Protein AF-0000000082577080 (afdb_homodimer)

Foldseek 3Di:
DDPPVPPPPPPPPPPPPPPPDADEAELVRLLVLLLVDAVVLVVLVVVLVVLVVVLVCQLPWDDKDKDWDWPDQACDDPQHPHQAPDLTTWTKIKIKTWFQDPLLSVLSSLLSVLVSLLSVLVSQVVSLVLSLLLSLLLLLLVLLVVLLVLLVVLLVVLVVVLVQLVVCVVVVNDDPVLNCVSVVVNVVSVVVNVVSVVSNVVSQVSSCNRNVNNGYHHDDDFDDFDDDLVQLLVQLCVFSVLSSLVSVLSSLVSVLSNLVSVQAKIKMKMKMKIDGHPVNDIDIDIDMDIDHPPPCVVPSVVSSVVSVVVSVVSVVVSVVVSVVSVVVLVVLVVQLVVLVVVLCCLVVPVLVVLVVVLVVQVVCVVVVNHRPSVSVVSVSSNSVSVSVSSVSVSSNSSSSSCNCSRRNDPDD/DDPPPPPPPPPPPPPPPPPLDQDEAELVRLLVLLLVDQVVLVVLVVQLVVLVVVLVCQLDWDDKDKDWDWPDQACDDDQHPHQAPDLTTWTKIKIKTWFQDPLLSVLSSQLSVLSSLLSVLVSQVVSLVSSLLSSLLLLLLVLLVVLLVLLVVLLVLLVVVLVQLVVCVVVVNDDPVVNCVSVVVNVVSVVVNVVSVVSNVVSQVSSCNRNVNNGYHHDDDFDDFDDDLVQLLVQLCVFSVLSSLVSVLSSLVSQLSNLVSVQAKMKMKMKMKIDGHPVNDIDIDIDMDIDHPPVCVPPSVVSSVVSVVVSVVSVVVSVVVSVVSVVVLVVLVVQLVVLVVVLCCLVVPVLVVLVVVLVVQVVCVVVVNHRPNVSSVSVSSNSVSVSVSSVSVSSNSSSSSCNCSRRNDPDD

Sequence (824 aa):
MRRLLLSIGATLASAWAVPVSAGPLTYEQAVRLAAANAPSLKARAAATAGARSSAVAADRLPDPTLDLGLQNFPVSGPNAGSFTRDDFTMATIGFSQTFPNLAKRHARAARAAADIGIAEAGELVEGRNVRLETALAWVDLYYGERRLRQLDLLDASLDDLQKTVTARLASGSARPSQALEPDQLRAAIADRRAEMAAVVAQARARLARYTGDPDPQATGDPPMLDVDPIRLRAGIDALPALRAQDARIAVAEADVRLARADKRPDWKVGVTYGRRDPMYGDMASVGVSIDLPLFAGKRQNPRIAASESLAQGGRFDREAIRRELVAQLDADLADHAMHLSRLRNARETLVPLARHRAELDRDSYGAGKLDLGAALLTTLGLAEAEVEALNREADVARDAVRITITYGEERPMRRLLLSIGATLASAWAVPVSAGPLTYEQAVRLAAANAPSLKARAAATAGARSSAVAADRLPDPTLDLGLQNFPVSGPNAGSFTRDDFTMATIGFSQTFPNLAKRHARAARAAADIGIAEAGELVEGRNVRLETALAWVDLYYGERRLRQLDLLDASLDDLQKTVTARLASGSARPSQALEPDQLRAAIADRRAEMAAVVAQARARLARYTGDPDPQATGDPPMLDVDPIRLRAGIDALPALRAQDARIAVAEADVRLARADKRPDWKVGVTYGRRDPMYGDMASVGVSIDLPLFAGKRQNPRIAASESLAQGGRFDREAIRRELVAQLDADLADHAMHLSRLRNARETLVPLARHRAELDRDSYGAGKLDLGAALLTTLGLAEAEVEALNREADVARDAVRITITYGEERP

Secondary structure (DSSP, 8-state):
-----------------------EE-HHHHHHHHHHH-HHHHHHHHHHHHHHHHHHHTTPPPPPEEEEEEE----SSTTTT-SSS-SS-EEEEEEEEEE--HHHHHHHHHHHHHHHHHHHHHHHHHHHHHHHHHHHHHHHHHHHHHHHHHHHHHHHHHHHHHHHHHHHHHHT-S-GGGGGHHHHHHHHHHHHHHHHHHHHHHHHHHHHHHH--SS-EE-SPPP-----HHHHHHTGGGSHHHHHHHHHHHHHHHHHHHHHHTTSPPEEEEEEEEE--TTT--EEEEEEEEE--TTTTTTHHHHHHHHHHHHHHHHHHHHHHHHHHHHHHHHHHHHHHHHHHHHHHIIIIIHHHHHHHHHHHHHHHHTTSS-HHHHHHHHHHHHHHHHHHHHHHHHHHHHHHHHHHHHS----/-----------------------EE-HHHHHHHHHHH-HHHHHHHHHHHHHHHHHHHTTPPPPPEEEEEEEEEE-SSTTTT-SSS-TT-EEEEEEEEEE--HHHHHHHHHHHHHHHHHHHHHHHHHHHHHHHHHHHHHHHHHHHHHHHHHHHHHHHHHHHHHHHHHHHHHHT-S-GGGGGHHHHHHHHHHHHHHHHHHHHHHHHHHHHHHH--SS-EE-SPPP-----HHHHHHTGGGSHHHHHHHHHHHHHHHHHHHHHHTTSPPEEEEEEEEE--TTT--EEEEEEEE---TTTTTTHHHHHHHHHHHHHHHHHHHHHHHHHHHHHHHHHHHHHHHHHHHHHHIIIIIHHHHHHHHHHHHHHHHTTSS-HHHHHHHHHHHHHHHHHHHHHHHHHHHHHHHHHHHHS----

Organism: NCBI:txid68569

Radius of gyration: 40.57 Å; Cα contacts (8 Å, |Δi|>4): 1236; chains: 2; bounding box: 93×134×89 Å

Structure (mmCIF, N/CA/C/O backbone):
data_AF-0000000082577080-model_v1
#
loop_
_entity.id
_entity.type
_entity.pdbx_description
1 polymer 'Cobalt-zinc-cadmium efflux system outer membrane protein'
#
loop_
_atom_site.group_PDB
_atom_site.id
_atom_site.type_symbol
_atom_site.label_atom_id
_atom_site.label_alt_id
_atom_site.label_comp_id
_atom_site.label_asym_id
_atom_site.label_entity_id
_atom_site.label_seq_id
_atom_site.pdbx_PDB_ins_code
_atom_site.Cartn_x
_atom_site.Cartn_y
_atom_site.Cartn_z
_atom_site.occupancy
_atom_site.B_iso_or_equiv
_atom_site.auth_seq_id
_atom_site.auth_comp_id
_atom_site.auth_asym_id
_atom_site.auth_atom_id
_atom_site.pdbx_PDB_model_num
ATOM 1 N N . MET A 1 1 ? -59.406 25.531 23.453 1 32.06 1 MET A N 1
ATOM 2 C CA . MET A 1 1 ? -58.344 24.609 23.766 1 32.06 1 MET A CA 1
ATOM 3 C C . MET A 1 1 ? -58.156 23.594 22.641 1 32.06 1 MET A C 1
ATOM 5 O O . MET A 1 1 ? -58.875 22.578 22.594 1 32.06 1 MET A O 1
ATOM 9 N N . ARG A 1 2 ? -57.969 24.094 21.281 1 29.73 2 ARG A N 1
ATOM 10 C CA . ARG A 1 2 ? -58.031 23.578 19.922 1 29.73 2 ARG A CA 1
ATOM 11 C C . ARG A 1 2 ? -56.906 22.578 19.641 1 29.73 2 ARG A C 1
ATOM 13 O O . ARG A 1 2 ? -55.719 22.953 19.672 1 29.73 2 ARG A O 1
ATOM 20 N N . ARG A 1 3 ? -57.188 21.281 19.984 1 34.38 3 ARG A N 1
ATOM 21 C CA . ARG A 1 3 ? -56.438 20.031 19.859 1 34.38 3 ARG A CA 1
ATOM 22 C C . ARG A 1 3 ? -55.969 19.812 18.422 1 34.38 3 ARG A C 1
ATOM 24 O O . ARG A 1 3 ? -56.625 19.141 17.641 1 34.38 3 ARG A O 1
ATOM 31 N N . LEU A 1 4 ? -55.688 20.922 17.625 1 34.81 4 LEU A N 1
ATOM 32 C CA . LEU A 1 4 ? -55.281 20.594 16.25 1 34.81 4 LEU A CA 1
ATOM 33 C C . LEU A 1 4 ? -54.094 19.672 16.234 1 34.81 4 LEU A C 1
ATOM 35 O O . LEU A 1 4 ? -53 20.047 16.688 1 34.81 4 LEU A O 1
ATOM 39 N N . LEU A 1 5 ? -54.312 18.328 16.438 1 35.81 5 LEU A N 1
ATOM 40 C CA . LEU A 1 5 ? -53.375 17.203 16.344 1 35.81 5 LEU A CA 1
ATOM 41 C C . LEU A 1 5 ? -52.719 17.188 14.969 1 35.81 5 LEU A C 1
ATOM 43 O O . LEU A 1 5 ? -53.406 17.094 13.945 1 35.81 5 LEU A O 1
ATOM 47 N N . LEU A 1 6 ? -51.719 18.094 14.703 1 38.66 6 LEU A N 1
ATOM 48 C CA . LEU A 1 6 ? -50.844 18.062 13.523 1 38.66 6 LEU A CA 1
ATOM 49 C C . LEU A 1 6 ? -50.281 16.656 13.312 1 38.66 6 LEU A C 1
ATOM 51 O O . LEU A 1 6 ? -49.531 16.156 14.156 1 38.66 6 LEU A O 1
ATOM 55 N N . SER A 1 7 ? -51.031 15.727 12.68 1 37.56 7 SER A N 1
ATOM 56 C CA . SER A 1 7 ? -50.562 14.43 12.188 1 37.56 7 SER A CA 1
ATOM 57 C C . SER A 1 7 ? -49.344 14.578 11.281 1 37.56 7 SER A C 1
ATOM 59 O O . SER A 1 7 ? -49.438 15.164 10.195 1 37.56 7 SER A O 1
ATOM 61 N N . ILE A 1 8 ? -48.219 14.938 11.828 1 40.81 8 ILE A N 1
ATOM 62 C CA . ILE A 1 8 ? -46.969 14.859 11.086 1 40.81 8 ILE A CA 1
ATOM 63 C C . ILE A 1 8 ? -46.844 13.492 10.422 1 40.81 8 ILE A C 1
ATOM 65 O O . ILE A 1 8 ? -46.781 12.469 11.109 1 40.81 8 ILE A O 1
ATOM 69 N N . GLY A 1 9 ? -47.438 13.281 9.266 1 35.38 9 GLY A N 1
ATOM 70 C CA . GLY A 1 9 ? -47.25 12.133 8.391 1 35.38 9 GLY A CA 1
ATOM 71 C C . GLY A 1 9 ? -45.812 11.797 8.148 1 35.38 9 GLY A C 1
ATOM 72 O O . GLY A 1 9 ? -45.031 12.625 7.645 1 35.38 9 GLY A O 1
ATOM 73 N N . ALA A 1 10 ? -45.156 10.93 8.961 1 38.34 10 ALA A N 1
ATOM 74 C CA . ALA A 1 10 ? -43.906 10.219 8.766 1 38.34 10 ALA A CA 1
ATOM 75 C C . ALA A 1 10 ? -43.812 9.594 7.375 1 38.34 10 ALA A C 1
ATOM 77 O O . ALA A 1 10 ? -44.531 8.633 7.086 1 38.34 10 ALA A O 1
ATOM 78 N N . THR A 1 11 ? -43.75 10.383 6.301 1 37.38 11 THR A N 1
ATOM 79 C CA . THR A 1 11 ? -43.406 9.727 5.047 1 37.38 11 THR A CA 1
ATOM 80 C C . THR A 1 11 ? -42.188 8.836 5.227 1 37.38 11 THR A C 1
ATOM 82 O O . THR A 1 11 ? -41.094 9.32 5.539 1 37.38 11 THR A O 1
ATOM 85 N N . LEU A 1 12 ? -42.375 7.609 5.703 1 36.34 12 LEU A N 1
ATOM 86 C CA . LEU A 1 12 ? -41.406 6.523 5.648 1 36.34 12 LEU A CA 1
ATOM 87 C C . LEU A 1 12 ? -40.781 6.438 4.27 1 36.34 12 LEU A C 1
ATOM 89 O O . LEU A 1 12 ? -41.438 6.184 3.275 1 36.34 12 LEU A O 1
ATOM 93 N N . ALA A 1 13 ? -39.844 7.25 4.031 1 40.5 13 ALA A N 1
ATOM 94 C CA . ALA A 1 13 ? -39 6.98 2.869 1 40.5 13 ALA A CA 1
ATOM 95 C C . ALA A 1 13 ? -38.688 5.488 2.746 1 40.5 13 ALA A C 1
ATOM 97 O O . ALA A 1 13 ? -37.938 4.93 3.551 1 40.5 13 ALA A O 1
ATOM 98 N N . SER A 1 14 ? -39.594 4.652 2.254 1 35.38 14 SER A N 1
ATOM 99 C CA . SER A 1 14 ? -39.312 3.275 1.875 1 35.38 14 SER A CA 1
ATOM 100 C C . SER A 1 14 ? -38.062 3.201 0.995 1 35.38 14 SER A C 1
ATOM 102 O O . SER A 1 14 ? -38.062 3.688 -0.139 1 35.38 14 SER A O 1
ATOM 104 N N . ALA A 1 15 ? -37.031 3.359 1.536 1 43.94 15 ALA A N 1
ATOM 105 C CA . ALA A 1 15 ? -35.844 2.902 0.793 1 43.94 15 ALA A CA 1
ATOM 106 C C . ALA A 1 15 ? -36.156 1.64 -0.004 1 43.94 15 ALA A C 1
ATOM 108 O O . ALA A 1 15 ? -36.406 0.577 0.575 1 43.94 15 ALA A O 1
ATOM 109 N N . TRP A 1 16 ? -36.75 1.732 -1.184 1 37.81 16 TRP A N 1
ATOM 110 C CA . TRP A 1 16 ? -36.906 0.622 -2.113 1 37.81 16 TRP A CA 1
ATOM 111 C C . TRP A 1 16 ? -35.656 -0.226 -2.199 1 37.81 16 TRP A C 1
ATOM 113 O O . TRP A 1 16 ? -34.688 0.162 -2.854 1 37.81 16 TRP A O 1
ATOM 123 N N . ALA A 1 17 ? -35.406 -0.858 -1.129 1 44.44 17 ALA A N 1
ATOM 124 C CA . ALA A 1 17 ? -34.438 -1.938 -1.313 1 44.44 17 ALA A CA 1
ATOM 125 C C . ALA A 1 17 ? -34.812 -2.801 -2.518 1 44.44 17 ALA A C 1
ATOM 127 O O . ALA A 1 17 ? -35.875 -3.375 -2.57 1 44.44 17 ALA A O 1
ATOM 128 N N . VAL A 1 18 ? -34.344 -2.602 -3.695 1 44.28 18 VAL A N 1
ATOM 129 C CA . VAL A 1 18 ? -34.5 -3.525 -4.812 1 44.28 18 VAL A CA 1
ATOM 130 C C . VAL A 1 18 ? -34.312 -4.961 -4.328 1 44.28 18 VAL A C 1
ATOM 132 O O . VAL A 1 18 ? -33.281 -5.293 -3.74 1 44.28 18 VAL A O 1
ATOM 135 N N . PRO A 1 19 ? -35.375 -5.699 -4.09 1 47.28 19 PRO A N 1
ATOM 136 C CA . PRO A 1 19 ? -35.219 -7.113 -3.734 1 47.28 19 PRO A CA 1
ATOM 137 C C . PRO A 1 19 ? -34.188 -7.828 -4.594 1 47.28 19 PRO A C 1
ATOM 139 O O . PRO A 1 19 ? -34.281 -7.812 -5.824 1 47.28 19 PRO A O 1
ATOM 142 N N . VAL A 1 20 ? -33.062 -7.883 -4.156 1 52.44 20 VAL A N 1
ATOM 143 C CA . VAL A 1 20 ? -32.094 -8.695 -4.867 1 52.44 20 VAL A CA 1
ATOM 144 C C . VAL A 1 20 ? -32.594 -10.125 -5.012 1 52.44 20 VAL A C 1
ATOM 146 O O . VAL A 1 20 ? -32.781 -10.828 -4.016 1 52.44 20 VAL A O 1
ATOM 149 N N . SER A 1 21 ? -33.656 -10.445 -5.785 1 50.34 21 SER A N 1
ATOM 150 C CA . SER A 1 21 ? -34.094 -11.797 -6.09 1 50.34 21 SER A CA 1
ATOM 151 C C . SER A 1 21 ? -32.938 -12.703 -6.449 1 50.34 21 SER A C 1
ATOM 153 O O . SER A 1 21 ? -32.031 -12.297 -7.184 1 50.34 21 SER A O 1
ATOM 155 N N . ALA A 1 22 ? -32.969 -13.75 -5.641 1 63.09 22 ALA A N 1
ATOM 156 C CA . ALA A 1 22 ? -32.062 -14.875 -5.883 1 63.09 22 ALA A CA 1
ATOM 157 C C . ALA A 1 22 ? -32.344 -15.508 -7.242 1 63.09 22 ALA A C 1
ATOM 159 O O . ALA A 1 22 ? -33.469 -15.945 -7.52 1 63.09 22 ALA A O 1
ATOM 160 N N . GLY A 1 23 ? -31.891 -15.008 -8.352 1 65.12 23 GLY A N 1
ATOM 161 C CA . GLY A 1 23 ? -32.031 -15.656 -9.648 1 65.12 23 GLY A CA 1
ATOM 162 C C . GLY A 1 23 ? -30.734 -15.758 -10.406 1 65.12 23 GLY A C 1
ATOM 163 O O . GLY A 1 23 ? -29.688 -15.328 -9.914 1 65.12 23 GLY A O 1
ATOM 164 N N . PRO A 1 24 ? -30.781 -16.484 -11.531 1 83.44 24 PRO A N 1
ATOM 165 C CA . PRO A 1 24 ? -29.609 -16.625 -12.406 1 83.44 24 PRO A CA 1
ATOM 166 C C . PRO A 1 24 ? -29.094 -15.266 -12.898 1 83.44 24 PRO A C 1
ATOM 168 O O . PRO A 1 24 ? -29.891 -14.375 -13.219 1 83.44 24 PRO A O 1
ATOM 171 N N . LEU A 1 25 ? -27.828 -15.023 -12.68 1 91 25 LEU A N 1
ATOM 172 C CA . LEU A 1 25 ? -27.188 -13.766 -13.031 1 91 25 LEU A CA 1
ATOM 173 C C . LEU A 1 25 ? -26.25 -13.953 -14.227 1 91 25 LEU A C 1
ATOM 175 O O . LEU A 1 25 ? -25.375 -14.812 -14.203 1 91 25 LEU A O 1
ATOM 179 N N . THR A 1 26 ? -26.547 -13.18 -15.305 1 94.5 26 THR A N 1
ATOM 180 C CA . THR A 1 26 ? -25.562 -13.094 -16.375 1 94.5 26 THR A CA 1
ATOM 181 C C . THR A 1 26 ? -24.344 -12.305 -15.93 1 94.5 26 THR A C 1
ATOM 183 O O . THR A 1 26 ? -24.344 -11.695 -14.852 1 94.5 26 THR A O 1
ATOM 186 N N . TYR A 1 27 ? -23.328 -12.398 -16.688 1 95.38 27 TYR A N 1
ATOM 187 C CA . TYR A 1 27 ? -22.109 -11.672 -16.406 1 95.38 27 TYR A CA 1
ATOM 188 C C . TYR A 1 27 ? -22.375 -10.18 -16.25 1 95.38 27 TYR A C 1
ATOM 190 O O . TYR A 1 27 ? -22 -9.57 -15.242 1 95.38 27 TYR A O 1
ATOM 198 N N . GLU A 1 28 ? -23.094 -9.586 -17.156 1 93.88 28 GLU A N 1
ATOM 199 C CA . GLU A 1 28 ? -23.391 -8.156 -17.172 1 93.88 28 GLU A CA 1
ATOM 200 C C . GLU A 1 28 ? -24.297 -7.77 -16 1 93.88 28 GLU A C 1
ATOM 202 O O . GLU A 1 28 ? -24.094 -6.723 -15.383 1 93.88 28 GLU A O 1
ATOM 207 N N . GLN A 1 29 ? -25.219 -8.688 -15.742 1 94.19 29 GLN A N 1
ATOM 208 C CA . GLN A 1 29 ? -26.156 -8.414 -14.648 1 94.19 29 GLN A CA 1
ATOM 209 C C . GLN A 1 29 ? -25.422 -8.422 -13.305 1 94.19 29 GLN A C 1
ATOM 211 O O . GLN A 1 29 ? -25.703 -7.594 -12.438 1 94.19 29 GLN A O 1
ATOM 216 N N . ALA A 1 30 ? -24.516 -9.359 -13.133 1 95.75 30 ALA A N 1
ATOM 217 C CA . ALA A 1 30 ? -23.766 -9.453 -11.883 1 95.75 30 ALA A CA 1
ATOM 218 C C . ALA A 1 30 ? -22.938 -8.195 -11.641 1 95.75 30 ALA A C 1
ATOM 220 O O . ALA A 1 30 ? -22.953 -7.637 -10.539 1 95.75 30 ALA A O 1
ATOM 221 N N . VAL A 1 31 ? -22.281 -7.691 -12.688 1 95 31 VAL A N 1
ATOM 222 C CA . VAL A 1 31 ? -21.422 -6.52 -12.57 1 95 31 VAL A CA 1
ATOM 223 C C . VAL A 1 31 ? -22.266 -5.277 -12.305 1 95 31 VAL A C 1
ATOM 225 O O . VAL A 1 31 ? -21.922 -4.449 -11.461 1 95 31 VAL A O 1
ATOM 228 N N . ARG A 1 32 ? -23.406 -5.168 -12.938 1 94.12 32 ARG A N 1
ATOM 229 C CA . ARG A 1 32 ? -24.312 -4.035 -12.742 1 94.12 32 ARG A CA 1
ATOM 230 C C . ARG A 1 32 ? -24.891 -4.043 -11.328 1 94.12 32 ARG A C 1
ATOM 232 O O . ARG A 1 32 ? -24.984 -2.998 -10.688 1 94.12 32 ARG A O 1
ATOM 239 N N . LEU A 1 33 ? -25.281 -5.227 -10.891 1 94.44 33 LEU A N 1
ATOM 240 C CA . LEU A 1 33 ? -25.875 -5.363 -9.562 1 94.44 33 LEU A CA 1
ATOM 241 C C . LEU A 1 33 ? -24.859 -5 -8.484 1 94.44 33 LEU A C 1
ATOM 243 O O . LEU A 1 33 ? -25.203 -4.348 -7.496 1 94.44 33 LEU A O 1
ATOM 247 N N . ALA A 1 34 ? -23.641 -5.48 -8.617 1 95.81 34 ALA A N 1
ATOM 248 C CA . ALA A 1 34 ? -22.594 -5.164 -7.648 1 95.81 34 ALA A CA 1
ATOM 249 C C . ALA A 1 34 ? -22.297 -3.664 -7.613 1 95.81 34 ALA A C 1
ATOM 251 O O . ALA A 1 34 ? -22.109 -3.088 -6.543 1 95.81 34 ALA A O 1
ATOM 252 N N . ALA A 1 35 ? -22.344 -2.992 -8.773 1 94.06 35 ALA A N 1
ATOM 253 C CA . ALA A 1 35 ? -22.109 -1.554 -8.859 1 94.06 35 ALA A CA 1
ATOM 254 C C . ALA A 1 35 ? -23.188 -0.769 -8.133 1 94.06 35 ALA A C 1
ATOM 256 O O . ALA A 1 35 ? -22.922 0.298 -7.57 1 94.06 35 ALA A O 1
ATOM 257 N N . ALA A 1 36 ? -24.312 -1.345 -8.094 1 91.81 36 ALA A N 1
ATOM 258 C CA . ALA A 1 36 ? -25.453 -0.657 -7.504 1 91.81 36 ALA A CA 1
ATOM 259 C C . ALA A 1 36 ? -25.547 -0.951 -6.008 1 91.81 36 ALA A C 1
ATOM 261 O O . ALA A 1 36 ? -26.031 -0.117 -5.234 1 91.81 36 ALA A O 1
ATOM 262 N N . ASN A 1 37 ? -25.016 -2.127 -5.578 1 90.25 37 ASN A N 1
ATOM 263 C CA . ASN A 1 37 ? -25.391 -2.596 -4.25 1 90.25 37 ASN A CA 1
ATOM 264 C C . ASN A 1 37 ? -24.188 -2.691 -3.324 1 90.25 37 ASN A C 1
ATOM 266 O O . ASN A 1 37 ? -24.344 -2.834 -2.109 1 90.25 37 ASN A O 1
ATOM 270 N N . ALA A 1 38 ? -22.984 -2.613 -3.779 1 94.31 38 ALA A N 1
ATOM 271 C CA . ALA A 1 38 ? -21.812 -2.84 -2.938 1 94.31 38 ALA A CA 1
ATOM 272 C C . ALA A 1 38 ? -21.703 -1.771 -1.854 1 94.31 38 ALA A C 1
ATOM 274 O O . ALA A 1 38 ? -21.531 -0.587 -2.156 1 94.31 38 ALA A O 1
ATOM 275 N N . PRO A 1 39 ? -21.734 -2.213 -0.549 1 96.19 39 PRO A N 1
ATOM 276 C CA . PRO A 1 39 ? -21.672 -1.244 0.547 1 96.19 39 PRO A CA 1
ATOM 277 C C . PRO A 1 39 ? -20.375 -0.43 0.55 1 96.19 39 PRO A C 1
ATOM 279 O O . PRO A 1 39 ? -20.375 0.716 1.005 1 96.19 39 PRO A O 1
ATOM 282 N N . SER A 1 40 ? -19.344 -1.033 0.121 1 96.75 40 SER A N 1
ATOM 283 C CA . SER A 1 40 ? -18.078 -0.319 0.081 1 96.75 40 SER A CA 1
ATOM 284 C C . SER A 1 40 ? -18.141 0.894 -0.841 1 96.75 40 SER A C 1
ATOM 286 O O . SER A 1 40 ? -17.5 1.91 -0.592 1 96.75 40 SER A O 1
ATOM 288 N N . LEU A 1 41 ? -18.891 0.845 -1.937 1 96.69 41 LEU A N 1
ATOM 289 C CA . LEU A 1 41 ? -19.078 1.968 -2.85 1 96.69 41 LEU A CA 1
ATOM 290 C C . LEU A 1 41 ? -19.906 3.068 -2.193 1 96.69 41 LEU A C 1
ATOM 292 O O . LEU A 1 41 ? -19.625 4.254 -2.369 1 96.69 41 LEU A O 1
ATOM 296 N N . LYS A 1 42 ? -20.859 2.643 -1.42 1 96.44 42 LYS A N 1
ATOM 297 C CA . LYS A 1 42 ? -21.672 3.609 -0.679 1 96.44 42 LYS A CA 1
ATOM 298 C C . LYS A 1 42 ? -20.828 4.336 0.369 1 96.44 42 LYS A C 1
ATOM 300 O O . LYS A 1 42 ? -21.016 5.535 0.592 1 96.44 42 LYS A O 1
ATOM 305 N N . ALA A 1 43 ? -19.969 3.553 0.986 1 97.62 43 ALA A N 1
ATOM 306 C CA . ALA A 1 43 ? -19.062 4.152 1.968 1 97.62 43 ALA A CA 1
ATOM 307 C C . ALA A 1 43 ? -18.188 5.215 1.322 1 97.62 43 ALA A C 1
ATOM 309 O O . ALA A 1 43 ? -17.984 6.293 1.888 1 97.62 43 ALA A O 1
ATOM 310 N N . ARG A 1 44 ? -17.609 4.961 0.097 1 97.44 44 ARG A N 1
ATOM 311 C CA . ARG A 1 44 ? -16.781 5.93 -0.601 1 97.44 44 ARG A CA 1
ATOM 312 C C . ARG A 1 44 ? -17.594 7.145 -1.041 1 97.44 44 ARG A C 1
ATOM 314 O O . ARG A 1 44 ? -17.094 8.273 -1.003 1 97.44 44 ARG A O 1
ATOM 321 N N . ALA A 1 45 ? -18.812 6.949 -1.454 1 97.38 45 ALA A N 1
ATOM 322 C CA . ALA A 1 45 ? -19.688 8.055 -1.823 1 97.38 45 ALA A CA 1
ATOM 323 C C . ALA A 1 45 ? -19.953 8.969 -0.631 1 97.38 45 ALA A C 1
ATOM 325 O O . ALA A 1 45 ? -19.984 10.195 -0.773 1 97.38 45 ALA A O 1
ATOM 326 N N . ALA A 1 46 ? -20.156 8.336 0.547 1 97.81 46 ALA A N 1
ATOM 327 C CA . ALA A 1 46 ? -20.375 9.109 1.768 1 97.81 46 ALA A CA 1
ATOM 328 C C . ALA A 1 46 ? -19.125 9.938 2.107 1 97.81 46 ALA A C 1
ATOM 330 O O . ALA A 1 46 ? -19.234 11.078 2.555 1 97.81 46 ALA A O 1
ATOM 331 N N . ALA A 1 47 ? -18.016 9.352 1.908 1 97.19 47 ALA A N 1
ATOM 332 C CA . ALA A 1 47 ? -16.766 10.086 2.139 1 97.19 47 ALA A CA 1
ATOM 333 C C . ALA A 1 47 ? -16.656 11.289 1.21 1 97.19 47 ALA A C 1
ATOM 335 O O . ALA A 1 47 ? -16.234 12.367 1.628 1 97.19 47 ALA A O 1
ATOM 336 N N . THR A 1 48 ? -17.047 11.156 -0.081 1 97.88 48 THR A N 1
ATOM 337 C CA . THR A 1 48 ? -17.031 12.25 -1.04 1 97.88 48 THR A CA 1
ATOM 338 C C . THR A 1 48 ? -18 13.344 -0.619 1 97.88 48 THR A C 1
ATOM 340 O O . THR A 1 48 ? -17.688 14.531 -0.674 1 97.88 48 THR A O 1
ATOM 343 N N . ALA A 1 49 ? -19.141 12.898 -0.113 1 98.06 49 ALA A N 1
ATOM 344 C CA . ALA A 1 49 ? -20.125 13.859 0.386 1 98.06 49 ALA A CA 1
ATOM 345 C C . ALA A 1 49 ? -19.578 14.625 1.589 1 98.06 49 ALA A C 1
ATOM 347 O O . ALA A 1 49 ? -19.797 15.836 1.711 1 98.06 49 ALA A O 1
ATOM 348 N N . GLY A 1 50 ? -18.953 13.883 2.424 1 98.06 50 GLY A N 1
ATOM 349 C CA . GLY A 1 50 ? -18.328 14.539 3.561 1 98.06 50 GLY A CA 1
ATOM 350 C C . GLY A 1 50 ? -17.297 15.57 3.156 1 98.06 50 GLY A C 1
ATOM 351 O O . GLY A 1 50 ? -17.266 16.672 3.703 1 98.06 50 GLY A O 1
ATOM 352 N N . ALA A 1 51 ? -16.438 15.234 2.184 1 97.5 51 ALA A N 1
ATOM 353 C CA . ALA A 1 51 ? -15.422 16.156 1.697 1 97.5 51 ALA A CA 1
ATOM 354 C C . ALA A 1 51 ? -16.062 17.391 1.069 1 97.5 51 ALA A C 1
ATOM 356 O O . ALA A 1 51 ? -15.57 18.516 1.265 1 97.5 51 ALA A O 1
ATOM 357 N N . ARG A 1 52 ? -17.109 17.234 0.333 1 98 52 ARG A N 1
ATOM 358 C CA . ARG A 1 52 ? -17.828 18.344 -0.294 1 98 52 ARG A CA 1
ATOM 359 C C . ARG A 1 52 ? -18.422 19.266 0.756 1 98 52 ARG A C 1
ATOM 361 O O . ARG A 1 52 ? -18.359 20.5 0.611 1 98 52 ARG A O 1
ATOM 368 N N . SER A 1 53 ? -19 18.641 1.836 1 97.56 53 SER A N 1
ATOM 369 C CA . SER A 1 53 ? -19.562 19.453 2.92 1 97.56 53 SER A CA 1
ATOM 370 C C . SER A 1 53 ? -18.469 20.234 3.639 1 97.56 53 SER A C 1
ATOM 372 O O . SER A 1 53 ? -18.672 21.406 3.979 1 97.56 53 SER A O 1
ATOM 374 N N . SER A 1 54 ? -17.391 19.625 3.812 1 96.94 54 SER A N 1
ATOM 375 C CA . SER A 1 54 ? -16.281 20.297 4.48 1 96.94 54 SER A CA 1
ATOM 376 C C . SER A 1 54 ? -15.742 21.438 3.641 1 96.94 54 SER A C 1
ATOM 378 O O . SER A 1 54 ? -15.273 22.453 4.184 1 96.94 54 SER A O 1
ATOM 380 N N . ALA A 1 55 ? -15.781 21.312 2.287 1 96.94 55 ALA A N 1
ATOM 381 C CA . ALA A 1 55 ? -15.227 22.312 1.381 1 96.94 55 ALA A CA 1
ATOM 382 C C . ALA A 1 55 ? -16.031 23.609 1.444 1 96.94 55 ALA A C 1
ATOM 384 O O . ALA A 1 55 ? -15.484 24.688 1.233 1 96.94 55 ALA A O 1
ATOM 385 N N . VAL A 1 56 ? -17.297 23.547 1.903 1 96.44 56 VAL A N 1
ATOM 386 C CA . VAL A 1 56 ? -18.172 24.719 2.002 1 96.44 56 VAL A CA 1
ATOM 387 C C . VAL A 1 56 ? -17.656 25.656 3.104 1 96.44 56 VAL A C 1
ATOM 389 O O . VAL A 1 56 ? -17.688 26.875 2.961 1 96.44 56 VAL A O 1
ATOM 392 N N . ALA A 1 57 ? -17.047 25.094 4.094 1 95.62 57 ALA A N 1
ATOM 393 C CA . ALA A 1 57 ? -16.641 25.859 5.27 1 95.62 57 ALA A CA 1
ATOM 394 C C . ALA A 1 57 ? -15.18 26.266 5.176 1 95.62 57 ALA A C 1
ATOM 396 O O . ALA A 1 57 ? -14.695 27.062 5.996 1 95.62 57 ALA A O 1
ATOM 397 N N . ALA A 1 58 ? -14.484 25.812 4.113 1 94.62 58 ALA A N 1
ATOM 398 C CA . ALA A 1 58 ? -13.023 25.844 4.133 1 94.62 58 ALA A CA 1
ATOM 399 C C . ALA A 1 58 ? -12.516 27.281 4.043 1 94.62 58 ALA A C 1
ATOM 401 O O . ALA A 1 58 ? -11.461 27.625 4.598 1 94.62 58 ALA A O 1
ATOM 402 N N . ASP A 1 59 ? -13.227 28.234 3.35 1 93.75 59 ASP A N 1
ATOM 403 C CA . ASP A 1 59 ? -12.727 29.578 3.16 1 93.75 59 ASP A CA 1
ATOM 404 C C . ASP A 1 59 ? -13.516 30.578 3.998 1 93.75 59 ASP A C 1
ATOM 406 O O . ASP A 1 59 ? -13.383 31.797 3.816 1 93.75 59 ASP A O 1
ATOM 410 N N . ARG A 1 60 ? -14.258 30.109 4.996 1 93.69 60 ARG A N 1
ATOM 411 C CA . ARG A 1 60 ? -15.078 30.984 5.816 1 93.69 60 ARG A CA 1
ATOM 412 C C . ARG A 1 60 ? -14.258 31.594 6.949 1 93.69 60 ARG A C 1
ATOM 414 O O . ARG A 1 60 ? -13.203 31.078 7.312 1 93.69 60 ARG A O 1
ATOM 421 N N . LEU A 1 61 ? -14.688 32.781 7.387 1 95.06 61 LEU A N 1
ATOM 422 C CA . LEU A 1 61 ? -14.055 33.438 8.523 1 95.06 61 LEU A CA 1
ATOM 423 C C . LEU A 1 61 ? -14.305 32.656 9.812 1 95.06 61 LEU A C 1
ATOM 425 O O . LEU A 1 61 ? -15.328 32 9.953 1 95.06 61 LEU A O 1
ATOM 429 N N . PRO A 1 62 ? -13.375 32.625 10.711 1 94.25 62 PRO A N 1
ATOM 430 C CA . PRO A 1 62 ? -13.656 32.062 12.031 1 94.25 62 PRO A CA 1
ATOM 431 C C . PRO A 1 62 ? -14.766 32.781 12.773 1 94.25 62 PRO A C 1
ATOM 433 O O . PRO A 1 62 ? -15.133 33.906 12.406 1 94.25 62 PRO A O 1
ATOM 436 N N . ASP A 1 63 ? -15.273 32.125 13.836 1 93.25 63 ASP A N 1
ATOM 437 C CA . ASP A 1 63 ? -16.328 32.719 14.648 1 93.25 63 ASP A CA 1
ATOM 438 C C . ASP A 1 63 ? -15.82 33.969 15.375 1 93.25 63 ASP A C 1
ATOM 440 O O . ASP A 1 63 ? -14.688 34 15.844 1 93.25 63 ASP A O 1
ATOM 444 N N . PRO A 1 64 ? -16.609 35.125 15.375 1 94.56 64 PRO A N 1
ATOM 445 C CA . PRO A 1 64 ? -16.25 36.312 16.156 1 94.56 64 PRO A CA 1
ATOM 446 C C . PRO A 1 64 ? -16.266 36.031 17.656 1 94.56 64 PRO A C 1
ATOM 448 O O . PRO A 1 64 ? -16.734 35 18.109 1 94.56 64 PRO A O 1
ATOM 451 N N . THR A 1 65 ? -15.68 36.938 18.344 1 96 65 THR A N 1
ATOM 452 C CA . THR A 1 65 ? -15.617 36.812 19.797 1 96 65 THR A CA 1
ATOM 453 C C . THR A 1 65 ? -16.281 38 20.484 1 96 65 THR A C 1
ATOM 455 O O . THR A 1 65 ? -16.141 39.125 20.016 1 96 65 THR A O 1
ATOM 458 N N . LEU A 1 66 ? -17.062 37.656 21.5 1 95.62 66 LEU A N 1
ATOM 459 C CA . LEU A 1 66 ? -17.656 38.656 22.359 1 95.62 66 LEU A CA 1
ATOM 460 C C . LEU A 1 66 ? -16.922 38.75 23.688 1 95.62 66 LEU A C 1
ATOM 462 O O . LEU A 1 66 ? -16.719 37.75 24.359 1 95.62 66 LEU A O 1
ATOM 466 N N . ASP A 1 67 ? -16.547 40 23.953 1 92.88 67 ASP A N 1
ATOM 467 C CA . ASP A 1 67 ? -15.859 40.219 25.219 1 92.88 67 ASP A CA 1
ATOM 468 C C . ASP A 1 67 ? -16.672 41.125 26.156 1 92.88 67 ASP A C 1
ATOM 470 O O . ASP A 1 67 ? -17.031 42.25 25.781 1 92.88 67 ASP A O 1
ATOM 474 N N . LEU A 1 68 ? -16.984 40.562 27.375 1 94.31 68 LEU A N 1
ATOM 475 C CA . LEU A 1 68 ? -17.656 41.344 28.438 1 94.31 68 LEU A CA 1
ATOM 476 C C . LEU A 1 68 ? -16.734 41.531 29.625 1 94.31 68 LEU A C 1
ATOM 478 O O . LEU A 1 68 ? -15.992 40.594 30 1 94.31 68 LEU A O 1
ATOM 482 N N . GLY A 1 69 ? -16.766 42.906 30.016 1 91.12 69 GLY A N 1
ATOM 483 C CA . GLY A 1 69 ? -15.867 43.125 31.141 1 91.12 69 GLY A CA 1
ATOM 484 C C . GLY A 1 69 ? -16.25 44.312 32 1 91.12 69 GLY A C 1
ATOM 485 O O . GLY A 1 69 ? -17.109 45.094 31.609 1 91.12 69 GLY A O 1
ATOM 486 N N . LEU A 1 70 ? -15.695 44.344 33.281 1 89.81 70 LEU A N 1
ATOM 487 C CA . LEU A 1 70 ? -15.648 45.469 34.188 1 89.81 70 LEU A CA 1
ATOM 488 C C . LEU A 1 70 ? -14.211 45.938 34.406 1 89.81 70 LEU A C 1
ATOM 490 O O . LEU A 1 70 ? -13.359 45.156 34.844 1 89.81 70 LEU A O 1
ATOM 494 N N . GLN A 1 71 ? -14.117 47.25 33.969 1 86.94 71 GLN A N 1
ATOM 495 C CA . GLN A 1 71 ? -12.742 47.719 34.031 1 86.94 71 GLN A CA 1
ATOM 496 C C . GLN A 1 71 ? -12.578 48.812 35.094 1 86.94 71 GLN A C 1
ATOM 498 O O . GLN A 1 71 ? -13.469 49.656 35.25 1 86.94 71 GLN A O 1
ATOM 503 N N . ASN A 1 72 ? -11.422 48.781 35.656 1 82.5 72 ASN A N 1
ATOM 504 C CA . ASN A 1 72 ? -10.914 49.844 36.531 1 82.5 72 ASN A CA 1
ATOM 505 C C . ASN A 1 72 ? -11.82 50.062 37.75 1 82.5 72 ASN A C 1
ATOM 507 O O . ASN A 1 72 ? -12.133 51.219 38.094 1 82.5 72 ASN A O 1
ATOM 511 N N . PHE A 1 73 ? -12.234 49 38.25 1 83.19 73 PHE A N 1
ATOM 512 C CA . PHE A 1 73 ? -13 49.125 39.469 1 83.19 73 PHE A CA 1
ATOM 513 C C . PHE A 1 73 ? -12.086 49.469 40.656 1 83.1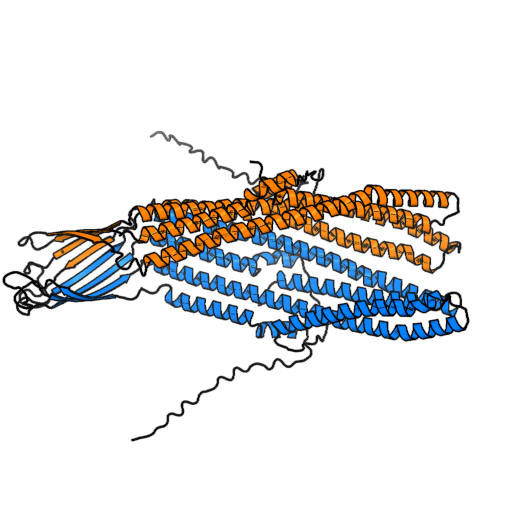9 73 PHE A C 1
ATOM 515 O O . PHE A 1 73 ? -11.148 48.719 40.969 1 83.19 73 PHE A O 1
ATOM 522 N N . PRO A 1 74 ? -12.359 50.656 41.312 1 86.62 74 PRO A N 1
ATOM 523 C CA . PRO A 1 74 ? -11.484 51.031 42.406 1 86.62 74 PRO A CA 1
ATOM 524 C C . PRO A 1 74 ? -11.633 50.125 43.625 1 86.62 74 PRO A C 1
ATOM 526 O O . PRO A 1 74 ? -12.75 49.938 44.125 1 86.62 74 PRO A O 1
ATOM 529 N N . VAL A 1 75 ? -10.523 49.594 44.094 1 89.12 75 VAL A N 1
ATOM 530 C CA . VAL A 1 75 ? -10.586 48.656 45.188 1 89.12 75 VAL A CA 1
ATOM 531 C C . VAL A 1 75 ? -10.055 49.281 46.469 1 89.12 75 VAL A C 1
ATOM 533 O O . VAL A 1 75 ? -10.297 48.781 47.562 1 89.12 75 VAL A O 1
ATOM 536 N N . SER A 1 76 ? -9.227 50.344 46.25 1 89.19 76 SER A N 1
ATOM 537 C CA . SER A 1 76 ? -8.695 51.062 47.406 1 89.19 76 SER A CA 1
ATOM 538 C C . SER A 1 76 ? -8.75 52.562 47.188 1 89.19 76 SER A C 1
ATOM 540 O O . SER A 1 76 ? -9.109 53.062 46.094 1 89.19 76 SER A O 1
ATOM 542 N N . GLY A 1 77 ? -8.445 53.312 48.188 1 87.88 77 GLY A N 1
ATOM 543 C CA . GLY A 1 77 ? -8.438 54.781 48.094 1 87.88 77 GLY A CA 1
ATOM 544 C C . GLY A 1 77 ? -9.797 55.406 48.375 1 87.88 77 GLY A C 1
ATOM 545 O O . GLY A 1 77 ? -10.695 54.75 48.875 1 87.88 77 GLY A O 1
ATOM 546 N N . PRO A 1 78 ? -9.859 56.688 48.031 1 87.5 78 PRO A N 1
ATOM 547 C CA . PRO A 1 78 ? -11.078 57.438 48.375 1 87.5 78 PRO A CA 1
ATOM 548 C C . PRO A 1 78 ? -12.297 56.938 47.594 1 87.5 78 PRO A C 1
ATOM 550 O O . PRO A 1 78 ? -13.43 57.094 48.062 1 87.5 78 PRO A O 1
ATOM 553 N N . ASN A 1 79 ? -12.117 56.438 46.594 1 84.44 79 ASN A N 1
ATOM 554 C CA . ASN A 1 79 ? -13.227 56.031 45.75 1 84.44 79 ASN A CA 1
ATOM 555 C C . ASN A 1 79 ? -13.43 54.5 45.812 1 84.44 79 ASN A C 1
ATOM 557 O O . ASN A 1 79 ? -14.086 53.938 44.938 1 84.44 79 ASN A O 1
ATOM 561 N N . ALA A 1 80 ? -12.914 53.906 46.812 1 86.94 80 ALA A N 1
ATOM 562 C CA . ALA A 1 80 ? -12.938 52.438 46.906 1 86.94 80 ALA A CA 1
ATOM 563 C C . ALA A 1 80 ? -14.367 51.938 46.969 1 86.94 80 ALA A C 1
ATOM 565 O O . ALA A 1 80 ? -15.203 52.438 47.719 1 86.94 80 ALA A O 1
ATOM 566 N N . GLY A 1 81 ? -14.688 50.875 46.094 1 84.88 81 GLY A N 1
ATOM 567 C CA . GLY A 1 81 ? -15.969 50.188 46.125 1 84.88 81 GLY A CA 1
ATOM 568 C C . GLY A 1 81 ? -17.062 50.938 45.375 1 84.88 81 GLY A C 1
ATOM 569 O O . GLY A 1 81 ? -18.219 50.5 45.375 1 84.88 81 GLY A O 1
ATOM 570 N N . SER A 1 82 ? -16.641 52.031 44.844 1 81.69 82 SER A N 1
ATOM 571 C CA . SER A 1 82 ? -17.656 52.844 44.156 1 81.69 82 SER A CA 1
ATOM 572 C C . SER A 1 82 ? -17.547 52.656 42.656 1 81.69 82 SER A C 1
ATOM 574 O O . SER A 1 82 ? -16.453 52.656 42.094 1 81.69 82 SER A O 1
ATOM 576 N N . PHE A 1 83 ? -18.766 52.594 42.062 1 81 83 PHE A N 1
ATOM 577 C CA . PHE A 1 83 ? -18.812 52.469 40.594 1 81 83 PHE A CA 1
ATOM 578 C C . PHE A 1 83 ? -18.969 53.844 39.938 1 81 83 PHE A C 1
ATOM 580 O O . PHE A 1 83 ? -18.766 53.969 38.719 1 81 83 PHE A O 1
ATOM 587 N N . THR A 1 84 ? -19.266 54.812 40.688 1 77.94 84 THR A N 1
ATOM 588 C CA . THR A 1 84 ? -19.703 56.062 40.094 1 77.94 84 THR A CA 1
ATOM 589 C C . THR A 1 84 ? -18.766 57.219 40.469 1 77.94 84 THR A C 1
ATOM 591 O O . THR A 1 84 ? -18.797 58.281 39.844 1 77.94 84 THR A O 1
ATOM 594 N N . ARG A 1 85 ? -17.906 56.969 41.375 1 77.94 85 ARG A N 1
ATOM 595 C CA . ARG A 1 85 ? -17.125 58.094 41.875 1 77.94 85 ARG A CA 1
ATOM 596 C C . ARG A 1 85 ? -15.766 58.188 41.188 1 77.94 85 ARG A C 1
ATOM 598 O O . ARG A 1 85 ? -15.008 59.125 41.375 1 77.94 85 ARG A O 1
ATOM 605 N N . ASP A 1 86 ? -15.516 57.156 40.438 1 72.56 86 ASP A N 1
ATOM 606 C CA . ASP A 1 86 ? -14.25 57.125 39.719 1 72.56 86 ASP A CA 1
ATOM 607 C C . ASP A 1 86 ? -14.477 57.25 38.188 1 72.56 86 ASP A C 1
ATOM 609 O O . ASP A 1 86 ? -15.414 56.656 37.656 1 72.56 86 ASP A O 1
ATOM 613 N N . ASP A 1 87 ? -13.625 58.062 37.531 1 73.62 87 ASP A N 1
ATOM 614 C CA . ASP A 1 87 ? -13.812 58.375 36.125 1 73.62 87 ASP A CA 1
ATOM 615 C C . ASP A 1 87 ? -13.219 57.25 35.25 1 73.62 87 ASP A C 1
ATOM 617 O O . ASP A 1 87 ? -13.312 57.312 34.031 1 73.62 87 ASP A O 1
ATOM 621 N N . PHE A 1 88 ? -12.742 56.188 35.969 1 78.69 88 PHE A N 1
ATOM 622 C CA . PHE A 1 88 ? -12.047 55.188 35.188 1 78.69 88 PHE A CA 1
ATOM 623 C C . PHE A 1 88 ? -12.844 53.875 35.125 1 78.69 88 PHE A C 1
ATOM 625 O O . PHE A 1 88 ? -12.609 53.031 34.25 1 78.69 88 PHE A O 1
ATOM 632 N N . THR A 1 89 ? -13.82 53.719 36.094 1 84.56 89 THR A N 1
ATOM 633 C CA . THR A 1 89 ? -14.602 52.5 36.156 1 84.56 89 THR A CA 1
ATOM 634 C C . THR A 1 89 ? -15.578 52.406 34.969 1 84.56 89 THR A C 1
ATOM 636 O O . THR A 1 89 ? -16.375 53.312 34.75 1 84.56 89 THR A O 1
ATOM 639 N N . MET A 1 90 ? -15.531 51.281 34.25 1 88.12 90 MET A N 1
ATOM 640 C CA . MET A 1 90 ? -16.406 51.156 33.094 1 88.12 90 MET A CA 1
ATOM 641 C C . MET A 1 90 ? -16.828 49.688 32.875 1 88.12 90 MET A C 1
ATOM 643 O O . MET A 1 90 ? -16.031 48.781 33.094 1 88.12 90 MET A O 1
ATOM 647 N N . ALA A 1 91 ? -18.141 49.5 32.531 1 91 91 ALA A N 1
ATOM 648 C CA . ALA A 1 91 ? -18.594 48.25 31.953 1 91 91 ALA A CA 1
ATOM 649 C C . ALA A 1 91 ? -18.328 48.219 30.453 1 91 91 ALA A C 1
ATOM 651 O O . ALA A 1 91 ? -18.703 49.125 29.719 1 91 91 ALA A O 1
ATOM 652 N N . THR A 1 92 ? -17.703 47.156 30.109 1 92.81 92 THR A N 1
ATOM 653 C CA . THR A 1 92 ? -17.297 47.156 28.719 1 92.81 92 THR A CA 1
ATOM 654 C C . THR A 1 92 ? -17.938 45.969 27.969 1 92.81 92 THR A C 1
ATOM 656 O O . THR A 1 92 ? -18.125 44.906 28.547 1 92.81 92 THR A O 1
ATOM 659 N N . ILE A 1 93 ? -18.297 46.188 26.688 1 94.62 93 ILE A N 1
ATOM 660 C CA . ILE A 1 93 ? -18.719 45.188 25.719 1 94.62 93 ILE A CA 1
ATOM 661 C C . ILE A 1 93 ? -17.891 45.312 24.453 1 94.62 93 ILE A C 1
ATOM 663 O O . ILE A 1 93 ? -17.766 46.375 23.875 1 94.62 93 ILE A O 1
ATOM 667 N N . GLY A 1 94 ? -17.281 44.219 24.109 1 94.5 94 GLY A N 1
ATOM 668 C CA . GLY A 1 94 ? -16.422 44.219 22.953 1 94.5 94 GLY A CA 1
ATOM 669 C C . GLY A 1 94 ? -16.719 43.125 21.969 1 94.5 94 GLY A C 1
ATOM 670 O O . GLY A 1 94 ? -17.203 42.031 22.359 1 94.5 94 GLY A O 1
ATOM 671 N N . PHE A 1 95 ? -16.516 43.438 20.688 1 95.62 95 PHE A N 1
ATOM 672 C CA . PHE A 1 95 ? -16.656 42.5 19.578 1 95.62 95 PHE A CA 1
ATOM 673 C C . PHE A 1 95 ? -15.375 42.469 18.75 1 95.62 95 PHE A C 1
ATOM 675 O O . PHE A 1 95 ? -14.789 43.5 18.453 1 95.62 95 PHE A O 1
ATOM 682 N N . SER A 1 96 ? -14.898 41.25 18.531 1 95.69 96 SER A N 1
ATOM 683 C CA . SER A 1 96 ? -13.711 41.125 17.688 1 95.69 96 SER A CA 1
ATOM 684 C C . SER A 1 96 ? -13.891 40.031 16.625 1 95.69 96 SER A C 1
ATOM 686 O O . SER A 1 96 ? -14.586 39.062 16.844 1 95.69 96 SER A O 1
ATOM 688 N N . GLN A 1 97 ? -13.258 40.281 15.414 1 95.5 97 GLN A N 1
ATOM 689 C CA . GLN A 1 97 ? -13.32 39.375 14.258 1 95.5 97 GLN A CA 1
ATOM 690 C C . GLN A 1 97 ? -11.938 39.188 13.625 1 95.5 97 GLN A C 1
ATOM 692 O O . GLN A 1 97 ? -11.25 40.188 13.336 1 95.5 97 GLN A O 1
ATOM 697 N N . THR A 1 98 ? -11.594 37.875 13.5 1 95.38 98 THR A N 1
ATOM 698 C CA . THR A 1 98 ? -10.344 37.594 12.805 1 95.38 98 THR A CA 1
ATOM 699 C C . THR A 1 98 ? -10.578 37.469 11.297 1 95.38 98 THR A C 1
ATOM 701 O O . THR A 1 98 ? -11.555 36.875 10.852 1 95.38 98 THR A O 1
ATOM 704 N N . PHE A 1 99 ? -9.703 38.062 10.523 1 95.38 99 PHE A N 1
ATOM 705 C CA . PHE A 1 99 ? -9.719 38.031 9.062 1 95.38 99 PHE A CA 1
ATOM 706 C C . PHE A 1 99 ? -8.422 37.406 8.523 1 95.38 99 PHE A C 1
ATOM 708 O O . PHE A 1 99 ? -7.457 38.156 8.281 1 95.38 99 PHE A O 1
ATOM 715 N N . PRO A 1 100 ? -8.461 36.062 8.297 1 94.38 100 PRO A N 1
ATOM 716 C CA . PRO A 1 100 ? -7.297 35.5 7.605 1 94.38 100 PRO A CA 1
ATOM 717 C C . PRO A 1 100 ? -7.051 36.156 6.242 1 94.38 100 PRO A C 1
ATOM 719 O O . PRO A 1 100 ? -8 36.562 5.57 1 94.38 100 PRO A O 1
ATOM 722 N N . ASN A 1 101 ? -5.758 36.344 5.895 1 94.12 101 ASN A N 1
ATOM 723 C CA . ASN A 1 101 ? -5.453 36.969 4.617 1 94.12 101 ASN A CA 1
ATOM 724 C C . ASN A 1 101 ? -6.141 36.25 3.457 1 94.12 101 ASN A C 1
ATOM 726 O O . ASN A 1 101 ? -6.48 35.062 3.566 1 94.12 101 ASN A O 1
ATOM 730 N N . LEU A 1 102 ? -6.387 37.031 2.42 1 94.81 102 LEU A N 1
ATOM 731 C CA . LEU A 1 102 ? -7.176 36.562 1.296 1 94.81 102 LEU A CA 1
ATOM 732 C C . LEU A 1 102 ? -6.488 35.375 0.628 1 94.81 102 LEU A C 1
ATOM 734 O O . LEU A 1 102 ? -7.156 34.438 0.171 1 94.81 102 LEU A O 1
ATOM 738 N N . ALA A 1 103 ? -5.18 35.406 0.517 1 95.88 103 ALA A N 1
ATOM 739 C CA . ALA A 1 103 ? -4.43 34.312 -0.092 1 95.88 103 ALA A CA 1
ATOM 740 C C . ALA A 1 103 ? -4.621 33.031 0.688 1 95.88 103 ALA A C 1
ATOM 742 O O . ALA A 1 103 ? -4.75 31.953 0.097 1 95.88 103 ALA A O 1
ATOM 743 N N . LYS A 1 104 ? -4.605 33.062 2.008 1 95.94 104 LYS A N 1
ATOM 744 C CA . LYS A 1 104 ? -4.809 31.906 2.867 1 95.94 104 LYS A CA 1
ATOM 745 C C . LYS A 1 104 ? -6.215 31.328 2.693 1 95.94 104 LYS A C 1
ATOM 747 O O . LYS A 1 104 ? -6.391 30.109 2.635 1 95.94 104 LYS A O 1
ATOM 752 N N . ARG A 1 105 ? -7.219 32.156 2.66 1 96.25 105 ARG A N 1
ATOM 753 C CA . ARG A 1 105 ? -8.594 31.703 2.463 1 96.25 105 ARG A CA 1
ATOM 754 C C . ARG A 1 105 ? -8.742 30.984 1.128 1 96.25 105 ARG A C 1
ATOM 756 O O . ARG A 1 105 ? -9.367 29.922 1.058 1 96.25 105 ARG A O 1
ATOM 763 N N . HIS A 1 106 ? -8.125 31.594 0.103 1 96.44 106 HIS A N 1
ATOM 764 C CA . HIS A 1 106 ? -8.164 30.953 -1.205 1 96.44 106 HIS A CA 1
ATOM 765 C C . HIS A 1 106 ? -7.418 29.625 -1.19 1 96.44 106 HIS A C 1
ATOM 767 O O . HIS A 1 106 ? -7.863 28.656 -1.798 1 96.44 106 HIS A O 1
ATOM 773 N N . ALA A 1 107 ? -6.25 29.594 -0.503 1 96.88 107 ALA A N 1
ATOM 774 C CA . ALA A 1 107 ? -5.453 28.375 -0.413 1 96.88 107 ALA A CA 1
ATOM 775 C C . ALA A 1 107 ? -6.203 27.281 0.348 1 96.88 107 ALA A C 1
ATOM 777 O O . ALA A 1 107 ? -6.129 26.109 -0.007 1 96.88 107 ALA A O 1
ATOM 778 N N . ARG A 1 108 ? -6.898 27.672 1.413 1 96.88 108 ARG A N 1
ATOM 779 C CA . ARG A 1 108 ? -7.699 26.719 2.172 1 96.88 108 ARG A CA 1
ATOM 780 C C . ARG A 1 108 ? -8.82 26.141 1.313 1 96.88 108 ARG A C 1
ATOM 782 O O . ARG A 1 108 ? -9.094 24.938 1.373 1 96.88 108 ARG A O 1
ATOM 789 N N . ALA A 1 109 ? -9.469 27.016 0.551 1 97.19 109 ALA A N 1
ATOM 790 C CA . ALA A 1 109 ? -10.508 26.547 -0.364 1 97.19 109 ALA A CA 1
ATOM 791 C C . ALA A 1 109 ? -9.945 25.578 -1.395 1 97.19 109 ALA A C 1
ATOM 793 O O . ALA A 1 109 ? -10.547 24.531 -1.674 1 97.19 109 ALA A O 1
ATOM 794 N N . ALA A 1 110 ? -8.844 25.953 -1.906 1 96.75 110 ALA A N 1
ATOM 795 C CA . ALA A 1 110 ? -8.203 25.109 -2.902 1 96.75 110 ALA A CA 1
ATOM 796 C C . ALA A 1 110 ? -7.812 23.766 -2.301 1 96.75 110 ALA A C 1
ATOM 798 O O . ALA A 1 110 ? -7.934 22.719 -2.953 1 96.75 110 ALA A O 1
ATOM 799 N N . ARG A 1 111 ? -7.266 23.734 -1.072 1 97.38 111 ARG A N 1
ATOM 800 C CA . ARG A 1 111 ? -6.891 22.5 -0.375 1 97.38 111 ARG A CA 1
ATOM 801 C C . ARG A 1 111 ? -8.109 21.609 -0.141 1 97.38 111 ARG A C 1
ATOM 803 O O . ARG A 1 111 ? -8.039 20.406 -0.325 1 97.38 111 ARG A O 1
ATOM 810 N N . ALA A 1 112 ? -9.148 22.219 0.24 1 97.44 112 ALA A N 1
ATOM 811 C CA . ALA A 1 112 ? -10.391 21.469 0.448 1 97.44 112 ALA A CA 1
ATOM 812 C C . ALA A 1 112 ? -10.914 20.906 -0.866 1 97.44 112 ALA A C 1
ATOM 814 O O . ALA A 1 112 ? -11.414 19.766 -0.905 1 97.44 112 ALA A O 1
ATOM 815 N N . ALA A 1 113 ? -10.867 21.703 -1.919 1 97.62 113 ALA A N 1
ATOM 816 C CA . ALA A 1 113 ? -11.258 21.219 -3.24 1 97.62 113 ALA A CA 1
ATOM 817 C C . ALA A 1 113 ? -10.406 20.016 -3.656 1 97.62 113 ALA A C 1
ATOM 819 O O . ALA A 1 113 ? -10.914 19.062 -4.242 1 97.62 113 ALA A O 1
ATOM 820 N N . ALA A 1 114 ? -9.109 20.109 -3.375 1 97.19 114 ALA A N 1
ATOM 821 C CA . ALA A 1 114 ? -8.211 18.984 -3.684 1 97.19 114 ALA A CA 1
ATOM 822 C C . ALA A 1 114 ? -8.602 17.75 -2.896 1 97.19 114 ALA A C 1
ATOM 824 O O . ALA A 1 114 ? -8.484 16.625 -3.4 1 97.19 114 ALA A O 1
ATOM 825 N N . ASP A 1 115 ? -9.055 17.938 -1.721 1 97.31 115 ASP A N 1
ATOM 826 C CA . ASP A 1 115 ? -9.492 16.812 -0.896 1 97.31 115 ASP A CA 1
ATOM 827 C C . ASP A 1 115 ? -10.703 16.109 -1.519 1 97.31 115 ASP A C 1
ATOM 829 O O . ASP A 1 115 ? -10.844 14.891 -1.403 1 97.31 115 ASP A O 1
ATOM 833 N N . ILE A 1 116 ? -11.586 16.891 -2.115 1 98.06 116 ILE A N 1
ATOM 834 C CA . ILE A 1 116 ? -12.711 16.297 -2.832 1 98.06 116 ILE A CA 1
ATOM 835 C C . ILE A 1 116 ? -12.188 15.398 -3.955 1 98.06 116 ILE A C 1
ATOM 837 O O . ILE A 1 116 ? -12.695 14.297 -4.172 1 98.06 116 ILE A O 1
ATOM 841 N N . GLY A 1 117 ? -11.156 15.914 -4.605 1 97.88 117 GLY A N 1
ATOM 842 C CA . GLY A 1 117 ? -10.547 15.125 -5.664 1 97.88 117 GLY A CA 1
ATOM 843 C C . GLY A 1 117 ? -10.023 13.789 -5.188 1 97.88 117 GLY A C 1
ATOM 844 O O . GLY A 1 117 ? -10.164 12.773 -5.879 1 97.88 117 GLY A O 1
ATOM 845 N N . ILE A 1 118 ? -9.398 13.711 -4.023 1 97.31 118 ILE A N 1
ATOM 846 C CA . ILE A 1 118 ? -8.906 12.469 -3.438 1 97.31 118 ILE A CA 1
ATOM 847 C C . ILE A 1 118 ? -10.07 11.516 -3.189 1 97.31 118 ILE A C 1
ATOM 849 O O . ILE A 1 118 ? -9.992 10.328 -3.514 1 97.31 118 ILE A O 1
ATOM 853 N N . ALA A 1 119 ? -11.094 12.094 -2.639 1 97.62 119 ALA A N 1
ATOM 854 C CA . ALA A 1 119 ? -12.258 11.266 -2.326 1 97.62 119 ALA A CA 1
ATOM 855 C C . ALA A 1 119 ? -12.891 10.703 -3.598 1 97.62 119 ALA A C 1
ATOM 857 O O . ALA A 1 119 ? -13.242 9.523 -3.656 1 97.62 119 ALA A O 1
ATOM 858 N N . GLU A 1 120 ? -13.023 11.562 -4.613 1 97.81 120 GLU A N 1
ATOM 859 C CA . GLU A 1 120 ? -13.594 11.133 -5.887 1 97.81 120 GLU A CA 1
ATOM 860 C C . GLU A 1 120 ? -12.727 10.062 -6.547 1 97.81 120 GLU A C 1
ATOM 862 O O . GLU A 1 120 ? -13.242 9.094 -7.105 1 97.81 120 GLU A O 1
ATOM 867 N N . ALA A 1 121 ? -11.414 10.25 -6.531 1 96.88 121 ALA A N 1
ATOM 868 C CA . ALA A 1 121 ? -10.508 9.242 -7.074 1 96.88 121 ALA A CA 1
ATOM 869 C C . ALA A 1 121 ? -10.633 7.926 -6.32 1 96.88 121 ALA A C 1
ATOM 871 O O . ALA A 1 121 ? -10.555 6.852 -6.918 1 96.88 121 ALA A O 1
ATOM 872 N N . GLY A 1 122 ? -10.828 8.016 -5.016 1 96.25 122 GLY A N 1
ATOM 873 C CA . GLY A 1 122 ? -11.047 6.82 -4.215 1 96.25 122 GLY A CA 1
ATOM 874 C C . GLY A 1 122 ? -12.281 6.047 -4.617 1 96.25 122 GLY A C 1
ATOM 875 O O . GLY A 1 122 ? -12.297 4.816 -4.582 1 96.25 122 GLY A O 1
ATOM 876 N N . GLU A 1 123 ? -13.305 6.742 -4.996 1 96.25 123 GLU A N 1
ATOM 877 C CA . GLU A 1 123 ? -14.523 6.109 -5.488 1 96.25 123 GLU A CA 1
ATOM 878 C C . GLU A 1 123 ? -14.25 5.324 -6.77 1 96.25 123 GLU A C 1
ATOM 880 O O . GLU A 1 123 ? -14.742 4.203 -6.934 1 96.25 123 GLU A O 1
ATOM 885 N N . LEU A 1 124 ? -13.516 5.957 -7.645 1 95.44 124 LEU A N 1
ATOM 886 C CA . LEU A 1 124 ? -13.203 5.309 -8.914 1 95.44 124 LEU A CA 1
ATOM 887 C C . LEU A 1 124 ? -12.391 4.039 -8.688 1 95.44 124 LEU A C 1
ATOM 889 O O . LEU A 1 124 ? -12.648 3.012 -9.32 1 95.44 124 LEU A O 1
ATOM 893 N N . VAL A 1 125 ? -11.391 4.066 -7.797 1 96.12 125 VAL A N 1
ATOM 894 C CA . VAL A 1 125 ? -10.555 2.908 -7.492 1 96.12 125 VAL A CA 1
ATOM 895 C C . VAL A 1 125 ? -11.414 1.791 -6.906 1 96.12 125 VAL A C 1
ATOM 897 O O . VAL A 1 125 ? -11.312 0.636 -7.328 1 96.12 125 VAL A O 1
ATOM 900 N N . GLU A 1 126 ? -12.297 2.148 -6.004 1 96.25 126 GLU A N 1
ATOM 901 C CA . GLU A 1 126 ? -13.156 1.144 -5.379 1 96.25 126 GLU A CA 1
ATOM 902 C C . GLU A 1 126 ? -14.141 0.558 -6.379 1 96.25 126 GLU A C 1
ATOM 904 O O . GLU A 1 126 ? -14.438 -0.638 -6.34 1 96.25 126 GLU A O 1
ATOM 909 N N . GLY A 1 127 ? -14.727 1.461 -7.211 1 95.88 127 GLY A N 1
ATOM 910 C CA . GLY A 1 127 ? -15.609 0.96 -8.25 1 95.88 127 GLY A CA 1
ATOM 911 C C . GLY A 1 127 ? -14.961 -0.099 -9.125 1 95.88 127 GLY A C 1
ATOM 912 O O . GLY A 1 127 ? -15.578 -1.124 -9.43 1 95.88 127 GLY A O 1
ATOM 913 N N . ARG A 1 128 ? -13.789 0.111 -9.492 1 95.88 128 ARG A N 1
ATOM 914 C CA . ARG A 1 128 ? -13.055 -0.848 -10.312 1 95.88 128 ARG A CA 1
ATOM 915 C C . ARG A 1 128 ? -12.781 -2.133 -9.539 1 95.88 128 ARG A C 1
ATOM 917 O O . ARG A 1 128 ? -12.883 -3.23 -10.094 1 95.88 128 ARG A O 1
ATOM 924 N N . ASN A 1 129 ? -12.375 -2.02 -8.281 1 96.38 129 ASN A N 1
ATOM 925 C CA . ASN A 1 129 ? -12.117 -3.186 -7.441 1 96.38 129 ASN A CA 1
ATOM 926 C C . ASN A 1 129 ? -13.352 -4.07 -7.32 1 96.38 129 ASN A C 1
ATOM 928 O O . ASN A 1 129 ? -13.266 -5.293 -7.449 1 96.38 129 ASN A O 1
ATOM 932 N N . VAL A 1 130 ? -14.469 -3.428 -7.09 1 97.06 130 VAL A N 1
ATOM 933 C CA . VAL A 1 130 ? -15.727 -4.16 -6.945 1 97.06 130 VAL A CA 1
ATOM 934 C C . VAL A 1 130 ? -16.078 -4.848 -8.258 1 97.06 130 VAL A C 1
ATOM 936 O O . VAL A 1 130 ? -16.469 -6.02 -8.273 1 97.06 130 VAL A O 1
ATOM 939 N N . ARG A 1 131 ? -15.93 -4.137 -9.375 1 96.5 131 ARG A N 1
ATOM 940 C CA . ARG A 1 131 ? -16.203 -4.711 -10.688 1 96.5 131 ARG A CA 1
ATOM 941 C C . ARG A 1 131 ? -15.312 -5.918 -10.953 1 96.5 131 ARG A C 1
ATOM 943 O O . ARG A 1 131 ? -15.789 -6.957 -11.422 1 96.5 131 ARG A O 1
ATOM 950 N N . LEU A 1 132 ? -14.039 -5.777 -10.641 1 96.56 132 LEU A N 1
ATOM 951 C CA . LEU A 1 132 ? -13.078 -6.848 -10.898 1 96.56 132 LEU A CA 1
ATOM 952 C C . LEU A 1 132 ? -13.406 -8.086 -10.07 1 96.56 132 LEU A C 1
ATOM 954 O O . LEU A 1 132 ? -13.5 -9.188 -10.602 1 96.56 132 LEU A O 1
ATOM 958 N N . GLU A 1 133 ? -13.578 -7.891 -8.766 1 97.31 133 GLU A N 1
ATOM 959 C CA . GLU A 1 133 ? -13.828 -9.016 -7.875 1 97.31 133 GLU A CA 1
ATOM 960 C C . GLU A 1 133 ? -15.133 -9.727 -8.234 1 97.31 133 GLU A C 1
ATOM 962 O O . GLU A 1 133 ? -15.203 -10.961 -8.203 1 97.31 133 GLU A O 1
ATOM 967 N N . THR A 1 134 ? -16.141 -8.961 -8.617 1 97.25 134 THR A N 1
ATOM 968 C CA . THR A 1 134 ? -17.422 -9.531 -9.016 1 97.25 134 THR A CA 1
ATOM 969 C C . THR A 1 134 ? -17.281 -10.32 -10.312 1 97.25 134 THR A C 1
ATOM 971 O O . THR A 1 134 ? -17.766 -11.453 -10.414 1 97.25 134 THR A O 1
ATOM 974 N N . ALA A 1 135 ? -16.625 -9.68 -11.281 1 97 135 ALA A N 1
ATOM 975 C CA . ALA A 1 135 ? -16.422 -10.328 -12.578 1 97 135 ALA A CA 1
ATOM 976 C C . ALA A 1 135 ? -15.672 -11.641 -12.43 1 97 135 ALA A C 1
ATOM 978 O O . ALA A 1 135 ? -16.062 -12.656 -13.008 1 97 135 ALA A O 1
ATOM 979 N N . LEU A 1 136 ? -14.633 -11.656 -11.578 1 97.31 136 LEU A N 1
ATOM 980 C CA . LEU A 1 136 ? -13.844 -12.859 -11.367 1 97.31 136 LEU A CA 1
ATOM 981 C C . LEU A 1 136 ? -14.656 -13.93 -10.641 1 97.31 136 LEU A C 1
ATOM 983 O O . LEU A 1 136 ? -14.57 -15.109 -10.977 1 97.31 136 LEU A O 1
ATOM 987 N N . ALA A 1 137 ? -15.391 -13.484 -9.68 1 97.19 137 ALA A N 1
ATOM 988 C CA . ALA A 1 137 ? -16.234 -14.43 -8.953 1 97.19 137 ALA A CA 1
ATOM 989 C C . ALA A 1 137 ? -17.25 -15.078 -9.883 1 97.19 137 ALA A C 1
ATOM 991 O O . ALA A 1 137 ? -17.516 -16.281 -9.781 1 97.19 137 ALA A O 1
ATOM 992 N N . TRP A 1 138 ? -17.875 -14.312 -10.773 1 97.38 138 TRP A N 1
ATOM 993 C CA . TRP A 1 138 ? -18.844 -14.852 -11.719 1 97.38 138 TRP A CA 1
ATOM 994 C C . TRP A 1 138 ? -18.188 -15.867 -12.656 1 97.38 138 TRP A C 1
ATOM 996 O O . TRP A 1 138 ? -18.75 -16.938 -12.898 1 97.38 138 TRP A O 1
ATOM 1006 N N . VAL A 1 139 ? -16.984 -15.531 -13.156 1 97.19 139 VAL A N 1
ATOM 1007 C CA . VAL A 1 139 ? -16.266 -16.422 -14.055 1 97.19 139 VAL A CA 1
ATOM 1008 C C . VAL A 1 139 ? -15.969 -17.734 -13.336 1 97.19 139 VAL A C 1
ATOM 1010 O O . VAL A 1 139 ? -16.156 -18.828 -13.898 1 97.19 139 VAL A O 1
ATOM 1013 N N . ASP A 1 140 ? -15.5 -17.656 -12.102 1 96.56 140 ASP A N 1
ATOM 1014 C CA . ASP A 1 140 ? -15.18 -18.859 -11.328 1 96.56 140 ASP A CA 1
ATOM 1015 C C . ASP A 1 140 ? -16.422 -19.703 -11.086 1 96.56 140 ASP A C 1
ATOM 1017 O O . ASP A 1 140 ? -16.359 -20.938 -11.141 1 96.56 140 ASP A O 1
ATOM 1021 N N . LEU A 1 141 ? -17.547 -19.062 -10.844 1 96.75 141 LEU A N 1
ATOM 1022 C CA . LEU A 1 141 ? -18.797 -19.781 -10.625 1 96.75 141 LEU A CA 1
ATOM 1023 C C . LEU A 1 141 ? -19.266 -20.469 -11.914 1 96.75 141 LEU A C 1
ATOM 1025 O O . LEU A 1 141 ? -19.594 -21.641 -11.906 1 96.75 141 LEU A O 1
ATOM 1029 N N . TYR A 1 142 ? -19.234 -19.719 -13.07 1 96.31 142 TYR A N 1
ATOM 1030 C CA . TYR A 1 142 ? -19.672 -20.234 -14.359 1 96.31 142 TYR A CA 1
ATOM 1031 C C . TYR A 1 142 ? -18.891 -21.484 -14.75 1 96.31 142 TYR A C 1
ATOM 1033 O O . TYR A 1 142 ? -19.484 -22.516 -15.047 1 96.31 142 TYR A O 1
ATOM 1041 N N . TYR A 1 143 ? -17.578 -21.406 -14.641 1 96.19 143 TYR A N 1
ATOM 1042 C CA . TYR A 1 143 ? -16.75 -22.531 -15.078 1 96.19 143 TYR A CA 1
ATOM 1043 C C . TYR A 1 143 ? -16.719 -23.609 -14.016 1 96.19 143 TYR A C 1
ATOM 1045 O O . TYR A 1 143 ? -16.609 -24.797 -14.344 1 96.19 143 TYR A O 1
ATOM 1053 N N . GLY A 1 144 ? -16.75 -23.172 -12.727 1 95.06 144 GLY A N 1
ATOM 1054 C CA . GLY A 1 144 ? -16.828 -24.172 -11.672 1 95.06 144 GLY A CA 1
ATOM 1055 C C . GLY A 1 144 ? -18.031 -25.078 -11.781 1 95.06 144 GLY A C 1
ATOM 1056 O O . GLY A 1 144 ? -17.922 -26.297 -11.648 1 95.06 144 GLY A O 1
ATOM 1057 N N . GLU A 1 145 ? -19.203 -24.531 -12.109 1 94.44 145 GLU A N 1
ATOM 1058 C CA . GLU A 1 145 ? -20.438 -25.297 -12.273 1 94.44 145 GLU A CA 1
ATOM 1059 C C . GLU A 1 145 ? -20.344 -26.219 -13.484 1 94.44 145 GLU A C 1
ATOM 1061 O O . GLU A 1 145 ? -20.797 -27.375 -13.43 1 94.44 145 GLU A O 1
ATOM 1066 N N . ARG A 1 146 ? -19.797 -25.75 -14.477 1 94.12 146 ARG A N 1
ATOM 1067 C CA . ARG A 1 146 ? -19.656 -26.562 -15.688 1 94.12 146 ARG A CA 1
ATOM 1068 C C . ARG A 1 146 ? -18.688 -27.719 -15.469 1 94.12 146 ARG A C 1
ATOM 1070 O O . ARG A 1 146 ? -18.922 -28.828 -15.914 1 94.12 146 ARG A O 1
ATOM 1077 N N . ARG A 1 147 ? -17.562 -27.438 -14.789 1 94.25 147 ARG A N 1
ATOM 1078 C CA . ARG A 1 147 ? -16.594 -28.5 -14.492 1 94.25 147 ARG A CA 1
ATOM 1079 C C . ARG A 1 147 ? -17.188 -29.531 -13.547 1 94.25 147 ARG A C 1
ATOM 1081 O O . ARG A 1 147 ? -16.969 -30.734 -13.711 1 94.25 147 ARG A O 1
ATOM 1088 N N . LEU A 1 148 ? -17.953 -29.062 -12.594 1 94 148 LEU A N 1
ATOM 1089 C CA . LEU A 1 148 ? -18.609 -29.984 -11.664 1 94 148 LEU A CA 1
ATOM 1090 C C . LEU A 1 148 ? -19.594 -30.891 -12.398 1 94 148 LEU A C 1
ATOM 1092 O O . LEU A 1 148 ? -19.641 -32.094 -12.141 1 94 148 LEU A O 1
ATOM 1096 N N . ARG A 1 149 ? -20.344 -30.359 -13.328 1 92.88 149 ARG A N 1
ATOM 1097 C CA . ARG A 1 149 ? -21.281 -31.141 -14.117 1 92.88 149 ARG A CA 1
ATOM 1098 C C . ARG A 1 149 ? -20.562 -32.188 -14.953 1 92.88 149 ARG A C 1
ATOM 1100 O O . ARG A 1 149 ? -21.016 -33.344 -15.07 1 92.88 149 ARG A O 1
ATOM 1107 N N . GLN A 1 150 ? -19.438 -31.703 -15.508 1 91.25 150 GLN A N 1
ATOM 1108 C CA . GLN A 1 150 ? -18.656 -32.656 -16.297 1 91.25 150 GLN A CA 1
ATOM 1109 C C . GLN A 1 150 ? -18.109 -33.781 -15.43 1 91.25 150 GLN A C 1
ATOM 1111 O O . GLN A 1 150 ? -18.078 -34.938 -15.859 1 91.25 150 GLN A O 1
ATOM 1116 N N . LEU A 1 151 ? -17.672 -33.5 -14.211 1 91.06 151 LEU A N 1
ATOM 1117 C CA . LEU A 1 151 ? -17.172 -34.531 -13.289 1 91.06 151 LEU A CA 1
ATOM 1118 C C . LEU A 1 151 ? -18.297 -35.469 -12.852 1 91.06 151 LEU A C 1
ATOM 1120 O O . LEU A 1 151 ? -18.078 -36.656 -12.672 1 91.06 151 LEU A O 1
ATOM 1124 N N . ASP A 1 152 ? -19.531 -34.969 -12.773 1 90.62 152 ASP A N 1
ATOM 1125 C CA . ASP A 1 152 ? -20.703 -35.812 -12.445 1 90.62 152 ASP A CA 1
ATOM 1126 C C . ASP A 1 152 ? -21 -36.781 -13.57 1 90.62 152 ASP A C 1
ATOM 1128 O O . ASP A 1 152 ? -21.328 -37.969 -13.312 1 90.62 152 ASP A O 1
ATOM 1132 N N . LEU A 1 153 ? -20.859 -36.312 -14.758 1 86.06 153 LEU A N 1
ATOM 1133 C CA . LEU A 1 153 ? -21.078 -37.188 -15.906 1 86.06 153 LEU A CA 1
ATOM 1134 C C . LEU A 1 153 ? -20.016 -38.281 -15.953 1 86.06 153 LEU A C 1
ATOM 1136 O O . LEU A 1 153 ? -20.328 -39.438 -16.281 1 86.06 153 LEU A O 1
ATOM 1140 N N . LEU A 1 154 ? -18.812 -37.844 -15.555 1 84.44 154 LEU A N 1
ATOM 1141 C CA . LEU A 1 154 ? -17.734 -38.812 -15.523 1 84.44 154 LEU A CA 1
ATOM 1142 C C . LEU A 1 154 ? -17.969 -39.875 -14.438 1 84.44 154 LEU A C 1
ATOM 1144 O O . LEU A 1 154 ? -17.734 -41.062 -14.656 1 84.44 154 LEU A O 1
ATOM 1148 N N . ASP A 1 155 ? -18.406 -39.469 -13.32 1 87 155 ASP A N 1
ATOM 1149 C CA . ASP A 1 155 ? -18.703 -40.375 -12.219 1 87 155 ASP A CA 1
ATOM 1150 C C . ASP A 1 155 ? -19.797 -41.375 -12.602 1 87 155 ASP A C 1
ATOM 1152 O O . ASP A 1 155 ? -19.703 -42.562 -12.312 1 87 155 ASP A O 1
ATOM 1156 N N . ALA A 1 156 ? -20.766 -41 -13.305 1 84.81 156 ALA A N 1
ATOM 1157 C CA . ALA A 1 156 ? -21.875 -41.844 -13.742 1 84.81 156 ALA A CA 1
ATOM 1158 C C . ALA A 1 156 ? -21.406 -42.906 -14.75 1 84.81 156 ALA A C 1
ATOM 1160 O O . ALA A 1 156 ? -21.906 -44.031 -14.773 1 84.81 156 ALA A O 1
ATOM 1161 N N . SER A 1 157 ? -20.453 -42.5 -15.5 1 79.81 157 SER A N 1
ATOM 1162 C CA . SER A 1 157 ? -19.938 -43.375 -16.531 1 79.81 157 SER A CA 1
ATOM 1163 C C . SER A 1 157 ? -19.141 -44.531 -15.906 1 79.81 157 SER A C 1
ATOM 1165 O O . SER A 1 157 ? -18.953 -45.562 -16.547 1 79.81 157 SER A O 1
ATOM 1167 N N . LEU A 1 158 ? -18.641 -44.375 -14.633 1 83.5 158 LEU A N 1
ATOM 1168 C CA . LEU A 1 158 ? -17.828 -45.375 -13.977 1 83.5 158 LEU A CA 1
ATOM 1169 C C . LEU A 1 158 ? -18.688 -46.594 -13.578 1 83.5 158 LEU A C 1
ATOM 1171 O O . LEU A 1 158 ? -18.156 -47.688 -13.367 1 83.5 158 LEU A O 1
ATOM 1175 N N . ASP A 1 159 ? -20.016 -46.438 -13.43 1 82.06 159 ASP A N 1
ATOM 1176 C CA . ASP A 1 159 ? -20.922 -47.562 -13.156 1 82.06 159 ASP A CA 1
ATOM 1177 C C . ASP A 1 159 ? -20.844 -48.594 -14.266 1 82.06 159 ASP A C 1
ATOM 1179 O O . ASP A 1 159 ? -20.844 -49.812 -14 1 82.06 159 ASP A O 1
ATOM 1183 N N . ASP A 1 160 ? -20.797 -48.125 -15.438 1 77.12 160 ASP A N 1
ATOM 1184 C CA . ASP A 1 160 ? -20.688 -49.031 -16.578 1 77.12 160 ASP A CA 1
ATOM 1185 C C . ASP A 1 160 ? -19.344 -49.75 -16.578 1 77.12 160 ASP A C 1
ATOM 1187 O O . ASP A 1 160 ? -19.266 -50.938 -16.922 1 77.12 160 ASP A O 1
ATOM 1191 N N . LEU A 1 161 ? -18.359 -49.062 -16.109 1 76.5 161 LEU A N 1
ATOM 1192 C CA . LEU A 1 161 ? -17.047 -49.688 -16 1 76.5 161 LEU A CA 1
ATOM 1193 C C . LEU A 1 161 ? -17.047 -50.781 -14.945 1 76.5 161 LEU A C 1
ATOM 1195 O O . LEU A 1 161 ? -16.469 -51.844 -15.148 1 76.5 161 LEU A O 1
ATOM 1199 N N . GLN A 1 162 ? -17.656 -50.5 -13.836 1 81.94 162 GLN A N 1
ATOM 1200 C CA . GLN A 1 162 ? -17.75 -51.469 -12.758 1 81.94 162 GLN A CA 1
ATOM 1201 C C . GLN A 1 162 ? -18.469 -52.75 -13.219 1 81.94 162 GLN A C 1
ATOM 1203 O O . GLN A 1 162 ? -18.016 -53.844 -12.922 1 81.94 162 GLN A O 1
ATOM 1208 N N . LYS A 1 163 ? -19.453 -52.625 -13.922 1 81.94 163 LYS A N 1
ATOM 1209 C CA . LYS A 1 163 ? -20.203 -53.781 -14.438 1 81.94 163 LYS A CA 1
ATOM 1210 C C . LYS A 1 163 ? -19.359 -54.594 -15.406 1 81.94 163 LYS A C 1
ATOM 1212 O O . LYS A 1 163 ? -19.391 -55.812 -15.367 1 81.94 163 LYS A O 1
ATOM 1217 N N . THR A 1 164 ? -18.703 -53.875 -16.172 1 77 164 THR A N 1
ATOM 1218 C CA . THR A 1 164 ? -17.891 -54.531 -17.172 1 77 164 THR A CA 1
ATOM 1219 C C . THR A 1 164 ? -16.75 -55.312 -16.516 1 77 164 THR A C 1
ATOM 1221 O O . THR A 1 164 ? -16.484 -56.469 -16.891 1 77 164 THR A O 1
ATOM 1224 N N . VAL A 1 165 ? -16.062 -54.719 -15.531 1 78.56 165 VAL A N 1
ATOM 1225 C CA . VAL A 1 165 ? -14.953 -55.375 -14.852 1 78.56 165 VAL A CA 1
ATOM 1226 C C . VAL A 1 165 ? -15.453 -56.594 -14.078 1 78.56 165 VAL A C 1
ATOM 1228 O O . VAL A 1 165 ? -14.805 -57.625 -14.062 1 78.56 165 VAL A O 1
ATOM 1231 N N . THR A 1 166 ? -16.594 -56.5 -13.453 1 81.44 166 THR A N 1
ATOM 1232 C CA . THR A 1 166 ? -17.188 -57.625 -12.727 1 81.44 166 THR A CA 1
ATOM 1233 C C . THR A 1 166 ? -17.484 -58.781 -13.664 1 81.44 166 THR A C 1
ATOM 1235 O O . THR A 1 166 ? -17.219 -59.938 -13.344 1 81.44 166 THR A O 1
ATOM 1238 N N . ALA A 1 167 ? -17.938 -58.531 -14.82 1 80.75 167 ALA A N 1
ATOM 1239 C CA . ALA A 1 167 ? -18.25 -59.531 -15.812 1 80.75 167 ALA A CA 1
ATOM 1240 C C . ALA A 1 167 ? -16.984 -60.219 -16.312 1 80.75 167 ALA A C 1
ATOM 1242 O O . ALA A 1 167 ? -16.969 -61.438 -16.5 1 80.75 167 ALA A O 1
ATOM 1243 N N . ARG A 1 168 ? -15.945 -59.531 -16.438 1 77.5 168 ARG A N 1
ATOM 1244 C CA . ARG A 1 168 ? -14.695 -60.062 -16.922 1 77.5 168 ARG A CA 1
ATOM 1245 C C . ARG A 1 168 ? -14.008 -60.906 -15.859 1 77.5 168 ARG A C 1
ATOM 1247 O O . ARG A 1 168 ? -13.359 -61.906 -16.172 1 77.5 168 ARG A O 1
ATOM 1254 N N . LEU A 1 169 ? -14.125 -60.438 -14.68 1 79.81 169 LEU A N 1
ATOM 1255 C CA . LEU A 1 169 ? -13.594 -61.25 -13.586 1 79.81 169 LEU A CA 1
ATOM 1256 C C . LEU A 1 169 ? -14.312 -62.594 -13.492 1 79.81 169 LEU A C 1
ATOM 1258 O O . LEU A 1 169 ? -13.672 -63.625 -13.289 1 79.81 169 LEU A O 1
ATOM 1262 N N . ALA A 1 170 ? -15.508 -62.562 -13.719 1 82.56 170 ALA A N 1
ATOM 1263 C CA . ALA A 1 170 ? -16.312 -63.781 -13.664 1 82.56 170 ALA A CA 1
ATOM 1264 C C . ALA A 1 170 ? -15.961 -64.688 -14.812 1 82.56 170 ALA A C 1
ATOM 1266 O O . ALA A 1 170 ? -15.992 -65.938 -14.648 1 82.56 170 ALA A O 1
ATOM 1267 N N . SER A 1 171 ? -15.531 -64.125 -15.883 1 81.44 171 SER A N 1
ATOM 1268 C CA . SER A 1 171 ? -15.203 -64.938 -17.047 1 81.44 171 SER A CA 1
ATOM 1269 C C . SER A 1 171 ? -13.727 -65.375 -17.031 1 81.44 171 SER A C 1
ATOM 1271 O O . SER A 1 171 ? -13.289 -66.125 -17.891 1 81.44 171 SER A O 1
ATOM 1273 N N . GLY A 1 172 ? -12.875 -64.75 -16.047 1 77.31 172 GLY A N 1
ATOM 1274 C CA . GLY A 1 172 ? -11.469 -65.062 -15.93 1 77.31 172 GLY A CA 1
ATOM 1275 C C . GLY A 1 172 ? -10.57 -64.312 -16.875 1 77.31 172 GLY A C 1
ATOM 1276 O O . GLY A 1 172 ? -9.383 -64.625 -17.016 1 77.31 172 GLY A O 1
ATOM 1277 N N . SER A 1 173 ? -11.086 -63.375 -17.547 1 75.19 173 SER A N 1
ATOM 1278 C CA . SER A 1 173 ? -10.336 -62.656 -18.578 1 75.19 173 SER A CA 1
ATOM 1279 C C . SER A 1 173 ? -9.672 -61.406 -17.984 1 75.19 173 SER A C 1
ATOM 1281 O O . SER A 1 173 ? -8.977 -60.688 -18.703 1 75.19 173 SER A O 1
ATOM 1283 N N . ALA A 1 174 ? -9.984 -61.156 -16.75 1 72.88 174 ALA A N 1
ATOM 1284 C CA . ALA A 1 174 ? -9.344 -60 -16.094 1 72.88 174 ALA A CA 1
ATOM 1285 C C . ALA A 1 174 ? -8.57 -60.469 -14.867 1 72.88 174 ALA A C 1
ATOM 1287 O O . ALA A 1 174 ? -8.93 -61.438 -14.219 1 72.88 174 ALA A O 1
ATOM 1288 N N . ARG A 1 175 ? -7.375 -59.781 -14.695 1 80.5 175 ARG A N 1
ATOM 1289 C CA . ARG A 1 175 ? -6.613 -60.062 -13.484 1 80.5 175 ARG A CA 1
ATOM 1290 C C . ARG A 1 175 ? -7.352 -59.562 -12.242 1 80.5 175 ARG A C 1
ATOM 1292 O O . ARG A 1 175 ? -8.023 -58.531 -12.297 1 80.5 175 ARG A O 1
ATOM 1299 N N . PRO A 1 176 ? -7.242 -60.312 -11.219 1 77.75 176 PRO A N 1
ATOM 1300 C CA . PRO A 1 176 ? -7.906 -59.906 -9.977 1 77.75 176 PRO A CA 1
ATOM 1301 C C . PRO A 1 176 ? -7.566 -58.469 -9.57 1 77.75 176 PRO A C 1
ATOM 1303 O O . PRO A 1 176 ? -8.422 -57.75 -9.047 1 77.75 176 PRO A O 1
ATOM 1306 N N . SER A 1 177 ? -6.402 -58.031 -9.789 1 78.88 177 SER A N 1
ATOM 1307 C CA . SER A 1 177 ? -5.992 -56.688 -9.398 1 78.88 177 SER A CA 1
ATOM 1308 C C . SER A 1 177 ? -6.762 -55.625 -10.188 1 78.88 177 SER A C 1
ATOM 1310 O O . SER A 1 177 ? -6.934 -54.5 -9.711 1 78.88 177 SER A O 1
ATOM 1312 N N . GLN A 1 178 ? -7.246 -56.062 -11.273 1 76.81 178 GLN A N 1
ATOM 1313 C CA . GLN A 1 178 ? -7.961 -55.125 -12.141 1 76.81 178 GLN A CA 1
ATOM 1314 C C . GLN A 1 178 ? -9.367 -54.844 -11.609 1 76.81 178 GLN A C 1
ATOM 1316 O O . GLN A 1 178 ? -10 -53.844 -11.984 1 76.81 178 GLN A O 1
ATOM 1321 N N . ALA A 1 179 ? -9.766 -55.719 -10.727 1 77.69 179 ALA A N 1
ATOM 1322 C CA . ALA A 1 179 ? -11.094 -55.562 -10.133 1 77.69 179 ALA A CA 1
ATOM 1323 C C . ALA A 1 179 ? -11.188 -54.312 -9.281 1 77.69 179 ALA A C 1
ATOM 1325 O O . ALA A 1 179 ? -12.281 -53.781 -9.031 1 77.69 179 ALA A O 1
ATOM 1326 N N . LEU A 1 180 ? -9.992 -53.719 -8.938 1 82.19 180 LEU A N 1
ATOM 1327 C CA . LEU A 1 180 ? -9.961 -52.594 -8.016 1 82.19 180 LEU A CA 1
ATOM 1328 C C . LEU A 1 180 ? -9.898 -51.281 -8.773 1 82.19 180 LEU A C 1
ATOM 1330 O O . LEU A 1 180 ? -10.062 -50.219 -8.18 1 82.19 180 LEU A O 1
ATOM 1334 N N . GLU A 1 181 ? -9.758 -51.281 -10.039 1 78 181 GLU A N 1
ATOM 1335 C CA . GLU A 1 181 ? -9.492 -50.094 -10.852 1 78 181 GLU A CA 1
ATOM 1336 C C . GLU A 1 181 ? -10.688 -49.156 -10.844 1 78 181 GLU A C 1
ATOM 1338 O O . GLU A 1 181 ? -10.523 -47.938 -10.672 1 78 181 GLU A O 1
ATOM 1343 N N . PRO A 1 182 ? -11.906 -49.656 -11.039 1 81 182 PRO A N 1
ATOM 1344 C CA . PRO A 1 182 ? -13.039 -48.75 -11.023 1 81 182 PRO A CA 1
ATOM 1345 C C . PRO A 1 182 ? -13.18 -48 -9.688 1 81 182 PRO A C 1
ATOM 1347 O O . PRO A 1 182 ? -13.477 -46.812 -9.672 1 81 182 PRO A O 1
ATOM 1350 N N . ASP A 1 183 ? -12.844 -48.719 -8.648 1 85 183 ASP A N 1
ATOM 1351 C CA . ASP A 1 183 ? -12.93 -48.094 -7.332 1 85 183 ASP A CA 1
ATOM 1352 C C . ASP A 1 183 ? -11.859 -47.031 -7.152 1 85 183 ASP A C 1
ATOM 1354 O O . ASP A 1 183 ? -12.109 -45.969 -6.539 1 85 183 ASP A O 1
ATOM 1358 N N . GLN A 1 184 ? -10.727 -47.25 -7.641 1 83.94 184 GLN A N 1
ATOM 1359 C CA . GLN A 1 184 ? -9.648 -46.281 -7.578 1 83.94 184 GLN A CA 1
ATOM 1360 C C . GLN A 1 184 ? -10 -45.031 -8.375 1 83.94 184 GLN A C 1
ATOM 1362 O O . GLN A 1 184 ? -9.781 -43.906 -7.906 1 83.94 184 GLN A O 1
ATOM 1367 N N . LEU A 1 185 ? -10.531 -45.219 -9.5 1 82.38 185 LEU A N 1
ATOM 1368 C CA . LEU A 1 185 ? -10.914 -44.094 -10.344 1 82.38 185 LEU A CA 1
ATOM 1369 C C . LEU A 1 185 ? -12.047 -43.312 -9.703 1 82.38 185 LEU A C 1
ATOM 1371 O O . LEU A 1 185 ? -12.062 -42.062 -9.766 1 82.38 185 LEU A O 1
ATOM 1375 N N . ARG A 1 186 ? -12.953 -44 -9.164 1 87.19 186 ARG A N 1
ATOM 1376 C CA . ARG A 1 186 ? -14.062 -43.344 -8.484 1 87.19 186 ARG A CA 1
ATOM 1377 C C . ARG A 1 186 ? -13.562 -42.469 -7.332 1 87.19 186 ARG A C 1
ATOM 1379 O O . ARG A 1 186 ? -14.062 -41.344 -7.121 1 87.19 186 ARG A O 1
ATOM 1386 N N . ALA A 1 187 ? -12.617 -43 -6.605 1 90.31 187 ALA A N 1
ATOM 1387 C CA . ALA A 1 187 ? -12.039 -42.219 -5.504 1 90.31 187 ALA A CA 1
ATOM 1388 C C . ALA A 1 187 ? -11.359 -40.969 -6.012 1 90.31 187 ALA A C 1
ATOM 1390 O O . ALA A 1 187 ? -11.469 -39.906 -5.395 1 90.31 187 ALA A O 1
ATOM 1391 N N . ALA A 1 188 ? -10.609 -41.031 -7.074 1 85.56 188 ALA A N 1
ATOM 1392 C CA . ALA A 1 188 ? -9.922 -39.906 -7.656 1 85.56 188 ALA A CA 1
ATOM 1393 C C . ALA A 1 188 ? -10.922 -38.844 -8.125 1 85.56 188 ALA A C 1
ATOM 1395 O O . ALA A 1 188 ? -10.695 -37.625 -7.926 1 85.56 188 ALA A O 1
ATOM 1396 N N . ILE A 1 189 ? -12 -39.281 -8.789 1 87.44 189 ILE A N 1
ATOM 1397 C CA . ILE A 1 189 ? -13.016 -38.375 -9.281 1 87.44 189 ILE A CA 1
ATOM 1398 C C . ILE A 1 189 ? -13.734 -37.719 -8.102 1 87.44 189 ILE A C 1
ATOM 1400 O O . ILE A 1 189 ? -14.062 -36.531 -8.148 1 87.44 189 ILE A O 1
ATOM 1404 N N . ALA A 1 190 ? -13.906 -38.5 -7.066 1 91.62 190 ALA A N 1
ATOM 1405 C CA . ALA A 1 190 ? -14.555 -37.969 -5.867 1 91.62 190 ALA A CA 1
ATOM 1406 C C . ALA A 1 190 ? -13.742 -36.844 -5.27 1 91.62 190 ALA A C 1
ATOM 1408 O O . ALA A 1 190 ? -14.305 -35.844 -4.82 1 91.62 190 ALA A O 1
ATOM 1409 N N . ASP A 1 191 ? -12.453 -36.969 -5.238 1 91.19 191 ASP A N 1
ATOM 1410 C CA . ASP A 1 191 ? -11.578 -35.938 -4.742 1 91.19 191 ASP A CA 1
ATOM 1411 C C . ASP A 1 191 ? -11.703 -34.656 -5.59 1 91.19 191 ASP A C 1
ATOM 1413 O O . ASP A 1 191 ? -11.797 -33.562 -5.055 1 91.19 191 ASP A O 1
ATOM 1417 N N . ARG A 1 192 ? -11.719 -34.844 -6.816 1 89.56 192 ARG A N 1
ATOM 1418 C CA . ARG A 1 192 ? -11.82 -33.719 -7.727 1 89.56 192 ARG A CA 1
ATOM 1419 C C . ARG A 1 192 ? -13.172 -33.031 -7.586 1 89.56 192 ARG A C 1
ATOM 1421 O O . ARG A 1 192 ? -13.258 -31.797 -7.645 1 89.56 192 ARG A O 1
ATOM 1428 N N . ARG A 1 193 ? -14.188 -33.844 -7.488 1 92.81 193 ARG A N 1
ATOM 1429 C CA . ARG A 1 193 ? -15.516 -33.281 -7.289 1 92.81 193 ARG A CA 1
ATOM 1430 C C . ARG A 1 193 ? -15.578 -32.438 -6.016 1 92.81 193 ARG A C 1
ATOM 1432 O O . ARG A 1 193 ? -16.188 -31.359 -6.004 1 92.81 193 ARG A O 1
ATOM 1439 N N . ALA A 1 194 ? -15 -32.969 -4.965 1 94.81 194 ALA A N 1
ATOM 1440 C CA . ALA A 1 194 ? -14.977 -32.25 -3.699 1 94.81 194 ALA A CA 1
ATOM 1441 C C . ALA A 1 194 ? -14.266 -30.906 -3.846 1 94.81 194 ALA A C 1
ATOM 1443 O O . ALA A 1 194 ? -14.727 -29.891 -3.326 1 94.81 194 ALA A O 1
ATOM 1444 N N . GLU A 1 195 ? -13.172 -30.906 -4.523 1 92.88 195 GLU A N 1
ATOM 1445 C CA . GLU A 1 195 ? -12.414 -29.688 -4.773 1 92.88 195 GLU A CA 1
ATOM 1446 C C . GLU A 1 195 ? -13.258 -28.672 -5.551 1 92.88 195 GLU A C 1
ATOM 1448 O O . GLU A 1 195 ? -13.281 -27.484 -5.211 1 92.88 195 GLU A O 1
ATOM 1453 N N . MET A 1 196 ? -13.898 -29.125 -6.617 1 93.38 196 MET A N 1
ATOM 1454 C CA . MET A 1 196 ? -14.664 -28.219 -7.465 1 93.38 196 MET A CA 1
ATOM 1455 C C . MET A 1 196 ? -15.891 -27.688 -6.73 1 93.38 196 MET A C 1
ATOM 1457 O O . MET A 1 196 ? -16.297 -26.547 -6.945 1 93.38 196 MET A O 1
ATOM 1461 N N . ALA A 1 197 ? -16.469 -28.578 -5.887 1 95.5 197 ALA A N 1
ATOM 1462 C CA . ALA A 1 197 ? -17.594 -28.125 -5.07 1 95.5 197 ALA A CA 1
ATOM 1463 C C . ALA A 1 197 ? -17.188 -26.969 -4.164 1 95.5 197 ALA A C 1
ATOM 1465 O O . ALA A 1 197 ? -17.953 -26.031 -3.971 1 95.5 197 ALA A O 1
ATOM 1466 N N . ALA A 1 198 ? -16.016 -27.078 -3.602 1 96.31 198 ALA A N 1
ATOM 1467 C CA . ALA A 1 198 ? -15.484 -26 -2.768 1 96.31 198 ALA A CA 1
ATOM 1468 C C . ALA A 1 198 ? -15.289 -24.719 -3.578 1 96.31 198 ALA A C 1
ATOM 1470 O O . ALA A 1 198 ? -15.602 -23.625 -3.109 1 96.31 198 ALA A O 1
ATOM 1471 N N . VAL A 1 199 ? -14.727 -24.844 -4.762 1 94.56 199 VAL A N 1
ATOM 1472 C CA . VAL A 1 199 ? -14.5 -23.703 -5.637 1 94.56 199 VAL A CA 1
ATOM 1473 C C . VAL A 1 199 ? -15.828 -23.016 -5.957 1 94.56 199 VAL A C 1
ATOM 1475 O O . VAL A 1 199 ? -15.914 -21.781 -5.938 1 94.56 199 VAL A O 1
ATOM 1478 N N . VAL A 1 200 ? -16.844 -23.797 -6.309 1 96.19 200 VAL A N 1
ATOM 1479 C CA . VAL A 1 200 ? -18.172 -23.266 -6.629 1 96.19 200 VAL A CA 1
ATOM 1480 C C . VAL A 1 200 ? -18.734 -22.531 -5.418 1 96.19 200 VAL A C 1
ATOM 1482 O O . VAL A 1 200 ? -19.25 -21.406 -5.547 1 96.19 200 VAL A O 1
ATOM 1485 N N . ALA A 1 201 ? -18.562 -23.125 -4.238 1 96.62 201 ALA A N 1
ATOM 1486 C CA . ALA A 1 201 ? -19.078 -22.5 -3.014 1 96.62 201 ALA A CA 1
ATOM 1487 C C . ALA A 1 201 ? -18.359 -21.188 -2.723 1 96.62 201 ALA A C 1
ATOM 1489 O O . ALA A 1 201 ? -18.984 -20.203 -2.32 1 96.62 201 ALA A O 1
ATOM 1490 N N . GLN A 1 202 ? -17.094 -21.188 -2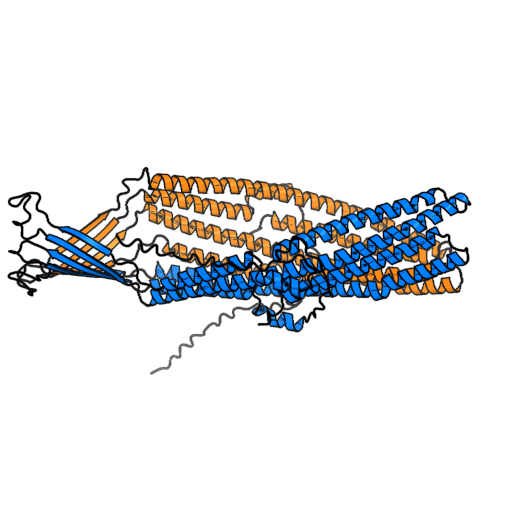.908 1 96.94 202 GLN A N 1
ATOM 1491 C CA . GLN A 1 202 ? -16.297 -19.984 -2.686 1 96.94 202 GLN A CA 1
ATOM 1492 C C . GLN A 1 202 ? -16.703 -18.859 -3.65 1 96.94 202 GLN A C 1
ATOM 1494 O O . GLN A 1 202 ? -16.844 -17.703 -3.248 1 96.94 202 GLN A O 1
ATOM 1499 N N . ALA A 1 203 ? -16.828 -19.203 -4.902 1 97.12 203 ALA A N 1
ATOM 1500 C CA . ALA A 1 203 ? -17.219 -18.219 -5.91 1 97.12 203 ALA A CA 1
ATOM 1501 C C . ALA A 1 203 ? -18.609 -17.656 -5.625 1 97.12 203 ALA A C 1
ATOM 1503 O O . ALA A 1 203 ? -18.828 -16.453 -5.766 1 97.12 203 ALA A O 1
ATOM 1504 N N . ARG A 1 204 ? -19.516 -18.547 -5.199 1 96.25 204 ARG A N 1
ATOM 1505 C CA . ARG A 1 204 ? -20.859 -18.125 -4.844 1 96.25 204 ARG A CA 1
ATOM 1506 C C . ARG A 1 204 ? -20.844 -17.156 -3.668 1 96.25 204 ARG A C 1
ATOM 1508 O O . ARG A 1 204 ? -21.562 -16.156 -3.67 1 96.25 204 ARG A O 1
ATOM 1515 N N . ALA A 1 205 ? -20.016 -17.469 -2.664 1 96.75 205 ALA A N 1
ATOM 1516 C CA . ALA A 1 205 ? -19.906 -16.609 -1.49 1 96.75 205 ALA A CA 1
ATOM 1517 C C . ALA A 1 205 ? -19.344 -15.242 -1.868 1 96.75 205 ALA A C 1
ATOM 1519 O O . ALA A 1 205 ? -19.828 -14.211 -1.381 1 96.75 205 ALA A O 1
ATOM 1520 N N . ARG A 1 206 ? -18.359 -15.211 -2.711 1 96.06 206 ARG A N 1
ATOM 1521 C CA . ARG A 1 206 ? -17.766 -13.953 -3.152 1 96.06 206 ARG A CA 1
ATOM 1522 C C . ARG A 1 206 ? -18.766 -13.117 -3.941 1 96.06 206 ARG A C 1
ATOM 1524 O O . ARG A 1 206 ? -18.844 -11.898 -3.773 1 96.06 206 ARG A O 1
ATOM 1531 N N . LEU A 1 207 ? -19.469 -13.773 -4.855 1 95.69 207 LEU A N 1
ATOM 1532 C CA . LEU A 1 207 ? -20.469 -13.062 -5.637 1 95.69 207 LEU A CA 1
ATOM 1533 C C . LEU A 1 207 ? -21.562 -12.492 -4.73 1 95.69 207 LEU A C 1
ATOM 1535 O O . LEU A 1 207 ? -22.016 -11.367 -4.941 1 95.69 207 LEU A O 1
ATOM 1539 N N . ALA A 1 208 ? -21.953 -13.273 -3.721 1 95.12 208 ALA A N 1
ATOM 1540 C CA . ALA A 1 208 ? -22.969 -12.828 -2.775 1 95.12 208 ALA A CA 1
ATOM 1541 C C . ALA A 1 208 ? -22.5 -11.602 -2 1 95.12 208 ALA A C 1
ATOM 1543 O O . ALA A 1 208 ? -23.297 -10.695 -1.711 1 95.12 208 ALA A O 1
ATOM 1544 N N . ARG A 1 209 ? -21.219 -11.555 -1.658 1 95.06 209 ARG A N 1
ATOM 1545 C CA . ARG A 1 209 ? -20.641 -10.438 -0.925 1 95.06 209 ARG A CA 1
ATOM 1546 C C . ARG A 1 209 ? -20.844 -9.125 -1.669 1 95.06 209 ARG A C 1
ATOM 1548 O O . ARG A 1 209 ? -21.188 -8.109 -1.062 1 95.06 209 ARG A O 1
ATOM 1555 N N . TYR A 1 210 ? -20.734 -9.109 -3.033 1 94.19 210 TYR A N 1
ATOM 1556 C CA . TYR A 1 210 ? -20.719 -7.859 -3.787 1 94.19 210 TYR A CA 1
ATOM 1557 C C . TYR A 1 210 ? -22.094 -7.547 -4.355 1 94.19 210 TYR A C 1
ATOM 1559 O O . TYR A 1 210 ? -22.469 -6.379 -4.512 1 94.19 210 TYR A O 1
ATOM 1567 N N . THR A 1 211 ? -22.891 -8.555 -4.684 1 93.75 211 THR A N 1
ATOM 1568 C CA . THR A 1 211 ? -24.188 -8.328 -5.324 1 93.75 211 THR A CA 1
ATOM 1569 C C . THR A 1 211 ? -25.297 -8.227 -4.281 1 93.75 211 THR A C 1
ATOM 1571 O O . THR A 1 211 ? -26.344 -7.645 -4.543 1 93.75 211 THR A O 1
ATOM 1574 N N . GLY A 1 212 ? -25.141 -8.922 -3.131 1 91.88 212 GLY A N 1
ATOM 1575 C CA . GLY A 1 212 ? -26.203 -9 -2.127 1 91.88 212 GLY A CA 1
ATOM 1576 C C . GLY A 1 212 ? -27.156 -10.148 -2.359 1 91.88 212 GLY A C 1
ATOM 1577 O O . GLY A 1 212 ? -28.047 -10.398 -1.538 1 91.88 212 GLY A O 1
ATOM 1578 N N . ASP A 1 213 ? -26.969 -10.867 -3.535 1 90.12 213 ASP A N 1
ATOM 1579 C CA . ASP A 1 213 ? -27.781 -12.047 -3.82 1 90.12 213 ASP A CA 1
ATOM 1580 C C . ASP A 1 213 ? -27.359 -13.227 -2.943 1 90.12 213 ASP A C 1
ATOM 1582 O O . ASP A 1 213 ? -26.219 -13.672 -3 1 90.12 213 ASP A O 1
ATOM 1586 N N . PRO A 1 214 ? -28.219 -13.766 -2.182 1 89.44 214 PRO A N 1
ATOM 1587 C CA . PRO A 1 214 ? -27.828 -14.805 -1.231 1 89.44 214 PRO A CA 1
ATOM 1588 C C . PRO A 1 214 ? -27.484 -16.125 -1.915 1 89.44 214 PRO A C 1
ATOM 1590 O O . PRO A 1 214 ? -26.812 -16.969 -1.327 1 89.44 214 PRO A O 1
ATOM 1593 N N . ASP A 1 215 ? -28.031 -16.375 -3.074 1 89.31 215 ASP A N 1
ATOM 1594 C CA . ASP A 1 215 ? -27.75 -17.625 -3.771 1 89.31 215 ASP A CA 1
ATOM 1595 C C . ASP A 1 215 ? -27.609 -17.391 -5.273 1 89.31 215 ASP A C 1
ATOM 1597 O O . ASP A 1 215 ? -28.406 -17.891 -6.062 1 89.31 215 ASP A O 1
ATOM 1601 N N . PRO A 1 216 ? -26.531 -16.75 -5.621 1 92.12 216 PRO A N 1
ATOM 1602 C CA . PRO A 1 216 ? -26.375 -16.422 -7.039 1 92.12 216 PRO A CA 1
ATOM 1603 C C . PRO A 1 216 ? -26.031 -17.641 -7.891 1 92.12 216 PRO A C 1
ATOM 1605 O O . PRO A 1 216 ? -25.328 -18.547 -7.438 1 92.12 216 PRO A O 1
ATOM 1608 N N . GLN A 1 217 ? -26.625 -17.734 -9.016 1 91.81 217 GLN A N 1
ATOM 1609 C CA . GLN A 1 217 ? -26.328 -18.734 -10.039 1 91.81 217 GLN A CA 1
ATOM 1610 C C . GLN A 1 217 ? -25.859 -18.078 -11.328 1 91.81 217 GLN A C 1
ATOM 1612 O O . GLN A 1 217 ? -26.375 -17.016 -11.711 1 91.81 217 GLN A O 1
ATOM 1617 N N . ALA A 1 218 ? -24.875 -18.609 -11.922 1 93.88 218 ALA A N 1
ATOM 1618 C CA . ALA A 1 218 ? -24.359 -18.047 -13.164 1 93.88 218 ALA A CA 1
ATOM 1619 C C . ALA A 1 218 ? -25.109 -18.578 -14.375 1 93.88 218 ALA A C 1
ATOM 1621 O O . ALA A 1 218 ? -25.312 -19.797 -14.492 1 93.88 218 ALA A O 1
ATOM 1622 N N . THR A 1 219 ? -25.562 -17.703 -15.219 1 92.56 219 THR A N 1
ATOM 1623 C CA . THR A 1 219 ? -26.25 -18.109 -16.438 1 92.56 219 THR A CA 1
ATOM 1624 C C . THR A 1 219 ? -25.75 -17.297 -17.641 1 92.56 219 THR A C 1
ATOM 1626 O O . THR A 1 219 ? -25.031 -16.312 -17.469 1 92.56 219 THR A O 1
ATOM 1629 N N . GLY A 1 220 ? -26.047 -17.797 -18.797 1 91.5 220 GLY A N 1
ATOM 1630 C CA . GLY A 1 220 ? -25.641 -17.094 -20.016 1 91.5 220 GLY A CA 1
ATOM 1631 C C . GLY A 1 220 ? -24.266 -17.531 -20.516 1 91.5 220 GLY A C 1
ATOM 1632 O O . GLY A 1 220 ? -23.781 -18.609 -20.172 1 91.5 220 GLY A O 1
ATOM 1633 N N . ASP A 1 221 ? -23.672 -16.656 -21.375 1 91.25 221 ASP A N 1
ATOM 1634 C CA . ASP A 1 221 ? -22.375 -16.953 -21.969 1 91.25 221 ASP A CA 1
ATOM 1635 C C . ASP A 1 221 ? -21.25 -16.234 -21.219 1 91.25 221 ASP A C 1
ATOM 1637 O O . ASP A 1 221 ? -21.469 -15.188 -20.609 1 91.25 221 ASP A O 1
ATOM 1641 N N . PRO A 1 222 ? -20.141 -16.891 -21.188 1 91.31 222 PRO A N 1
ATOM 1642 C CA . PRO A 1 222 ? -19 -16.203 -20.578 1 91.31 222 PRO A CA 1
ATOM 1643 C C . PRO A 1 222 ? -18.609 -14.938 -21.359 1 91.31 222 PRO A C 1
ATOM 1645 O O . PRO A 1 222 ? -18.891 -14.836 -22.547 1 91.31 222 PRO A O 1
ATOM 1648 N N . PRO A 1 223 ? -18.047 -14.047 -20.672 1 88.69 223 PRO A N 1
ATOM 1649 C CA . PRO A 1 223 ? -17.672 -12.805 -21.344 1 88.69 223 PRO A CA 1
ATOM 1650 C C . PRO A 1 223 ? -16.547 -12.992 -22.359 1 88.69 223 PRO A C 1
ATOM 1652 O O . PRO A 1 223 ? -15.617 -13.766 -22.109 1 88.69 223 PRO A O 1
ATOM 1655 N N . MET A 1 224 ? -16.812 -12.594 -23.578 1 83.88 224 MET A N 1
ATOM 1656 C CA . MET A 1 224 ? -15.758 -12.57 -24.594 1 83.88 224 MET A CA 1
ATOM 1657 C C . MET A 1 224 ? -15.094 -11.195 -24.672 1 83.88 224 MET A C 1
ATOM 1659 O O . MET A 1 224 ? -15.578 -10.312 -25.375 1 83.88 224 MET A O 1
ATOM 1663 N N . LEU A 1 225 ? -14.055 -11.078 -23.938 1 85.19 225 LEU A N 1
ATOM 1664 C CA . LEU A 1 225 ? -13.391 -9.781 -23.859 1 85.19 225 LEU A CA 1
ATOM 1665 C C . LEU A 1 225 ? -12.141 -9.75 -24.719 1 85.19 225 LEU A C 1
ATOM 1667 O O . LEU A 1 225 ? -11.344 -10.695 -24.703 1 85.19 225 LEU A O 1
ATOM 1671 N N . ASP A 1 226 ? -12.094 -8.742 -25.5 1 86.5 226 ASP A N 1
ATOM 1672 C CA . ASP A 1 226 ? -10.938 -8.578 -26.375 1 86.5 226 ASP A CA 1
ATOM 1673 C C . ASP A 1 226 ? -9.805 -7.848 -25.656 1 86.5 226 ASP A C 1
ATOM 1675 O O . ASP A 1 226 ? -10.016 -6.777 -25.078 1 86.5 226 ASP A O 1
ATOM 1679 N N . VAL A 1 227 ? -8.648 -8.445 -25.625 1 93.62 227 VAL A N 1
ATOM 1680 C CA . VAL A 1 227 ? -7.461 -7.855 -25.016 1 93.62 227 VAL A CA 1
ATOM 1681 C C . VAL A 1 227 ? -6.594 -7.211 -26.094 1 93.62 227 VAL A C 1
ATOM 1683 O O . VAL A 1 227 ? -6.039 -7.902 -26.953 1 93.62 227 VAL A O 1
ATOM 1686 N N . ASP A 1 228 ? -6.562 -5.879 -26.094 1 94 228 ASP A N 1
ATOM 1687 C CA . ASP A 1 228 ? -5.734 -5.125 -27.031 1 94 228 ASP A CA 1
ATOM 1688 C C . ASP A 1 228 ? -4.559 -4.461 -26.312 1 94 228 ASP A C 1
ATOM 1690 O O . ASP A 1 228 ? -4.703 -3.365 -25.766 1 94 228 ASP A O 1
ATOM 1694 N N . PRO A 1 229 ? -3.387 -5.062 -26.391 1 95.06 229 PRO A N 1
ATOM 1695 C CA . PRO A 1 229 ? -2.234 -4.559 -25.641 1 95.06 229 PRO A CA 1
ATOM 1696 C C . PRO A 1 229 ? -1.878 -3.119 -26 1 95.06 229 PRO A C 1
ATOM 1698 O O . PRO A 1 229 ? -1.492 -2.34 -25.125 1 95.06 229 PRO A O 1
ATOM 1701 N N . ILE A 1 230 ? -1.991 -2.766 -27.234 1 94.19 230 ILE A N 1
ATOM 1702 C CA . ILE A 1 230 ? -1.603 -1.438 -27.703 1 94.19 230 ILE A CA 1
ATOM 1703 C C . ILE A 1 230 ? -2.521 -0.387 -27.078 1 94.19 230 ILE A C 1
ATOM 1705 O O . ILE A 1 230 ? -2.053 0.617 -26.547 1 94.19 230 ILE A O 1
ATOM 1709 N N . ARG A 1 231 ? -3.799 -0.619 -27.109 1 93.62 231 ARG A N 1
ATOM 1710 C CA . ARG A 1 231 ? -4.766 0.31 -26.547 1 93.62 231 ARG A CA 1
ATOM 1711 C C . ARG A 1 231 ? -4.605 0.408 -25.031 1 93.62 231 ARG A C 1
ATOM 1713 O O . ARG A 1 231 ? -4.707 1.495 -24.453 1 93.62 231 ARG A O 1
ATOM 1720 N N . LEU A 1 232 ? -4.395 -0.72 -24.406 1 96 232 LEU A N 1
ATOM 1721 C CA . LEU A 1 232 ? -4.254 -0.763 -22.953 1 96 232 LEU A CA 1
ATOM 1722 C C . LEU A 1 232 ? -3.02 0.014 -22.5 1 96 232 LEU A C 1
ATOM 1724 O O . LEU A 1 232 ? -3.072 0.758 -21.516 1 96 232 LEU A O 1
ATOM 1728 N N . ARG A 1 233 ? -1.884 -0.102 -23.25 1 94.5 233 ARG A N 1
ATOM 1729 C CA . ARG A 1 233 ? -0.657 0.621 -22.938 1 94.5 233 ARG A CA 1
ATOM 1730 C C . ARG A 1 233 ? -0.845 2.123 -23.109 1 94.5 233 ARG A C 1
ATOM 1732 O O . ARG A 1 233 ? -0.335 2.916 -22.312 1 94.5 233 ARG A O 1
ATOM 1739 N N . ALA A 1 234 ? -1.636 2.508 -24.078 1 93.75 234 ALA A N 1
ATOM 1740 C CA . ALA A 1 234 ? -1.88 3.92 -24.359 1 93.75 234 ALA A CA 1
ATOM 1741 C C . ALA A 1 234 ? -2.752 4.555 -23.281 1 93.75 234 ALA A C 1
ATOM 1743 O O . ALA A 1 234 ? -2.691 5.766 -23.062 1 93.75 234 ALA A O 1
ATOM 1744 N N . GLY A 1 235 ? -3.568 3.732 -22.578 1 94.62 235 GLY A N 1
ATOM 1745 C CA . GLY A 1 235 ? -4.523 4.258 -21.625 1 94.62 235 GLY A CA 1
ATOM 1746 C C . GLY A 1 235 ? -4.016 4.223 -20.188 1 94.62 235 GLY A C 1
ATOM 1747 O O . GLY A 1 235 ? -4.754 4.535 -19.25 1 94.62 235 GLY A O 1
ATOM 1748 N N . ILE A 1 236 ? -2.729 3.982 -19.969 1 95.5 236 ILE A N 1
ATOM 1749 C CA . ILE A 1 236 ? -2.191 3.734 -18.641 1 95.5 236 ILE A CA 1
ATOM 1750 C C . ILE A 1 236 ? -2.312 4.996 -17.781 1 95.5 236 ILE A C 1
ATOM 1752 O O . ILE A 1 236 ? -2.643 4.926 -16.594 1 95.5 236 ILE A O 1
ATOM 1756 N N . ASP A 1 237 ? -2.127 6.18 -18.312 1 94.19 237 ASP A N 1
ATOM 1757 C CA . ASP A 1 237 ? -2.088 7.434 -17.562 1 94.19 237 ASP A CA 1
ATOM 1758 C C . ASP A 1 237 ? -3.486 7.84 -17.094 1 94.19 237 ASP A C 1
ATOM 1760 O O . ASP A 1 237 ? -3.629 8.695 -16.219 1 94.19 237 ASP A O 1
ATOM 1764 N N . ALA A 1 238 ? -4.535 7.156 -17.641 1 93.31 238 ALA A N 1
ATOM 1765 C CA . ALA A 1 238 ? -5.91 7.504 -17.297 1 93.31 238 ALA A CA 1
ATOM 1766 C C . ALA A 1 238 ? -6.469 6.559 -16.234 1 93.31 238 ALA A C 1
ATOM 1768 O O . ALA A 1 238 ? -7.617 6.703 -15.805 1 93.31 238 ALA A O 1
ATOM 1769 N N . LEU A 1 239 ? -5.656 5.66 -15.773 1 95.5 239 LEU A N 1
ATOM 1770 C CA . LEU A 1 239 ? -6.129 4.66 -14.828 1 95.5 239 LEU A CA 1
ATOM 1771 C C . LEU A 1 239 ? -6.418 5.289 -13.469 1 95.5 239 LEU A C 1
ATOM 1773 O O . LEU A 1 239 ? -5.715 6.211 -13.047 1 95.5 239 LEU A O 1
ATOM 1777 N N . PRO A 1 240 ? -7.414 4.77 -12.734 1 94.12 240 PRO A N 1
ATOM 1778 C CA . PRO A 1 240 ? -7.828 5.332 -11.445 1 94.12 240 PRO A CA 1
ATOM 1779 C C . PRO A 1 240 ? -6.68 5.426 -10.445 1 94.12 240 PRO A C 1
ATOM 1781 O O . PRO A 1 240 ? -6.609 6.375 -9.656 1 94.12 240 PRO A O 1
ATOM 1784 N N . ALA A 1 241 ? -5.773 4.469 -10.484 1 94.56 241 ALA A N 1
ATOM 1785 C CA . ALA A 1 241 ? -4.656 4.488 -9.539 1 94.56 241 ALA A CA 1
ATOM 1786 C C . ALA A 1 241 ? -3.783 5.727 -9.75 1 94.56 241 ALA A C 1
ATOM 1788 O O . ALA A 1 241 ? -3.336 6.348 -8.781 1 94.56 241 ALA A O 1
ATOM 1789 N N . LEU A 1 242 ? -3.508 6.074 -11.039 1 96.38 242 LEU A N 1
ATOM 1790 C CA . LEU A 1 242 ? -2.701 7.254 -11.344 1 96.38 242 LEU A CA 1
ATOM 1791 C C . LEU A 1 242 ? -3.49 8.531 -11.086 1 96.38 242 LEU A C 1
ATOM 1793 O O . LEU A 1 242 ? -2.926 9.531 -10.641 1 96.38 242 LEU A O 1
ATOM 1797 N N . ARG A 1 243 ? -4.816 8.453 -11.289 1 95.06 243 ARG A N 1
ATOM 1798 C CA . ARG A 1 243 ? -5.664 9.594 -10.969 1 95.06 243 ARG A CA 1
ATOM 1799 C C . ARG A 1 243 ? -5.68 9.867 -9.469 1 95.06 243 ARG A C 1
ATOM 1801 O O . ARG A 1 243 ? -5.703 11.023 -9.039 1 95.06 243 ARG A O 1
ATOM 1808 N N . ALA A 1 244 ? -5.754 8.82 -8.719 1 96.56 244 ALA A N 1
ATOM 1809 C CA . ALA A 1 244 ? -5.707 8.961 -7.266 1 96.56 244 ALA A CA 1
ATOM 1810 C C . ALA A 1 244 ? -4.402 9.617 -6.824 1 96.56 244 ALA A C 1
ATOM 1812 O O . ALA A 1 244 ? -4.406 10.484 -5.945 1 96.56 244 ALA A O 1
ATOM 1813 N N . GLN A 1 245 ? -3.264 9.219 -7.488 1 97.56 245 GLN A N 1
ATOM 1814 C CA . GLN A 1 245 ? -1.983 9.836 -7.152 1 97.56 245 GLN A CA 1
ATOM 1815 C C . GLN A 1 245 ? -1.927 11.289 -7.617 1 97.56 245 GLN A C 1
ATOM 1817 O O . GLN A 1 245 ? -1.35 12.141 -6.938 1 97.56 245 GLN A O 1
ATOM 1822 N N . ASP A 1 246 ? -2.518 11.594 -8.781 1 97.69 246 ASP A N 1
ATOM 1823 C CA . ASP A 1 246 ? -2.615 12.969 -9.242 1 97.69 246 ASP A CA 1
ATOM 1824 C C . ASP A 1 246 ? -3.373 13.836 -8.234 1 97.69 246 ASP A C 1
ATOM 1826 O O . ASP A 1 246 ? -2.979 14.969 -7.961 1 97.69 246 ASP A O 1
ATOM 1830 N N . ALA A 1 247 ? -4.441 13.25 -7.676 1 97.56 247 ALA A N 1
ATOM 1831 C CA . ALA A 1 247 ? -5.207 13.969 -6.66 1 97.56 247 ALA A CA 1
ATOM 1832 C C . ALA A 1 247 ? -4.363 14.211 -5.41 1 97.56 247 ALA A C 1
ATOM 1834 O O . ALA A 1 247 ? -4.438 15.289 -4.809 1 97.56 247 ALA A O 1
ATOM 1835 N N . ARG A 1 248 ? -3.545 13.289 -5.039 1 98 248 ARG A N 1
ATOM 1836 C CA . ARG A 1 248 ? -2.672 13.453 -3.883 1 98 248 ARG A CA 1
ATOM 1837 C C . ARG A 1 248 ? -1.629 14.539 -4.129 1 98 248 ARG A C 1
ATOM 1839 O O . ARG A 1 248 ? -1.289 15.297 -3.219 1 98 248 ARG A O 1
ATOM 1846 N N . ILE A 1 249 ? -1.105 14.586 -5.375 1 97.94 249 ILE A N 1
ATOM 1847 C CA . ILE A 1 249 ? -0.149 15.625 -5.738 1 97.94 249 ILE A CA 1
ATOM 1848 C C . ILE A 1 249 ? -0.825 16.984 -5.672 1 97.94 249 ILE A C 1
ATOM 1850 O O . ILE A 1 249 ? -0.233 17.969 -5.195 1 97.94 249 ILE A O 1
ATOM 1854 N N . ALA A 1 250 ? -2.082 17.062 -6.098 1 97.81 250 ALA A N 1
ATOM 1855 C CA . ALA A 1 250 ? -2.838 18.312 -6.035 1 97.81 250 ALA A CA 1
ATOM 1856 C C . ALA A 1 250 ? -2.998 18.781 -4.594 1 97.81 250 ALA A C 1
ATOM 1858 O O . ALA A 1 250 ? -2.904 19.984 -4.312 1 97.81 250 ALA A O 1
ATOM 1859 N N . VAL A 1 251 ? -3.217 17.859 -3.709 1 97.44 251 VAL A N 1
ATOM 1860 C CA . VAL A 1 251 ? -3.318 18.188 -2.291 1 97.44 251 VAL A CA 1
ATOM 1861 C C . VAL A 1 251 ? -1.979 18.719 -1.788 1 97.44 251 VAL A C 1
ATOM 1863 O O . VAL A 1 251 ? -1.93 19.734 -1.086 1 97.44 251 VAL A O 1
ATOM 1866 N N . ALA A 1 252 ? -0.889 18.031 -2.17 1 97.62 252 ALA A N 1
ATOM 1867 C CA . ALA A 1 252 ? 0.442 18.469 -1.756 1 97.62 252 ALA A CA 1
ATOM 1868 C C . ALA A 1 252 ? 0.758 19.844 -2.301 1 97.62 252 ALA A C 1
ATOM 1870 O O . ALA A 1 252 ? 1.348 20.672 -1.602 1 97.62 252 ALA A O 1
ATOM 1871 N N . GLU A 1 253 ? 0.357 20.125 -3.512 1 97.81 253 GLU A N 1
ATOM 1872 C CA . GLU A 1 253 ? 0.558 21.438 -4.121 1 97.81 253 GLU A CA 1
ATOM 1873 C C . GLU A 1 253 ? -0.281 22.5 -3.422 1 97.81 253 GLU A C 1
ATOM 1875 O O . GLU A 1 253 ? 0.168 23.625 -3.248 1 97.81 253 GLU A O 1
ATOM 1880 N N . ALA A 1 254 ? -1.482 22.078 -3.049 1 97.5 254 ALA A N 1
ATOM 1881 C CA . ALA A 1 254 ? -2.316 23 -2.287 1 97.5 254 ALA A CA 1
ATOM 1882 C C . ALA A 1 254 ? -1.696 23.312 -0.928 1 97.5 254 ALA A C 1
ATOM 1884 O O . ALA A 1 254 ? -1.786 24.438 -0.438 1 97.5 254 ALA A O 1
ATOM 1885 N N . ASP A 1 255 ? -1.066 22.391 -0.362 1 97.25 255 ASP A N 1
ATOM 1886 C CA . ASP A 1 255 ? -0.374 22.594 0.906 1 97.25 255 ASP A CA 1
ATOM 1887 C C . ASP A 1 255 ? 0.794 23.562 0.744 1 97.25 255 ASP A C 1
ATOM 1889 O O . ASP A 1 255 ? 1.1 24.344 1.656 1 97.25 255 ASP A O 1
ATOM 1893 N N . VAL A 1 256 ? 1.499 23.531 -0.437 1 97.88 256 VAL A N 1
ATOM 1894 C CA . VAL A 1 256 ? 2.559 24.5 -0.727 1 97.88 256 VAL A CA 1
ATOM 1895 C C . VAL A 1 256 ? 1.977 25.906 -0.787 1 97.88 256 VAL A C 1
ATOM 1897 O O . VAL A 1 256 ? 2.543 26.844 -0.219 1 97.88 256 VAL A O 1
ATOM 1900 N N . ARG A 1 257 ? 0.821 26.047 -1.392 1 97.62 257 ARG A N 1
ATOM 1901 C CA . ARG A 1 257 ? 0.165 27.344 -1.486 1 97.62 257 ARG A CA 1
ATOM 1902 C C . ARG A 1 257 ? -0.263 27.844 -0.11 1 97.62 257 ARG A C 1
ATOM 1904 O O . ARG A 1 257 ? -0.155 29.031 0.186 1 97.62 257 ARG A O 1
ATOM 1911 N N . LEU A 1 258 ? -0.708 26.922 0.673 1 96.44 258 LEU A N 1
ATOM 1912 C CA . LEU A 1 258 ? -1.093 27.281 2.033 1 96.44 258 LEU A CA 1
ATOM 1913 C C . LEU A 1 258 ? 0.116 27.75 2.83 1 96.44 258 LEU A C 1
ATOM 1915 O O . LEU A 1 258 ? 0.035 28.75 3.555 1 96.44 258 LEU A O 1
ATOM 1919 N N . ALA A 1 259 ? 1.22 27.078 2.637 1 95.94 259 ALA A N 1
ATOM 1920 C CA . ALA A 1 259 ? 2.453 27.484 3.309 1 95.94 259 ALA A CA 1
ATOM 1921 C C . ALA A 1 259 ? 2.924 28.844 2.82 1 95.94 259 ALA A C 1
ATOM 1923 O O . ALA A 1 259 ? 3.379 29.672 3.613 1 95.94 259 ALA A O 1
ATOM 1924 N N . ARG A 1 260 ? 2.795 29.156 1.571 1 96.75 260 ARG A N 1
ATOM 1925 C CA . ARG A 1 260 ? 3.186 30.438 1.004 1 96.75 260 ARG A CA 1
ATOM 1926 C C . ARG A 1 260 ? 2.279 31.562 1.511 1 96.75 260 ARG A C 1
ATOM 1928 O O . ARG A 1 260 ? 2.744 32.656 1.77 1 96.75 260 ARG A O 1
ATOM 1935 N N . ALA A 1 261 ? 1.013 31.156 1.663 1 95.5 261 ALA A N 1
ATOM 1936 C CA . ALA A 1 261 ? 0.051 32.156 2.131 1 95.5 261 ALA A CA 1
ATOM 1937 C C . ALA A 1 261 ? 0.336 32.562 3.576 1 95.5 261 ALA A C 1
ATOM 1939 O O . ALA A 1 261 ? -0.051 33.656 4.012 1 95.5 261 ALA A O 1
ATOM 1940 N N . ASP A 1 262 ? 1.034 31.719 4.301 1 92.81 262 ASP A N 1
ATOM 1941 C CA . ASP A 1 262 ? 1.349 31.969 5.703 1 92.81 262 ASP A CA 1
ATOM 1942 C C . ASP A 1 262 ? 2.408 33.062 5.836 1 92.81 262 ASP A C 1
ATOM 1944 O O . ASP A 1 262 ? 2.662 33.562 6.934 1 92.81 262 ASP A O 1
ATOM 1948 N N . LYS A 1 263 ? 2.994 33.594 4.672 1 93.56 263 LYS A N 1
ATOM 1949 C CA . LYS A 1 263 ? 3.949 34.688 4.676 1 93.56 263 LYS A CA 1
ATOM 1950 C C . LYS A 1 263 ? 3.234 36.031 4.742 1 93.56 263 LYS A C 1
ATOM 1952 O O . LYS A 1 263 ? 3.859 37.062 5.012 1 93.56 263 LYS A O 1
ATOM 1957 N N . ARG A 1 264 ? 1.923 35.906 4.508 1 94.19 264 ARG A N 1
ATOM 1958 C CA . ARG A 1 264 ? 1.128 37.156 4.566 1 94.19 264 ARG A CA 1
ATOM 1959 C C . ARG A 1 264 ? 0.466 37.312 5.93 1 94.19 264 ARG A C 1
ATOM 1961 O O . ARG A 1 264 ? 0.045 36.312 6.539 1 94.19 264 ARG A O 1
ATOM 1968 N N . PRO A 1 265 ? 0.332 38.469 6.367 1 93 265 PRO A N 1
ATOM 1969 C CA . PRO A 1 265 ? -0.227 38.688 7.703 1 93 265 PRO A CA 1
ATOM 1970 C C . PRO A 1 265 ? -1.731 38.438 7.766 1 93 265 PRO A C 1
ATOM 1972 O O . PRO A 1 265 ? -2.441 38.688 6.781 1 93 265 PRO A O 1
ATOM 1975 N N . ASP A 1 266 ? -2.217 37.938 8.883 1 93.19 266 ASP A N 1
ATOM 1976 C CA . ASP A 1 266 ? -3.631 37.906 9.242 1 93.19 266 ASP A CA 1
ATOM 1977 C C . ASP A 1 266 ? -4.008 39.125 10.102 1 93.19 266 ASP A C 1
ATOM 1979 O O . ASP A 1 266 ? -3.145 39.75 10.719 1 93.19 266 ASP A O 1
ATOM 1983 N N . TRP A 1 267 ? -5.379 39.469 10.078 1 93.31 267 TRP A N 1
ATOM 1984 C CA . TRP A 1 267 ? -5.852 40.625 10.82 1 93.31 267 TRP A CA 1
ATOM 1985 C C . TRP A 1 267 ? -6.965 40.25 11.789 1 93.31 267 TRP A C 1
ATOM 1987 O O . TRP A 1 267 ? -7.719 39.312 11.531 1 93.31 267 TRP A O 1
ATOM 1997 N N . LYS A 1 268 ? -6.91 40.906 12.844 1 95.44 268 LYS A N 1
ATOM 1998 C CA . LYS A 1 268 ? -8.031 40.844 13.773 1 95.44 268 LYS A CA 1
ATOM 1999 C C . LYS A 1 268 ? -8.531 42.25 14.117 1 95.44 268 LYS A C 1
ATOM 2001 O O . LYS A 1 268 ? -7.73 43.125 14.445 1 95.44 268 LYS A O 1
ATOM 2006 N N . VAL A 1 269 ? -9.852 42.531 13.93 1 95.88 269 VAL A N 1
ATOM 2007 C CA . VAL A 1 269 ? -10.453 43.812 14.234 1 95.88 269 VAL A CA 1
ATOM 2008 C C . VAL A 1 269 ? -11.383 43.688 15.438 1 95.88 269 VAL A C 1
ATOM 2010 O O . VAL A 1 269 ? -12.133 42.719 15.555 1 95.88 269 VAL A O 1
ATOM 2013 N N . GLY A 1 270 ? -11.227 44.688 16.281 1 95.56 270 GLY A N 1
ATOM 2014 C CA . GLY A 1 270 ? -12.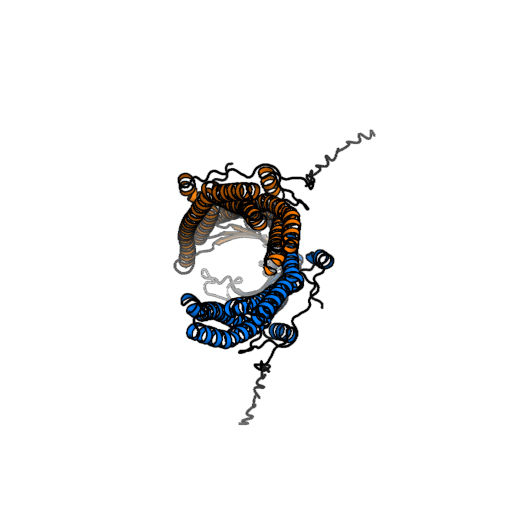07 44.688 17.453 1 95.56 270 GLY A CA 1
ATOM 2015 C C . GLY A 1 270 ? -12.625 46.062 17.812 1 95.56 270 GLY A C 1
ATOM 2016 O O . GLY A 1 270 ? -12 47.062 17.516 1 95.56 270 GLY A O 1
ATOM 2017 N N . VAL A 1 271 ? -13.883 46.094 18.344 1 95.19 271 VAL A N 1
ATOM 2018 C CA . VAL A 1 271 ? -14.531 47.281 18.844 1 95.19 271 VAL A CA 1
ATOM 2019 C C . VAL A 1 271 ? -15.008 47.031 20.281 1 95.19 271 VAL A C 1
ATOM 2021 O O . VAL A 1 271 ? -15.453 45.938 20.609 1 95.19 271 VAL A O 1
ATOM 2024 N N . THR A 1 272 ? -14.766 48 21.062 1 93.69 272 THR A N 1
ATOM 2025 C CA . THR A 1 272 ? -15.211 47.906 22.438 1 93.69 272 THR A CA 1
ATOM 2026 C C . THR A 1 272 ? -15.977 49.156 22.859 1 93.69 272 THR A C 1
ATOM 2028 O O . THR A 1 272 ? -15.609 50.25 22.484 1 93.69 272 THR A O 1
ATOM 2031 N N . TYR A 1 273 ? -17.031 48.969 23.547 1 93.12 273 TYR A N 1
ATOM 2032 C CA . TYR A 1 273 ? -17.828 50.031 24.156 1 93.12 273 TYR A CA 1
ATOM 2033 C C . TYR A 1 273 ? -17.75 49.969 25.672 1 93.12 273 TYR A C 1
ATOM 2035 O O . TYR A 1 273 ? -17.953 48.906 26.266 1 93.12 273 TYR A O 1
ATOM 2043 N N . GLY A 1 274 ? -17.438 51.094 26.203 1 90.69 274 GLY A N 1
ATOM 2044 C CA . GLY A 1 274 ? -17.375 51.188 27.656 1 90.69 274 GLY A CA 1
ATOM 2045 C C . GLY A 1 274 ? -18.375 52.156 28.234 1 90.69 274 GLY A C 1
ATOM 2046 O O . GLY A 1 274 ? -18.406 53.344 27.859 1 90.69 274 GLY A O 1
ATOM 2047 N N . ARG A 1 275 ? -19.188 51.688 29.094 1 89.31 275 ARG A N 1
ATOM 2048 C CA . ARG A 1 275 ? -20.172 52.5 29.781 1 89.31 275 ARG A CA 1
ATOM 2049 C C . ARG A 1 275 ? -19.656 52.938 31.156 1 89.31 275 ARG A C 1
ATOM 2051 O O . ARG A 1 275 ? -19.297 52.094 31.984 1 89.31 275 ARG A O 1
ATOM 2058 N N . ARG A 1 276 ? -19.609 54.281 31.312 1 88.31 276 ARG A N 1
ATOM 2059 C CA . ARG A 1 276 ? -19.203 54.875 32.594 1 88.31 276 ARG A CA 1
ATOM 2060 C C . ARG A 1 276 ? -20.344 55.688 33.219 1 88.31 276 ARG A C 1
ATOM 2062 O O . ARG A 1 276 ? -21.469 55.656 32.688 1 88.31 276 ARG A O 1
ATOM 2069 N N . ASP A 1 277 ? -19.984 56.219 34.375 1 83.5 277 ASP A N 1
ATOM 2070 C CA . ASP A 1 277 ? -20.953 57.125 34.969 1 83.5 277 ASP A CA 1
ATOM 2071 C C . ASP A 1 277 ? -21.281 58.281 34 1 83.5 277 ASP A C 1
ATOM 2073 O O . ASP A 1 277 ? -20.406 58.781 33.312 1 83.5 277 ASP A O 1
ATOM 2077 N N . PRO A 1 278 ? -22.578 58.688 33.938 1 80.56 278 PRO A N 1
ATOM 2078 C CA . PRO A 1 278 ? -23.031 59.719 33 1 80.56 278 PRO A CA 1
ATOM 2079 C C . PRO A 1 278 ? -22.25 61.031 33.156 1 80.56 278 PRO A C 1
ATOM 2081 O O . PRO A 1 278 ? -22.141 61.781 32.188 1 80.56 278 PRO A O 1
ATOM 2084 N N . MET A 1 279 ? -21.766 61.188 34.25 1 81.38 279 MET A N 1
ATOM 2085 C CA . MET A 1 279 ? -21.047 62.438 34.5 1 81.38 279 MET A CA 1
ATOM 2086 C C . MET A 1 279 ? -19.75 62.469 33.688 1 81.38 279 MET A C 1
ATOM 2088 O O . MET A 1 279 ? -19.266 63.531 33.344 1 81.38 279 MET A O 1
ATOM 2092 N N . TYR A 1 280 ? -19.328 61.344 33.344 1 82.69 280 TYR A N 1
ATOM 2093 C CA . TYR A 1 280 ? -18.031 61.281 32.688 1 82.69 280 TYR A CA 1
ATOM 2094 C C . TYR A 1 280 ? -18.203 60.906 31.203 1 82.69 280 TYR A C 1
ATOM 2096 O O . TYR A 1 280 ? -17.344 61.219 30.375 1 82.69 280 TYR A O 1
ATOM 2104 N N . GLY A 1 281 ? -19.281 60.219 30.781 1 83.88 281 GLY A N 1
ATOM 2105 C CA . GLY A 1 281 ? -19.562 59.875 29.406 1 83.88 281 GLY A CA 1
ATOM 2106 C C . GLY A 1 281 ? -19.031 58.5 29.047 1 83.88 281 GLY A C 1
ATOM 2107 O O . GLY A 1 281 ? -18.047 58.031 29.609 1 83.88 281 GLY A O 1
ATOM 2108 N N . ASP A 1 282 ? -19.672 57.938 28.031 1 87.69 282 ASP A N 1
ATOM 2109 C CA . ASP A 1 282 ? -19.297 56.594 27.531 1 87.69 282 ASP A CA 1
ATOM 2110 C C . ASP A 1 282 ? -18.125 56.688 26.562 1 87.69 282 ASP A C 1
ATOM 2112 O O . ASP A 1 282 ? -17.828 57.781 26.031 1 87.69 282 ASP A O 1
ATOM 2116 N N . MET A 1 283 ? -17.422 55.562 26.5 1 88.56 283 MET A N 1
ATOM 2117 C CA . MET A 1 283 ? -16.25 55.531 25.641 1 88.56 283 MET A CA 1
ATOM 2118 C C . MET A 1 283 ? -16.328 54.406 24.625 1 88.56 283 MET A C 1
ATOM 2120 O O . MET A 1 283 ? -16.984 53.375 24.875 1 88.56 283 MET A O 1
ATOM 2124 N N . ALA A 1 284 ? -15.703 54.688 23.422 1 91 284 ALA A N 1
ATOM 2125 C CA . ALA A 1 284 ? -15.586 53.656 22.375 1 91 284 ALA A CA 1
ATOM 2126 C C . ALA A 1 284 ? -14.133 53.469 21.953 1 91 284 ALA A C 1
ATOM 2128 O O . ALA A 1 284 ? -13.359 54.438 21.922 1 91 284 ALA A O 1
ATOM 2129 N N . SER A 1 285 ? -13.812 52.281 21.766 1 92.44 285 SER A N 1
ATOM 2130 C CA . SER A 1 285 ? -12.461 51.969 21.312 1 92.44 285 SER A CA 1
ATOM 2131 C C . SER A 1 285 ? -12.492 51.031 20.109 1 92.44 285 SER A C 1
ATOM 2133 O O . SER A 1 285 ? -13.398 50.219 19.969 1 92.44 285 SER A O 1
ATOM 2135 N N . VAL A 1 286 ? -11.547 51.25 19.141 1 94.38 286 VAL A N 1
ATOM 2136 C CA . VAL A 1 286 ? -11.344 50.375 17.984 1 94.38 286 VAL A CA 1
ATOM 2137 C C . VAL A 1 286 ? -9.891 49.938 17.906 1 94.38 286 VAL A C 1
ATOM 2139 O O . VAL A 1 286 ? -8.984 50.719 18.219 1 94.38 286 VAL A O 1
ATOM 2142 N N . GLY A 1 287 ? -9.688 48.656 17.578 1 93.88 287 GLY A N 1
ATOM 2143 C CA . GLY A 1 287 ? -8.336 48.156 17.469 1 93.88 287 GLY A CA 1
ATOM 2144 C C . GLY A 1 287 ? -8.164 47.156 16.328 1 93.88 287 GLY A C 1
ATOM 2145 O O . GLY A 1 287 ? -9.117 46.469 15.953 1 93.88 287 GLY A O 1
ATOM 2146 N N . VAL A 1 288 ? -6.945 47.156 15.742 1 95.06 288 VAL A N 1
ATOM 2147 C CA . VAL A 1 288 ? -6.551 46.188 14.703 1 95.06 288 VAL A CA 1
ATOM 2148 C C . VAL A 1 288 ? -5.262 45.5 15.102 1 95.06 288 VAL A C 1
ATOM 2150 O O . VAL A 1 288 ? -4.297 46.125 15.531 1 95.06 288 VAL A O 1
ATOM 2153 N N . SER A 1 289 ? -5.359 44.156 15.125 1 94.38 289 SER A N 1
ATOM 2154 C CA . SER A 1 289 ? -4.18 43.344 15.391 1 94.38 289 SER A CA 1
ATOM 2155 C C . SER A 1 289 ? -3.688 42.656 14.117 1 94.38 289 SER A C 1
ATOM 2157 O O . SER A 1 289 ? -4.473 42.062 13.383 1 94.38 289 SER A O 1
ATOM 2159 N N . ILE A 1 290 ? -2.383 42.75 13.828 1 94.81 290 ILE A N 1
ATOM 2160 C CA . ILE A 1 290 ? -1.78 42.219 12.609 1 94.81 290 ILE A CA 1
ATOM 2161 C C . ILE A 1 290 ? -0.642 41.25 12.984 1 94.81 290 ILE A C 1
ATOM 2163 O O . ILE A 1 290 ? 0.24 41.625 13.766 1 94.81 290 ILE A O 1
ATOM 2167 N N . ASP A 1 291 ? -0.684 40.062 12.43 1 91.38 291 ASP A N 1
ATOM 2168 C CA . ASP A 1 291 ? 0.448 39.156 12.578 1 91.38 291 ASP A CA 1
ATOM 2169 C C . ASP A 1 291 ? 1.578 39.531 11.617 1 91.38 291 ASP A C 1
ATOM 2171 O O . ASP A 1 291 ? 1.356 39.656 10.414 1 91.38 291 ASP A O 1
ATOM 2175 N N . LEU A 1 292 ? 2.818 39.656 12.094 1 91 292 LEU A N 1
ATOM 2176 C CA . LEU A 1 292 ? 3.939 40.094 11.266 1 91 292 LEU A CA 1
ATOM 2177 C C . LEU A 1 292 ? 4.941 38.969 11.078 1 91 292 LEU A C 1
ATOM 2179 O O . LEU A 1 292 ? 5.766 38.719 11.961 1 91 292 LEU A O 1
ATOM 2183 N N . PRO A 1 293 ? 4.977 38.406 9.914 1 89.06 293 PRO A N 1
ATOM 2184 C CA . PRO A 1 293 ? 5.969 37.344 9.656 1 89.06 293 PRO A CA 1
ATOM 2185 C C . PRO A 1 293 ? 7.375 37.906 9.445 1 89.06 293 PRO A C 1
ATOM 2187 O O . PRO A 1 293 ? 7.883 37.906 8.32 1 89.06 293 PRO A O 1
ATOM 2190 N N . LEU A 1 294 ? 8.055 38.281 10.484 1 87.31 294 LEU A N 1
ATOM 2191 C CA . LEU A 1 294 ? 9.336 38.969 10.438 1 87.31 294 LEU A CA 1
ATOM 2192 C C . LEU A 1 294 ? 10.484 38 10.234 1 87.31 294 LEU A C 1
ATOM 2194 O O . LEU A 1 294 ? 11.57 38.375 9.797 1 87.31 294 LEU A O 1
ATOM 2198 N N . PHE A 1 295 ? 10.266 36.812 10.539 1 88.44 295 PHE A N 1
ATOM 2199 C CA . PHE A 1 295 ? 11.352 35.844 10.477 1 88.44 295 PHE A CA 1
ATOM 2200 C C . PHE A 1 295 ? 11.109 34.844 9.352 1 88.44 295 PHE A C 1
ATOM 2202 O O . PHE A 1 295 ? 11.336 33.625 9.523 1 88.44 295 PHE A O 1
ATOM 2209 N N . ALA A 1 296 ? 10.664 35.281 8.25 1 89.19 296 ALA A N 1
ATOM 2210 C CA . ALA A 1 296 ? 10.25 34.438 7.133 1 89.19 296 ALA A CA 1
ATOM 2211 C C . ALA A 1 296 ? 11.391 33.531 6.668 1 89.19 296 ALA A C 1
ATOM 2213 O O . ALA A 1 296 ? 11.164 32.406 6.242 1 89.19 296 ALA A O 1
ATOM 2214 N N . GLY A 1 297 ? 12.594 33.969 6.754 1 92.44 297 GLY A N 1
ATOM 2215 C CA . GLY A 1 297 ? 13.742 33.188 6.293 1 92.44 297 GLY A CA 1
ATOM 2216 C C . GLY A 1 297 ? 13.984 31.938 7.098 1 92.44 297 GLY A C 1
ATOM 2217 O O . GLY A 1 297 ? 14.508 30.953 6.57 1 92.44 297 GLY A O 1
ATOM 2218 N N . LYS A 1 298 ? 13.57 31.906 8.32 1 92.12 298 LYS A N 1
ATOM 2219 C CA . LYS A 1 298 ? 13.906 30.781 9.188 1 92.12 298 LYS A CA 1
ATOM 2220 C C . LYS A 1 298 ? 12.656 30 9.586 1 92.12 298 LYS A C 1
ATOM 2222 O O . LYS A 1 298 ? 12.75 28.938 10.203 1 92.12 298 LYS A O 1
ATOM 2227 N N . ARG A 1 299 ? 11.508 30.484 9.258 1 91.88 299 ARG A N 1
ATOM 2228 C CA . ARG A 1 299 ? 10.281 29.797 9.68 1 91.88 299 ARG A CA 1
ATOM 2229 C C . ARG A 1 299 ? 9.414 29.438 8.477 1 91.88 299 ARG A C 1
ATOM 2231 O O . ARG A 1 299 ? 9.344 28.281 8.07 1 91.88 299 ARG A O 1
ATOM 2238 N N . GLN A 1 300 ? 8.922 30.531 7.785 1 92.88 300 GLN A N 1
ATOM 2239 C CA . GLN A 1 300 ? 7.992 30.281 6.691 1 92.88 300 GLN A CA 1
ATOM 2240 C C . GLN A 1 300 ? 8.703 29.641 5.504 1 92.88 300 GLN A C 1
ATOM 2242 O O . GLN A 1 300 ? 8.195 28.703 4.898 1 92.88 300 GLN A O 1
ATOM 2247 N N . ASN A 1 301 ? 9.906 30.156 5.145 1 95.5 301 ASN A N 1
ATOM 2248 C CA . ASN A 1 301 ? 10.617 29.641 3.979 1 95.5 301 ASN A CA 1
ATOM 2249 C C . ASN A 1 301 ? 10.953 28.156 4.141 1 95.5 301 ASN A C 1
ATOM 2251 O O . ASN A 1 301 ? 10.703 27.359 3.238 1 95.5 301 ASN A O 1
ATOM 2255 N N . PRO A 1 302 ? 11.516 27.75 5.305 1 96.25 302 PRO A N 1
ATOM 2256 C CA . PRO A 1 302 ? 11.766 26.328 5.484 1 96.25 302 PRO A CA 1
ATOM 2257 C C . PRO A 1 302 ? 10.484 25.484 5.426 1 96.25 302 PRO A C 1
ATOM 2259 O O . PRO A 1 302 ? 10.5 24.359 4.922 1 96.25 302 PRO A O 1
ATOM 2262 N N . ARG A 1 303 ? 9.406 25.938 5.922 1 95.75 303 ARG A N 1
ATOM 2263 C CA . ARG A 1 303 ? 8.133 25.219 5.852 1 95.75 303 ARG A CA 1
ATOM 2264 C C . ARG A 1 303 ? 7.652 25.094 4.41 1 95.75 303 ARG A C 1
ATOM 2266 O O . ARG A 1 303 ? 7.105 24.062 4.02 1 95.75 303 ARG A O 1
ATOM 2273 N N . ILE A 1 304 ? 7.805 26.188 3.635 1 97.5 304 ILE A N 1
ATOM 2274 C CA . ILE A 1 304 ? 7.477 26.141 2.215 1 97.5 304 ILE A CA 1
ATOM 2275 C C . ILE A 1 304 ? 8.359 25.109 1.511 1 97.5 304 ILE A C 1
ATOM 2277 O O . ILE A 1 304 ? 7.859 24.281 0.745 1 97.5 304 ILE A O 1
ATOM 2281 N N . ALA A 1 305 ? 9.672 25.172 1.835 1 97.56 305 ALA A N 1
ATOM 2282 C CA . ALA A 1 305 ? 10.602 24.219 1.241 1 97.56 305 ALA A CA 1
ATOM 2283 C C . ALA A 1 305 ? 10.219 22.781 1.589 1 97.56 305 ALA A C 1
ATOM 2285 O O . ALA A 1 305 ? 10.305 21.891 0.746 1 97.56 305 ALA A O 1
ATOM 2286 N N . ALA A 1 306 ? 9.812 22.547 2.834 1 97.31 306 ALA A N 1
ATOM 2287 C CA . ALA A 1 306 ? 9.359 21.219 3.26 1 97.31 306 ALA A CA 1
ATOM 2288 C C . ALA A 1 306 ? 8.164 20.75 2.436 1 97.31 306 ALA A C 1
ATOM 2290 O O . ALA A 1 306 ? 8.141 19.625 1.939 1 97.31 306 ALA A O 1
ATOM 2291 N N . SER A 1 307 ? 7.188 21.625 2.287 1 97.62 307 SER A N 1
ATOM 2292 C CA . SER A 1 307 ? 5.992 21.297 1.522 1 97.62 307 SER A CA 1
ATOM 2293 C C . SER A 1 307 ? 6.328 21.031 0.057 1 97.62 307 SER A C 1
ATOM 2295 O O . SER A 1 307 ? 5.762 20.141 -0.568 1 97.62 307 SER A O 1
ATOM 2297 N N . GLU A 1 308 ? 7.23 21.844 -0.489 1 98.12 308 GLU A N 1
ATOM 2298 C CA . GLU A 1 308 ? 7.66 21.656 -1.871 1 98.12 308 GLU A CA 1
ATOM 2299 C C . GLU A 1 308 ? 8.344 20.312 -2.061 1 98.12 308 GLU A C 1
ATOM 2301 O O . GLU A 1 308 ? 8.133 19.641 -3.074 1 98.12 308 GLU A O 1
ATOM 2306 N N . SER A 1 309 ? 9.172 19.969 -1.123 1 97.94 309 SER A N 1
ATOM 2307 C CA . SER A 1 309 ? 9.836 18.672 -1.185 1 97.94 309 SER A CA 1
ATOM 2308 C C . SER A 1 309 ? 8.836 17.531 -1.164 1 97.94 309 SER A C 1
ATOM 2310 O O . SER A 1 309 ? 8.984 16.547 -1.896 1 97.94 309 SER A O 1
ATOM 2312 N N . LEU A 1 310 ? 7.816 17.641 -0.319 1 96.56 310 LEU A N 1
ATOM 2313 C CA . LEU A 1 310 ? 6.785 16.609 -0.248 1 96.56 310 LEU A CA 1
ATOM 2314 C C . LEU A 1 310 ? 6.012 16.516 -1.559 1 96.56 310 LEU A C 1
ATOM 2316 O O . LEU A 1 310 ? 5.684 15.422 -2.02 1 96.56 310 LEU A O 1
ATOM 2320 N N . ALA A 1 311 ? 5.699 17.688 -2.164 1 97.69 311 ALA A N 1
ATOM 2321 C CA . ALA A 1 311 ? 5.039 17.688 -3.465 1 97.69 311 ALA A CA 1
ATOM 2322 C C . ALA A 1 311 ? 5.902 17 -4.523 1 97.69 311 ALA A C 1
ATOM 2324 O O . ALA A 1 311 ? 5.398 16.234 -5.336 1 97.69 311 ALA A O 1
ATOM 2325 N N . GLN A 1 312 ? 7.211 17.297 -4.449 1 97.81 312 GLN A N 1
ATOM 2326 C CA . GLN A 1 312 ? 8.133 16.656 -5.379 1 97.81 312 GLN A CA 1
ATOM 2327 C C . GLN A 1 312 ? 8.172 15.148 -5.164 1 97.81 312 GLN A C 1
ATOM 2329 O O . GLN A 1 312 ? 8.219 14.383 -6.125 1 97.81 312 GLN A O 1
ATOM 2334 N N . GLY A 1 313 ? 8.188 14.766 -3.893 1 97.5 313 GLY A N 1
ATOM 2335 C CA . GLY A 1 313 ? 8.109 13.344 -3.59 1 97.5 313 GLY A CA 1
ATOM 2336 C C . GLY A 1 313 ? 6.883 12.672 -4.176 1 97.5 313 GLY A C 1
ATOM 2337 O O . GLY A 1 313 ? 6.965 11.555 -4.68 1 97.5 313 GLY A O 1
ATOM 2338 N N . GLY A 1 314 ? 5.758 13.383 -4.105 1 97.5 314 GLY A N 1
ATOM 2339 C CA . GLY A 1 314 ? 4.535 12.867 -4.699 1 97.5 314 GLY A CA 1
ATOM 2340 C C . GLY A 1 314 ? 4.648 12.633 -6.191 1 97.5 314 GLY A C 1
ATOM 2341 O O . GLY A 1 314 ? 4.09 11.672 -6.719 1 97.5 314 GLY A O 1
ATOM 2342 N N . ARG A 1 315 ? 5.367 13.469 -6.871 1 98 315 ARG A N 1
ATOM 2343 C CA . ARG A 1 315 ? 5.566 13.328 -8.312 1 98 315 ARG A CA 1
ATOM 2344 C C . ARG A 1 315 ? 6.438 12.117 -8.625 1 98 315 ARG A C 1
ATOM 2346 O O . ARG A 1 315 ? 6.191 11.406 -9.602 1 98 315 ARG A O 1
ATOM 2353 N N . PHE A 1 316 ? 7.477 11.852 -7.836 1 97.31 316 PHE A N 1
ATOM 2354 C CA . PHE A 1 316 ? 8.289 10.656 -8.008 1 97.31 316 PHE A CA 1
ATOM 2355 C C . PHE A 1 316 ? 7.473 9.398 -7.738 1 97.31 316 PHE A C 1
ATOM 2357 O O . PHE A 1 316 ? 7.625 8.391 -8.43 1 97.31 316 PHE A O 1
ATOM 2364 N N . ASP A 1 317 ? 6.598 9.461 -6.77 1 96.94 317 ASP A N 1
ATOM 2365 C CA . ASP A 1 317 ? 5.715 8.336 -6.492 1 96.94 317 ASP A CA 1
ATOM 2366 C C . ASP A 1 317 ? 4.797 8.055 -7.68 1 96.94 317 ASP A C 1
ATOM 2368 O O . ASP A 1 317 ? 4.488 6.895 -7.973 1 96.94 317 ASP A O 1
ATOM 2372 N N . ARG A 1 318 ? 4.297 9.109 -8.305 1 97.56 318 ARG A N 1
ATOM 2373 C CA . ARG A 1 318 ? 3.469 8.922 -9.492 1 97.56 318 ARG A CA 1
ATOM 2374 C C . ARG A 1 318 ? 4.215 8.133 -10.562 1 97.56 318 ARG A C 1
ATOM 2376 O O . ARG A 1 318 ? 3.652 7.223 -11.18 1 97.56 318 ARG A O 1
ATOM 2383 N N . GLU A 1 319 ? 5.488 8.555 -10.758 1 97 319 GLU A N 1
ATOM 2384 C CA . GLU A 1 319 ? 6.305 7.84 -11.734 1 97 319 GLU A CA 1
ATOM 2385 C C . GLU A 1 319 ? 6.516 6.391 -11.312 1 97 319 GLU A C 1
ATOM 2387 O O . GLU A 1 319 ? 6.48 5.484 -12.148 1 97 319 GLU A O 1
ATOM 2392 N N . ALA A 1 320 ? 6.758 6.137 -10.031 1 96.56 320 ALA A N 1
ATOM 2393 C CA . ALA A 1 320 ? 6.914 4.777 -9.516 1 96.56 320 ALA A CA 1
ATOM 2394 C C . ALA A 1 320 ? 5.656 3.949 -9.766 1 96.56 320 ALA A C 1
ATOM 2396 O O . ALA A 1 320 ? 5.738 2.799 -10.195 1 96.56 320 ALA A O 1
ATOM 2397 N N . ILE A 1 321 ? 4.504 4.543 -9.531 1 97 321 ILE A N 1
ATOM 2398 C CA . ILE A 1 321 ? 3.23 3.857 -9.727 1 97 321 ILE A CA 1
ATOM 2399 C C . ILE A 1 321 ? 3.027 3.568 -11.211 1 97 321 ILE A C 1
ATOM 2401 O O . ILE A 1 321 ? 2.58 2.48 -11.586 1 97 321 ILE A O 1
ATOM 2405 N N . ARG A 1 322 ? 3.334 4.543 -12.039 1 96.88 322 ARG A N 1
ATOM 2406 C CA . ARG A 1 322 ? 3.191 4.348 -13.477 1 96.88 322 ARG A CA 1
ATOM 2407 C C . ARG A 1 322 ? 4.035 3.174 -13.953 1 96.88 322 ARG A C 1
ATOM 2409 O O . ARG A 1 322 ? 3.549 2.311 -14.688 1 96.88 322 ARG A O 1
ATOM 2416 N N . ARG A 1 323 ? 5.293 3.111 -13.539 1 96 323 ARG A N 1
ATOM 2417 C CA . ARG A 1 323 ? 6.172 2.012 -13.922 1 96 323 ARG A CA 1
ATOM 2418 C C . ARG A 1 323 ? 5.648 0.68 -13.398 1 96 323 ARG A C 1
ATOM 2420 O O . ARG A 1 323 ? 5.742 -0.343 -14.078 1 96 323 ARG A O 1
ATOM 2427 N N . GLU A 1 324 ? 5.145 0.702 -12.195 1 96.19 324 GLU A N 1
ATOM 2428 C CA . GLU A 1 324 ? 4.566 -0.506 -11.617 1 96.19 324 GLU A CA 1
ATOM 2429 C C . GLU A 1 324 ? 3.375 -0.994 -12.445 1 96.19 324 GLU A C 1
ATOM 2431 O O . GLU A 1 324 ? 3.25 -2.189 -12.711 1 96.19 324 GLU A O 1
ATOM 2436 N N . LEU A 1 325 ? 2.535 -0.04 -12.867 1 96.38 325 LEU A N 1
ATOM 2437 C CA . LEU A 1 325 ? 1.361 -0.39 -13.656 1 96.38 325 LEU A CA 1
ATOM 2438 C C . LEU A 1 325 ? 1.77 -0.954 -15.016 1 96.38 325 LEU A C 1
ATOM 2440 O O . LEU A 1 325 ? 1.175 -1.922 -15.492 1 96.38 325 LEU A O 1
ATOM 2444 N N . VAL A 1 326 ? 2.77 -0.391 -15.609 1 96.38 326 VAL A N 1
ATOM 2445 C CA . VAL A 1 326 ? 3.262 -0.881 -16.891 1 96.38 326 VAL A CA 1
ATOM 2446 C C . VAL A 1 326 ? 3.805 -2.299 -16.734 1 96.38 326 VAL A C 1
ATOM 2448 O O . VAL A 1 326 ? 3.484 -3.188 -17.531 1 96.38 326 VAL A O 1
ATOM 2451 N N . ALA A 1 327 ? 4.574 -2.492 -15.703 1 95.94 327 ALA A N 1
ATOM 2452 C CA . ALA A 1 327 ? 5.133 -3.816 -15.445 1 95.94 327 ALA A CA 1
ATOM 2453 C C . ALA A 1 327 ? 4.031 -4.836 -15.172 1 95.94 327 ALA A C 1
ATOM 2455 O O . ALA A 1 327 ? 4.09 -5.965 -15.664 1 95.94 327 ALA A O 1
ATOM 2456 N N . GLN A 1 328 ? 3.064 -4.461 -14.414 1 96.75 328 GLN A N 1
ATOM 2457 C CA . GLN A 1 328 ? 1.954 -5.352 -14.094 1 96.75 328 GLN A CA 1
ATOM 2458 C C . GLN A 1 328 ? 1.146 -5.688 -15.352 1 96.75 328 GLN A C 1
ATOM 2460 O O . GLN A 1 328 ? 0.736 -6.832 -15.539 1 96.75 328 GLN A O 1
ATOM 2465 N N . LEU A 1 329 ? 0.897 -4.699 -16.172 1 97 329 LEU A N 1
ATOM 2466 C CA . LEU A 1 329 ? 0.194 -4.945 -17.438 1 97 329 LEU A CA 1
ATOM 2467 C C . LEU A 1 329 ? 0.962 -5.934 -18.297 1 97 329 LEU A C 1
ATOM 2469 O O . LEU A 1 329 ? 0.384 -6.895 -18.812 1 97 329 LEU A O 1
ATOM 2473 N N . ASP A 1 330 ? 2.268 -5.738 -18.422 1 96 330 ASP A N 1
ATOM 2474 C CA . ASP A 1 330 ? 3.092 -6.641 -19.234 1 96 330 ASP A CA 1
ATOM 2475 C C . ASP A 1 330 ? 3.061 -8.062 -18.656 1 96 330 ASP A C 1
ATOM 2477 O O . ASP A 1 330 ? 2.986 -9.031 -19.422 1 96 330 ASP A O 1
ATOM 2481 N N . ALA A 1 331 ? 3.076 -8.148 -17.344 1 95.81 331 ALA A N 1
ATOM 2482 C CA . ALA A 1 331 ? 3 -9.453 -16.703 1 95.81 331 ALA A CA 1
ATOM 2483 C C . ALA A 1 331 ? 1.65 -10.117 -16.969 1 95.81 331 ALA A C 1
ATOM 2485 O O . ALA A 1 331 ? 1.588 -11.305 -17.297 1 95.81 331 ALA A O 1
ATOM 2486 N N . ASP A 1 332 ? 0.626 -9.328 -16.844 1 97 332 ASP A N 1
ATOM 2487 C CA . ASP A 1 332 ? -0.718 -9.852 -17.062 1 97 332 ASP A CA 1
ATOM 2488 C C . ASP A 1 332 ? -0.911 -10.273 -18.516 1 97 332 ASP A C 1
ATOM 2490 O O . ASP A 1 332 ? -1.551 -11.289 -18.797 1 97 332 ASP A O 1
ATOM 2494 N N . LEU A 1 333 ? -0.355 -9.547 -19.438 1 97.12 333 LEU A N 1
ATOM 2495 C CA . LEU A 1 333 ? -0.432 -9.891 -20.859 1 97.12 333 LEU A CA 1
ATOM 2496 C C . LEU A 1 333 ? 0.345 -11.172 -21.141 1 97.12 333 LEU A C 1
ATOM 2498 O O . LEU A 1 333 ? -0.095 -12.008 -21.938 1 97.12 333 LEU A O 1
ATOM 2502 N N . ALA A 1 334 ? 1.495 -11.289 -20.5 1 96.62 334 ALA A N 1
ATOM 2503 C CA . ALA A 1 334 ? 2.279 -12.508 -20.656 1 96.62 334 ALA A CA 1
ATOM 2504 C C . ALA A 1 334 ? 1.511 -13.727 -20.141 1 96.62 334 ALA A C 1
ATOM 2506 O O . ALA A 1 334 ? 1.5 -14.781 -20.781 1 96.62 334 ALA A O 1
ATOM 2507 N N . ASP A 1 335 ? 0.866 -13.57 -19 1 96.5 335 ASP A N 1
ATOM 2508 C CA . ASP A 1 335 ? 0.048 -14.648 -18.453 1 96.5 335 ASP A CA 1
ATOM 2509 C C . ASP A 1 335 ? -1.104 -15 -19.391 1 96.5 335 ASP A C 1
ATOM 2511 O O . ASP A 1 335 ? -1.399 -16.172 -19.609 1 96.5 335 ASP A O 1
ATOM 2515 N N . HIS A 1 336 ? -1.733 -13.984 -19.953 1 97.12 336 HIS A N 1
ATOM 2516 C CA . HIS A 1 336 ? -2.838 -14.203 -20.875 1 97.12 336 HIS A CA 1
ATOM 2517 C C . HIS A 1 336 ? -2.377 -14.953 -22.109 1 97.12 336 HIS A C 1
ATOM 2519 O O . HIS A 1 336 ? -3.041 -15.891 -22.562 1 97.12 336 HIS A O 1
ATOM 2525 N N . ALA A 1 337 ? -1.257 -14.547 -22.656 1 96.56 337 ALA A N 1
ATOM 2526 C CA . ALA A 1 337 ? -0.7 -15.227 -23.828 1 96.56 337 ALA A CA 1
ATOM 2527 C C . ALA A 1 337 ? -0.383 -16.688 -23.516 1 96.56 337 ALA A C 1
ATOM 2529 O O . ALA A 1 337 ? -0.648 -17.578 -24.328 1 96.56 337 ALA A O 1
ATOM 2530 N N . MET A 1 338 ? 0.16 -16.875 -22.328 1 96.69 338 MET A N 1
ATOM 2531 C CA . MET A 1 338 ? 0.478 -18.219 -21.875 1 96.69 338 MET A CA 1
ATOM 2532 C C . MET A 1 338 ? -0.783 -19.078 -21.781 1 96.69 338 MET A C 1
ATOM 2534 O O . MET A 1 338 ? -0.836 -20.188 -22.312 1 96.69 338 MET A O 1
ATOM 2538 N N . HIS A 1 339 ? -1.812 -18.562 -21.141 1 97.06 339 HIS A N 1
ATOM 2539 C CA . HIS A 1 339 ? -3.045 -19.328 -20.953 1 97.06 339 HIS A CA 1
ATOM 2540 C C . HIS A 1 339 ? -3.762 -19.547 -22.281 1 97.06 339 HIS A C 1
ATOM 2542 O O . HIS A 1 339 ? -4.383 -20.594 -22.484 1 97.06 339 HIS A O 1
ATOM 2548 N N . LEU A 1 340 ? -3.662 -18.609 -23.234 1 96.56 340 LEU A N 1
ATOM 2549 C CA . LEU A 1 340 ? -4.227 -18.781 -24.562 1 96.56 340 LEU A CA 1
ATOM 2550 C C . LEU A 1 340 ? -3.523 -19.906 -25.297 1 96.56 340 LEU A C 1
ATOM 2552 O O . LEU A 1 340 ? -4.18 -20.734 -25.938 1 96.56 340 LEU A O 1
ATOM 2556 N N . SER A 1 341 ? -2.197 -19.891 -25.203 1 96.56 341 SER A N 1
ATOM 2557 C CA . SER A 1 341 ? -1.431 -20.969 -25.844 1 96.56 341 SER A CA 1
ATOM 2558 C C . SER A 1 341 ? -1.802 -22.328 -25.266 1 96.56 341 SER A C 1
ATOM 2560 O O . SER A 1 341 ? -1.984 -23.297 -26.016 1 96.56 341 SER A O 1
ATOM 2562 N N . ARG A 1 342 ? -2.012 -22.375 -23.969 1 95.44 342 ARG A N 1
ATOM 2563 C CA . ARG A 1 342 ? -2.369 -23.641 -23.312 1 95.44 342 ARG A CA 1
ATOM 2564 C C . ARG A 1 342 ? -3.777 -24.078 -23.703 1 95.44 342 ARG A C 1
ATOM 2566 O O . ARG A 1 342 ? -4.043 -25.266 -23.844 1 95.44 342 ARG A O 1
ATOM 2573 N N . LEU A 1 343 ? -4.633 -23.125 -23.844 1 96.44 343 LEU A N 1
ATOM 2574 C CA . LEU A 1 343 ? -5.988 -23.453 -24.281 1 96.44 343 LEU A CA 1
ATOM 2575 C C . LEU A 1 343 ? -5.992 -23.969 -25.719 1 96.44 343 LEU A C 1
ATOM 2577 O O . LEU A 1 343 ? -6.645 -24.969 -26.016 1 96.44 343 LEU A O 1
ATOM 2581 N N . ARG A 1 344 ? -5.262 -23.297 -26.609 1 96.69 344 ARG A N 1
ATOM 2582 C CA . ARG A 1 344 ? -5.16 -23.75 -27.984 1 96.69 344 ARG A CA 1
ATOM 2583 C C . ARG A 1 344 ? -4.594 -25.172 -28.062 1 96.69 344 ARG A C 1
ATOM 2585 O O . ARG A 1 344 ? -5.109 -26.016 -28.797 1 96.69 344 ARG A O 1
ATOM 2592 N N . ASN A 1 345 ? -3.539 -25.391 -27.234 1 95.62 345 ASN A N 1
ATOM 2593 C CA . ASN A 1 345 ? -2.949 -26.719 -27.172 1 95.62 345 ASN A CA 1
ATOM 2594 C C . ASN A 1 345 ? -3.961 -27.766 -26.703 1 95.62 345 ASN A C 1
ATOM 2596 O O . ASN A 1 345 ? -4.035 -28.859 -27.25 1 95.62 345 ASN A O 1
ATOM 2600 N N . ALA A 1 346 ? -4.766 -27.406 -25.719 1 94.94 346 ALA A N 1
ATOM 2601 C CA . ALA A 1 346 ? -5.77 -28.328 -25.172 1 94.94 346 ALA A CA 1
ATOM 2602 C C . ALA A 1 346 ? -6.844 -28.625 -26.219 1 94.94 346 ALA A C 1
ATOM 2604 O O . ALA A 1 346 ? -7.176 -29.797 -26.453 1 94.94 346 ALA A O 1
ATOM 2605 N N . ARG A 1 347 ? -7.316 -27.656 -26.938 1 95.06 347 ARG A N 1
ATOM 2606 C CA . ARG A 1 347 ? -8.453 -27.812 -27.844 1 95.06 347 ARG A CA 1
ATOM 2607 C C . ARG A 1 347 ? -8.016 -28.359 -29.203 1 95.06 347 ARG A C 1
ATOM 2609 O O . ARG A 1 347 ? -8.742 -29.141 -29.812 1 95.06 347 ARG A O 1
ATOM 2616 N N . GLU A 1 348 ? -6.828 -28.016 -29.562 1 95.19 348 GLU A N 1
ATOM 2617 C CA . GLU A 1 348 ? -6.414 -28.375 -30.906 1 95.19 348 GLU A CA 1
ATOM 2618 C C . GLU A 1 348 ? -5.562 -29.641 -30.906 1 95.19 348 GLU A C 1
ATOM 2620 O O . GLU A 1 348 ? -5.426 -30.312 -31.938 1 95.19 348 GLU A O 1
ATOM 2625 N N . THR A 1 349 ? -5.039 -29.906 -29.781 1 94.38 349 THR A N 1
ATOM 2626 C CA . THR A 1 349 ? -4.113 -31.031 -29.797 1 94.38 349 THR A CA 1
ATOM 2627 C C . THR A 1 349 ? -4.5 -32.062 -28.75 1 94.38 349 THR A C 1
ATOM 2629 O O . THR A 1 349 ? -4.848 -33.188 -29.078 1 94.38 349 THR A O 1
ATOM 2632 N N . LEU A 1 350 ? -4.59 -31.688 -27.484 1 92.19 350 LEU A N 1
ATOM 2633 C CA . LEU A 1 350 ? -4.695 -32.656 -26.391 1 92.19 350 LEU A CA 1
ATOM 2634 C C . LEU A 1 350 ? -6.055 -33.344 -26.406 1 92.19 350 LEU A C 1
ATOM 2636 O O . LEU A 1 350 ? -6.133 -34.562 -26.266 1 92.19 350 LEU A O 1
ATOM 2640 N N . VAL A 1 351 ? -7.117 -32.625 -26.578 1 93.69 351 VAL A N 1
ATOM 2641 C CA . VAL A 1 351 ? -8.453 -33.219 -26.562 1 93.69 351 VAL A CA 1
ATOM 2642 C C . VAL A 1 351 ? -8.641 -34.094 -27.797 1 93.69 351 VAL A C 1
ATOM 2644 O O . VAL A 1 351 ? -9.047 -35.25 -27.703 1 93.69 351 VAL A O 1
ATOM 2647 N N . PRO A 1 352 ? -8.273 -33.594 -28.984 1 94.75 352 PRO A N 1
ATOM 2648 C CA . PRO A 1 352 ? -8.414 -34.469 -30.156 1 94.75 352 PRO A CA 1
ATOM 2649 C C . PRO A 1 352 ? -7.559 -35.719 -30.062 1 94.75 352 PRO A C 1
ATOM 2651 O O . PRO A 1 352 ? -7.996 -36.781 -30.484 1 94.75 352 PRO A O 1
ATOM 2654 N N . LEU A 1 353 ? -6.328 -35.594 -29.5 1 90.88 353 LEU A N 1
ATOM 2655 C CA . LEU A 1 353 ? -5.48 -36.75 -29.312 1 90.88 353 LEU A CA 1
ATOM 2656 C C . LEU A 1 353 ? -6.137 -37.75 -28.375 1 90.88 353 LEU A C 1
ATOM 2658 O O . LEU A 1 353 ? -6.086 -38.969 -28.609 1 90.88 353 LEU A O 1
ATOM 2662 N N . ALA A 1 354 ? -6.719 -37.25 -27.312 1 89.75 354 ALA A N 1
ATOM 2663 C CA . ALA A 1 354 ? -7.414 -38.125 -26.359 1 89.75 354 ALA A CA 1
ATOM 2664 C C . ALA A 1 354 ? -8.641 -38.781 -27 1 89.75 354 ALA A C 1
ATOM 2666 O O . ALA A 1 354 ? -8.93 -39.938 -26.75 1 89.75 354 ALA A O 1
ATOM 2667 N N . ARG A 1 355 ? -9.359 -38.094 -27.828 1 91.56 355 ARG A N 1
ATOM 2668 C CA . ARG A 1 355 ? -10.523 -38.625 -28.531 1 91.56 355 ARG A CA 1
ATOM 2669 C C . ARG A 1 355 ? -10.117 -39.719 -29.5 1 91.56 355 ARG A C 1
ATOM 2671 O O . ARG A 1 355 ? -10.758 -40.781 -29.547 1 91.56 355 ARG A O 1
ATOM 2678 N N . HIS A 1 356 ? -9.078 -39.438 -30.234 1 90.81 356 HIS A N 1
ATOM 2679 C CA . HIS A 1 356 ? -8.586 -40.438 -31.188 1 90.81 356 HIS A CA 1
ATOM 2680 C C . HIS A 1 356 ? -8.133 -41.719 -30.469 1 90.81 356 HIS A C 1
ATOM 2682 O O . HIS A 1 356 ? -8.406 -42.812 -30.938 1 90.81 356 HIS A O 1
ATOM 2688 N N . ARG A 1 357 ? -7.461 -41.5 -29.391 1 85.88 357 ARG A N 1
ATOM 2689 C CA . ARG A 1 357 ? -7.008 -42.625 -28.609 1 85.88 357 ARG A CA 1
ATOM 2690 C C . ARG A 1 357 ? -8.195 -43.438 -28.094 1 85.88 357 ARG A C 1
ATOM 2692 O O . ARG A 1 357 ? -8.172 -44.688 -28.141 1 85.88 357 ARG A O 1
ATOM 2699 N N . ALA A 1 358 ? -9.195 -42.812 -27.641 1 85.31 358 ALA A N 1
ATOM 2700 C CA . ALA A 1 358 ? -10.398 -43.469 -27.141 1 85.31 358 ALA A CA 1
ATOM 2701 C C . ALA A 1 358 ? -11.109 -44.25 -28.266 1 85.31 358 ALA A C 1
ATOM 2703 O O . ALA A 1 358 ? -11.586 -45.344 -28.062 1 85.31 358 ALA A O 1
ATOM 2704 N N . GLU A 1 359 ? -11.117 -43.719 -29.438 1 87.88 359 GLU A N 1
ATOM 2705 C CA . GLU A 1 359 ? -11.742 -44.344 -30.594 1 87.88 359 GLU A CA 1
ATOM 2706 C C . GLU A 1 359 ? -10.969 -45.594 -31.016 1 87.88 359 GLU A C 1
ATOM 2708 O O . GLU A 1 359 ? -11.555 -46.656 -31.281 1 87.88 359 GLU A O 1
ATOM 2713 N N . LEU A 1 360 ? -9.633 -45.375 -31.047 1 83.56 360 LEU A N 1
ATOM 2714 C CA . LEU A 1 360 ? -8.781 -46.531 -31.422 1 83.56 360 LEU A CA 1
ATOM 2715 C C . LEU A 1 360 ? -8.922 -47.656 -30.422 1 83.56 360 LEU A C 1
ATOM 2717 O O . LEU A 1 360 ? -8.984 -48.812 -30.812 1 83.56 360 LEU A O 1
ATOM 2721 N N . ASP A 1 361 ? -9.008 -47.312 -29.188 1 81.5 361 ASP A N 1
ATOM 2722 C CA . ASP A 1 361 ? -9.117 -48.312 -28.156 1 81.5 361 ASP A CA 1
ATOM 2723 C C . ASP A 1 361 ? -10.5 -48.969 -28.156 1 81.5 361 ASP A C 1
ATOM 2725 O O . ASP A 1 361 ? -10.641 -50.156 -27.891 1 81.5 361 ASP A O 1
ATOM 2729 N N . ARG A 1 362 ? -11.508 -48.25 -28.484 1 80.94 362 ARG A N 1
ATOM 2730 C CA . ARG A 1 362 ? -12.852 -48.812 -28.625 1 80.94 362 ARG A CA 1
ATOM 2731 C C . ARG A 1 362 ? -12.922 -49.781 -29.781 1 80.94 362 ARG A C 1
ATOM 2733 O O . ARG A 1 362 ? -13.516 -50.875 -29.656 1 80.94 362 ARG A O 1
ATOM 2740 N N . ASP A 1 363 ? -12.281 -49.406 -30.859 1 83.38 363 ASP A N 1
ATOM 2741 C CA . ASP A 1 363 ? -12.25 -50.281 -32.031 1 83.38 363 ASP A CA 1
ATOM 2742 C C . ASP A 1 363 ? -11.469 -51.562 -31.734 1 83.38 363 ASP A C 1
ATOM 2744 O O . ASP A 1 363 ? -11.875 -52.656 -32.125 1 83.38 363 ASP A O 1
ATOM 2748 N N . SER A 1 364 ? -10.359 -51.375 -31.047 1 81.19 364 SER A N 1
ATOM 2749 C CA . SER A 1 364 ? -9.555 -52.531 -30.688 1 81.19 364 SER A CA 1
ATOM 2750 C C . SER A 1 364 ? -10.312 -53.469 -29.734 1 81.19 364 SER A C 1
ATOM 2752 O O . SER A 1 364 ? -10.156 -54.688 -29.797 1 81.19 364 SER A O 1
ATOM 2754 N N . TYR A 1 365 ? -11.125 -52.875 -28.953 1 77.69 365 TYR A N 1
ATOM 2755 C CA . TYR A 1 365 ? -11.969 -53.688 -28.062 1 77.69 365 TYR A CA 1
ATOM 2756 C C . TYR A 1 365 ? -13.039 -54.406 -28.859 1 77.69 365 TYR A C 1
ATOM 2758 O O . TYR A 1 365 ? -13.289 -55.594 -28.625 1 77.69 365 TYR A O 1
ATOM 2766 N N . GLY A 1 366 ? -13.617 -53.781 -29.734 1 78 366 GLY A N 1
ATOM 2767 C CA . GLY A 1 366 ? -14.609 -54.406 -30.594 1 78 366 GLY A CA 1
ATOM 2768 C C . GLY A 1 366 ? -14.047 -55.562 -31.406 1 78 366 GLY A C 1
ATOM 2769 O O . GLY A 1 366 ? -14.75 -56.531 -31.672 1 78 366 GLY A O 1
ATOM 2770 N N . ALA A 1 367 ? -12.766 -55.469 -31.594 1 81.31 367 ALA A N 1
ATOM 2771 C CA . ALA A 1 367 ? -12.094 -56.5 -32.375 1 81.31 367 ALA A CA 1
ATOM 2772 C C . ALA A 1 367 ? -11.516 -57.594 -31.469 1 81.31 367 ALA A C 1
ATOM 2774 O O . ALA A 1 367 ? -10.898 -58.531 -31.938 1 81.31 367 ALA A O 1
ATOM 2775 N N . GLY A 1 368 ? -11.633 -57.406 -30.109 1 74.81 368 GLY A N 1
ATOM 2776 C CA . GLY A 1 368 ? -11.156 -58.406 -29.141 1 74.81 368 GLY A CA 1
ATOM 2777 C C . GLY A 1 368 ? -9.672 -58.281 -28.875 1 74.81 368 GLY A C 1
ATOM 2778 O O . GLY A 1 368 ? -9.07 -59.219 -28.312 1 74.81 368 GLY A O 1
ATOM 2779 N N . LYS A 1 369 ? -9.062 -57.219 -29.281 1 76.56 369 LYS A N 1
ATOM 2780 C CA . LYS A 1 369 ? -7.613 -57.062 -29.172 1 76.56 369 LYS A CA 1
ATOM 2781 C C . LYS A 1 369 ? -7.227 -56.25 -27.938 1 76.56 369 LYS A C 1
ATOM 2783 O O . LYS A 1 369 ? -6.043 -56.125 -27.625 1 76.56 369 LYS A O 1
ATOM 2788 N N . LEU A 1 370 ? -8.219 -55.594 -27.438 1 73.81 370 LEU A N 1
ATOM 2789 C CA . LEU A 1 370 ? -8 -54.812 -26.234 1 73.81 370 LEU A CA 1
ATOM 2790 C C . LEU A 1 370 ? -9.047 -55.125 -25.172 1 73.81 370 LEU A C 1
ATOM 2792 O O . LEU A 1 370 ? -10.203 -55.375 -25.5 1 73.81 370 LEU A O 1
ATOM 2796 N N . ASP A 1 371 ? -8.523 -55.188 -24.078 1 72.38 371 ASP A N 1
ATOM 2797 C CA . ASP A 1 371 ? -9.469 -55.469 -23 1 72.38 371 ASP A CA 1
ATOM 2798 C C . ASP A 1 371 ? -10.32 -54.25 -22.703 1 72.38 371 ASP A C 1
ATOM 2800 O O . ASP A 1 371 ? -9.922 -53.125 -23.016 1 72.38 371 ASP A O 1
ATOM 2804 N N . LEU A 1 372 ? -11.477 -54.562 -22.234 1 68.38 372 LEU A N 1
ATOM 2805 C CA . LEU A 1 372 ? -12.445 -53.5 -21.953 1 68.38 372 LEU A CA 1
ATOM 2806 C C . LEU A 1 372 ? -11.875 -52.469 -20.984 1 68.38 372 LEU A C 1
ATOM 2808 O O . LEU A 1 372 ? -12.141 -51.281 -21.125 1 68.38 372 LEU A O 1
ATOM 2812 N N . GLY A 1 373 ? -11.203 -52.906 -19.953 1 68 373 GLY A N 1
ATOM 2813 C CA . GLY A 1 373 ? -10.617 -52 -18.984 1 68 373 GLY A CA 1
ATOM 2814 C C . GLY A 1 373 ? -9.727 -50.938 -19.609 1 68 373 GLY A C 1
ATOM 2815 O O . GLY A 1 373 ? -9.828 -49.781 -19.297 1 68 373 GLY A O 1
ATOM 2816 N N . ALA A 1 374 ? -8.93 -51.406 -20.453 1 71.38 374 ALA A N 1
ATOM 2817 C CA . ALA A 1 374 ? -8.031 -50.5 -21.156 1 71.38 374 ALA A CA 1
ATOM 2818 C C . ALA A 1 374 ? -8.812 -49.5 -22.016 1 71.38 374 ALA A C 1
ATOM 2820 O O . ALA A 1 374 ? -8.461 -48.312 -22.078 1 71.38 374 ALA A O 1
ATOM 2821 N N . ALA A 1 375 ? -9.867 -49.969 -22.609 1 75.31 375 ALA A N 1
ATOM 2822 C CA . ALA A 1 375 ? -10.711 -49.094 -23.406 1 75.31 375 ALA A CA 1
ATOM 2823 C C . ALA A 1 375 ? -11.414 -48.062 -22.547 1 75.31 375 ALA A C 1
ATOM 2825 O O . ALA A 1 375 ? -11.539 -46.906 -22.938 1 75.31 375 ALA A O 1
ATOM 2826 N N . LEU A 1 376 ? -11.836 -48.5 -21.469 1 74.12 376 LEU A N 1
ATOM 2827 C CA . LEU A 1 376 ? -12.531 -47.562 -20.578 1 74.12 376 LEU A CA 1
ATOM 2828 C C . LEU A 1 376 ? -11.578 -46.531 -20 1 74.12 376 LEU A C 1
ATOM 2830 O O . LEU A 1 376 ? -11.961 -45.375 -19.797 1 74.12 376 LEU A O 1
ATOM 2834 N N . LEU A 1 377 ? -10.312 -46.875 -19.734 1 75.25 377 LEU A N 1
ATOM 2835 C CA . LEU A 1 377 ? -9.32 -45.938 -19.219 1 75.25 377 LEU A CA 1
ATOM 2836 C C . LEU A 1 377 ? -9.062 -44.812 -20.219 1 75.25 377 LEU A C 1
ATOM 2838 O O . LEU A 1 377 ? -8.859 -43.656 -19.844 1 75.25 377 LEU A O 1
ATOM 2842 N N . THR A 1 378 ? -9.141 -45.156 -21.422 1 82.19 378 THR A N 1
ATOM 2843 C CA . THR A 1 378 ? -8.93 -44.156 -22.453 1 82.19 378 THR A CA 1
ATOM 2844 C C . THR A 1 378 ? -10.141 -43.25 -22.562 1 82.19 378 THR A C 1
ATOM 2846 O O . THR A 1 378 ? -10 -42.062 -22.859 1 82.19 378 THR A O 1
ATOM 2849 N N . THR A 1 379 ? -11.312 -43.812 -22.328 1 79.81 379 THR A N 1
ATOM 2850 C CA . THR A 1 379 ? -12.516 -42.969 -22.312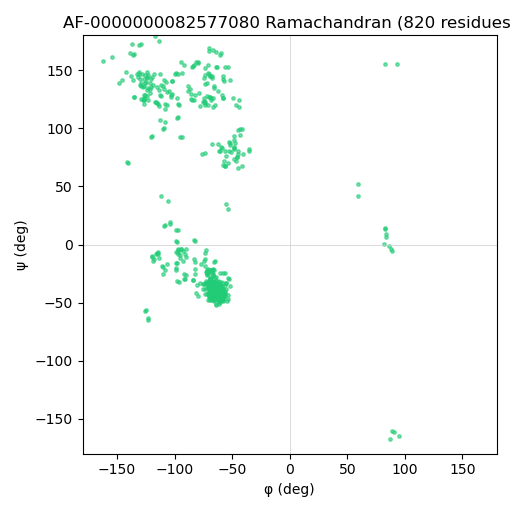 1 79.81 379 THR A CA 1
ATOM 2851 C C . THR A 1 379 ? -12.469 -42 -21.141 1 79.81 379 THR A C 1
ATOM 2853 O O . THR A 1 379 ? -12.852 -40.844 -21.281 1 79.81 379 THR A O 1
ATOM 2856 N N . LEU A 1 380 ? -11.969 -42.469 -20.078 1 78.69 380 LEU A N 1
ATOM 2857 C CA . LEU A 1 380 ? -11.805 -41.594 -18.906 1 78.69 380 LEU A CA 1
ATOM 2858 C C . LEU A 1 380 ? -10.758 -40.5 -19.188 1 78.69 380 LEU A C 1
ATOM 2860 O O . LEU A 1 380 ? -10.914 -39.375 -18.75 1 78.69 380 LEU A O 1
ATOM 2864 N N . GLY A 1 381 ? -9.711 -40.906 -19.812 1 84.38 381 GLY A N 1
ATOM 2865 C CA . GLY A 1 381 ? -8.695 -39.938 -20.219 1 84.38 381 GLY A CA 1
ATOM 2866 C C . GLY A 1 381 ? -9.25 -38.812 -21.078 1 84.38 381 GLY A C 1
ATOM 2867 O O . GLY A 1 381 ? -8.82 -37.688 -20.969 1 84.38 381 GLY A O 1
ATOM 2868 N N . LEU A 1 382 ? -10.203 -39.156 -21.969 1 87.31 382 LEU A N 1
ATOM 2869 C CA . LEU A 1 382 ? -10.859 -38.156 -22.797 1 87.31 382 LEU A CA 1
ATOM 2870 C C . LEU A 1 382 ? -11.68 -37.188 -21.938 1 87.31 382 LEU A C 1
ATOM 2872 O O . LEU A 1 382 ? -11.625 -35.969 -22.125 1 87.31 382 LEU A O 1
ATOM 2876 N N . ALA A 1 383 ? -12.383 -37.781 -21.016 1 85.12 383 ALA A N 1
ATOM 2877 C CA . ALA A 1 383 ? -13.188 -36.938 -20.125 1 85.12 383 ALA A CA 1
ATOM 2878 C C . ALA A 1 383 ? -12.305 -36 -19.312 1 85.12 383 ALA A C 1
ATOM 2880 O O . ALA A 1 383 ? -12.656 -34.844 -19.094 1 85.12 383 ALA A O 1
ATOM 2881 N N . GLU A 1 384 ? -11.164 -36.438 -18.859 1 85.88 384 GLU A N 1
ATOM 2882 C CA . GLU A 1 384 ? -10.219 -35.625 -18.109 1 85.88 384 GLU A CA 1
ATOM 2883 C C . GLU A 1 384 ? -9.664 -34.5 -18.969 1 85.88 384 GLU A C 1
ATOM 2885 O O . GLU A 1 384 ? -9.477 -33.375 -18.5 1 85.88 384 GLU A O 1
ATOM 2890 N N . ALA A 1 385 ? -9.406 -34.812 -20.125 1 91 385 ALA A N 1
ATOM 2891 C CA . ALA A 1 385 ? -8.898 -33.812 -21.047 1 91 385 ALA A CA 1
ATOM 2892 C C . ALA A 1 385 ? -9.938 -32.719 -21.281 1 91 385 ALA A C 1
ATOM 2894 O O . ALA A 1 385 ? -9.586 -31.531 -21.391 1 91 385 ALA A O 1
ATOM 2895 N N . GLU A 1 386 ? -11.148 -33.156 -21.359 1 91.19 386 GLU A N 1
ATOM 2896 C CA . GLU A 1 386 ? -12.219 -32.188 -21.547 1 91.19 386 GLU A CA 1
ATOM 2897 C C . GLU A 1 386 ? -12.375 -31.297 -20.328 1 91.19 386 GLU A C 1
ATOM 2899 O O . GLU A 1 386 ? -12.594 -30.094 -20.453 1 91.19 386 GLU A O 1
ATOM 2904 N N . VAL A 1 387 ? -12.289 -31.844 -19.141 1 90.62 387 VAL A N 1
ATOM 2905 C CA . VAL A 1 387 ? -12.352 -31.062 -17.906 1 90.62 387 VAL A CA 1
ATOM 2906 C C . VAL A 1 387 ? -11.188 -30.078 -17.859 1 90.62 387 VAL A C 1
ATOM 2908 O O . VAL A 1 387 ? -11.359 -28.906 -17.484 1 90.62 387 VAL A O 1
ATOM 2911 N N . GLU A 1 388 ? -10.031 -30.547 -18.234 1 92.19 388 GLU A N 1
ATOM 2912 C CA . GLU A 1 388 ? -8.844 -29.688 -18.234 1 92.19 388 GLU A CA 1
ATOM 2913 C C . GLU A 1 388 ? -8.977 -28.562 -19.25 1 92.19 388 GLU A C 1
ATOM 2915 O O . GLU A 1 388 ? -8.492 -27.453 -19 1 92.19 388 GLU A O 1
ATOM 2920 N N . ALA A 1 389 ? -9.594 -28.859 -20.406 1 94.69 389 ALA A N 1
ATOM 2921 C CA . ALA A 1 389 ? -9.836 -27.812 -21.391 1 94.69 389 ALA A CA 1
ATOM 2922 C C . ALA A 1 389 ? -10.719 -26.719 -20.812 1 94.69 389 ALA A C 1
ATOM 2924 O O . ALA A 1 389 ? -10.477 -25.531 -21.062 1 94.69 389 ALA A O 1
ATOM 2925 N N . LEU A 1 390 ? -11.672 -27.109 -20 1 93.44 390 LEU A N 1
ATOM 2926 C CA . LEU A 1 390 ? -12.539 -26.125 -19.359 1 93.44 390 LEU A CA 1
ATOM 2927 C C . LEU A 1 390 ? -11.75 -25.281 -18.344 1 93.44 390 LEU A C 1
ATOM 2929 O O . LEU A 1 390 ? -11.984 -24.078 -18.219 1 93.44 390 LEU A O 1
ATOM 2933 N N . ASN A 1 391 ? -10.867 -25.906 -17.594 1 94.12 391 ASN A N 1
ATOM 2934 C CA . ASN A 1 391 ? -10 -25.203 -16.672 1 94.12 391 ASN A CA 1
ATOM 2935 C C . ASN A 1 391 ? -9.156 -24.156 -17.391 1 94.12 391 ASN A C 1
ATOM 2937 O O . ASN A 1 391 ? -9.016 -23.031 -16.906 1 94.12 391 ASN A O 1
ATOM 2941 N N . ARG A 1 392 ? -8.594 -24.562 -18.469 1 96.62 392 ARG A N 1
ATOM 2942 C CA . ARG A 1 392 ? -7.746 -23.656 -19.234 1 96.62 392 ARG A CA 1
ATOM 2943 C C . ARG A 1 392 ? -8.562 -22.516 -19.844 1 96.62 392 ARG A C 1
ATOM 2945 O O . ARG A 1 392 ? -8.086 -21.391 -19.953 1 96.62 392 ARG A O 1
ATOM 2952 N N . GLU A 1 393 ? -9.805 -22.828 -20.266 1 96.12 393 GLU A N 1
ATOM 2953 C CA . GLU A 1 393 ? -10.703 -21.781 -20.75 1 96.12 393 GLU A CA 1
ATOM 2954 C C . GLU A 1 393 ? -11.008 -20.781 -19.641 1 96.12 393 GLU A C 1
ATOM 2956 O O . GLU A 1 393 ? -11.07 -19.578 -19.891 1 96.12 393 GLU A O 1
ATOM 2961 N N . ALA A 1 394 ? -11.203 -21.25 -18.422 1 96.06 394 ALA A N 1
ATOM 2962 C CA . ALA A 1 394 ? -11.453 -20.375 -17.266 1 96.06 394 ALA A CA 1
ATOM 2963 C C . ALA A 1 394 ? -10.273 -19.453 -17.031 1 96.06 394 ALA A C 1
ATOM 2965 O O . ALA A 1 394 ? -10.461 -18.266 -16.719 1 96.06 394 ALA A O 1
ATOM 2966 N N . ASP A 1 395 ? -9.055 -19.984 -17.125 1 96.81 395 ASP A N 1
ATOM 2967 C CA . ASP A 1 395 ? -7.848 -19.188 -16.938 1 96.81 395 ASP A CA 1
ATOM 2968 C C . ASP A 1 395 ? -7.797 -18.016 -17.922 1 96.81 395 ASP A C 1
ATOM 2970 O O . ASP A 1 395 ? -7.477 -16.891 -17.547 1 96.81 395 ASP A O 1
ATOM 2974 N N . VAL A 1 396 ? -8.102 -18.328 -19.188 1 96.94 396 VAL A N 1
ATOM 2975 C CA . VAL A 1 396 ? -8.094 -17.297 -20.219 1 96.94 396 VAL A CA 1
ATOM 2976 C C . VAL A 1 396 ? -9.156 -16.25 -19.922 1 96.94 396 VAL A C 1
ATOM 2978 O O . VAL A 1 396 ? -8.906 -15.055 -20.047 1 96.94 396 VAL A O 1
ATOM 2981 N N . ALA A 1 397 ? -10.297 -16.719 -19.5 1 96.69 397 ALA A N 1
ATOM 2982 C CA . ALA A 1 397 ? -11.391 -15.797 -19.188 1 96.69 397 ALA A CA 1
ATOM 2983 C C . ALA A 1 397 ? -11.023 -14.906 -18 1 96.69 397 ALA A C 1
ATOM 2985 O O . ALA A 1 397 ? -11.289 -13.703 -18.016 1 96.69 397 ALA A O 1
ATOM 2986 N N . ARG A 1 398 ? -10.43 -15.469 -17 1 97.12 398 ARG A N 1
ATOM 2987 C CA . ARG A 1 398 ? -10 -14.711 -15.828 1 97.12 398 ARG A CA 1
ATOM 2988 C C . ARG A 1 398 ? -8.992 -13.633 -16.219 1 97.12 398 ARG A C 1
ATOM 2990 O O . ARG A 1 398 ? -9.078 -12.492 -15.758 1 97.12 398 ARG A O 1
ATOM 2997 N N . ASP A 1 399 ? -8.039 -14.031 -17.047 1 97.19 399 ASP A N 1
ATOM 2998 C CA . ASP A 1 399 ? -7.035 -13.078 -17.5 1 97.19 399 ASP A CA 1
ATOM 2999 C C . ASP A 1 399 ? -7.684 -11.914 -18.25 1 97.19 399 ASP A C 1
ATOM 3001 O O . ASP A 1 399 ? -7.355 -10.75 -17.984 1 97.19 399 ASP A O 1
ATOM 3005 N N . ALA A 1 400 ? -8.562 -12.281 -19.156 1 96.38 400 ALA A N 1
ATOM 3006 C CA . ALA A 1 400 ? -9.211 -11.258 -19.969 1 96.38 400 ALA A CA 1
ATOM 3007 C C . ALA A 1 400 ? -9.992 -10.273 -19.094 1 96.38 400 ALA A C 1
ATOM 3009 O O . ALA A 1 400 ? -9.898 -9.062 -19.281 1 96.38 400 ALA A O 1
ATOM 3010 N N . VAL A 1 401 ? -10.672 -10.797 -18.094 1 96.06 401 VAL A N 1
ATOM 3011 C CA . VAL A 1 401 ? -11.445 -9.984 -17.172 1 96.06 401 VAL A CA 1
ATOM 3012 C C . VAL A 1 401 ? -10.5 -9.094 -16.359 1 96.06 401 VAL A C 1
ATOM 3014 O O . VAL A 1 401 ? -10.719 -7.883 -16.25 1 96.06 401 VAL A O 1
ATOM 3017 N N . ARG A 1 402 ? -9.477 -9.68 -15.82 1 96.81 402 ARG A N 1
ATOM 3018 C CA . ARG A 1 402 ? -8.508 -8.945 -15.008 1 96.81 402 ARG A CA 1
ATOM 3019 C C . ARG A 1 402 ? -7.863 -7.82 -15.805 1 96.81 402 ARG A C 1
ATOM 3021 O O . ARG A 1 402 ? -7.789 -6.684 -15.336 1 96.81 402 ARG A O 1
ATOM 3028 N N . ILE A 1 403 ? -7.43 -8.148 -17.016 1 97.12 403 ILE A N 1
ATOM 3029 C CA . ILE A 1 403 ? -6.695 -7.191 -17.844 1 97.12 403 ILE A CA 1
ATOM 3030 C C . ILE A 1 403 ? -7.633 -6.07 -18.297 1 97.12 403 ILE A C 1
ATOM 3032 O O . ILE A 1 403 ? -7.301 -4.891 -18.156 1 97.12 403 ILE A O 1
ATOM 3036 N N . THR A 1 404 ? -8.82 -6.426 -18.766 1 94.69 404 THR A N 1
ATOM 3037 C CA . THR A 1 404 ? -9.719 -5.441 -19.359 1 94.69 404 THR A CA 1
ATOM 3038 C C . THR A 1 404 ? -10.289 -4.516 -18.281 1 94.69 404 THR A C 1
ATOM 3040 O O . THR A 1 404 ? -10.453 -3.316 -18.516 1 94.69 404 THR A O 1
ATOM 3043 N N . ILE A 1 405 ? -10.539 -5.043 -17.062 1 94.38 405 ILE A N 1
ATOM 3044 C CA . ILE A 1 405 ? -11.117 -4.211 -16.016 1 94.38 405 ILE A CA 1
ATOM 3045 C C . ILE A 1 405 ? -10.023 -3.377 -15.352 1 94.38 405 ILE A C 1
ATOM 3047 O O . ILE A 1 405 ? -10.203 -2.178 -15.125 1 94.38 405 ILE A O 1
ATOM 3051 N N . THR A 1 406 ? -8.883 -3.945 -15.086 1 95.38 406 THR A N 1
ATOM 3052 C CA . THR A 1 406 ? -7.809 -3.27 -14.367 1 95.38 406 THR A CA 1
ATOM 3053 C C . THR A 1 406 ? -7.191 -2.166 -15.219 1 95.38 406 THR A C 1
ATOM 3055 O O . THR A 1 406 ? -6.883 -1.084 -14.719 1 95.38 406 THR A O 1
ATOM 3058 N N . TYR A 1 407 ? -7.031 -2.469 -16.578 1 95.19 407 TYR A N 1
ATOM 3059 C CA . TYR A 1 407 ? -6.258 -1.545 -17.406 1 95.19 407 TYR A CA 1
ATOM 3060 C C . TYR A 1 407 ? -7.133 -0.881 -18.453 1 95.19 407 TYR A C 1
ATOM 3062 O O . TYR A 1 407 ? -6.668 -0.023 -19.203 1 95.19 407 TYR A O 1
ATOM 3070 N N . GLY A 1 408 ? -8.344 -1.335 -18.578 1 88.94 408 GLY A N 1
ATOM 3071 C CA . GLY A 1 408 ? -9.219 -0.78 -19.594 1 88.94 408 GLY A CA 1
ATOM 3072 C C . GLY A 1 408 ? -9.844 0.54 -19.188 1 88.94 408 GLY A C 1
ATOM 3073 O O . GLY A 1 408 ? -9.82 0.91 -18.016 1 88.94 408 GLY A O 1
ATOM 3074 N N . GLU A 1 409 ? -10.195 1.267 -20.25 1 72.69 409 GLU A N 1
ATOM 3075 C CA . GLU A 1 409 ? -10.82 2.57 -20.031 1 72.69 409 GLU A CA 1
ATOM 3076 C C . GLU A 1 409 ? -12.25 2.42 -19.516 1 72.69 409 GLU A C 1
ATOM 3078 O O . GLU A 1 409 ? -12.922 1.437 -19.828 1 72.69 409 GLU A O 1
ATOM 3083 N N . GLU A 1 410 ? -12.547 3.088 -18.422 1 61.75 410 GLU A N 1
ATOM 3084 C CA . GLU A 1 410 ? -13.938 3.139 -17.969 1 61.75 410 GLU A CA 1
ATOM 3085 C C . GLU A 1 410 ? -14.828 3.82 -19 1 61.75 410 GLU A C 1
ATOM 3087 O O . GLU A 1 410 ? -14.453 4.836 -19.594 1 61.75 410 GLU A O 1
ATOM 3092 N N . ARG A 1 411 ? -15.344 3.111 -19.953 1 44.94 411 ARG A N 1
ATOM 3093 C CA . ARG A 1 411 ? -16.297 3.824 -20.797 1 44.94 411 ARG A CA 1
ATOM 3094 C C . ARG A 1 411 ? -17.25 4.652 -19.953 1 44.94 411 ARG A C 1
ATOM 3096 O O . ARG A 1 411 ? -17.859 4.141 -19.016 1 44.94 411 ARG A O 1
ATOM 3103 N N . PRO A 1 412 ? -17.219 6.055 -20.172 1 39.09 412 PRO A N 1
ATOM 3104 C CA . PRO A 1 412 ? -18.359 6.809 -19.656 1 39.09 412 PRO A CA 1
ATOM 3105 C C . PRO A 1 412 ? -19.703 6.184 -20.031 1 39.09 412 PRO A C 1
ATOM 3107 O O . PRO A 1 412 ? -19.781 5.477 -21.047 1 39.09 412 PRO A O 1
ATOM 3110 N N . MET B 1 1 ? 34.5 54.062 -22.516 1 28.78 1 MET B N 1
ATOM 3111 C CA . MET B 1 1 ? 33.188 53.5 -22.828 1 28.78 1 MET B CA 1
ATOM 3112 C C . MET B 1 1 ? 33.281 52 -23.031 1 28.78 1 MET B C 1
ATOM 3114 O O . MET B 1 1 ? 32.375 51.375 -23.594 1 28.78 1 MET B O 1
ATOM 3118 N N . ARG B 1 2 ? 34.438 51.312 -22.656 1 27.55 2 ARG B N 1
ATOM 3119 C CA . ARG B 1 2 ? 34.875 49.969 -23.094 1 27.55 2 ARG B CA 1
ATOM 3120 C C . ARG B 1 2 ? 33.969 48.906 -22.469 1 27.55 2 ARG B C 1
ATOM 3122 O O . ARG B 1 2 ? 33.688 48.938 -21.281 1 27.55 2 ARG B O 1
ATOM 3129 N N . ARG B 1 3 ? 33.312 48.156 -23.453 1 31.58 3 ARG B N 1
ATOM 3130 C CA . ARG B 1 3 ? 32.375 47.031 -23.578 1 31.58 3 ARG B CA 1
ATOM 3131 C C . ARG B 1 3 ? 32.875 45.812 -22.859 1 31.58 3 ARG B C 1
ATOM 3133 O O . ARG B 1 3 ? 33.562 44.969 -23.469 1 31.58 3 ARG B O 1
ATOM 3140 N N . LEU B 1 4 ? 33.562 45.906 -21.719 1 32.41 4 LEU B N 1
ATOM 3141 C CA . LEU B 1 4 ? 34.094 44.656 -21.172 1 32.41 4 LEU B CA 1
ATOM 3142 C C . LEU B 1 4 ? 32.969 43.688 -20.906 1 32.41 4 LEU B C 1
ATOM 3144 O O . LEU B 1 4 ? 32.062 43.938 -20.094 1 32.41 4 LEU B O 1
ATOM 3148 N N . LEU B 1 5 ? 32.531 42.938 -21.984 1 33.62 5 LEU B N 1
ATOM 3149 C CA . LEU B 1 5 ? 31.547 41.875 -22.156 1 33.62 5 LEU B CA 1
ATOM 3150 C C . LEU B 1 5 ? 31.875 40.688 -21.25 1 33.62 5 LEU B C 1
ATOM 3152 O O . LEU B 1 5 ? 32.938 40.062 -21.375 1 33.62 5 LEU B O 1
ATOM 3156 N N . LEU B 1 6 ? 31.75 40.812 -19.938 1 36.31 6 LEU B N 1
ATOM 3157 C CA . LEU B 1 6 ? 31.906 39.688 -19 1 36.31 6 LEU B CA 1
ATOM 3158 C C . LEU B 1 6 ? 31.031 38.5 -19.406 1 36.31 6 LEU B C 1
ATOM 3160 O O . LEU B 1 6 ? 29.812 38.625 -19.469 1 36.31 6 LEU B O 1
ATOM 3164 N N . SER B 1 7 ? 31.562 37.625 -20.328 1 36.06 7 SER B N 1
ATOM 3165 C CA . SER B 1 7 ? 30.984 36.344 -20.766 1 36.06 7 SER B CA 1
ATOM 3166 C C . SER B 1 7 ? 30.75 35.406 -19.562 1 36.06 7 SER B C 1
ATOM 3168 O O . SER B 1 7 ? 31.688 35 -18.906 1 36.06 7 SER B O 1
ATOM 3170 N N . ILE B 1 8 ? 29.781 35.688 -18.734 1 39.34 8 ILE B N 1
ATOM 3171 C CA . ILE B 1 8 ? 29.297 34.75 -17.719 1 39.34 8 ILE B CA 1
ATOM 3172 C C . ILE B 1 8 ? 29 33.406 -18.359 1 39.34 8 ILE B C 1
ATOM 3174 O O . ILE B 1 8 ? 28.109 33.281 -19.188 1 39.34 8 ILE B O 1
ATOM 3178 N N . GLY B 1 9 ? 30.031 32.594 -18.609 1 31.77 9 GLY B N 1
ATOM 3179 C CA . GLY B 1 9 ? 29.859 31.219 -19.047 1 31.77 9 GLY B CA 1
ATOM 3180 C C . GLY B 1 9 ? 28.938 30.422 -18.141 1 31.77 9 GLY B C 1
ATOM 3181 O O . GLY B 1 9 ? 29.203 30.266 -16.938 1 31.77 9 GLY B O 1
ATOM 3182 N N . ALA B 1 10 ? 27.594 30.406 -18.344 1 35.56 10 ALA B N 1
ATOM 3183 C CA . ALA B 1 10 ? 26.547 29.516 -17.828 1 35.56 10 ALA B CA 1
ATOM 3184 C C . ALA B 1 10 ? 26.969 28.062 -17.938 1 35.56 10 ALA B C 1
ATOM 3186 O O . ALA B 1 10 ? 27.094 27.516 -19.031 1 35.56 10 ALA B O 1
ATOM 3187 N N . THR B 1 11 ? 27.844 27.625 -17.078 1 35.66 11 THR B N 1
ATOM 3188 C CA . THR B 1 11 ? 28.109 26.188 -17.016 1 35.66 11 THR B CA 1
ATOM 3189 C C . THR B 1 11 ? 26.812 25.406 -16.875 1 35.66 11 THR B C 1
ATOM 3191 O O . THR B 1 11 ? 26.094 25.578 -15.891 1 35.66 11 THR B O 1
ATOM 3194 N N . LEU B 1 12 ? 26.156 25.062 -18 1 35.59 12 LEU B N 1
ATOM 3195 C CA . LEU B 1 12 ? 25.094 24.078 -18.141 1 35.59 12 LEU B CA 1
ATOM 3196 C C . LEU B 1 12 ? 25.438 22.797 -17.406 1 35.59 12 LEU B C 1
ATOM 3198 O O . LEU B 1 12 ? 26.359 22.078 -17.781 1 35.59 12 LEU B O 1
ATOM 3202 N N . ALA B 1 13 ? 25.344 22.828 -16.172 1 37.91 13 ALA B N 1
ATOM 3203 C CA . ALA B 1 13 ? 25.359 21.547 -15.484 1 37.91 13 ALA B CA 1
ATOM 3204 C C . ALA B 1 13 ? 24.453 20.547 -16.203 1 37.91 13 ALA B C 1
ATOM 3206 O O . ALA B 1 13 ? 23.234 20.656 -16.172 1 37.91 13 ALA B O 1
ATOM 3207 N N . SER B 1 14 ? 24.875 19.938 -17.344 1 33.78 14 SER B N 1
ATOM 3208 C CA . SER B 1 14 ? 24.188 18.828 -18 1 33.78 14 SER B CA 1
ATOM 3209 C C . SER B 1 14 ? 23.922 17.703 -17.016 1 33.78 14 SER B C 1
ATOM 3211 O O . SER B 1 14 ? 24.859 17.109 -16.453 1 33.78 14 SER B O 1
ATOM 3213 N N . ALA B 1 15 ? 22.953 17.844 -16.297 1 41.47 15 ALA B N 1
ATOM 3214 C CA . ALA B 1 15 ? 22.438 16.641 -15.664 1 41.47 15 ALA B CA 1
ATOM 3215 C C . ALA B 1 15 ? 22.578 15.438 -16.594 1 41.47 15 ALA B C 1
ATOM 3217 O O . ALA B 1 15 ? 21.875 15.344 -17.609 1 41.47 15 ALA B O 1
ATOM 3218 N N . TRP B 1 16 ? 23.75 14.797 -16.719 1 35.62 16 TRP B N 1
ATOM 3219 C CA . TRP B 1 16 ? 23.969 13.555 -17.453 1 35.62 16 TRP B CA 1
ATOM 3220 C C . TRP B 1 16 ? 22.906 12.531 -17.109 1 35.62 16 TRP B C 1
ATOM 3222 O O . TRP B 1 16 ? 22.922 11.93 -16.031 1 35.62 16 TRP B O 1
ATOM 3232 N N . ALA B 1 17 ? 21.766 12.773 -17.578 1 43.06 17 ALA B N 1
ATOM 3233 C CA . ALA B 1 17 ? 20.875 11.617 -17.641 1 43.06 17 ALA B CA 1
ATOM 3234 C C . ALA B 1 17 ? 21.578 10.414 -18.25 1 43.06 17 ALA B C 1
ATOM 3236 O O . ALA B 1 17 ? 21.969 10.438 -19.422 1 43.06 17 ALA B O 1
ATOM 3237 N N . VAL B 1 18 ? 22.281 9.562 -17.531 1 42.91 18 VAL B N 1
ATOM 3238 C CA . VAL B 1 18 ? 22.828 8.32 -18.062 1 42.91 18 VAL B CA 1
ATOM 3239 C C . VAL B 1 18 ? 21.797 7.621 -18.938 1 42.91 18 VAL B C 1
ATOM 3241 O O . VAL B 1 18 ? 20.703 7.312 -18.469 1 42.91 18 VAL B O 1
ATOM 3244 N N . PRO B 1 19 ? 21.891 7.766 -20.234 1 46.53 19 PRO B N 1
ATOM 3245 C CA . PRO B 1 19 ? 20.984 7.016 -21.109 1 46.53 19 PRO B CA 1
ATOM 3246 C C . PRO B 1 19 ? 20.844 5.551 -20.688 1 46.53 19 PRO B C 1
ATOM 3248 O O . PRO B 1 19 ? 21.844 4.852 -20.531 1 46.53 19 PRO B O 1
ATOM 3251 N N . VAL B 1 20 ? 19.906 5.191 -20.031 1 50.94 20 VAL B N 1
ATOM 3252 C CA . VAL B 1 20 ? 19.688 3.789 -19.688 1 50.94 20 VAL B CA 1
ATOM 3253 C C . VAL B 1 20 ? 19.625 2.957 -20.969 1 50.94 20 VAL B C 1
ATOM 3255 O O . VAL B 1 20 ? 18.719 3.119 -21.781 1 50.94 20 VAL B O 1
ATOM 3258 N N . SER B 1 21 ? 20.734 2.783 -21.766 1 49.94 21 SER B N 1
ATOM 3259 C CA . SER B 1 21 ? 20.812 1.885 -22.922 1 49.94 21 SER B CA 1
ATOM 3260 C C . SER B 1 21 ? 20.297 0.496 -22.578 1 49.94 21 SER B C 1
ATOM 3262 O O . SER B 1 21 ? 20.562 -0.027 -21.484 1 49.94 21 SER B O 1
ATOM 3264 N N . ALA B 1 22 ? 19.359 0.168 -23.469 1 64.06 22 ALA B N 1
ATOM 3265 C CA . ALA B 1 22 ? 18.828 -1.194 -23.5 1 64.06 22 ALA B CA 1
ATOM 3266 C C . ALA B 1 22 ? 19.938 -2.203 -23.797 1 64.06 22 ALA B C 1
ATOM 3268 O O . ALA B 1 22 ? 20.594 -2.125 -24.828 1 64.06 22 ALA B O 1
ATOM 3269 N N . GLY B 1 23 ? 20.812 -2.676 -22.859 1 65.56 23 GLY B N 1
ATOM 3270 C CA . GLY B 1 23 ? 21.812 -3.719 -23.078 1 65.56 23 GLY B CA 1
ATOM 3271 C C . GLY B 1 23 ? 21.781 -4.805 -22.016 1 65.56 23 GLY B C 1
ATOM 3272 O O . GLY B 1 23 ? 20.969 -4.758 -21.094 1 65.56 23 GLY B O 1
ATOM 3273 N N . PRO B 1 24 ? 22.562 -5.859 -22.266 1 83.88 24 PRO B N 1
ATOM 3274 C CA . PRO B 1 24 ? 22.672 -6.953 -21.297 1 83.88 24 PRO B CA 1
ATOM 3275 C C . PRO B 1 24 ? 23.156 -6.48 -19.922 1 83.88 24 PRO B C 1
ATOM 3277 O O . PRO B 1 24 ? 24.016 -5.602 -19.844 1 83.88 24 PRO B O 1
ATOM 3280 N N . LEU B 1 25 ? 22.391 -6.824 -18.906 1 92.06 25 LEU B N 1
ATOM 3281 C CA . LEU B 1 25 ? 22.656 -6.41 -17.531 1 92.06 25 LEU B CA 1
ATOM 3282 C C . LEU B 1 25 ? 23.172 -7.582 -16.703 1 92.06 25 LEU B C 1
ATOM 3284 O O . LEU B 1 25 ? 22.531 -8.625 -16.625 1 92.06 25 LEU B O 1
ATOM 3288 N N . THR B 1 26 ? 24.422 -7.418 -16.141 1 94.75 26 THR B N 1
ATOM 3289 C CA . THR B 1 26 ? 24.859 -8.367 -15.125 1 94.75 26 THR B CA 1
ATOM 3290 C C . THR B 1 26 ? 24.062 -8.172 -13.836 1 94.75 26 THR B C 1
ATOM 3292 O O . THR B 1 26 ? 23.344 -7.191 -13.688 1 94.75 26 THR B O 1
ATOM 3295 N N . TYR B 1 27 ? 24.266 -9.141 -12.992 1 95.56 27 TYR B N 1
ATOM 3296 C CA . TYR B 1 27 ? 23.578 -9.07 -11.703 1 95.56 27 TYR B CA 1
ATOM 3297 C C . TYR B 1 27 ? 23.938 -7.781 -10.977 1 95.56 27 TYR B C 1
ATOM 3299 O O . TYR B 1 27 ? 23.047 -7.039 -10.547 1 95.56 27 TYR B O 1
ATOM 3307 N N . GLU B 1 28 ? 25.141 -7.441 -10.898 1 94.19 28 GLU B N 1
ATOM 3308 C CA . GLU B 1 28 ? 25.625 -6.27 -10.18 1 94.19 28 GLU B CA 1
ATOM 3309 C C . GLU B 1 28 ? 25.188 -4.98 -10.867 1 94.19 28 GLU B C 1
ATOM 3311 O O . GLU B 1 28 ? 24.812 -4.008 -10.203 1 94.19 28 GLU B O 1
ATOM 3316 N N . GLN B 1 29 ? 25.25 -5.039 -12.148 1 94.81 29 GLN B N 1
ATOM 3317 C CA . GLN B 1 29 ? 24.844 -3.857 -12.906 1 94.81 29 GLN B CA 1
ATOM 3318 C C . GLN B 1 29 ? 23.359 -3.557 -12.719 1 94.81 29 GLN B C 1
ATOM 3320 O O . GLN B 1 29 ? 22.969 -2.395 -12.594 1 94.81 29 GLN B O 1
ATOM 3325 N N . ALA B 1 30 ? 22.516 -4.613 -12.695 1 96.38 30 ALA B N 1
ATOM 3326 C CA . ALA B 1 30 ? 21.078 -4.434 -12.516 1 96.38 30 ALA B CA 1
ATOM 3327 C C . ALA B 1 30 ? 20.766 -3.805 -11.164 1 96.38 30 ALA B C 1
ATOM 3329 O O . ALA B 1 30 ? 19.984 -2.855 -11.07 1 96.38 30 ALA B O 1
ATOM 3330 N N . VAL B 1 31 ? 21.438 -4.277 -10.133 1 95.38 31 VAL B N 1
ATOM 3331 C CA . VAL B 1 31 ? 21.188 -3.797 -8.773 1 95.38 31 VAL B CA 1
ATOM 3332 C C . VAL B 1 31 ? 21.672 -2.355 -8.648 1 95.38 31 VAL B C 1
ATOM 3334 O O . VAL B 1 31 ? 21 -1.515 -8.055 1 95.38 31 VAL B O 1
ATOM 3337 N N . ARG B 1 32 ? 22.797 -2.014 -9.242 1 94.69 32 ARG B N 1
ATOM 3338 C CA . ARG B 1 32 ? 23.328 -0.659 -9.195 1 94.69 32 ARG B CA 1
ATOM 3339 C C . ARG B 1 32 ? 22.453 0.315 -9.961 1 94.69 32 ARG B C 1
ATOM 3341 O O . ARG B 1 32 ? 22.188 1.427 -9.5 1 94.69 32 ARG B O 1
ATOM 3348 N N . LEU B 1 33 ? 22 -0.123 -11.117 1 95 33 LEU B N 1
ATOM 3349 C CA . LEU B 1 33 ? 21.141 0.72 -11.945 1 95 33 LEU B CA 1
ATOM 3350 C C . LEU B 1 33 ? 19.828 1.024 -11.25 1 95 33 LEU B C 1
ATOM 3352 O O . LEU B 1 33 ? 19.328 2.154 -11.305 1 95 33 LEU B O 1
ATOM 3356 N N . ALA B 1 34 ? 19.234 -0.018 -10.617 1 96.19 34 ALA B N 1
ATOM 3357 C CA . ALA B 1 34 ? 17.984 0.172 -9.898 1 96.19 34 ALA B CA 1
ATOM 3358 C C . ALA B 1 34 ? 18.156 1.133 -8.727 1 96.19 34 ALA B C 1
ATOM 3360 O O . ALA B 1 34 ? 17.297 1.979 -8.461 1 96.19 34 ALA B O 1
ATOM 3361 N N . ALA B 1 35 ? 19.312 1.088 -8.047 1 94.56 35 ALA B N 1
ATOM 3362 C CA . ALA B 1 35 ? 19.594 1.963 -6.91 1 94.56 35 ALA B CA 1
ATOM 3363 C C . ALA B 1 35 ? 19.703 3.42 -7.355 1 94.56 35 ALA B C 1
ATOM 3365 O O . ALA B 1 35 ? 19.344 4.332 -6.605 1 94.56 35 ALA B O 1
ATOM 3366 N N . ALA B 1 36 ? 20.062 3.596 -8.555 1 92.81 36 ALA B N 1
ATOM 3367 C CA . ALA B 1 36 ? 20.281 4.945 -9.062 1 92.81 36 ALA B CA 1
ATOM 3368 C C . ALA B 1 36 ? 19.016 5.516 -9.688 1 92.81 36 ALA B C 1
ATOM 3370 O O . ALA B 1 36 ? 18.812 6.734 -9.695 1 92.81 36 ALA B O 1
ATOM 3371 N N . ASN B 1 37 ? 18.125 4.629 -10.164 1 91 37 ASN B N 1
ATOM 3372 C CA . ASN B 1 37 ? 17.094 5.125 -11.07 1 91 37 ASN B CA 1
ATOM 3373 C C . ASN B 1 37 ? 15.703 4.898 -10.508 1 91 37 ASN B C 1
ATOM 3375 O O . ASN B 1 37 ? 14.719 5.406 -11.047 1 91 37 ASN B O 1
ATOM 3379 N N . ALA B 1 38 ? 15.547 4.145 -9.438 1 95.12 38 ALA B N 1
ATOM 3380 C CA . ALA B 1 38 ? 14.219 3.814 -8.938 1 95.12 38 ALA B CA 1
ATOM 3381 C C . ALA B 1 38 ? 13.5 5.059 -8.414 1 95.12 38 ALA B C 1
ATOM 3383 O O . ALA B 1 38 ? 13.953 5.691 -7.461 1 95.12 38 ALA B O 1
ATOM 3384 N N . PRO B 1 39 ? 12.352 5.395 -9.055 1 96.38 39 PRO B N 1
ATOM 3385 C CA . PRO B 1 39 ? 11.633 6.605 -8.641 1 96.38 39 PRO B CA 1
ATOM 3386 C C . PRO B 1 39 ? 11.195 6.566 -7.184 1 96.38 39 PRO B C 1
ATOM 3388 O O . PRO B 1 39 ? 11.109 7.613 -6.531 1 96.38 39 PRO B O 1
ATOM 3391 N N . SER B 1 40 ? 10.883 5.395 -6.664 1 96.88 40 SER B N 1
ATOM 3392 C CA . SER B 1 40 ? 10.453 5.273 -5.273 1 96.88 40 SER B CA 1
ATOM 3393 C C . SER B 1 40 ? 11.555 5.73 -4.316 1 96.88 40 SER B C 1
ATOM 3395 O O . SER B 1 40 ? 11.266 6.273 -3.248 1 96.88 40 SER B O 1
ATOM 3397 N N . LEU B 1 41 ? 12.836 5.555 -4.684 1 97.38 41 LEU B N 1
ATOM 3398 C CA . LEU B 1 41 ? 13.961 6.016 -3.877 1 97.38 41 LEU B CA 1
ATOM 3399 C C . LEU B 1 41 ? 14.07 7.535 -3.912 1 97.38 41 LEU B C 1
ATOM 3401 O O . LEU B 1 41 ? 14.367 8.164 -2.893 1 97.38 41 LEU B O 1
ATOM 3405 N N . LYS B 1 42 ? 13.789 8.07 -5.078 1 97.12 42 LYS B N 1
ATOM 3406 C CA . LYS B 1 42 ? 13.797 9.523 -5.199 1 97.12 42 LYS B CA 1
ATOM 3407 C C . LYS B 1 42 ? 12.688 10.148 -4.371 1 97.12 42 LYS B C 1
ATOM 3409 O O . LYS B 1 42 ? 12.867 11.219 -3.775 1 97.12 42 LYS B O 1
ATOM 3414 N N . ALA B 1 43 ? 11.555 9.43 -4.344 1 97.62 43 ALA B N 1
ATOM 3415 C CA . ALA B 1 43 ? 10.438 9.914 -3.533 1 97.62 43 ALA B CA 1
ATOM 3416 C C . ALA B 1 43 ? 10.805 9.938 -2.051 1 97.62 43 ALA B C 1
ATOM 3418 O O . ALA B 1 43 ? 10.5 10.898 -1.346 1 97.62 43 ALA B O 1
ATOM 3419 N N . ARG B 1 44 ? 11.484 8.914 -1.556 1 97.88 44 ARG B N 1
ATOM 3420 C CA . ARG B 1 44 ? 11.883 8.852 -0.154 1 97.88 44 ARG B CA 1
ATOM 3421 C C . ARG B 1 44 ? 12.945 9.891 0.159 1 97.88 44 ARG B C 1
ATOM 3423 O O . ARG B 1 44 ? 12.945 10.477 1.244 1 97.88 44 ARG B O 1
ATOM 3430 N N . ALA B 1 45 ? 13.836 10.148 -0.793 1 97.75 45 ALA B N 1
ATOM 3431 C CA . ALA B 1 45 ? 14.836 11.203 -0.624 1 97.75 45 ALA B CA 1
ATOM 3432 C C . ALA B 1 45 ? 14.18 12.57 -0.495 1 97.75 45 ALA B C 1
ATOM 3434 O O . ALA B 1 45 ? 14.602 13.398 0.316 1 97.75 45 ALA B O 1
ATOM 3435 N N . ALA B 1 46 ? 13.148 12.789 -1.29 1 97.75 46 ALA B N 1
ATOM 3436 C CA . ALA B 1 46 ? 12.406 14.039 -1.206 1 97.75 46 ALA B CA 1
ATOM 3437 C C . ALA B 1 46 ? 11.734 14.195 0.157 1 97.75 46 ALA B C 1
ATOM 3439 O O . ALA B 1 46 ? 11.711 15.289 0.725 1 97.75 46 ALA B O 1
ATOM 3440 N N . ALA B 1 47 ? 11.195 13.102 0.701 1 96.81 47 ALA B N 1
ATOM 3441 C CA . ALA B 1 47 ? 10.586 13.125 2.029 1 96.81 47 ALA B CA 1
ATOM 3442 C C . ALA B 1 47 ? 11.617 13.484 3.098 1 96.81 47 ALA B C 1
ATOM 3444 O O . ALA B 1 47 ? 11.32 14.25 4.02 1 96.81 47 ALA B O 1
ATOM 3445 N N . THR B 1 48 ? 12.859 12.977 2.959 1 98.06 48 THR B N 1
ATOM 3446 C CA . THR B 1 48 ? 13.938 13.297 3.891 1 98.06 48 THR B CA 1
ATOM 3447 C C . THR B 1 48 ? 14.312 14.773 3.787 1 98.06 48 THR B C 1
ATOM 3449 O O . THR B 1 48 ? 14.484 15.453 4.805 1 98.06 48 THR B O 1
ATOM 3452 N N . ALA B 1 49 ? 14.359 15.258 2.568 1 98.12 49 ALA B N 1
ATOM 3453 C CA . ALA B 1 49 ? 14.641 16.672 2.361 1 98.12 49 ALA B CA 1
ATOM 3454 C C . ALA B 1 49 ? 13.547 17.547 2.979 1 98.12 49 ALA B C 1
ATOM 3456 O O . ALA B 1 49 ? 13.844 18.578 3.588 1 98.12 49 ALA B O 1
ATOM 3457 N N . GLY B 1 50 ? 12.336 17.062 2.807 1 98.12 50 GLY B N 1
ATOM 3458 C CA . GLY B 1 50 ? 11.227 17.781 3.424 1 98.12 50 GLY B CA 1
ATOM 3459 C C . GLY B 1 50 ? 11.312 17.828 4.938 1 98.12 50 GLY B C 1
ATOM 3460 O O . GLY B 1 50 ? 11.109 18.875 5.551 1 98.12 50 GLY B O 1
ATOM 3461 N N . ALA B 1 51 ? 11.633 16.703 5.531 1 97.88 51 ALA B N 1
ATOM 3462 C CA . ALA B 1 51 ? 11.766 16.625 6.984 1 97.88 51 ALA B CA 1
ATOM 3463 C C . ALA B 1 51 ? 12.898 17.516 7.477 1 97.88 51 ALA B C 1
ATOM 3465 O O . ALA B 1 51 ? 12.766 18.188 8.508 1 97.88 51 ALA B O 1
ATOM 3466 N N . ARG B 1 52 ? 13.992 17.594 6.75 1 98.12 52 ARG B N 1
ATOM 3467 C CA . ARG B 1 52 ? 15.133 18.422 7.105 1 98.12 52 ARG B CA 1
ATOM 3468 C C . ARG B 1 52 ? 14.773 19.906 7.031 1 98.12 52 ARG B C 1
ATOM 3470 O O . ARG B 1 52 ? 15.164 20.688 7.898 1 98.12 52 ARG B O 1
ATOM 3477 N N . SER B 1 53 ? 14.023 20.25 6.016 1 97.25 53 SER B N 1
ATOM 3478 C CA . SER B 1 53 ? 13.578 21.641 5.891 1 97.25 53 SER B CA 1
ATOM 3479 C C . SER B 1 53 ? 12.641 22.031 7.027 1 97.25 53 SER B C 1
ATOM 3481 O O . SER B 1 53 ? 12.75 23.109 7.586 1 97.25 53 SER B O 1
ATOM 3483 N N . SER B 1 54 ? 11.758 21.125 7.391 1 96.62 54 SER B N 1
ATOM 3484 C CA . SER B 1 54 ? 10.82 21.375 8.477 1 96.62 54 SER B CA 1
ATOM 3485 C C . SER B 1 54 ? 11.539 21.562 9.805 1 96.62 54 SER B C 1
ATOM 3487 O O . SER B 1 54 ? 11.102 22.328 10.664 1 96.62 54 SER B O 1
ATOM 3489 N N . ALA B 1 55 ? 12.664 20.844 9.961 1 97.12 55 ALA B N 1
ATOM 3490 C CA . ALA B 1 55 ? 13.406 20.875 11.219 1 97.12 55 ALA B CA 1
ATOM 3491 C C . ALA B 1 55 ? 14.039 22.234 11.453 1 97.12 55 ALA B C 1
ATOM 3493 O O . ALA B 1 55 ? 14.219 22.656 12.594 1 97.12 55 ALA B O 1
ATOM 3494 N N . VAL B 1 56 ? 14.242 23.031 10.375 1 96 56 VAL B N 1
ATOM 3495 C CA . VAL B 1 56 ? 14.852 24.344 10.477 1 96 56 VAL B CA 1
ATOM 3496 C C . VAL B 1 56 ? 13.898 25.297 11.188 1 96 56 VAL B C 1
ATOM 3498 O O . VAL B 1 56 ? 14.32 26.141 11.992 1 96 56 VAL B O 1
ATOM 3501 N N . ALA B 1 57 ? 12.625 25.062 11.047 1 94.62 57 ALA B N 1
ATOM 3502 C CA . ALA B 1 57 ? 11.617 25.984 11.57 1 94.62 57 ALA B CA 1
ATOM 3503 C C . ALA B 1 57 ? 11.109 25.531 12.938 1 94.62 57 ALA B C 1
ATOM 3505 O O . ALA B 1 57 ? 10.383 26.266 13.609 1 94.62 57 ALA B O 1
ATOM 3506 N N . ALA B 1 58 ? 11.523 24.391 13.43 1 94.75 58 ALA B N 1
ATOM 3507 C CA . ALA B 1 58 ? 10.828 23.703 14.516 1 94.75 58 ALA B CA 1
ATOM 3508 C C . ALA B 1 58 ? 11.008 24.453 15.836 1 94.75 58 ALA B C 1
ATOM 3510 O O . ALA B 1 58 ? 10.117 24.453 16.688 1 94.75 58 ALA B O 1
ATOM 3511 N N . ASP B 1 59 ? 12.156 25.156 16.094 1 93.5 59 ASP B N 1
ATOM 3512 C CA . ASP B 1 59 ? 12.414 25.781 17.391 1 93.5 59 ASP B CA 1
ATOM 3513 C C . ASP B 1 59 ? 12.328 27.297 17.297 1 93.5 59 ASP B C 1
ATOM 3515 O O . ASP B 1 59 ? 12.727 28 18.219 1 93.5 59 ASP B O 1
ATOM 3519 N N . ARG B 1 60 ? 11.742 27.781 16.219 1 92.56 60 ARG B N 1
ATOM 3520 C CA . ARG B 1 60 ? 11.68 29.219 16.016 1 92.56 60 ARG B CA 1
ATOM 3521 C C . ARG B 1 60 ? 10.5 29.828 16.766 1 92.56 60 ARG B C 1
ATOM 3523 O O . ARG B 1 60 ? 9.516 29.125 17.062 1 92.56 60 ARG B O 1
ATOM 3530 N N . LEU B 1 61 ? 10.594 31.078 17.125 1 93.44 61 LEU B N 1
ATOM 3531 C CA . LEU B 1 61 ? 9.516 31.812 17.781 1 93.44 61 LEU B CA 1
ATOM 3532 C C . LEU B 1 61 ? 8.359 32.062 16.828 1 93.44 61 LEU B C 1
ATOM 3534 O O . LEU B 1 61 ? 8.562 32.188 15.617 1 93.44 61 LEU B O 1
ATOM 3538 N N . PRO B 1 62 ? 7.125 32.031 17.359 1 91.69 62 PRO B N 1
ATOM 3539 C CA . PRO B 1 62 ? 6.004 32.438 16.516 1 91.69 62 PRO B CA 1
ATOM 3540 C C . PRO B 1 62 ? 6.121 33.875 16.031 1 91.69 62 PRO B C 1
ATOM 3542 O O . PRO B 1 62 ? 6.883 34.656 16.594 1 91.69 62 PRO B O 1
ATOM 3545 N N . ASP B 1 63 ? 5.375 34.281 15 1 90.44 63 ASP B N 1
ATOM 3546 C CA . ASP B 1 63 ? 5.391 35.625 14.469 1 90.44 63 ASP B CA 1
ATOM 3547 C C . ASP B 1 63 ? 4.844 36.625 15.484 1 90.44 63 ASP B C 1
ATOM 3549 O O . ASP B 1 63 ? 3.877 36.344 16.188 1 90.44 63 ASP B O 1
ATOM 3553 N N . PRO B 1 64 ? 5.496 37.75 15.633 1 93.5 64 PRO B N 1
ATOM 3554 C CA . PRO B 1 64 ? 4.973 38.812 16.516 1 93.5 64 PRO B CA 1
ATOM 3555 C C . PRO B 1 64 ? 3.68 39.406 15.984 1 93.5 64 PRO B C 1
ATOM 3557 O O . PRO B 1 64 ? 3.283 39.156 14.844 1 93.5 64 PRO B O 1
ATOM 3560 N N . THR B 1 65 ? 3.098 40.156 16.906 1 94.81 65 THR B N 1
ATOM 3561 C CA . THR B 1 65 ? 1.838 40.812 16.547 1 94.81 65 THR B CA 1
ATOM 3562 C C . THR B 1 65 ? 1.919 42.312 16.75 1 94.81 65 THR B C 1
ATOM 3564 O O . THR B 1 65 ? 2.523 42.781 17.703 1 94.81 65 THR B O 1
ATOM 3567 N N . LEU B 1 66 ? 1.453 43.094 15.742 1 95.31 66 LEU B N 1
ATOM 3568 C CA . LEU B 1 66 ? 1.308 44.531 15.812 1 95.31 66 LEU B CA 1
ATOM 3569 C C . LEU B 1 66 ? -0.13 44.906 16.141 1 95.31 66 LEU B C 1
ATOM 3571 O O . LEU B 1 66 ? -1.064 44.469 15.461 1 95.31 66 LEU B O 1
ATOM 3575 N N . ASP B 1 67 ? -0.271 45.688 17.156 1 94.12 67 ASP B N 1
ATOM 3576 C CA . ASP B 1 67 ? -1.597 46.125 17.562 1 94.12 67 ASP B CA 1
ATOM 3577 C C . ASP B 1 67 ? -1.753 47.625 17.375 1 94.12 67 ASP B C 1
ATOM 3579 O O . ASP B 1 67 ? -0.968 48.406 17.906 1 94.12 67 ASP B O 1
ATOM 3583 N N . LEU B 1 68 ? -2.74 48.031 16.562 1 94.56 68 LEU B N 1
ATOM 3584 C CA . LEU B 1 68 ? -3.104 49.438 16.359 1 94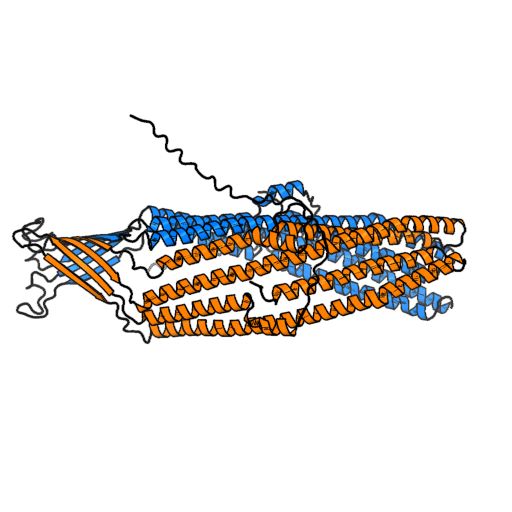.56 68 LEU B CA 1
ATOM 3585 C C . LEU B 1 68 ? -4.512 49.719 16.875 1 94.56 68 LEU B C 1
ATOM 3587 O O . LEU B 1 68 ? -5.41 48.875 16.719 1 94.56 68 LEU B O 1
ATOM 3591 N N . GLY B 1 69 ? -4.598 50.875 17.609 1 93.25 69 GLY B N 1
ATOM 3592 C CA . GLY B 1 69 ? -5.945 51.094 18.109 1 93.25 69 GLY B CA 1
ATOM 3593 C C . GLY B 1 69 ? -6.18 52.531 18.531 1 93.25 69 GLY B C 1
ATOM 3594 O O . GLY B 1 69 ? -5.234 53.344 18.609 1 93.25 69 GLY B O 1
ATOM 3595 N N . LEU B 1 70 ? -7.461 52.906 18.547 1 91.88 70 LEU B N 1
ATOM 3596 C CA . LEU B 1 70 ? -7.984 54.125 19.188 1 91.88 70 LEU B CA 1
ATOM 3597 C C . LEU B 1 70 ? -8.781 53.781 20.438 1 91.88 70 LEU B C 1
ATOM 3599 O O . LEU B 1 70 ? -9.766 53.031 20.375 1 91.88 70 LEU B O 1
ATOM 3603 N N . GLN B 1 71 ? -8.266 54.25 21.5 1 89.62 71 GLN B N 1
ATOM 3604 C CA . GLN B 1 71 ? -8.867 53.844 22.781 1 89.62 71 GLN B CA 1
ATOM 3605 C C . GLN B 1 71 ? -9.602 55.031 23.406 1 89.62 71 GLN B C 1
ATOM 3607 O O . GLN B 1 71 ? -9.148 56.156 23.344 1 89.62 71 GLN B O 1
ATOM 3612 N N . ASN B 1 72 ? -10.633 54.625 23.938 1 85.62 72 ASN B N 1
ATOM 3613 C CA . ASN B 1 72 ? -11.391 55.5 24.828 1 85.62 72 ASN B CA 1
ATOM 3614 C C . ASN B 1 72 ? -11.844 56.781 24.109 1 85.62 72 ASN B C 1
ATOM 3616 O O . ASN B 1 72 ? -11.641 57.875 24.625 1 85.62 72 ASN B O 1
ATOM 3620 N N . PHE B 1 73 ? -12.453 56.688 23.016 1 85.56 73 PHE B N 1
ATOM 3621 C CA . PHE B 1 73 ? -13.086 57.812 22.344 1 85.56 73 PHE B CA 1
ATOM 3622 C C . PHE B 1 73 ? -14.43 58.156 22.984 1 85.56 73 PHE B C 1
ATOM 3624 O O . PHE B 1 73 ? -15.328 57.312 23.031 1 85.56 73 PHE B O 1
ATOM 3631 N N . PRO B 1 74 ? -14.539 59.375 23.5 1 86.25 74 PRO B N 1
ATOM 3632 C CA . PRO B 1 74 ? -15.805 59.719 24.172 1 86.25 74 PRO B CA 1
ATOM 3633 C C . PRO B 1 74 ? -16.984 59.812 23.203 1 86.25 74 PRO B C 1
ATOM 3635 O O . PRO B 1 74 ? -16.938 60.562 22.234 1 86.25 74 PRO B O 1
ATOM 3638 N N . VAL B 1 75 ? -18.031 59.062 23.516 1 87.62 75 VAL B N 1
ATOM 3639 C CA . VAL B 1 75 ? -19.156 59.031 22.609 1 87.62 75 VAL B CA 1
ATOM 3640 C C . VAL B 1 75 ? -20.359 59.75 23.234 1 87.62 75 VAL B C 1
ATOM 3642 O O . VAL B 1 75 ? -21.297 60.125 22.516 1 87.62 75 VAL B O 1
ATOM 3645 N N . SER B 1 76 ? -20.266 59.875 24.531 1 84 76 SER B N 1
ATOM 3646 C CA . SER B 1 76 ? -21.312 60.594 25.234 1 84 76 SER B CA 1
ATOM 3647 C C . SER B 1 76 ? -20.719 61.5 26.312 1 84 76 SER B C 1
ATOM 3649 O O . SER B 1 76 ? -19.516 61.5 26.562 1 84 76 SER B O 1
ATOM 3651 N N . GLY B 1 77 ? -21.516 62.406 26.797 1 81.25 77 GLY B N 1
ATOM 3652 C CA . GLY B 1 77 ? -21.078 63.281 27.875 1 81.25 77 GLY B CA 1
ATOM 3653 C C . GLY B 1 77 ? -20.531 64.625 27.375 1 81.25 77 GLY B C 1
ATOM 3654 O O . GLY B 1 77 ? -20.75 65 26.219 1 81.25 77 GLY B O 1
ATOM 3655 N N . PRO B 1 78 ? -19.875 65.25 28.266 1 80.5 78 PRO B N 1
ATOM 3656 C CA . PRO B 1 78 ? -19.422 66.625 27.938 1 80.5 78 PRO B CA 1
ATOM 3657 C C . PRO B 1 78 ? -18.312 66.625 26.891 1 80.5 78 PRO B C 1
ATOM 3659 O O . PRO B 1 78 ? -18.172 67.625 26.156 1 80.5 78 PRO B O 1
ATOM 3662 N N . ASN B 1 79 ? -17.688 65.688 26.812 1 78.81 79 ASN B N 1
ATOM 3663 C CA . ASN B 1 79 ? -16.562 65.625 25.875 1 78.81 79 ASN B CA 1
ATOM 3664 C C . ASN B 1 79 ? -16.875 64.812 24.656 1 78.81 79 ASN B C 1
ATOM 3666 O O . ASN B 1 79 ? -15.961 64.375 23.938 1 78.81 79 ASN B O 1
ATOM 3670 N N . ALA B 1 80 ? -18.141 64.562 24.375 1 83.5 80 ALA B N 1
ATOM 3671 C CA . ALA B 1 80 ? -18.547 63.688 23.281 1 83.5 80 ALA B CA 1
ATOM 3672 C C . ALA B 1 80 ? -18.016 64.188 21.938 1 83.5 80 ALA B C 1
ATOM 3674 O O . ALA B 1 80 ? -18.125 65.375 21.609 1 83.5 80 ALA B O 1
ATOM 3675 N N . GLY B 1 81 ? -17.375 63.281 21.219 1 83.19 81 GLY B N 1
ATOM 3676 C CA . GLY B 1 81 ? -16.953 63.562 19.859 1 83.19 81 GLY B CA 1
ATOM 3677 C C . GLY B 1 81 ? -15.609 64.25 19.781 1 83.19 81 GLY B C 1
ATOM 3678 O O . GLY B 1 81 ? -15.148 64.625 18.688 1 83.19 81 GLY B O 1
ATOM 3679 N N . SER B 1 82 ? -15.062 64.5 20.969 1 80.94 82 SER B N 1
ATOM 3680 C CA . SER B 1 82 ? -13.797 65.188 20.938 1 80.94 82 SER B CA 1
ATOM 3681 C C . SER B 1 82 ? -12.617 64.25 21.172 1 80.94 82 SER B C 1
ATOM 3683 O O . SER B 1 82 ? -12.672 63.375 22.031 1 80.94 82 SER B O 1
ATOM 3685 N N . PHE B 1 83 ? -11.547 64.562 20.375 1 80.25 83 PHE B N 1
ATOM 3686 C CA . PHE B 1 83 ? -10.336 63.75 20.516 1 80.25 83 PHE B CA 1
ATOM 3687 C C . PHE B 1 83 ? -9.359 64.438 21.484 1 80.25 83 PHE B C 1
ATOM 3689 O O . PHE B 1 83 ? -8.398 63.781 21.938 1 80.25 83 PHE B O 1
ATOM 3696 N N . THR B 1 84 ? -9.664 65.688 21.859 1 77.25 84 THR B N 1
ATOM 3697 C CA . THR B 1 84 ? -8.648 66.438 22.562 1 77.25 84 THR B CA 1
ATOM 3698 C C . THR B 1 84 ? -9.148 66.812 23.953 1 77.25 84 THR B C 1
ATOM 3700 O O . THR B 1 84 ? -8.359 67.25 24.797 1 77.25 84 THR B O 1
ATOM 3703 N N . ARG B 1 85 ? -10.359 66.688 24.156 1 76.69 85 ARG B N 1
ATOM 3704 C CA . ARG B 1 85 ? -10.875 67.25 25.391 1 76.69 85 ARG B CA 1
ATOM 3705 C C . ARG B 1 85 ? -10.883 66.188 26.516 1 76.69 85 ARG B C 1
ATOM 3707 O O . ARG B 1 85 ? -11.078 66.562 27.688 1 76.69 85 ARG B O 1
ATOM 3714 N N . ASP B 1 86 ? -10.711 65 26.047 1 74.19 86 ASP B N 1
ATOM 3715 C CA . ASP B 1 86 ? -10.695 63.969 27.062 1 74.19 86 ASP B CA 1
ATOM 3716 C C . ASP B 1 86 ? -9.281 63.438 27.266 1 74.19 86 ASP B C 1
ATOM 3718 O O . ASP B 1 86 ? -8.531 63.25 26.312 1 74.19 86 ASP B O 1
ATOM 3722 N N . ASP B 1 87 ? -8.93 63.188 28.547 1 75.38 87 ASP B N 1
ATOM 3723 C CA . ASP B 1 87 ? -7.566 62.781 28.906 1 75.38 87 ASP B CA 1
ATOM 3724 C C . ASP B 1 87 ? -7.355 61.281 28.703 1 75.38 87 ASP B C 1
ATOM 3726 O O . ASP B 1 87 ? -6.238 60.781 28.875 1 75.38 87 ASP B O 1
ATOM 3730 N N . PHE B 1 88 ? -8.398 60.625 28.188 1 80.06 88 PHE B N 1
ATOM 3731 C CA . PHE B 1 88 ? -8.273 59.156 28.109 1 80.06 88 PHE B CA 1
ATOM 3732 C C . PHE B 1 88 ? -8.227 58.688 26.672 1 80.06 88 PHE B C 1
ATOM 3734 O O . PHE B 1 88 ? -7.863 57.562 26.391 1 80.06 88 PHE B O 1
ATOM 3741 N N . THR B 1 89 ? -8.555 59.625 25.703 1 85.75 89 THR B N 1
ATOM 3742 C CA . THR B 1 89 ? -8.539 59.25 24.297 1 85.75 89 THR B CA 1
ATOM 3743 C C . THR B 1 89 ? -7.102 59.156 23.781 1 85.75 89 THR B C 1
ATOM 3745 O O . THR B 1 89 ? -6.316 60.094 23.906 1 85.75 89 THR B O 1
ATOM 3748 N N . MET B 1 90 ? -6.754 58 23.266 1 89.62 90 MET B N 1
ATOM 3749 C CA . MET B 1 90 ? -5.387 57.844 22.797 1 89.62 90 MET B CA 1
ATOM 3750 C C . MET B 1 90 ? -5.348 56.938 21.562 1 89.62 90 MET B C 1
ATOM 3752 O O . MET B 1 90 ? -6.129 56 21.453 1 89.62 90 MET B O 1
ATOM 3756 N N . ALA B 1 91 ? -4.414 57.344 20.578 1 92.06 91 ALA B N 1
ATOM 3757 C CA . ALA B 1 91 ? -3.992 56.438 19.516 1 92.06 91 ALA B CA 1
ATOM 3758 C C . ALA B 1 91 ? -2.861 55.5 19.984 1 92.06 91 ALA B C 1
ATOM 3760 O O . ALA B 1 91 ? -1.857 56 20.531 1 92.06 91 ALA B O 1
ATOM 3761 N N . THR B 1 92 ? -3.084 54.281 19.844 1 93.81 92 THR B N 1
ATOM 3762 C CA . THR B 1 92 ? -2.109 53.375 20.422 1 93.81 92 THR B CA 1
ATOM 3763 C C . THR B 1 92 ? -1.456 52.531 19.328 1 93.81 92 THR B C 1
ATOM 3765 O O . THR B 1 92 ? -2.09 52.188 18.328 1 93.81 92 THR B O 1
ATOM 3768 N N . ILE B 1 93 ? -0.159 52.188 19.5 1 95 93 ILE B N 1
ATOM 3769 C CA . ILE B 1 93 ? 0.617 51.219 18.734 1 95 93 ILE B CA 1
ATOM 3770 C C . ILE B 1 93 ? 1.307 50.25 19.688 1 95 93 ILE B C 1
ATOM 3772 O O . ILE B 1 93 ? 1.972 50.656 20.625 1 95 93 ILE B O 1
ATOM 3776 N N . GLY B 1 94 ? 1.051 49 19.453 1 95.19 94 GLY B N 1
ATOM 3777 C CA . GLY B 1 94 ? 1.609 47.969 20.328 1 95.19 94 GLY B CA 1
ATOM 3778 C C . GLY B 1 94 ? 2.283 46.844 19.578 1 95.19 94 GLY B C 1
ATOM 3779 O O . GLY B 1 94 ? 1.934 46.562 18.422 1 95.19 94 GLY B O 1
ATOM 3780 N N . PHE B 1 95 ? 3.291 46.281 20.203 1 95.06 95 PHE B N 1
ATOM 3781 C CA . PHE B 1 95 ? 4.039 45.125 19.703 1 95.06 95 PHE B CA 1
ATOM 3782 C C . PHE B 1 95 ? 4.074 44.031 20.75 1 95.06 95 PHE B C 1
ATOM 3784 O O . PHE B 1 95 ? 4.301 44.281 21.938 1 95.06 95 PHE B O 1
ATOM 3791 N N . SER B 1 96 ? 3.691 42.844 20.281 1 95.12 96 SER B N 1
ATOM 3792 C CA . SER B 1 96 ? 3.721 41.719 21.203 1 95.12 96 SER B CA 1
ATOM 3793 C C . SER B 1 96 ? 4.422 40.5 20.594 1 95.12 96 SER B C 1
ATOM 3795 O O . SER B 1 96 ? 4.332 40.281 19.391 1 95.12 96 SER B O 1
ATOM 3797 N N . GLN B 1 97 ? 5.16 39.75 21.484 1 94 97 GLN B N 1
ATOM 3798 C CA . GLN B 1 97 ? 5.91 38.562 21.094 1 94 97 GLN B CA 1
ATOM 3799 C C . GLN B 1 97 ? 5.695 37.438 22.094 1 94 97 GLN B C 1
ATOM 3801 O O . GLN B 1 97 ? 5.844 37.625 23.297 1 94 97 GLN B O 1
ATOM 3806 N N . THR B 1 98 ? 5.285 36.25 21.5 1 94.19 98 THR B N 1
ATOM 3807 C CA . THR B 1 98 ? 5.164 35.062 22.344 1 94.19 98 THR B CA 1
ATOM 3808 C C . THR B 1 98 ? 6.5 34.344 22.453 1 94.19 98 THR B C 1
ATOM 3810 O O . THR B 1 98 ? 7.188 34.156 21.438 1 94.19 98 THR B O 1
ATOM 3813 N N . PHE B 1 99 ? 6.867 33.969 23.625 1 94.94 99 PHE B N 1
ATOM 3814 C CA . PHE B 1 99 ? 8.078 33.219 23.906 1 94.94 99 PHE B CA 1
ATOM 3815 C C . PHE B 1 99 ? 7.742 31.875 24.547 1 94.94 99 PHE B C 1
ATOM 3817 O O . PHE B 1 99 ? 7.656 31.781 25.781 1 94.94 99 PHE B O 1
ATOM 3824 N N . PRO B 1 100 ? 7.617 30.812 23.672 1 94.75 100 PRO B N 1
ATOM 3825 C CA . PRO B 1 100 ? 7.488 29.484 24.297 1 94.75 100 PRO B CA 1
ATOM 3826 C C . PRO B 1 100 ? 8.672 29.141 25.203 1 94.75 100 PRO B C 1
ATOM 3828 O O . PRO B 1 100 ? 9.805 29.562 24.922 1 94.75 100 PRO B O 1
ATOM 3831 N N . ASN B 1 101 ? 8.367 28.438 26.281 1 94.44 101 ASN B N 1
ATOM 3832 C CA . ASN B 1 101 ? 9.445 28.094 27.203 1 94.44 101 ASN B CA 1
ATOM 3833 C C . ASN B 1 101 ? 10.57 27.344 26.5 1 94.44 101 ASN B C 1
ATOM 3835 O O . ASN B 1 101 ? 10.352 26.719 25.469 1 94.44 101 ASN B O 1
ATOM 3839 N N . LEU B 1 102 ? 11.758 27.5 27.062 1 94.81 102 LEU B N 1
ATOM 3840 C CA . LEU B 1 102 ? 12.961 26.969 26.438 1 94.81 102 LEU B CA 1
ATOM 3841 C C . LEU B 1 102 ? 12.883 25.453 26.297 1 94.81 102 LEU B C 1
ATOM 3843 O O . LEU B 1 102 ? 13.367 24.891 25.312 1 94.81 102 LEU B O 1
ATOM 3847 N N . ALA B 1 103 ? 12.289 24.797 27.266 1 96 103 ALA B N 1
ATOM 3848 C CA . ALA B 1 103 ? 12.141 23.344 27.219 1 96 103 ALA B CA 1
ATOM 3849 C C . ALA B 1 103 ? 11.273 22.922 26.047 1 96 103 ALA B C 1
ATOM 3851 O O . ALA B 1 103 ? 11.555 21.922 25.375 1 96 103 ALA B O 1
ATOM 3852 N N . LYS B 1 104 ? 10.227 23.609 25.812 1 96 104 LYS B N 1
ATOM 3853 C CA . LYS B 1 104 ? 9.328 23.328 24.703 1 96 104 LYS B CA 1
ATOM 3854 C C . LYS B 1 104 ? 10.031 23.516 23.359 1 96 104 LYS B C 1
ATOM 3856 O O . LYS B 1 104 ? 9.867 22.719 22.438 1 96 104 LYS B O 1
ATOM 3861 N N . ARG B 1 105 ? 10.789 24.562 23.188 1 96.12 105 ARG B N 1
ATOM 3862 C CA . ARG B 1 105 ? 11.523 24.812 21.953 1 96.12 105 ARG B CA 1
ATOM 3863 C C . ARG B 1 105 ? 12.539 23.703 21.688 1 96.12 105 ARG B C 1
ATOM 3865 O O . ARG B 1 105 ? 12.648 23.219 20.562 1 96.12 105 ARG B O 1
ATOM 3872 N N . HIS B 1 106 ? 13.227 23.328 22.766 1 96.38 106 HIS B N 1
ATOM 3873 C CA . HIS B 1 106 ? 14.18 22.234 22.625 1 96.38 106 HIS B CA 1
ATOM 3874 C C . HIS B 1 106 ? 13.469 20.938 22.281 1 96.38 106 HIS B C 1
ATOM 3876 O O . HIS B 1 106 ? 13.953 20.156 21.453 1 96.38 106 HIS B O 1
ATOM 3882 N N . ALA B 1 107 ? 12.305 20.688 22.875 1 97 107 ALA B N 1
ATOM 3883 C CA . ALA B 1 107 ? 11.531 19.484 22.625 1 97 107 ALA B CA 1
ATOM 3884 C C . ALA B 1 107 ? 11.008 19.453 21.188 1 97 107 ALA B C 1
ATOM 3886 O O . ALA B 1 107 ? 10.977 18.391 20.562 1 97 107 ALA B O 1
ATOM 3887 N N . ARG B 1 108 ? 10.562 20.609 20.75 1 96.94 108 ARG B N 1
ATOM 3888 C CA . ARG B 1 108 ? 10.102 20.703 19.359 1 96.94 108 ARG B CA 1
ATOM 3889 C C . ARG B 1 108 ? 11.234 20.391 18.391 1 96.94 108 ARG B C 1
ATOM 3891 O O . ARG B 1 108 ? 11.031 19.703 17.391 1 96.94 108 ARG B O 1
ATOM 3898 N N . ALA B 1 109 ? 12.43 20.938 18.641 1 97 109 ALA B N 1
ATOM 3899 C CA . ALA B 1 109 ? 13.602 20.656 17.828 1 97 109 ALA B CA 1
ATOM 3900 C C . ALA B 1 109 ? 13.945 19.172 17.828 1 97 109 ALA B C 1
ATOM 3902 O O . ALA B 1 109 ? 14.227 18.578 16.781 1 97 109 ALA B O 1
ATOM 3903 N N . ALA B 1 110 ? 13.883 18.641 19 1 96.94 110 ALA B N 1
ATOM 3904 C CA . ALA B 1 110 ? 14.18 17.219 19.125 1 96.94 110 ALA B CA 1
ATOM 3905 C C . ALA B 1 110 ? 13.156 16.375 18.391 1 96.94 110 ALA B C 1
ATOM 3907 O O . ALA B 1 110 ? 13.5 15.367 17.766 1 96.94 110 ALA B O 1
ATOM 3908 N N . ARG B 1 111 ? 11.898 16.719 18.469 1 97.44 111 ARG B N 1
ATOM 3909 C CA . ARG B 1 111 ? 10.836 16 17.766 1 97.44 111 ARG B CA 1
ATOM 3910 C C . ARG B 1 111 ? 11.031 16.078 16.25 1 97.44 111 ARG B C 1
ATOM 3912 O O . ARG B 1 111 ? 10.859 15.078 15.547 1 97.44 111 ARG B O 1
ATOM 3919 N N . ALA B 1 112 ? 11.391 17.25 15.773 1 97.62 112 ALA B N 1
ATOM 3920 C CA . ALA B 1 112 ? 11.664 17.422 14.352 1 97.62 112 ALA B CA 1
ATOM 3921 C C . ALA B 1 112 ? 12.875 16.609 13.914 1 97.62 112 ALA B C 1
ATOM 3923 O O . ALA B 1 112 ? 12.883 16.016 12.828 1 97.62 112 ALA B O 1
ATOM 3924 N N . ALA B 1 113 ? 13.906 16.594 14.75 1 97.56 113 ALA B N 1
ATOM 3925 C CA . ALA B 1 113 ? 15.086 15.773 14.477 1 97.56 113 ALA B CA 1
ATOM 3926 C C . ALA B 1 113 ? 14.719 14.297 14.398 1 97.56 113 ALA B C 1
ATOM 3928 O O . ALA B 1 113 ? 15.227 13.562 13.547 1 97.56 113 ALA B O 1
ATOM 3929 N N . ALA B 1 114 ? 13.844 13.883 15.312 1 97.5 114 ALA B N 1
ATOM 3930 C CA . ALA B 1 114 ? 13.383 12.492 15.297 1 97.5 114 ALA B CA 1
ATOM 3931 C C . ALA B 1 114 ? 12.617 12.188 14.016 1 97.5 114 ALA B C 1
ATOM 3933 O O . ALA B 1 114 ? 12.703 11.078 13.484 1 97.5 114 ALA B O 1
ATOM 3934 N N . ASP B 1 115 ? 11.891 13.148 13.539 1 97.31 115 ASP B N 1
ATOM 3935 C CA . ASP B 1 115 ? 11.156 12.969 12.289 1 97.31 115 ASP B CA 1
ATOM 3936 C C . ASP B 1 115 ? 12.109 12.742 11.125 1 97.31 115 ASP B C 1
ATOM 3938 O O . ASP B 1 115 ? 11.797 11.992 10.195 1 97.31 115 ASP B O 1
ATOM 3942 N N . ILE B 1 116 ? 13.273 13.438 11.102 1 98.12 116 ILE B N 1
ATOM 3943 C CA . ILE B 1 116 ? 14.289 13.195 10.086 1 98.12 116 ILE B CA 1
ATOM 3944 C C . ILE B 1 116 ? 14.75 11.742 10.148 1 98.12 116 ILE B C 1
ATOM 3946 O O . ILE B 1 116 ? 14.93 11.094 9.109 1 98.12 116 ILE B O 1
ATOM 3950 N N . GLY B 1 117 ? 14.875 11.273 11.391 1 97.81 117 GLY B N 1
ATOM 3951 C CA . GLY B 1 117 ? 15.266 9.875 11.57 1 97.81 117 GLY B CA 1
ATOM 3952 C C . GLY B 1 117 ? 14.273 8.906 10.953 1 97.81 117 GLY B C 1
ATOM 3953 O O . GLY B 1 117 ? 14.672 7.906 10.352 1 97.81 117 GLY B O 1
ATOM 3954 N N . ILE B 1 118 ? 13 9.125 11.055 1 97.19 118 ILE B N 1
ATOM 3955 C CA . ILE B 1 118 ? 11.961 8.289 10.461 1 97.19 118 ILE B CA 1
ATOM 3956 C C . ILE B 1 118 ? 12.102 8.297 8.945 1 97.19 118 ILE B C 1
ATOM 3958 O O . ILE B 1 118 ? 12.039 7.242 8.305 1 97.19 118 ILE B O 1
ATOM 3962 N N . ALA B 1 119 ? 12.281 9.5 8.398 1 97.62 119 ALA B N 1
ATOM 3963 C CA . ALA B 1 119 ? 12.406 9.625 6.953 1 97.62 119 ALA B CA 1
ATOM 3964 C C . ALA B 1 119 ? 13.648 8.891 6.445 1 97.62 119 ALA B C 1
ATOM 3966 O O . ALA B 1 119 ? 13.594 8.188 5.43 1 97.62 119 ALA B O 1
ATOM 3967 N N . GLU B 1 120 ? 14.773 9.055 7.164 1 97.69 120 GLU B N 1
ATOM 3968 C CA . GLU B 1 120 ? 16.016 8.391 6.785 1 97.69 120 GLU B CA 1
ATOM 3969 C C . GLU B 1 120 ? 15.875 6.871 6.871 1 97.69 120 GLU B C 1
ATOM 3971 O O . GLU B 1 120 ? 16.359 6.148 5.996 1 97.69 120 GLU B O 1
ATOM 3976 N N . ALA B 1 121 ? 15.25 6.379 7.922 1 96.94 121 ALA B N 1
ATOM 3977 C CA . ALA B 1 121 ? 15 4.945 8.047 1 96.94 121 ALA B CA 1
ATOM 3978 C C . ALA B 1 121 ? 14.117 4.441 6.914 1 96.94 121 ALA B C 1
ATOM 3980 O O . ALA B 1 121 ? 14.312 3.33 6.414 1 96.94 121 ALA B O 1
ATOM 3981 N N . GLY B 1 122 ? 13.148 5.227 6.559 1 96.19 122 GLY B N 1
ATOM 3982 C CA . GLY B 1 122 ? 12.297 4.879 5.43 1 96.19 122 GLY B CA 1
ATOM 3983 C C . GLY B 1 122 ? 13.07 4.734 4.129 1 96.19 122 GLY B C 1
ATOM 3984 O O . GLY B 1 122 ? 12.75 3.869 3.311 1 96.19 122 GLY B O 1
ATOM 3985 N N . GLU B 1 123 ? 14.078 5.578 3.893 1 96.25 123 GLU B N 1
ATOM 3986 C CA . GLU B 1 123 ? 14.953 5.469 2.727 1 96.25 123 GLU B CA 1
ATOM 3987 C C . GLU B 1 123 ? 15.703 4.137 2.719 1 96.25 123 GLU B C 1
ATOM 3989 O O . GLU B 1 123 ? 15.812 3.49 1.676 1 96.25 123 GLU B O 1
ATOM 3994 N N . LEU B 1 124 ? 16.172 3.775 3.893 1 95.62 124 LEU B N 1
ATOM 3995 C CA . LEU B 1 124 ? 16.922 2.523 4 1 95.62 124 LEU B CA 1
ATOM 3996 C C . LEU B 1 124 ? 16.016 1.33 3.697 1 95.62 124 LEU B C 1
ATOM 3998 O O . LEU B 1 124 ? 16.422 0.407 2.986 1 95.62 124 LEU B O 1
ATOM 4002 N N . VAL B 1 125 ? 14.828 1.309 4.211 1 96.19 125 VAL B N 1
ATOM 4003 C CA . VAL B 1 125 ? 13.883 0.225 3.984 1 96.19 125 VAL B CA 1
ATOM 4004 C C . VAL B 1 125 ? 13.555 0.13 2.496 1 96.19 125 VAL B C 1
ATOM 4006 O O . VAL B 1 125 ? 13.586 -0.957 1.915 1 96.19 125 VAL B O 1
ATOM 4009 N N . GLU B 1 126 ? 13.266 1.287 1.869 1 96.5 126 GLU B N 1
ATOM 4010 C CA . GLU B 1 126 ? 12.938 1.292 0.448 1 96.5 126 GLU B CA 1
ATOM 4011 C C . GLU B 1 126 ? 14.133 0.862 -0.399 1 96.5 126 GLU B C 1
ATOM 4013 O O . GLU B 1 126 ? 13.969 0.169 -1.405 1 96.5 126 GLU B O 1
ATOM 4018 N N . GLY B 1 127 ? 15.352 1.336 0.018 1 96.19 127 GLY B N 1
ATOM 4019 C CA . GLY B 1 127 ? 16.547 0.896 -0.687 1 96.19 127 GLY B CA 1
ATOM 4020 C C . GLY B 1 127 ? 16.703 -0.612 -0.707 1 96.19 127 GLY B C 1
ATOM 4021 O O . GLY B 1 127 ? 17.016 -1.195 -1.748 1 96.19 127 GLY B O 1
ATOM 4022 N N . ARG B 1 128 ? 16.469 -1.236 0.343 1 96.06 128 ARG B N 1
ATOM 4023 C CA . ARG B 1 128 ? 16.547 -2.689 0.438 1 96.06 128 ARG B CA 1
ATOM 4024 C C . ARG B 1 128 ? 15.461 -3.357 -0.394 1 96.06 128 ARG B C 1
ATOM 4026 O O . ARG B 1 128 ? 15.711 -4.359 -1.065 1 96.06 128 ARG B O 1
ATOM 4033 N N . ASN B 1 129 ? 14.273 -2.869 -0.35 1 96.38 129 ASN B N 1
ATOM 4034 C CA . ASN B 1 129 ? 13.172 -3.412 -1.139 1 96.38 129 ASN B CA 1
ATOM 4035 C C . ASN B 1 129 ? 13.477 -3.373 -2.633 1 96.38 129 ASN B C 1
ATOM 4037 O O . ASN B 1 129 ? 13.258 -4.355 -3.342 1 96.38 129 ASN B O 1
ATOM 4041 N N . VAL B 1 130 ? 13.969 -2.193 -3.086 1 97.12 130 VAL B N 1
ATOM 4042 C CA . VAL B 1 130 ? 14.305 -2.031 -4.496 1 97.12 130 VAL B CA 1
ATOM 4043 C C . VAL B 1 130 ? 15.406 -3.01 -4.879 1 97.12 130 VAL B C 1
ATOM 4045 O O . VAL B 1 130 ? 15.336 -3.658 -5.926 1 97.12 130 VAL B O 1
ATOM 4048 N N . ARG B 1 131 ? 16.406 -3.178 -4.023 1 96.69 131 ARG B N 1
ATOM 4049 C CA . ARG B 1 131 ? 17.5 -4.105 -4.281 1 96.69 131 ARG B CA 1
ATOM 4050 C C . ARG B 1 131 ? 17 -5.543 -4.363 1 96.69 131 ARG B C 1
ATOM 4052 O O . ARG B 1 131 ? 17.359 -6.285 -5.277 1 96.69 131 ARG B O 1
ATOM 4059 N N . LEU B 1 132 ? 16.141 -5.914 -3.441 1 96.81 132 LEU B N 1
ATOM 4060 C CA . LEU B 1 132 ? 15.625 -7.277 -3.389 1 96.81 132 LEU B CA 1
ATOM 4061 C C . LEU B 1 132 ? 14.797 -7.59 -4.633 1 96.81 132 LEU B C 1
ATOM 4063 O O . LEU B 1 132 ? 15.023 -8.609 -5.293 1 96.81 132 LEU B O 1
ATOM 4067 N N . GLU B 1 133 ? 13.844 -6.73 -4.934 1 97.38 133 GLU B N 1
ATOM 4068 C CA . GLU B 1 133 ? 12.953 -6.969 -6.066 1 97.38 133 GLU B CA 1
ATOM 4069 C C . GLU B 1 133 ? 13.734 -7.023 -7.379 1 97.38 133 GLU B C 1
ATOM 4071 O O . GLU B 1 133 ? 13.445 -7.859 -8.242 1 97.38 133 GLU B O 1
ATOM 4076 N N . THR B 1 134 ? 14.742 -6.141 -7.504 1 97.38 134 THR B N 1
ATOM 4077 C CA . THR B 1 134 ? 15.578 -6.125 -8.695 1 97.38 134 THR B CA 1
ATOM 4078 C C . THR B 1 134 ? 16.391 -7.41 -8.805 1 97.38 134 THR B C 1
ATOM 4080 O O . THR B 1 134 ? 16.453 -8.031 -9.867 1 97.38 134 THR B O 1
ATOM 4083 N N . ALA B 1 135 ? 17 -7.801 -7.676 1 97.12 135 ALA B N 1
ATOM 4084 C CA . ALA B 1 135 ? 17.828 -9.008 -7.645 1 97.12 135 ALA B CA 1
ATOM 4085 C C . ALA B 1 135 ? 17 -10.242 -8 1 97.12 135 ALA B C 1
ATOM 4087 O O . ALA B 1 135 ? 17.438 -11.062 -8.812 1 97.12 135 ALA B O 1
ATOM 4088 N N . LEU B 1 136 ? 15.812 -10.344 -7.461 1 97.44 136 LEU B N 1
ATOM 4089 C CA . LEU B 1 136 ? 14.953 -11.484 -7.73 1 97.44 136 LEU B CA 1
ATOM 4090 C C . LEU B 1 136 ? 14.492 -11.492 -9.188 1 97.44 136 LEU B C 1
ATOM 4092 O O . LEU B 1 136 ? 14.438 -12.547 -9.82 1 97.44 136 LEU B O 1
ATOM 4096 N N . ALA B 1 137 ? 14.148 -10.312 -9.664 1 97.44 137 ALA B N 1
ATOM 4097 C CA . ALA B 1 137 ? 13.734 -10.219 -11.062 1 97.44 137 ALA B CA 1
ATOM 4098 C C . ALA B 1 137 ? 14.859 -10.648 -11.992 1 97.44 137 ALA B C 1
ATOM 4100 O O . ALA B 1 137 ? 14.617 -11.336 -12.992 1 97.44 137 ALA B O 1
ATOM 4101 N N . TRP B 1 138 ? 16.125 -10.266 -11.703 1 97.44 138 TRP B N 1
ATOM 4102 C CA . TRP B 1 138 ? 17.266 -10.648 -12.531 1 97.44 138 TRP B CA 1
ATOM 4103 C C . TRP B 1 138 ? 17.484 -12.156 -12.5 1 97.44 138 TRP B C 1
ATOM 4105 O O . TRP B 1 138 ? 17.703 -12.781 -13.539 1 97.44 138 TRP B O 1
ATOM 4115 N N . VAL B 1 139 ? 17.344 -12.781 -11.305 1 97.31 139 VAL B N 1
ATOM 4116 C CA . VAL B 1 139 ? 17.516 -14.219 -11.156 1 97.31 139 VAL B CA 1
ATOM 4117 C C . VAL B 1 139 ? 16.469 -14.953 -11.969 1 97.31 139 VAL B C 1
ATOM 4119 O O . VAL B 1 139 ? 16.766 -15.914 -12.688 1 97.31 139 VAL B O 1
ATOM 4122 N N . ASP B 1 140 ? 15.242 -14.516 -11.859 1 96.62 140 ASP B N 1
ATOM 4123 C CA . ASP B 1 140 ? 14.156 -15.141 -12.602 1 96.62 140 ASP B CA 1
ATOM 4124 C C . ASP B 1 140 ? 14.375 -15.016 -14.102 1 96.62 140 ASP B C 1
ATOM 4126 O O . ASP B 1 140 ? 14.102 -15.961 -14.852 1 96.62 140 ASP B O 1
ATOM 4130 N N . LEU B 1 141 ? 14.875 -13.852 -14.578 1 96.75 141 LEU B N 1
ATOM 4131 C CA . LEU B 1 141 ? 15.156 -13.656 -16 1 96.75 141 LEU B CA 1
ATOM 4132 C C . LEU B 1 141 ? 16.297 -14.562 -16.453 1 96.75 141 LEU B C 1
ATOM 4134 O O . LEU B 1 141 ? 16.172 -15.234 -17.484 1 96.75 141 LEU B O 1
ATOM 4138 N N . TYR B 1 142 ? 17.406 -14.703 -15.664 1 96.75 142 TYR B N 1
ATOM 4139 C CA . TYR B 1 142 ? 18.578 -15.492 -15.992 1 96.75 142 TYR B CA 1
ATOM 4140 C C . TYR B 1 142 ? 18.219 -16.969 -16.156 1 96.75 142 TYR B C 1
ATOM 4142 O O . TYR B 1 142 ? 18.5 -17.578 -17.188 1 96.75 142 TYR B O 1
ATOM 4150 N N . TYR B 1 143 ? 17.531 -17.5 -15.172 1 96.31 143 TYR B N 1
ATOM 4151 C CA . TYR B 1 143 ? 17.203 -18.938 -15.195 1 96.31 143 TYR B CA 1
ATOM 4152 C C . TYR B 1 143 ? 16.047 -19.219 -16.125 1 96.31 143 TYR B C 1
ATOM 4154 O O . TYR B 1 143 ? 15.969 -20.281 -16.734 1 96.31 143 TYR B O 1
ATOM 4162 N N . GLY B 1 144 ? 15.102 -18.234 -16.203 1 95.31 144 GLY B N 1
ATOM 4163 C CA . GLY B 1 144 ? 14.008 -18.391 -17.141 1 95.31 144 GLY B CA 1
ATOM 4164 C C . GLY B 1 144 ? 14.484 -18.531 -18.578 1 95.31 144 GLY B C 1
ATOM 4165 O O . GLY B 1 144 ? 14.016 -19.391 -19.312 1 95.31 144 GLY B O 1
ATOM 4166 N N . GLU B 1 145 ? 15.438 -17.688 -19 1 94.5 145 GLU B N 1
ATOM 4167 C CA . GLU B 1 145 ? 15.992 -17.734 -20.344 1 94.5 145 GLU B CA 1
ATOM 4168 C C . GLU B 1 145 ? 16.734 -19.047 -20.594 1 94.5 145 GLU B C 1
ATOM 4170 O O . GLU B 1 145 ? 16.609 -19.641 -21.672 1 94.5 145 GLU B O 1
ATOM 4175 N N . ARG B 1 146 ? 17.406 -19.531 -19.641 1 94.12 146 ARG B N 1
ATOM 4176 C CA . ARG B 1 146 ? 18.156 -20.781 -19.781 1 94.12 146 ARG B CA 1
ATOM 4177 C C . ARG B 1 146 ? 17.203 -21.969 -19.859 1 94.12 146 ARG B C 1
ATOM 4179 O O . ARG B 1 146 ? 17.422 -22.891 -20.656 1 94.12 146 ARG B O 1
ATOM 4186 N N . ARG B 1 147 ? 16.172 -21.969 -19.047 1 93.94 147 ARG B N 1
ATOM 4187 C CA . ARG B 1 147 ? 15.188 -23.047 -19.078 1 93.94 147 ARG B CA 1
ATOM 4188 C C . ARG B 1 147 ? 14.438 -23.047 -20.406 1 93.94 147 ARG B C 1
ATOM 4190 O O . ARG B 1 147 ? 14.164 -24.109 -20.984 1 93.94 147 ARG B O 1
ATOM 4197 N N . LEU B 1 148 ? 14.117 -21.859 -20.891 1 93.94 148 LEU B N 1
ATOM 4198 C CA . LEU B 1 148 ? 13.438 -21.75 -22.188 1 93.94 148 LEU B CA 1
ATOM 4199 C C . LEU B 1 148 ? 14.305 -22.312 -23.312 1 93.94 148 LEU B C 1
ATOM 4201 O O . LEU B 1 148 ? 13.812 -23.031 -24.172 1 93.94 148 LEU B O 1
ATOM 4205 N N . ARG B 1 149 ? 15.602 -22.047 -23.281 1 92.75 149 ARG B N 1
ATOM 4206 C CA . ARG B 1 149 ? 16.531 -22.562 -24.297 1 92.75 149 ARG B CA 1
ATOM 4207 C C . ARG B 1 149 ? 16.609 -24.078 -24.234 1 92.75 149 ARG B C 1
ATOM 4209 O O . ARG B 1 149 ? 16.641 -24.75 -25.266 1 92.75 149 ARG B O 1
ATOM 4216 N N . GLN B 1 150 ? 16.656 -24.594 -22.984 1 90.88 150 GLN B N 1
ATOM 4217 C CA . GLN B 1 150 ? 16.688 -26.031 -22.828 1 90.88 150 GLN B CA 1
ATOM 4218 C C . GLN B 1 150 ? 15.414 -26.688 -23.344 1 90.88 150 GLN B C 1
ATOM 4220 O O . GLN B 1 150 ? 15.461 -27.75 -23.953 1 90.88 150 GLN B O 1
ATOM 4225 N N . LEU B 1 151 ? 14.25 -26.078 -23.141 1 90.56 151 LEU B N 1
ATOM 4226 C CA . LEU B 1 151 ? 12.984 -26.594 -23.641 1 90.56 151 LEU B CA 1
ATOM 4227 C C . LEU B 1 151 ? 12.93 -26.531 -25.156 1 90.56 151 LEU B C 1
ATOM 4229 O O . LEU B 1 151 ? 12.359 -27.406 -25.812 1 90.56 151 LEU B O 1
ATOM 4233 N N . ASP B 1 152 ? 13.562 -25.547 -25.766 1 90.38 152 ASP B N 1
ATOM 4234 C CA . ASP B 1 152 ? 13.633 -25.422 -27.219 1 90.38 152 ASP B CA 1
ATOM 4235 C C . ASP B 1 152 ? 14.461 -26.562 -27.828 1 90.38 152 ASP B C 1
ATOM 4237 O O . ASP B 1 152 ? 14.102 -27.125 -28.859 1 90.38 152 ASP B O 1
ATOM 4241 N N . LEU B 1 153 ? 15.523 -26.906 -27.141 1 85.25 153 LEU B N 1
ATOM 4242 C CA . LEU B 1 153 ? 16.359 -28.031 -27.594 1 85.25 153 LEU B CA 1
ATOM 4243 C C . LEU B 1 153 ? 15.586 -29.344 -27.5 1 85.25 153 LEU B C 1
ATOM 4245 O O . LEU B 1 153 ? 15.711 -30.203 -28.375 1 85.25 153 LEU B O 1
ATOM 4249 N N . LEU B 1 154 ? 14.797 -29.406 -26.406 1 83.62 154 LEU B N 1
ATOM 4250 C CA . LEU B 1 154 ? 13.992 -30.609 -26.234 1 83.62 154 LEU B CA 1
ATOM 4251 C C . LEU B 1 154 ? 12.922 -30.719 -27.312 1 83.62 154 LEU B C 1
ATOM 4253 O O . LEU B 1 154 ? 12.695 -31.812 -27.859 1 83.62 154 LEU B O 1
ATOM 4257 N N . ASP B 1 155 ? 12.32 -29.688 -27.672 1 86.31 155 ASP B N 1
ATOM 4258 C CA . ASP B 1 155 ? 11.297 -29.672 -28.719 1 86.31 155 ASP B CA 1
ATOM 4259 C C . ASP B 1 155 ? 11.891 -30.062 -30.078 1 86.31 155 ASP B C 1
ATOM 4261 O O . ASP B 1 155 ? 11.281 -30.844 -30.812 1 86.31 155 ASP B O 1
ATOM 4265 N N . ALA B 1 156 ? 13.086 -29.641 -30.391 1 83.81 156 ALA B N 1
ATOM 4266 C CA . ALA B 1 156 ? 13.766 -29.969 -31.641 1 83.81 156 ALA B CA 1
ATOM 4267 C C . ALA B 1 156 ? 14.102 -31.453 -31.703 1 83.81 156 ALA B C 1
ATOM 4269 O O . ALA B 1 156 ? 14.062 -32.062 -32.781 1 83.81 156 ALA B O 1
ATOM 4270 N N . SER B 1 157 ? 14.375 -32.031 -30.578 1 78.75 157 SER B N 1
ATOM 4271 C CA . SER B 1 157 ? 14.75 -33.469 -30.516 1 78.75 157 SER B CA 1
ATOM 4272 C C . SER B 1 157 ? 13.555 -34.375 -30.781 1 78.75 157 SER B C 1
ATOM 4274 O O . SER B 1 157 ? 13.719 -35.531 -31.125 1 78.75 157 SER B O 1
ATOM 4276 N N . LEU B 1 158 ? 12.312 -33.844 -30.578 1 82.56 158 LEU B N 1
ATOM 4277 C CA . LEU B 1 158 ? 11.102 -34.656 -30.766 1 82.56 158 LEU B CA 1
ATOM 4278 C C . LEU B 1 158 ? 10.867 -34.969 -32.25 1 82.56 158 LEU B C 1
ATOM 4280 O O . LEU B 1 158 ? 10.164 -35.906 -32.562 1 82.56 158 LEU B O 1
ATOM 4284 N N . ASP B 1 159 ? 11.422 -34.156 -33.188 1 80.19 159 ASP B N 1
ATOM 4285 C CA . ASP B 1 159 ? 11.312 -34.438 -34.625 1 80.19 159 ASP B CA 1
ATOM 4286 C C . ASP B 1 159 ? 11.922 -35.781 -34.969 1 80.19 159 ASP B C 1
ATOM 4288 O O . ASP B 1 159 ? 11.375 -36.531 -35.781 1 80.19 159 ASP B O 1
ATOM 4292 N N . ASP B 1 160 ? 13.016 -36.094 -34.344 1 75.38 160 ASP B N 1
ATOM 4293 C CA . ASP B 1 160 ? 13.68 -37.375 -34.562 1 75.38 160 ASP B CA 1
ATOM 4294 C C . ASP B 1 160 ? 12.836 -38.531 -34.031 1 75.38 160 ASP B C 1
ATOM 4296 O O . ASP B 1 160 ? 12.789 -39.625 -34.625 1 75.38 160 ASP B O 1
ATOM 4300 N N . LEU B 1 161 ? 12.164 -38.281 -32.938 1 75 161 LEU B N 1
ATOM 4301 C CA . LEU B 1 161 ? 11.289 -39.281 -32.375 1 75 161 LEU B CA 1
ATOM 4302 C C . LEU B 1 161 ? 10.109 -39.594 -33.281 1 75 161 LEU B C 1
ATOM 4304 O O . LEU B 1 161 ? 9.727 -40.75 -33.469 1 75 161 LEU B O 1
ATOM 4308 N N . GLN B 1 162 ? 9.531 -38.562 -33.844 1 78.62 162 GLN B N 1
ATOM 4309 C CA . GLN B 1 162 ? 8.391 -38.719 -34.75 1 78.62 162 GLN B CA 1
ATOM 4310 C C . GLN B 1 162 ? 8.766 -39.562 -35.969 1 78.62 162 GLN B C 1
ATOM 4312 O O . GLN B 1 162 ? 8 -40.438 -36.375 1 78.62 162 GLN B O 1
ATOM 4317 N N . LYS B 1 163 ? 9.883 -39.375 -36.5 1 78.56 163 LYS B N 1
ATOM 4318 C CA . LYS B 1 163 ? 10.359 -40.125 -37.656 1 78.56 163 LYS B CA 1
ATOM 4319 C C . LYS B 1 163 ? 10.539 -41.625 -37.312 1 78.56 163 LYS B C 1
ATOM 4321 O O . LYS B 1 163 ? 10.188 -42.5 -38.094 1 78.56 163 LYS B O 1
ATOM 4326 N N . THR B 1 164 ? 11.055 -41.812 -36.125 1 74.25 164 THR B N 1
ATOM 4327 C CA . THR B 1 164 ? 11.328 -43.188 -35.719 1 74.25 164 THR B CA 1
ATOM 4328 C C . THR B 1 164 ? 10.023 -43.938 -35.5 1 74.25 164 THR B C 1
ATOM 4330 O O . THR B 1 164 ? 9.906 -45.125 -35.875 1 74.25 164 THR B O 1
ATOM 4333 N N . VAL B 1 165 ? 9.055 -43.312 -34.812 1 75.5 165 VAL B N 1
ATOM 4334 C CA . VAL B 1 165 ? 7.781 -43.969 -34.531 1 75.5 165 VAL B CA 1
ATOM 4335 C C . VAL B 1 165 ? 7.051 -44.25 -35.812 1 75.5 165 VAL B C 1
ATOM 4337 O O . VAL B 1 165 ? 6.449 -45.312 -35.969 1 75.5 165 VAL B O 1
ATOM 4340 N N . THR B 1 166 ? 7.094 -43.406 -36.781 1 77.19 166 THR B N 1
ATOM 4341 C CA . THR B 1 166 ? 6.469 -43.594 -38.094 1 77.19 166 THR B CA 1
ATOM 4342 C C . THR B 1 166 ? 7.082 -44.812 -38.812 1 77.19 166 THR B C 1
ATOM 4344 O O . THR B 1 166 ? 6.367 -45.625 -39.375 1 77.19 166 THR B O 1
ATOM 4347 N N . ALA B 1 167 ? 8.344 -44.969 -38.688 1 75.38 167 ALA B N 1
ATOM 4348 C CA . ALA B 1 167 ? 9.047 -46.094 -39.312 1 75.38 167 ALA B CA 1
ATOM 4349 C C . ALA B 1 167 ? 8.664 -47.438 -38.656 1 75.38 167 ALA B C 1
ATOM 4351 O O . ALA B 1 167 ? 8.492 -48.438 -39.344 1 75.38 167 ALA B O 1
ATOM 4352 N N . ARG B 1 168 ? 8.469 -47.469 -37.406 1 73.69 168 ARG B N 1
ATOM 4353 C CA . ARG B 1 168 ? 8.117 -48.688 -36.688 1 73.69 168 ARG B CA 1
ATOM 4354 C C . ARG B 1 168 ? 6.676 -49.094 -36.969 1 73.69 168 ARG B C 1
ATOM 4356 O O . ARG B 1 168 ? 6.367 -50.281 -37.031 1 73.69 168 ARG B O 1
ATOM 4363 N N . LEU B 1 169 ? 5.855 -48.125 -37.062 1 73.31 169 LEU B N 1
ATOM 4364 C CA . LEU B 1 169 ? 4.465 -48.438 -37.406 1 73.31 169 LEU B CA 1
ATOM 4365 C C . LEU B 1 169 ? 4.367 -49.062 -38.781 1 73.31 169 LEU B C 1
ATOM 4367 O O . LEU B 1 169 ? 3.621 -50.031 -38.969 1 73.31 169 LEU B O 1
ATOM 4371 N N . ALA B 1 170 ? 5.176 -48.594 -39.625 1 75.81 170 ALA B N 1
ATOM 4372 C CA . ALA B 1 170 ? 5.188 -49.094 -40.969 1 75.81 170 ALA B CA 1
ATOM 4373 C C . ALA B 1 170 ? 5.723 -50.531 -41 1 75.81 170 ALA B C 1
ATOM 4375 O O . ALA B 1 170 ? 5.27 -51.344 -41.812 1 75.81 170 ALA B O 1
ATOM 4376 N N . SER B 1 171 ? 6.598 -50.875 -40.031 1 74.12 171 SER B N 1
ATOM 4377 C CA . SER B 1 171 ? 7.184 -52.188 -40 1 74.12 171 SER B CA 1
ATOM 4378 C C . SER B 1 171 ? 6.348 -53.156 -39.156 1 74.12 171 SER B C 1
ATOM 4380 O O . SER B 1 171 ? 6.629 -54.344 -39.094 1 74.12 171 SER B O 1
ATOM 4382 N N . GLY B 1 172 ? 5.289 -52.594 -38.438 1 69.75 172 GLY B N 1
ATOM 4383 C CA . GLY B 1 172 ? 4.391 -53.406 -37.625 1 69.75 172 GLY B CA 1
ATOM 4384 C C . GLY B 1 172 ? 4.914 -53.688 -36.25 1 69.75 172 GLY B C 1
ATOM 4385 O O . GLY B 1 172 ? 4.34 -54.469 -35.5 1 69.75 172 GLY B O 1
ATOM 4386 N N . SER B 1 173 ? 5.938 -53.156 -35.844 1 67.88 173 SER B N 1
ATOM 4387 C CA . SER B 1 173 ? 6.582 -53.438 -34.562 1 67.88 173 SER B CA 1
ATOM 4388 C C . SER B 1 173 ? 6.051 -52.531 -33.469 1 67.88 173 SER B C 1
ATOM 4390 O O . SER B 1 173 ? 6.461 -52.656 -32.312 1 67.88 173 SER B O 1
ATOM 4392 N N . ALA B 1 174 ? 5.16 -51.562 -33.781 1 66.06 174 ALA B N 1
ATOM 4393 C CA . ALA B 1 174 ? 4.57 -50.688 -32.781 1 66.06 174 ALA B CA 1
ATOM 4394 C C . ALA B 1 174 ? 3.047 -50.75 -32.812 1 66.06 174 ALA B C 1
ATOM 4396 O O . ALA B 1 174 ? 2.459 -51.031 -33.875 1 66.06 174 ALA B O 1
ATOM 4397 N N . ARG B 1 175 ? 2.539 -50.656 -31.547 1 69.19 175 ARG B N 1
ATOM 4398 C CA . ARG B 1 175 ? 1.082 -50.594 -31.484 1 69.19 175 ARG B CA 1
ATOM 4399 C C . ARG B 1 175 ? 0.564 -49.281 -32.031 1 69.19 175 ARG B C 1
ATOM 4401 O O . ARG B 1 175 ? 1.225 -48.25 -31.906 1 69.19 175 ARG B O 1
ATOM 4408 N N . PRO B 1 176 ? -0.575 -49.312 -32.688 1 69.56 176 PRO B N 1
ATOM 4409 C CA . PRO B 1 176 ? -1.147 -48.094 -33.25 1 69.56 176 PRO B CA 1
ATOM 4410 C C . PRO B 1 176 ? -1.284 -46.969 -32.25 1 69.56 176 PRO B C 1
ATOM 4412 O O . PRO B 1 176 ? -1.103 -45.812 -32.594 1 69.56 176 PRO B O 1
ATOM 4415 N N . SER B 1 177 ? -1.472 -47.281 -31 1 68.88 177 SER B N 1
ATOM 4416 C CA . SER B 1 177 ? -1.645 -46.25 -29.984 1 68.88 177 SER B CA 1
ATOM 4417 C C . SER B 1 177 ? -0.327 -45.531 -29.688 1 68.88 177 SER B C 1
ATOM 4419 O O . SER B 1 177 ? -0.321 -44.375 -29.25 1 68.88 177 SER B O 1
ATOM 4421 N N . GLN B 1 178 ? 0.716 -46.219 -29.969 1 69.94 178 GLN B N 1
ATOM 4422 C CA . GLN B 1 178 ? 2.035 -45.656 -29.719 1 69.94 178 GLN B CA 1
ATOM 4423 C C . GLN B 1 178 ? 2.369 -44.562 -30.75 1 69.94 178 GLN B C 1
ATOM 4425 O O . GLN B 1 178 ? 3.275 -43.75 -30.531 1 69.94 178 GLN B O 1
ATOM 4430 N N . ALA B 1 179 ? 1.598 -44.625 -31.844 1 74.88 179 ALA B N 1
ATOM 4431 C CA . ALA B 1 179 ? 1.798 -43.656 -32.906 1 74.88 179 ALA B CA 1
ATOM 4432 C C . ALA B 1 179 ? 1.469 -42.25 -32.438 1 74.88 179 ALA B C 1
ATOM 4434 O O . ALA B 1 179 ? 1.927 -41.25 -33 1 74.88 179 ALA B O 1
ATOM 4435 N N . LEU B 1 180 ? 0.79 -42.125 -31.281 1 80.25 180 LEU B N 1
ATOM 4436 C CA . LEU B 1 180 ? 0.317 -40.812 -30.812 1 80.25 180 LEU B CA 1
ATOM 4437 C C . LEU B 1 180 ? 1.263 -40.219 -29.766 1 80.25 180 LEU B C 1
ATOM 4439 O O . LEU B 1 180 ? 1.135 -39.062 -29.391 1 80.25 180 LEU B O 1
ATOM 4443 N N . GLU B 1 181 ? 2.262 -40.969 -29.328 1 77.5 181 GLU B N 1
ATOM 4444 C CA . GLU B 1 181 ? 3.115 -40.594 -28.203 1 77.5 181 GLU B CA 1
ATOM 4445 C C . GLU B 1 181 ? 3.941 -39.375 -28.516 1 77.5 181 GLU B C 1
ATOM 4447 O O . GLU B 1 181 ? 4.031 -38.438 -27.688 1 77.5 181 GLU B O 1
ATOM 4452 N N . PRO B 1 182 ? 4.547 -39.281 -29.719 1 79.81 182 PRO B N 1
ATOM 4453 C CA . PRO B 1 182 ? 5.328 -38.062 -30.016 1 79.81 182 PRO B CA 1
ATOM 4454 C C . PRO B 1 182 ? 4.488 -36.812 -29.984 1 79.81 182 PRO B C 1
ATOM 4456 O O . PRO B 1 182 ? 4.945 -35.781 -29.484 1 79.81 182 PRO B O 1
ATOM 4459 N N . ASP B 1 183 ? 3.283 -36.906 -30.438 1 84.69 183 ASP B N 1
ATOM 4460 C CA . ASP B 1 183 ? 2.396 -35.75 -30.453 1 84.69 183 ASP B CA 1
ATOM 4461 C C . ASP B 1 183 ? 2 -35.375 -29.031 1 84.69 183 ASP B C 1
ATOM 4463 O O . ASP B 1 183 ? 1.875 -34.188 -28.719 1 84.69 183 ASP B O 1
ATOM 4467 N N . GLN B 1 184 ? 1.867 -36.25 -28.156 1 83.56 184 GLN B N 1
ATOM 4468 C CA . GLN B 1 184 ? 1.546 -36 -26.766 1 83.56 184 GLN B CA 1
ATOM 4469 C C . GLN B 1 184 ? 2.707 -35.312 -26.047 1 83.56 184 GLN B C 1
ATOM 4471 O O . GLN B 1 184 ? 2.502 -34.344 -25.297 1 83.56 184 GLN B O 1
ATOM 4476 N N . LEU B 1 185 ? 3.816 -35.844 -26.344 1 82.5 185 LEU B N 1
ATOM 4477 C CA . LEU B 1 185 ? 5.004 -35.25 -25.734 1 82.5 185 LEU B CA 1
ATOM 4478 C C . LEU B 1 185 ? 5.234 -33.844 -26.234 1 82.5 185 LEU B C 1
ATOM 4480 O O . LEU B 1 185 ? 5.598 -32.938 -25.453 1 82.5 185 LEU B O 1
ATOM 4484 N N . ARG B 1 186 ? 5.02 -33.625 -27.469 1 87.31 186 ARG B N 1
ATOM 4485 C CA . ARG B 1 186 ? 5.16 -32.281 -28.047 1 87.31 186 ARG B CA 1
ATOM 4486 C C . ARG B 1 186 ? 4.176 -31.312 -27.406 1 87.31 186 ARG B C 1
ATOM 4488 O O . ARG B 1 186 ? 4.523 -30.172 -27.141 1 87.31 186 ARG B O 1
ATOM 4495 N N . ALA B 1 187 ? 3.006 -31.75 -27.203 1 89.25 187 ALA B N 1
ATOM 4496 C CA . ALA B 1 187 ? 1.986 -30.922 -26.578 1 89.25 187 ALA B CA 1
ATOM 4497 C C . ALA B 1 187 ? 2.375 -30.562 -25.141 1 89.25 187 ALA B C 1
ATOM 4499 O O . ALA B 1 187 ? 2.174 -29.422 -24.703 1 89.25 187 ALA B O 1
ATOM 4500 N N . ALA B 1 188 ? 2.895 -31.469 -24.391 1 86.12 188 ALA B N 1
ATOM 4501 C CA . ALA B 1 188 ? 3.326 -31.234 -23.016 1 86.12 188 ALA B CA 1
ATOM 4502 C C . ALA B 1 188 ? 4.465 -30.219 -22.969 1 86.12 188 ALA B C 1
ATOM 4504 O O . ALA B 1 188 ? 4.477 -29.328 -22.125 1 86.12 188 ALA B O 1
ATOM 4505 N N . ILE B 1 189 ? 5.406 -30.375 -23.922 1 88.06 189 ILE B N 1
ATOM 4506 C CA . ILE B 1 189 ? 6.547 -29.469 -23.969 1 88.06 189 ILE B CA 1
ATOM 4507 C C . ILE B 1 189 ? 6.074 -28.078 -24.375 1 88.06 189 ILE B C 1
ATOM 4509 O O . ILE B 1 189 ? 6.582 -27.062 -23.875 1 88.06 189 ILE B O 1
ATOM 4513 N N . ALA B 1 190 ? 5.117 -28.047 -25.297 1 91.5 190 ALA B N 1
ATOM 4514 C CA . ALA B 1 190 ? 4.559 -26.766 -25.719 1 91.5 190 ALA B CA 1
ATOM 4515 C C . ALA B 1 190 ? 3.947 -26.016 -24.547 1 91.5 190 ALA B C 1
ATOM 4517 O O . ALA B 1 190 ? 4.113 -24.797 -24.422 1 91.5 190 ALA B O 1
ATOM 4518 N N . ASP B 1 191 ? 3.293 -26.641 -23.625 1 91.5 191 ASP B N 1
ATOM 4519 C CA . ASP B 1 191 ? 2.721 -26.031 -22.422 1 91.5 191 ASP B CA 1
ATOM 4520 C C . ASP B 1 191 ? 3.812 -25.484 -21.516 1 91.5 191 ASP B C 1
ATOM 4522 O O . ASP B 1 191 ? 3.695 -24.375 -21 1 91.5 191 ASP B O 1
ATOM 4526 N N . ARG B 1 192 ? 4.793 -26.25 -21.391 1 90.19 192 ARG B N 1
ATOM 4527 C CA . ARG B 1 192 ? 5.898 -25.828 -20.516 1 90.19 192 ARG B CA 1
ATOM 4528 C C . ARG B 1 192 ? 6.621 -24.625 -21.109 1 90.19 192 ARG B C 1
ATOM 4530 O O . ARG B 1 192 ? 7.027 -23.719 -20.375 1 90.19 192 ARG B O 1
ATOM 4537 N N . ARG B 1 193 ? 6.824 -24.688 -22.422 1 93.31 193 ARG B N 1
ATOM 4538 C CA . ARG B 1 193 ? 7.449 -23.562 -23.094 1 93.31 193 ARG B CA 1
ATOM 4539 C C . ARG B 1 193 ? 6.629 -22.281 -22.906 1 93.31 193 ARG B C 1
ATOM 4541 O O . ARG B 1 193 ? 7.18 -21.219 -22.656 1 93.31 193 ARG B O 1
ATOM 4548 N N . ALA B 1 194 ? 5.348 -22.406 -23.047 1 94.31 194 ALA B N 1
ATOM 4549 C CA . ALA B 1 194 ? 4.465 -21.25 -22.859 1 94.31 194 ALA B CA 1
ATOM 4550 C C . ALA B 1 194 ? 4.586 -20.688 -21.453 1 94.31 194 ALA B C 1
ATOM 4552 O O . ALA B 1 194 ? 4.641 -19.484 -21.25 1 94.31 194 ALA B O 1
ATOM 4553 N N . GLU B 1 195 ? 4.629 -21.531 -20.469 1 93.19 195 GLU B N 1
ATOM 4554 C CA . GLU B 1 195 ? 4.781 -21.141 -19.062 1 93.19 195 GLU B CA 1
ATOM 4555 C C . GLU B 1 195 ? 6.094 -20.391 -18.859 1 93.19 195 GLU B C 1
ATOM 4557 O O . GLU B 1 195 ? 6.117 -19.344 -18.203 1 93.19 195 GLU B O 1
ATOM 4562 N N . MET B 1 196 ? 7.141 -20.938 -19.406 1 93.62 196 MET B N 1
ATOM 4563 C CA . MET B 1 196 ? 8.453 -20.328 -19.188 1 93.62 196 MET B CA 1
ATOM 4564 C C . MET B 1 196 ? 8.555 -19 -19.922 1 93.62 196 MET B C 1
ATOM 4566 O O . MET B 1 196 ? 9.219 -18.078 -19.453 1 93.62 196 MET B O 1
ATOM 4570 N N . ALA B 1 197 ? 7.934 -18.938 -21.109 1 95.62 197 ALA B N 1
ATOM 4571 C CA . ALA B 1 197 ? 7.902 -17.672 -21.828 1 95.62 197 ALA B CA 1
ATOM 4572 C C . ALA B 1 197 ? 7.227 -16.578 -21 1 95.62 197 ALA B C 1
ATOM 4574 O O . ALA B 1 197 ? 7.676 -15.43 -21 1 95.62 197 ALA B O 1
ATOM 4575 N N . ALA B 1 198 ? 6.195 -16.906 -20.281 1 95.81 198 ALA B N 1
ATOM 4576 C CA . ALA B 1 198 ? 5.508 -15.961 -19.406 1 95.81 198 ALA B CA 1
ATOM 4577 C C . ALA B 1 198 ? 6.402 -15.531 -18.25 1 95.81 198 ALA B C 1
ATOM 4579 O O . ALA B 1 198 ? 6.445 -14.352 -17.891 1 95.81 198 ALA B O 1
ATOM 4580 N N . VAL B 1 199 ? 7.082 -16.453 -17.672 1 95 199 VAL B N 1
ATOM 4581 C CA . VAL B 1 199 ? 7.988 -16.172 -16.562 1 95 199 VAL B CA 1
ATOM 4582 C C . VAL B 1 199 ? 9.062 -15.195 -17.016 1 95 199 VAL B C 1
ATOM 4584 O O . VAL B 1 199 ? 9.383 -14.242 -16.297 1 95 199 VAL B O 1
ATOM 4587 N N . VAL B 1 200 ? 9.617 -15.43 -18.188 1 96.31 200 VAL B N 1
ATOM 4588 C CA . VAL B 1 200 ? 10.656 -14.555 -18.734 1 96.31 200 VAL B CA 1
ATOM 4589 C C . VAL B 1 200 ? 10.094 -13.156 -18.953 1 96.31 200 VAL B C 1
ATOM 4591 O O . VAL B 1 200 ? 10.719 -12.164 -18.578 1 96.31 200 VAL B O 1
ATOM 4594 N N . ALA B 1 201 ? 8.906 -13.086 -19.516 1 96.25 201 ALA B N 1
ATOM 4595 C CA . ALA B 1 201 ? 8.273 -11.797 -19.781 1 96.25 201 ALA B CA 1
ATOM 4596 C C . ALA B 1 201 ? 7.992 -11.047 -18.484 1 96.25 201 ALA B C 1
ATOM 4598 O O . ALA B 1 201 ? 8.203 -9.836 -18.391 1 96.25 201 ALA B O 1
ATOM 4599 N N . GLN B 1 202 ? 7.547 -11.727 -17.469 1 96.75 202 GLN B N 1
ATOM 4600 C CA . GLN B 1 202 ? 7.266 -11.133 -16.156 1 96.75 202 GLN B CA 1
ATOM 4601 C C . GLN B 1 202 ? 8.539 -10.609 -15.508 1 96.75 202 GLN B C 1
ATOM 4603 O O . GLN B 1 202 ? 8.547 -9.508 -14.953 1 96.75 202 GLN B O 1
ATOM 4608 N N . ALA B 1 203 ? 9.539 -11.398 -15.539 1 97.19 203 ALA B N 1
ATOM 4609 C CA . ALA B 1 203 ? 10.812 -10.992 -14.945 1 97.19 203 ALA B CA 1
ATOM 4610 C C . ALA B 1 203 ? 11.375 -9.766 -15.656 1 97.19 203 ALA B C 1
ATOM 4612 O O . ALA 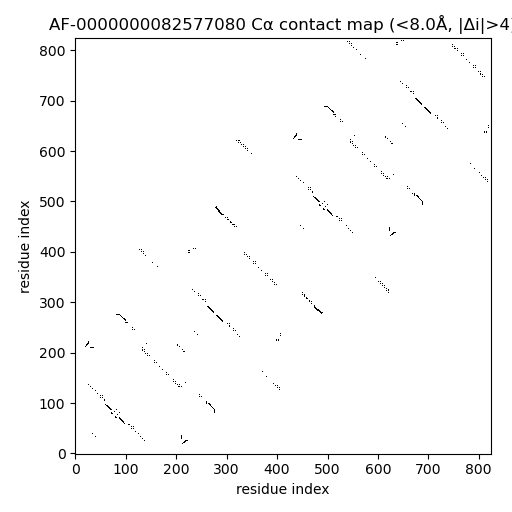B 1 203 ? 11.891 -8.852 -15.016 1 97.19 203 ALA B O 1
ATOM 4613 N N . ARG B 1 204 ? 11.258 -9.766 -16.984 1 96.69 204 ARG B N 1
ATOM 4614 C CA . ARG B 1 204 ? 11.719 -8.625 -17.781 1 96.69 204 ARG B CA 1
ATOM 4615 C C . ARG B 1 204 ? 10.953 -7.359 -17.406 1 96.69 204 ARG B C 1
ATOM 4617 O O . ARG B 1 204 ? 11.547 -6.289 -17.266 1 96.69 204 ARG B O 1
ATOM 4624 N N . ALA B 1 205 ? 9.664 -7.492 -17.234 1 96.19 205 ALA B N 1
ATOM 4625 C CA . ALA B 1 205 ? 8.82 -6.359 -16.859 1 96.19 205 ALA B CA 1
ATOM 4626 C C . ALA B 1 205 ? 9.195 -5.812 -15.492 1 96.19 205 ALA B C 1
ATOM 4628 O O . ALA B 1 205 ? 9.281 -4.598 -15.297 1 96.19 205 ALA B O 1
ATOM 4629 N N . ARG B 1 206 ? 9.422 -6.672 -14.555 1 96 206 ARG B N 1
ATOM 4630 C CA . ARG B 1 206 ? 9.812 -6.262 -13.211 1 96 206 ARG B CA 1
ATOM 4631 C C . ARG B 1 206 ? 11.164 -5.559 -13.219 1 96 206 ARG B C 1
ATOM 4633 O O . ARG B 1 206 ? 11.352 -4.555 -12.531 1 96 206 ARG B O 1
ATOM 4640 N N . LEU B 1 207 ? 12.094 -6.133 -13.961 1 96.19 207 LEU B N 1
ATOM 4641 C CA . LEU B 1 207 ? 13.406 -5.508 -14.055 1 96.19 207 LEU B CA 1
ATOM 4642 C C . LEU B 1 207 ? 13.312 -4.125 -14.688 1 96.19 207 LEU B C 1
ATOM 4644 O O . LEU B 1 207 ? 13.977 -3.186 -14.242 1 96.19 207 LEU B O 1
ATOM 4648 N N . ALA B 1 208 ? 12.484 -4.008 -15.695 1 94.81 208 ALA B N 1
ATOM 4649 C CA . ALA B 1 208 ? 12.289 -2.723 -16.359 1 94.81 208 ALA B CA 1
ATOM 4650 C C . ALA B 1 208 ? 11.711 -1.69 -15.406 1 94.81 208 ALA B C 1
ATOM 4652 O O . ALA B 1 208 ? 12.078 -0.514 -15.445 1 94.81 208 ALA B O 1
ATOM 4653 N N . ARG B 1 209 ? 10.828 -2.141 -14.523 1 95.06 209 ARG B N 1
ATOM 4654 C CA . ARG B 1 209 ? 10.195 -1.271 -13.531 1 95.06 209 ARG B CA 1
ATOM 4655 C C . ARG B 1 209 ? 11.234 -0.581 -12.664 1 95.06 209 ARG B C 1
ATOM 4657 O O . ARG B 1 209 ? 11.141 0.622 -12.406 1 95.06 209 ARG B O 1
ATOM 4664 N N . TYR B 1 210 ? 12.258 -1.304 -12.258 1 94.88 210 TYR B N 1
ATOM 4665 C CA . TYR B 1 210 ? 13.18 -0.779 -11.266 1 94.88 210 TYR B CA 1
ATOM 4666 C C . TYR B 1 210 ? 14.406 -0.165 -11.93 1 94.88 210 TYR B C 1
ATOM 4668 O O . TYR B 1 210 ? 14.977 0.801 -11.414 1 94.88 210 TYR B O 1
ATOM 4676 N N . THR B 1 211 ? 14.852 -0.664 -13.062 1 94.06 211 THR B N 1
ATOM 4677 C CA . THR B 1 211 ? 16.078 -0.19 -13.703 1 94.06 211 THR B CA 1
ATOM 4678 C C . THR B 1 211 ? 15.773 0.937 -14.688 1 94.06 211 THR B C 1
ATOM 4680 O O . THR B 1 211 ? 16.641 1.751 -14.992 1 94.06 211 THR B O 1
ATOM 4683 N N . GLY B 1 212 ? 14.57 0.923 -15.289 1 91.06 212 GLY B N 1
ATOM 4684 C CA . GLY B 1 212 ? 14.219 1.881 -16.328 1 91.06 212 GLY B CA 1
ATOM 4685 C C . GLY B 1 212 ? 14.617 1.424 -17.719 1 91.06 212 GLY B C 1
ATOM 4686 O O . GLY B 1 212 ? 14.289 2.08 -18.719 1 91.06 212 GLY B O 1
ATOM 4687 N N . ASP B 1 213 ? 15.305 0.251 -17.766 1 90.38 213 ASP B N 1
ATOM 4688 C CA . ASP B 1 213 ? 15.656 -0.346 -19.047 1 90.38 213 ASP B CA 1
ATOM 4689 C C . ASP B 1 213 ? 14.43 -0.967 -19.719 1 90.38 213 ASP B C 1
ATOM 4691 O O . ASP B 1 213 ? 13.805 -1.868 -19.156 1 90.38 213 ASP B O 1
ATOM 4695 N N . PRO B 1 214 ? 14.078 -0.568 -20.922 1 87.69 214 PRO B N 1
ATOM 4696 C CA . PRO B 1 214 ? 12.836 -1.047 -21.547 1 87.69 214 PRO B CA 1
ATOM 4697 C C . PRO B 1 214 ? 12.922 -2.506 -21.984 1 87.69 214 PRO B C 1
ATOM 4699 O O . PRO B 1 214 ? 11.898 -3.156 -22.188 1 87.69 214 PRO B O 1
ATOM 4702 N N . ASP B 1 215 ? 14.102 -2.982 -22.234 1 89.19 215 ASP B N 1
ATOM 4703 C CA . ASP B 1 215 ? 14.25 -4.367 -22.672 1 89.19 215 ASP B CA 1
ATOM 4704 C C . ASP B 1 215 ? 15.484 -5.012 -22.047 1 89.19 215 ASP B C 1
ATOM 4706 O O . ASP B 1 215 ? 16.422 -5.375 -22.75 1 89.19 215 ASP B O 1
ATOM 4710 N N . PRO B 1 216 ? 15.406 -5.262 -20.781 1 92.56 216 PRO B N 1
ATOM 4711 C CA . PRO B 1 216 ? 16.578 -5.816 -20.094 1 92.56 216 PRO B CA 1
ATOM 4712 C C . PRO B 1 216 ? 16.844 -7.277 -20.469 1 92.56 216 PRO B C 1
ATOM 4714 O O . PRO B 1 216 ? 15.898 -8.047 -20.656 1 92.56 216 PRO B O 1
ATOM 4717 N N . GLN B 1 217 ? 18.109 -7.602 -20.656 1 92.56 217 GLN B N 1
ATOM 4718 C CA . GLN B 1 217 ? 18.578 -8.969 -20.844 1 92.56 217 GLN B CA 1
ATOM 4719 C C . GLN B 1 217 ? 19.594 -9.352 -19.781 1 92.56 217 GLN B C 1
ATOM 4721 O O . GLN B 1 217 ? 20.406 -8.531 -19.359 1 92.56 217 GLN B O 1
ATOM 4726 N N . ALA B 1 218 ? 19.484 -10.539 -19.312 1 94.06 218 ALA B N 1
ATOM 4727 C CA . ALA B 1 218 ? 20.406 -10.977 -18.266 1 94.06 218 ALA B CA 1
ATOM 4728 C C . ALA B 1 218 ? 21.672 -11.578 -18.891 1 94.06 218 ALA B C 1
ATOM 4730 O O . ALA B 1 218 ? 21.594 -12.406 -19.797 1 94.06 218 ALA B O 1
ATOM 4731 N N . THR B 1 219 ? 22.812 -11.18 -18.438 1 93.06 219 THR B N 1
ATOM 4732 C CA . THR B 1 219 ? 24.078 -11.719 -18.891 1 93.06 219 THR B CA 1
ATOM 4733 C C . THR B 1 219 ? 25.016 -11.977 -17.719 1 93.06 219 THR B C 1
ATOM 4735 O O . THR B 1 219 ? 24.75 -11.531 -16.594 1 93.06 219 THR B O 1
ATOM 4738 N N . GLY B 1 220 ? 26.031 -12.766 -17.984 1 92.19 220 GLY B N 1
ATOM 4739 C CA . GLY B 1 220 ? 27 -13.062 -16.953 1 92.19 220 GLY B CA 1
ATOM 4740 C C . GLY B 1 220 ? 26.641 -14.273 -16.109 1 92.19 220 GLY B C 1
ATOM 4741 O O . GLY B 1 220 ? 25.859 -15.125 -16.562 1 92.19 220 GLY B O 1
ATOM 4742 N N . ASP B 1 221 ? 27.25 -14.375 -14.898 1 91.56 221 ASP B N 1
ATOM 4743 C CA . ASP B 1 221 ? 27.031 -15.508 -14.008 1 91.56 221 ASP B CA 1
ATOM 4744 C C . ASP B 1 221 ? 26.016 -15.172 -12.93 1 91.56 221 ASP B C 1
ATOM 4746 O O . ASP B 1 221 ? 25.875 -14.008 -12.539 1 91.56 221 ASP B O 1
ATOM 4750 N N . PRO B 1 222 ? 25.281 -16.172 -12.531 1 91.69 222 PRO B N 1
ATOM 4751 C CA . PRO B 1 222 ? 24.375 -15.914 -11.398 1 91.69 222 PRO B CA 1
ATOM 4752 C C . PRO B 1 222 ? 25.125 -15.578 -10.109 1 91.69 222 PRO B C 1
ATOM 4754 O O . PRO B 1 222 ? 26.297 -15.969 -9.953 1 91.69 222 PRO B O 1
ATOM 4757 N N . PRO B 1 223 ? 24.5 -14.852 -9.297 1 89 223 PRO B N 1
ATOM 4758 C CA . PRO B 1 223 ? 25.172 -14.469 -8.055 1 89 223 PRO B CA 1
ATOM 4759 C C . PRO B 1 223 ? 25.422 -15.656 -7.133 1 89 223 PRO B C 1
ATOM 4761 O O . PRO B 1 223 ? 24.578 -16.547 -7.016 1 89 223 PRO B O 1
ATOM 4764 N N . MET B 1 224 ? 26.688 -15.828 -6.73 1 84.12 224 MET B N 1
ATOM 4765 C CA . MET B 1 224 ? 27.047 -16.828 -5.723 1 84.12 224 MET B CA 1
ATOM 4766 C C . MET B 1 224 ? 27.109 -16.203 -4.336 1 84.12 224 MET B C 1
ATOM 4768 O O . MET B 1 224 ? 28.156 -15.672 -3.939 1 84.12 224 MET B O 1
ATOM 4772 N N . LEU B 1 225 ? 25.953 -16.297 -3.701 1 84.44 225 LEU B N 1
ATOM 4773 C CA . LEU B 1 225 ? 25.875 -15.633 -2.4 1 84.44 225 LEU B CA 1
ATOM 4774 C C . LEU B 1 225 ? 25.969 -16.656 -1.27 1 84.44 225 LEU B C 1
ATOM 4776 O O . LEU B 1 225 ? 25.344 -17.703 -1.321 1 84.44 225 LEU B O 1
ATOM 4780 N N . ASP B 1 226 ? 26.891 -16.328 -0.385 1 85.69 226 ASP B N 1
ATOM 4781 C CA . ASP B 1 226 ? 27.078 -17.203 0.771 1 85.69 226 ASP B CA 1
ATOM 4782 C C . ASP B 1 226 ? 26.109 -16.859 1.889 1 85.69 226 ASP B C 1
ATOM 4784 O O . ASP B 1 226 ? 26 -15.703 2.309 1 85.69 226 ASP B O 1
ATOM 4788 N N . VAL B 1 227 ? 25.328 -17.875 2.318 1 93.5 227 VAL B N 1
ATOM 4789 C CA . VAL B 1 227 ? 24.375 -17.719 3.41 1 93.5 227 VAL B CA 1
ATOM 4790 C C . VAL B 1 227 ? 24.984 -18.219 4.715 1 93.5 227 VAL B C 1
ATOM 4792 O O . VAL B 1 227 ? 25.266 -19.406 4.867 1 93.5 227 VAL B O 1
ATOM 4795 N N . ASP B 1 228 ? 25.281 -17.281 5.602 1 93.81 228 ASP B N 1
ATOM 4796 C CA . ASP B 1 228 ? 25.844 -17.609 6.91 1 93.81 228 ASP B CA 1
ATOM 4797 C C . ASP B 1 228 ? 24.828 -17.344 8.023 1 93.81 228 ASP B C 1
ATOM 4799 O O . ASP B 1 228 ? 24.719 -16.203 8.508 1 93.81 228 ASP B O 1
ATOM 4803 N N . PRO B 1 229 ? 24.156 -18.391 8.492 1 95 229 PRO B N 1
ATOM 4804 C CA . PRO B 1 229 ? 23.078 -18.219 9.469 1 95 229 PRO B CA 1
ATOM 4805 C C . PRO B 1 229 ? 23.547 -17.531 10.742 1 95 229 PRO B C 1
ATOM 4807 O O . PRO B 1 229 ? 22.812 -16.719 11.32 1 95 229 PRO B O 1
ATOM 4810 N N . ILE B 1 230 ? 24.719 -17.812 11.219 1 94.62 230 ILE B N 1
ATOM 4811 C CA . ILE B 1 230 ? 25.234 -17.266 12.477 1 94.62 230 ILE B CA 1
ATOM 4812 C C . ILE B 1 230 ? 25.438 -15.758 12.336 1 94.62 230 ILE B C 1
ATOM 4814 O O . ILE B 1 230 ? 24.984 -14.992 13.195 1 94.62 230 ILE B O 1
ATOM 4818 N N . ARG B 1 231 ? 26.062 -15.328 11.273 1 93.88 231 ARG B N 1
ATOM 4819 C CA . ARG B 1 231 ? 26.281 -13.906 11.039 1 93.88 231 ARG B CA 1
ATOM 4820 C C . ARG B 1 231 ? 24.969 -13.164 10.844 1 93.88 231 ARG B C 1
ATOM 4822 O O . ARG B 1 231 ? 24.797 -12.039 11.328 1 93.88 231 ARG B O 1
ATOM 4829 N N . LEU B 1 232 ? 24.016 -13.789 10.125 1 95.88 232 LEU B N 1
ATOM 4830 C CA . LEU B 1 232 ? 22.734 -13.164 9.844 1 95.88 232 LEU B CA 1
ATOM 4831 C C . LEU B 1 232 ? 21.922 -12.977 11.133 1 95.88 232 LEU B C 1
ATOM 4833 O O . LEU B 1 232 ? 21.312 -11.93 11.336 1 95.88 232 LEU B O 1
ATOM 4837 N N . ARG B 1 233 ? 21.969 -14 12.023 1 94.81 233 ARG B N 1
ATOM 4838 C CA . ARG B 1 233 ? 21.25 -13.906 13.297 1 94.81 233 ARG B CA 1
ATOM 4839 C C . ARG B 1 233 ? 21.859 -12.836 14.188 1 94.81 233 ARG B C 1
ATOM 4841 O O . ARG B 1 233 ? 21.141 -12.109 14.875 1 94.81 233 ARG B O 1
ATOM 4848 N N . ALA B 1 234 ? 23.156 -12.648 14.109 1 94.19 234 ALA B N 1
ATOM 4849 C CA . ALA B 1 234 ? 23.859 -11.656 14.922 1 94.19 234 ALA B CA 1
ATOM 4850 C C . ALA B 1 234 ? 23.547 -10.242 14.453 1 94.19 234 ALA B C 1
ATOM 4852 O O . ALA B 1 234 ? 23.641 -9.289 15.234 1 94.19 234 ALA B O 1
ATOM 4853 N N . GLY B 1 235 ? 23.156 -10.117 13.164 1 94.5 235 GLY B N 1
ATOM 4854 C CA . GLY B 1 235 ? 22.969 -8.797 12.586 1 94.5 235 GLY B CA 1
ATOM 4855 C C . GLY B 1 235 ? 21.516 -8.352 12.57 1 94.5 235 GLY B C 1
ATOM 4856 O O . GLY B 1 235 ? 21.188 -7.297 12.023 1 94.5 235 GLY B O 1
ATOM 4857 N N . ILE B 1 236 ? 20.594 -9.023 13.281 1 95.19 236 ILE B N 1
ATOM 4858 C CA . ILE B 1 236 ? 19.156 -8.805 13.18 1 95.19 236 ILE B CA 1
ATOM 4859 C C . ILE B 1 236 ? 18.812 -7.414 13.719 1 95.19 236 ILE B C 1
ATOM 4861 O O . ILE B 1 236 ? 17.969 -6.715 13.148 1 95.19 236 ILE B O 1
ATOM 4865 N N . ASP B 1 237 ? 19.453 -6.91 14.727 1 93.88 237 ASP B N 1
ATOM 4866 C CA . ASP B 1 237 ? 19.125 -5.656 15.398 1 93.88 237 ASP B CA 1
ATOM 4867 C C . ASP B 1 237 ? 19.531 -4.457 14.547 1 93.88 237 ASP B C 1
ATOM 4869 O O . ASP B 1 237 ? 19.094 -3.332 14.805 1 93.88 237 ASP B O 1
ATOM 4873 N N . ALA B 1 238 ? 20.359 -4.707 13.516 1 93.44 238 ALA B N 1
ATOM 4874 C CA . ALA B 1 238 ? 20.844 -3.621 12.672 1 93.44 238 ALA B CA 1
ATOM 4875 C C . ALA B 1 238 ? 20.016 -3.496 11.398 1 93.44 238 ALA B C 1
ATOM 4877 O O . ALA B 1 238 ? 20.266 -2.613 10.57 1 93.44 238 ALA B O 1
ATOM 4878 N N . LEU B 1 239 ? 19 -4.316 11.266 1 95.38 239 LEU B N 1
ATOM 4879 C CA . LEU B 1 239 ? 18.203 -4.324 10.039 1 95.38 239 LEU B CA 1
ATOM 4880 C C . LEU B 1 239 ? 17.375 -3.051 9.914 1 95.38 239 LEU B C 1
ATOM 4882 O O . LEU B 1 239 ? 16.891 -2.527 10.922 1 95.38 239 LEU B O 1
ATOM 4886 N N . PRO B 1 240 ? 17.156 -2.58 8.68 1 94.62 240 PRO B N 1
ATOM 4887 C CA . PRO B 1 240 ? 16.438 -1.334 8.43 1 94.62 240 PRO B CA 1
ATOM 4888 C C . PRO B 1 240 ? 15.047 -1.326 9.07 1 94.62 240 PRO B C 1
ATOM 4890 O O . PRO B 1 240 ? 14.594 -0.286 9.555 1 94.62 240 PRO B O 1
ATOM 4893 N N . ALA B 1 241 ? 14.367 -2.465 9.156 1 95.19 241 ALA B N 1
ATOM 4894 C CA . ALA B 1 241 ? 13.023 -2.516 9.734 1 95.19 241 ALA B CA 1
ATOM 4895 C C . ALA B 1 241 ? 13.055 -2.162 11.219 1 95.19 241 ALA B C 1
ATOM 4897 O O . ALA B 1 241 ? 12.18 -1.452 11.711 1 95.19 241 ALA B O 1
ATOM 4898 N N . LEU B 1 242 ? 14.062 -2.65 11.938 1 96.44 242 LEU B N 1
ATOM 4899 C CA . LEU B 1 242 ? 14.188 -2.35 13.359 1 96.44 242 LEU B CA 1
ATOM 4900 C C . LEU B 1 242 ? 14.68 -0.921 13.57 1 96.44 242 LEU B C 1
ATOM 4902 O O . LEU B 1 242 ? 14.266 -0.254 14.523 1 96.44 242 LEU B O 1
ATOM 4906 N N . ARG B 1 243 ? 15.523 -0.474 12.648 1 95.5 243 ARG B N 1
ATOM 4907 C CA . ARG B 1 243 ? 15.961 0.916 12.719 1 95.5 243 ARG B CA 1
ATOM 4908 C C . ARG B 1 243 ? 14.789 1.872 12.523 1 95.5 243 ARG B C 1
ATOM 4910 O O . ARG B 1 243 ? 14.734 2.93 13.156 1 95.5 243 ARG B O 1
ATOM 4917 N N . ALA B 1 244 ? 13.906 1.518 11.57 1 97.06 244 ALA B N 1
ATOM 4918 C CA . ALA B 1 244 ? 12.711 2.33 11.352 1 97.06 244 ALA B CA 1
ATOM 4919 C C . ALA B 1 244 ? 11.852 2.389 12.609 1 97.06 244 ALA B C 1
ATOM 4921 O O . ALA B 1 244 ? 11.336 3.451 12.961 1 97.06 244 ALA B O 1
ATOM 4922 N N . GLN B 1 245 ? 11.75 1.243 13.312 1 97.69 245 GLN B N 1
ATOM 4923 C CA . GLN B 1 245 ? 10.969 1.226 14.539 1 97.69 245 GLN B CA 1
ATOM 4924 C C . GLN B 1 245 ? 11.672 1.999 15.656 1 97.69 245 GLN B C 1
ATOM 4926 O O . GLN B 1 245 ? 11.016 2.668 16.453 1 97.69 245 GLN B O 1
ATOM 4931 N N . ASP B 1 246 ? 13.008 1.915 15.719 1 97.94 246 ASP B N 1
ATOM 4932 C CA . ASP B 1 246 ? 13.766 2.721 16.672 1 97.94 246 ASP B CA 1
ATOM 4933 C C . ASP B 1 246 ? 13.516 4.211 16.453 1 97.94 246 ASP B C 1
ATOM 4935 O O . ASP B 1 246 ? 13.359 4.969 17.406 1 97.94 246 ASP B O 1
ATOM 4939 N N . ALA B 1 247 ? 13.477 4.574 15.172 1 97.88 247 ALA B N 1
ATOM 4940 C CA . ALA B 1 247 ? 13.188 5.969 14.844 1 97.88 247 ALA B CA 1
ATOM 4941 C C . ALA B 1 247 ? 11.789 6.367 15.305 1 97.88 247 ALA B C 1
ATOM 4943 O O . ALA B 1 247 ? 11.586 7.473 15.805 1 97.88 247 ALA B O 1
ATOM 4944 N N . ARG B 1 248 ? 10.812 5.488 15.211 1 98.19 248 ARG B N 1
ATOM 4945 C CA . ARG B 1 248 ? 9.453 5.762 15.664 1 98.19 248 ARG B CA 1
ATOM 4946 C C . ARG B 1 248 ? 9.398 5.914 17.172 1 98.19 248 ARG B C 1
ATOM 4948 O O . ARG B 1 248 ? 8.648 6.742 17.703 1 98.19 248 ARG B O 1
ATOM 4955 N N . ILE B 1 249 ? 10.188 5.098 17.891 1 98.12 249 ILE B N 1
ATOM 4956 C CA . ILE B 1 249 ? 10.25 5.199 19.344 1 98.12 249 ILE B CA 1
ATOM 4957 C C . ILE B 1 249 ? 10.867 6.539 19.734 1 98.12 249 ILE B C 1
ATOM 4959 O O . ILE B 1 249 ? 10.406 7.191 20.672 1 98.12 249 ILE B O 1
ATOM 4963 N N . ALA B 1 250 ? 11.867 6.961 18.984 1 98.12 250 ALA B N 1
ATOM 4964 C CA . ALA B 1 250 ? 12.5 8.25 19.25 1 98.12 250 ALA B CA 1
ATOM 4965 C C . ALA B 1 250 ? 11.5 9.391 19.094 1 98.12 250 ALA B C 1
ATOM 4967 O O . ALA B 1 250 ? 11.516 10.352 19.875 1 98.12 250 ALA B O 1
ATOM 4968 N N . VAL B 1 251 ? 10.617 9.289 18.125 1 97.75 251 VAL B N 1
ATOM 4969 C CA . VAL B 1 251 ? 9.578 10.289 17.938 1 97.75 251 VAL B CA 1
ATOM 4970 C C . VAL B 1 251 ? 8.609 10.273 19.125 1 97.75 251 VAL B C 1
ATOM 4972 O O . VAL B 1 251 ? 8.242 11.32 19.656 1 97.75 251 VAL B O 1
ATOM 4975 N N . ALA B 1 252 ? 8.25 9.07 19.5 1 97.88 252 ALA B N 1
ATOM 4976 C CA . ALA B 1 252 ? 7.336 8.938 20.641 1 97.88 252 ALA B CA 1
ATOM 4977 C C . ALA B 1 252 ? 7.965 9.5 21.906 1 97.88 252 ALA B C 1
ATOM 4979 O O . ALA B 1 252 ? 7.285 10.148 22.703 1 97.88 252 ALA B O 1
ATOM 4980 N N . GLU B 1 253 ? 9.227 9.281 22.125 1 98.06 253 GLU B N 1
ATOM 4981 C CA . GLU B 1 253 ? 9.945 9.82 23.281 1 98.06 253 GLU B CA 1
ATOM 4982 C C . GLU B 1 253 ? 10.039 11.344 23.203 1 98.06 253 GLU B C 1
ATOM 4984 O O . GLU B 1 253 ? 9.945 12.023 24.234 1 98.06 253 GLU B O 1
ATOM 4989 N N . ALA B 1 254 ? 10.227 11.789 21.984 1 97.75 254 ALA B N 1
ATOM 4990 C CA . ALA B 1 254 ? 10.242 13.242 21.812 1 97.75 254 ALA B CA 1
ATOM 4991 C C . ALA B 1 254 ? 8.875 13.844 22.125 1 97.75 254 ALA B C 1
ATOM 4993 O O . ALA B 1 254 ? 8.789 14.945 22.672 1 97.75 254 ALA B O 1
ATOM 4994 N N . ASP B 1 255 ? 7.844 13.125 21.859 1 97.75 255 ASP B N 1
ATOM 4995 C CA . ASP B 1 255 ? 6.492 13.578 22.172 1 97.75 255 ASP B CA 1
ATOM 4996 C C . ASP B 1 255 ? 6.273 13.625 23.688 1 97.75 255 ASP B C 1
ATOM 4998 O O . ASP B 1 255 ? 5.551 14.492 24.188 1 97.75 255 ASP B O 1
ATOM 5002 N N . VAL B 1 256 ? 6.867 12.711 24.422 1 97.94 256 VAL B N 1
ATOM 5003 C CA . VAL B 1 256 ? 6.797 12.742 25.891 1 97.94 256 VAL B CA 1
ATOM 5004 C C . VAL B 1 256 ? 7.48 14 26.406 1 97.94 256 VAL B C 1
ATOM 5006 O O . VAL B 1 256 ? 6.949 14.68 27.297 1 97.94 256 VAL B O 1
ATOM 5009 N N . ARG B 1 257 ? 8.594 14.328 25.859 1 97.81 257 ARG B N 1
ATOM 5010 C CA . ARG B 1 257 ? 9.32 15.523 26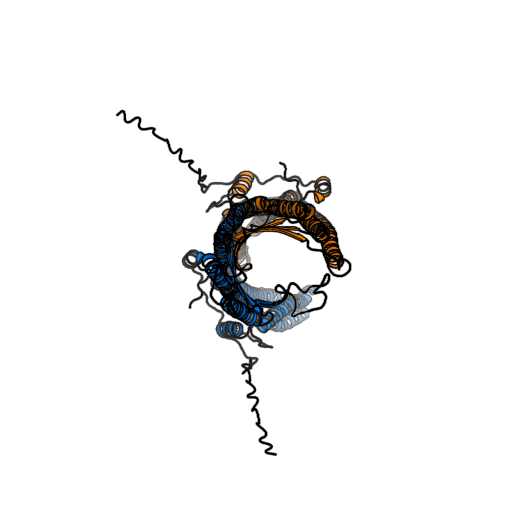.281 1 97.81 257 ARG B CA 1
ATOM 5011 C C . ARG B 1 257 ? 8.523 16.781 25.969 1 97.81 257 ARG B C 1
ATOM 5013 O O . ARG B 1 257 ? 8.516 17.734 26.75 1 97.81 257 ARG B O 1
ATOM 5020 N N . LEU B 1 258 ? 7.875 16.734 24.828 1 96.94 258 LEU B N 1
ATOM 5021 C CA . LEU B 1 258 ? 7.035 17.875 24.469 1 96.94 258 LEU B CA 1
ATOM 5022 C C . LEU B 1 258 ? 5.875 18.031 25.453 1 96.94 258 LEU B C 1
ATOM 5024 O O . LEU B 1 258 ? 5.551 19.141 25.875 1 96.94 258 LEU B O 1
ATOM 5028 N N . ALA B 1 259 ? 5.336 16.906 25.812 1 96.5 259 ALA B N 1
ATOM 5029 C CA . ALA B 1 259 ? 4.246 16.938 26.781 1 96.5 259 ALA B CA 1
ATOM 5030 C C . ALA B 1 259 ? 4.73 17.422 28.141 1 96.5 259 ALA B C 1
ATOM 5032 O O . ALA B 1 259 ? 4.031 18.188 28.812 1 96.5 259 ALA B O 1
ATOM 5033 N N . ARG B 1 260 ? 5.879 17.078 28.609 1 96.88 260 ARG B N 1
ATOM 5034 C CA . ARG B 1 260 ? 6.449 17.516 29.875 1 96.88 260 ARG B CA 1
ATOM 5035 C C . ARG B 1 260 ? 6.758 19 29.844 1 96.88 260 ARG B C 1
ATOM 5037 O O . ARG B 1 260 ? 6.566 19.703 30.844 1 96.88 260 ARG B O 1
ATOM 5044 N N . ALA B 1 261 ? 7.215 19.391 28.641 1 95.69 261 ALA B N 1
ATOM 5045 C CA . ALA B 1 261 ? 7.562 20.797 28.5 1 95.69 261 ALA B CA 1
ATOM 5046 C C . ALA B 1 261 ? 6.32 21.688 28.609 1 95.69 261 ALA B C 1
ATOM 5048 O O . ALA B 1 261 ? 6.418 22.859 28.969 1 95.69 261 ALA B O 1
ATOM 5049 N N . ASP B 1 262 ? 5.137 21.094 28.375 1 93.81 262 ASP B N 1
ATOM 5050 C CA . ASP B 1 262 ? 3.881 21.828 28.406 1 93.81 262 ASP B CA 1
ATOM 5051 C C . ASP B 1 262 ? 3.494 22.172 29.859 1 93.81 262 ASP B C 1
ATOM 5053 O O . ASP B 1 262 ? 2.6 22.984 30.078 1 93.81 262 ASP B O 1
ATOM 5057 N N . LYS B 1 263 ? 4.238 21.656 30.906 1 93.81 263 LYS B N 1
ATOM 5058 C CA . LYS B 1 263 ? 3.998 21.969 32.312 1 93.81 263 LYS B CA 1
ATOM 5059 C C . LYS B 1 263 ? 4.645 23.297 32.688 1 93.81 263 LYS B C 1
ATOM 5061 O O . LYS B 1 263 ? 4.332 23.859 33.75 1 93.81 263 LYS B O 1
ATOM 5066 N N . ARG B 1 264 ? 5.504 23.703 31.797 1 94.5 264 ARG B N 1
ATOM 5067 C CA . ARG B 1 264 ? 6.168 24.984 32.062 1 94.5 264 ARG B CA 1
ATOM 5068 C C . ARG B 1 264 ? 5.422 26.125 31.391 1 94.5 264 ARG B C 1
ATOM 5070 O O . ARG B 1 264 ? 4.875 25.969 30.297 1 94.5 264 ARG B O 1
ATOM 5077 N N . PRO B 1 265 ? 5.434 27.203 31.938 1 93.56 265 PRO B N 1
ATOM 5078 C CA . PRO B 1 265 ? 4.676 28.328 31.406 1 93.56 265 PRO B CA 1
ATOM 5079 C C . PRO B 1 265 ? 5.32 28.938 30.156 1 93.56 265 PRO B C 1
ATOM 5081 O O . PRO B 1 265 ? 6.551 28.969 30.047 1 93.56 265 PRO B O 1
ATOM 5084 N N . ASP B 1 266 ? 4.547 29.391 29.172 1 93.88 266 ASP B N 1
ATOM 5085 C CA . ASP B 1 266 ? 4.938 30.266 28.062 1 93.88 266 ASP B CA 1
ATOM 5086 C C . ASP B 1 266 ? 4.699 31.734 28.422 1 93.88 266 ASP B C 1
ATOM 5088 O O . ASP B 1 266 ? 3.92 32.031 29.328 1 93.88 266 ASP B O 1
ATOM 5092 N N . TRP B 1 267 ? 5.477 32.594 27.75 1 94.19 267 TRP B N 1
ATOM 5093 C CA . TRP B 1 267 ? 5.371 34.031 28.047 1 94.19 267 TRP B CA 1
ATOM 5094 C C . TRP B 1 267 ? 5.043 34.812 26.781 1 94.19 267 TRP B C 1
ATOM 5096 O O . TRP B 1 267 ? 5.398 34.406 25.672 1 94.19 267 TRP B O 1
ATOM 5106 N N . LYS B 1 268 ? 4.32 35.812 26.938 1 94.81 268 LYS B N 1
ATOM 5107 C CA . LYS B 1 268 ? 4.098 36.812 25.906 1 94.81 268 LYS B CA 1
ATOM 5108 C C . LYS B 1 268 ? 4.418 38.219 26.438 1 94.81 268 LYS B C 1
ATOM 5110 O O . LYS B 1 268 ? 4.004 38.594 27.531 1 94.81 268 LYS B O 1
ATOM 5115 N N . VAL B 1 269 ? 5.289 38.906 25.734 1 95.75 269 VAL B N 1
ATOM 5116 C CA . VAL B 1 269 ? 5.676 40.281 26.094 1 95.75 269 VAL B CA 1
ATOM 5117 C C . VAL B 1 269 ? 5.109 41.25 25.078 1 95.75 269 VAL B C 1
ATOM 5119 O O . VAL B 1 269 ? 5.156 41.031 23.875 1 95.75 269 VAL B O 1
ATOM 5122 N N . GLY B 1 270 ? 4.539 42.281 25.656 1 95.25 270 GLY B N 1
ATOM 5123 C CA . GLY B 1 270 ? 3.988 43.312 24.797 1 95.25 270 GLY B CA 1
ATOM 5124 C C . GLY B 1 270 ? 4.312 44.719 25.266 1 95.25 270 GLY B C 1
ATOM 5125 O O . GLY B 1 270 ? 4.492 44.969 26.453 1 95.25 270 GLY B O 1
ATOM 5126 N N . VAL B 1 271 ? 4.586 45.594 24.281 1 95.5 271 VAL B N 1
ATOM 5127 C CA . VAL B 1 271 ? 4.797 47.031 24.531 1 95.5 271 VAL B CA 1
ATOM 5128 C C . VAL B 1 271 ? 3.779 47.844 23.734 1 95.5 271 VAL B C 1
ATOM 5130 O O . VAL B 1 271 ? 3.463 47.5 22.594 1 95.5 271 VAL B O 1
ATOM 5133 N N . THR B 1 272 ? 3.209 48.781 24.422 1 94.06 272 THR B N 1
ATOM 5134 C CA . THR B 1 272 ? 2.248 49.656 23.75 1 94.06 272 THR B CA 1
ATOM 5135 C C . THR B 1 272 ? 2.598 51.125 23.969 1 94.06 272 THR B C 1
ATOM 5137 O O . THR B 1 272 ? 3.014 51.5 25.078 1 94.06 272 THR B O 1
ATOM 5140 N N . TYR B 1 273 ? 2.531 51.906 22.938 1 94.44 273 TYR B N 1
ATOM 5141 C CA . TYR B 1 273 ? 2.672 53.344 22.984 1 94.44 273 TYR B CA 1
ATOM 5142 C C . TYR B 1 273 ? 1.352 54.031 22.656 1 94.44 273 TYR B C 1
ATOM 5144 O O . TYR B 1 273 ? 0.712 53.719 21.656 1 94.44 273 TYR B O 1
ATOM 5152 N N . GLY B 1 274 ? 0.939 54.938 23.547 1 92.12 274 GLY B N 1
ATOM 5153 C CA . GLY B 1 274 ? -0.287 55.688 23.344 1 92.12 274 GLY B CA 1
ATOM 5154 C C . GLY B 1 274 ? -0.054 57.188 23.188 1 92.12 274 GLY B C 1
ATOM 5155 O O . GLY B 1 274 ? 0.569 57.812 24.062 1 92.12 274 GLY B O 1
ATOM 5156 N N . ARG B 1 275 ? -0.489 57.719 22.109 1 90.81 275 ARG B N 1
ATOM 5157 C CA . ARG B 1 275 ? -0.408 59.156 21.844 1 90.81 275 ARG B CA 1
ATOM 5158 C C . ARG B 1 275 ? -1.709 59.844 22.219 1 90.81 275 ARG B C 1
ATOM 5160 O O . ARG B 1 275 ? -2.777 59.5 21.719 1 90.81 275 ARG B O 1
ATOM 5167 N N . ARG B 1 276 ? -1.637 60.844 23.203 1 88.75 276 ARG B N 1
ATOM 5168 C CA . ARG B 1 276 ? -2.773 61.625 23.656 1 88.75 276 ARG B CA 1
ATOM 5169 C C . ARG B 1 276 ? -2.604 63.094 23.25 1 88.75 276 ARG B C 1
ATOM 5171 O O . ARG B 1 276 ? -1.654 63.438 22.547 1 88.75 276 ARG B O 1
ATOM 5178 N N . ASP B 1 277 ? -3.637 63.844 23.531 1 84.25 277 ASP B N 1
ATOM 5179 C CA . ASP B 1 277 ? -3.465 65.25 23.359 1 84.25 277 ASP B CA 1
ATOM 5180 C C . ASP B 1 277 ? -2.225 65.75 24.094 1 84.25 277 ASP B C 1
ATOM 5182 O O . ASP B 1 277 ? -1.937 65.312 25.203 1 84.25 277 ASP B O 1
ATOM 5186 N N . PRO B 1 278 ? -1.502 66.688 23.469 1 82.94 278 PRO B N 1
ATOM 5187 C CA . PRO B 1 278 ? -0.252 67.188 24.062 1 82.94 278 PRO B CA 1
ATOM 5188 C C . PRO B 1 278 ? -0.434 67.688 25.484 1 82.94 278 PRO B C 1
ATOM 5190 O O . PRO B 1 278 ? 0.504 67.688 26.281 1 82.94 278 PRO B O 1
ATOM 5193 N N . MET B 1 279 ? -1.575 68.125 25.734 1 84.38 279 MET B N 1
ATOM 5194 C CA . MET B 1 279 ? -1.818 68.688 27.047 1 84.38 279 MET B CA 1
ATOM 5195 C C . MET B 1 279 ? -1.753 67.625 28.125 1 84.38 279 MET B C 1
ATOM 5197 O O . MET B 1 279 ? -1.432 67.875 29.281 1 84.38 279 MET B O 1
ATOM 5201 N N . TYR B 1 280 ? -1.965 66.438 27.781 1 84.38 280 TYR B N 1
ATOM 5202 C CA . TYR B 1 280 ? -2.037 65.312 28.766 1 84.38 280 TYR B CA 1
ATOM 5203 C C . TYR B 1 280 ? -0.791 64.438 28.703 1 84.38 280 TYR B C 1
ATOM 5205 O O . TYR B 1 280 ? -0.51 63.719 29.625 1 84.38 280 TYR B O 1
ATOM 5213 N N . GLY B 1 281 ? 0.079 64.5 27.594 1 84.75 281 GLY B N 1
ATOM 5214 C CA . GLY B 1 281 ? 1.293 63.719 27.453 1 84.75 281 GLY B CA 1
ATOM 5215 C C . GLY B 1 281 ? 1.034 62.312 26.922 1 84.75 281 GLY B C 1
ATOM 5216 O O . GLY B 1 281 ? -0.043 61.781 27.141 1 84.75 281 GLY B O 1
ATOM 5217 N N . ASP B 1 282 ? 2.066 61.75 26.297 1 88.62 282 ASP B N 1
ATOM 5218 C CA . ASP B 1 282 ? 1.986 60.406 25.75 1 88.62 282 ASP B CA 1
ATOM 5219 C C . ASP B 1 282 ? 2.211 59.344 26.828 1 88.62 282 ASP B C 1
ATOM 5221 O O . ASP B 1 282 ? 2.711 59.656 27.906 1 88.62 282 ASP B O 1
ATOM 5225 N N . MET B 1 283 ? 1.688 58.094 26.547 1 89.06 283 MET B N 1
ATOM 5226 C CA . MET B 1 283 ? 1.829 57.031 27.531 1 89.06 283 MET B CA 1
ATOM 5227 C C . MET B 1 283 ? 2.479 55.812 26.891 1 89.06 283 MET B C 1
ATOM 5229 O O . MET B 1 283 ? 2.373 55.594 25.688 1 89.06 283 MET B O 1
ATOM 5233 N N . ALA B 1 284 ? 3.312 55.094 27.734 1 91.81 284 ALA B N 1
ATOM 5234 C CA . ALA B 1 284 ? 3.885 53.812 27.359 1 91.81 284 ALA B CA 1
ATOM 5235 C C . ALA B 1 284 ? 3.512 52.719 28.359 1 91.81 284 ALA B C 1
ATOM 5237 O O . ALA B 1 284 ? 3.432 52.969 29.562 1 91.81 284 ALA B O 1
ATOM 5238 N N . SER B 1 285 ? 3.121 51.594 27.797 1 91.94 285 SER B N 1
ATOM 5239 C CA . SER B 1 285 ? 2.793 50.469 28.672 1 91.94 285 SER B CA 1
ATOM 5240 C C . SER B 1 285 ? 3.568 49.219 28.266 1 91.94 285 SER B C 1
ATOM 5242 O O . SER B 1 285 ? 3.857 49 27.094 1 91.94 285 SER B O 1
ATOM 5244 N N . VAL B 1 286 ? 4.004 48.438 29.266 1 94.06 286 VAL B N 1
ATOM 5245 C CA . VAL B 1 286 ? 4.641 47.156 29.094 1 94.06 286 VAL B CA 1
ATOM 5246 C C . VAL B 1 286 ? 3.848 46.062 29.828 1 94.06 286 VAL B C 1
ATOM 5248 O O . VAL B 1 286 ? 3.348 46.312 30.938 1 94.06 286 VAL B O 1
ATOM 5251 N N . GLY B 1 287 ? 3.598 45 29.062 1 93.38 287 GLY B N 1
ATOM 5252 C CA . GLY B 1 287 ? 2.875 43.906 29.688 1 93.38 287 GLY B CA 1
ATOM 5253 C C . GLY B 1 287 ? 3.527 42.562 29.469 1 93.38 287 GLY B C 1
ATOM 5254 O O . GLY B 1 287 ? 4.172 42.344 28.438 1 93.38 287 GLY B O 1
ATOM 5255 N N . VAL B 1 288 ? 3.373 41.719 30.516 1 94.31 288 VAL B N 1
ATOM 5256 C CA . VAL B 1 288 ? 3.836 40.344 30.422 1 94.31 288 VAL B CA 1
ATOM 5257 C C . VAL B 1 288 ? 2.695 39.375 30.781 1 94.31 288 VAL B C 1
ATOM 5259 O O . VAL B 1 288 ? 1.996 39.562 31.766 1 94.31 288 VAL B O 1
ATOM 5262 N N . SER B 1 289 ? 2.402 38.5 29.766 1 93.75 289 SER B N 1
ATOM 5263 C CA . SER B 1 289 ? 1.419 37.438 30.016 1 93.75 289 SER B CA 1
ATOM 5264 C C . SER B 1 289 ? 2.092 36.094 30.188 1 93.75 289 SER B C 1
ATOM 5266 O O . SER B 1 289 ? 2.973 35.719 29.406 1 93.75 289 SER B O 1
ATOM 5268 N N . ILE B 1 290 ? 1.663 35.406 31.25 1 93.88 290 ILE B N 1
ATOM 5269 C CA . ILE B 1 290 ? 2.248 34.125 31.562 1 93.88 290 ILE B CA 1
ATOM 5270 C C . ILE B 1 290 ? 1.15 33.062 31.609 1 93.88 290 ILE B C 1
ATOM 5272 O O . ILE B 1 290 ? 0.14 33.25 32.312 1 93.88 290 ILE B O 1
ATOM 5276 N N . ASP B 1 291 ? 1.32 31.953 30.781 1 90.88 291 ASP B N 1
ATOM 5277 C CA . ASP B 1 291 ? 0.418 30.812 30.906 1 90.88 291 ASP B CA 1
ATOM 5278 C C . ASP B 1 291 ? 0.735 30 32.156 1 90.88 291 ASP B C 1
ATOM 5280 O O . ASP B 1 291 ? 1.886 29.625 32.375 1 90.88 291 ASP B O 1
ATOM 5284 N N . LEU B 1 292 ? -0.278 29.844 33 1 89.94 292 LEU B N 1
ATOM 5285 C CA . LEU B 1 292 ? -0.064 29.109 34.25 1 89.94 292 LEU B CA 1
ATOM 5286 C C . LEU B 1 292 ? -0.755 27.75 34.219 1 89.94 292 LEU B C 1
ATOM 5288 O O . LEU B 1 292 ? -1.973 27.672 34.406 1 89.94 292 LEU B O 1
ATOM 5292 N N . PRO B 1 293 ? 0.016 26.688 34.062 1 88.75 293 PRO B N 1
ATOM 5293 C CA . PRO B 1 293 ? -0.588 25.359 34.125 1 88.75 293 PRO B CA 1
ATOM 5294 C C . PRO B 1 293 ? -0.97 24.938 35.531 1 88.75 293 PRO B C 1
ATOM 5296 O O . PRO B 1 293 ? -0.301 24.078 36.125 1 88.75 293 PRO B O 1
ATOM 5299 N N . LEU B 1 294 ? -2.041 25.391 36.062 1 89.94 294 LEU B N 1
ATOM 5300 C CA . LEU B 1 294 ? -2.467 25.219 37.438 1 89.94 294 LEU B CA 1
ATOM 5301 C C . LEU B 1 294 ? -3.139 23.875 37.625 1 89.94 294 LEU B C 1
ATOM 5303 O O . LEU B 1 294 ? -3.236 23.375 38.75 1 89.94 294 LEU B O 1
ATOM 5307 N N . PHE B 1 295 ? -3.666 23.344 36.625 1 91.75 295 PHE B N 1
ATOM 5308 C CA . PHE B 1 295 ? -4.418 22.109 36.719 1 91.75 295 PHE B CA 1
ATOM 5309 C C . PHE B 1 295 ? -3.617 20.938 36.156 1 91.75 295 PHE B C 1
ATOM 5311 O O . PHE B 1 295 ? -4.172 20.078 35.469 1 91.75 295 PHE B O 1
ATOM 5318 N N . ALA B 1 296 ? -2.328 20.984 36.406 1 88.38 296 ALA B N 1
ATOM 5319 C CA . ALA B 1 296 ? -1.396 20.016 35.844 1 88.38 296 ALA B CA 1
ATOM 5320 C C . ALA B 1 296 ? -1.815 18.578 36.188 1 88.38 296 ALA B C 1
ATOM 5322 O O . ALA B 1 296 ? -1.624 17.672 35.375 1 88.38 296 ALA B O 1
ATOM 5323 N N . GLY B 1 297 ? -2.385 18.375 37.312 1 91.44 297 GLY B N 1
ATOM 5324 C CA . GLY B 1 297 ? -2.795 17.031 37.75 1 91.44 297 GLY B CA 1
ATOM 5325 C C . GLY B 1 297 ? -3.869 16.438 36.844 1 91.44 297 GLY B C 1
ATOM 5326 O O . GLY B 1 297 ? -3.92 15.219 36.688 1 91.44 297 GLY B O 1
ATOM 5327 N N . LYS B 1 298 ? -4.719 17.312 36.188 1 92.88 298 LYS B N 1
ATOM 5328 C CA . LYS B 1 298 ? -5.859 16.812 35.438 1 92.88 298 LYS B CA 1
ATOM 5329 C C . LYS B 1 298 ? -5.699 17.094 33.938 1 92.88 298 LYS B C 1
ATOM 5331 O O . LYS B 1 298 ? -6.496 16.609 33.125 1 92.88 298 LYS B O 1
ATOM 5336 N N . ARG B 1 299 ? -4.727 17.797 33.531 1 92.19 299 ARG B N 1
ATOM 5337 C CA . ARG B 1 299 ? -4.586 18.125 32.125 1 92.19 299 ARG B CA 1
ATOM 5338 C C . ARG B 1 299 ? -3.242 17.656 31.578 1 92.19 299 ARG B C 1
ATOM 5340 O O . ARG B 1 299 ? -3.184 16.703 30.797 1 92.19 299 ARG B O 1
ATOM 5347 N N . GLN B 1 300 ? -2.096 18.266 32.156 1 92.38 300 GLN B N 1
ATOM 5348 C CA . GLN B 1 300 ? -0.785 17.953 31.609 1 92.38 300 GLN B CA 1
ATOM 5349 C C . GLN B 1 300 ? -0.34 16.547 32 1 92.38 300 GLN B C 1
ATOM 5351 O O . GLN B 1 300 ? 0.187 15.797 31.172 1 92.38 300 GLN B O 1
ATOM 5356 N N . ASN B 1 301 ? -0.565 16.188 33.25 1 95.12 301 ASN B N 1
ATOM 5357 C CA . ASN B 1 301 ? -0.101 14.883 33.719 1 95.12 301 ASN B CA 1
ATOM 5358 C C . ASN B 1 301 ? -0.744 13.742 32.938 1 95.12 301 ASN B C 1
ATOM 5360 O O . ASN B 1 301 ? -0.052 12.836 32.469 1 95.12 301 ASN B O 1
ATOM 5364 N N . PRO B 1 302 ? -2.111 13.75 32.75 1 96.06 302 PRO B N 1
ATOM 5365 C CA . PRO B 1 302 ? -2.701 12.688 31.922 1 96.06 302 PRO B CA 1
ATOM 5366 C C . PRO B 1 302 ? -2.172 12.672 30.484 1 96.06 302 PRO B C 1
ATOM 5368 O O . PRO B 1 302 ? -2.047 11.609 29.875 1 96.06 302 PRO B O 1
ATOM 5371 N N . ARG B 1 303 ? -1.895 13.766 29.859 1 96.5 303 ARG B N 1
ATOM 5372 C CA . ARG B 1 303 ? -1.328 13.836 28.516 1 96.5 303 ARG B CA 1
ATOM 5373 C C . ARG B 1 303 ? 0.075 13.242 28.484 1 96.5 303 ARG B C 1
ATOM 5375 O O . ARG B 1 303 ? 0.446 12.562 27.516 1 96.5 303 ARG B O 1
ATOM 5382 N N . ILE B 1 304 ? 0.914 13.531 29.516 1 97 304 ILE B N 1
ATOM 5383 C CA . ILE B 1 304 ? 2.244 12.945 29.641 1 97 304 ILE B CA 1
ATOM 5384 C C . ILE B 1 304 ? 2.129 11.43 29.766 1 97 304 ILE B C 1
ATOM 5386 O O . ILE B 1 304 ? 2.826 10.688 29.062 1 97 304 ILE B O 1
ATOM 5390 N N . ALA B 1 305 ? 1.17 11.031 30.578 1 97.5 305 ALA B N 1
ATOM 5391 C CA . ALA B 1 305 ? 0.954 9.594 30.766 1 97.5 305 ALA B CA 1
ATOM 5392 C C . ALA B 1 305 ? 0.546 8.93 29.453 1 97.5 305 ALA B C 1
ATOM 5394 O O . ALA B 1 305 ? 0.989 7.82 29.141 1 97.5 305 ALA B O 1
ATOM 5395 N N . ALA B 1 306 ? -0.34 9.586 28.688 1 97.25 306 ALA B N 1
ATOM 5396 C CA . ALA B 1 306 ? -0.762 9.07 27.391 1 97.25 306 ALA B CA 1
ATOM 5397 C C . ALA B 1 306 ? 0.432 8.906 26.453 1 97.25 306 ALA B C 1
ATOM 5399 O O . ALA B 1 306 ? 0.573 7.867 25.797 1 97.25 306 ALA B O 1
ATOM 5400 N N . SER B 1 307 ? 1.294 9.922 26.391 1 97.69 307 SER B N 1
ATOM 5401 C CA . SER B 1 307 ? 2.465 9.875 25.516 1 97.69 307 SER B CA 1
ATOM 5402 C C . SER B 1 307 ? 3.438 8.789 25.969 1 97.69 307 SER B C 1
ATOM 5404 O O . SER B 1 307 ? 4.039 8.109 25.125 1 97.69 307 SER B O 1
ATOM 5406 N N . GLU B 1 308 ? 3.609 8.664 27.266 1 98 308 GLU B N 1
ATOM 5407 C CA . GLU B 1 308 ? 4.48 7.621 27.797 1 98 308 GLU B CA 1
ATOM 5408 C C . GLU B 1 308 ? 3.967 6.23 27.438 1 98 308 GLU B C 1
ATOM 5410 O O . GLU B 1 308 ? 4.754 5.34 27.109 1 98 308 GLU B O 1
ATOM 5415 N N . SER B 1 309 ? 2.619 6.07 27.5 1 98 309 SER B N 1
ATOM 5416 C CA . SER B 1 309 ? 2.02 4.793 27.141 1 98 309 SER B CA 1
ATOM 5417 C C . SER B 1 309 ? 2.266 4.473 25.656 1 98 309 SER B C 1
ATOM 5419 O O . SER B 1 309 ? 2.537 3.322 25.312 1 98 309 SER B O 1
ATOM 5421 N N . LEU B 1 310 ? 2.141 5.48 24.859 1 97.12 310 LEU B N 1
ATOM 5422 C CA . LEU B 1 310 ? 2.391 5.281 23.438 1 97.12 310 LEU B CA 1
ATOM 5423 C C . LEU B 1 310 ? 3.85 4.922 23.188 1 97.12 310 LEU B C 1
ATOM 5425 O O . LEU B 1 310 ? 4.148 4.062 22.344 1 97.12 310 LEU B O 1
ATOM 5429 N N . ALA B 1 311 ? 4.848 5.594 23.875 1 97.81 311 ALA B N 1
ATOM 5430 C CA . ALA B 1 311 ? 6.262 5.262 23.75 1 97.81 311 ALA B CA 1
ATOM 5431 C C . ALA B 1 311 ? 6.531 3.822 24.172 1 97.81 311 ALA B C 1
ATOM 5433 O O . ALA B 1 311 ? 7.285 3.102 23.516 1 97.81 311 ALA B O 1
ATOM 5434 N N . GLN B 1 312 ? 5.848 3.434 25.266 1 98 312 GLN B N 1
ATOM 5435 C CA . GLN B 1 312 ? 5.984 2.059 25.734 1 98 312 GLN B CA 1
ATOM 5436 C C . GLN B 1 312 ? 5.43 1.071 24.719 1 98 312 GLN B C 1
ATOM 5438 O O . GLN B 1 312 ? 6.008 0.007 24.484 1 98 312 GLN B O 1
ATOM 5443 N N . GLY B 1 313 ? 4.258 1.426 24.156 1 97.81 313 GLY B N 1
ATOM 5444 C CA . GLY B 1 313 ? 3.723 0.599 23.094 1 97.81 313 GLY B CA 1
ATOM 5445 C C . GLY B 1 313 ? 4.691 0.418 21.938 1 97.81 313 GLY B C 1
ATOM 5446 O O . GLY B 1 313 ? 4.82 -0.682 21.391 1 97.81 313 GLY B O 1
ATOM 5447 N N . GLY B 1 314 ? 5.375 1.521 21.562 1 97.94 314 GLY B N 1
ATOM 5448 C CA . GLY B 1 314 ? 6.371 1.438 20.516 1 97.94 314 GLY B CA 1
ATOM 5449 C C . GLY B 1 314 ? 7.492 0.466 20.812 1 97.94 314 GLY B C 1
ATOM 5450 O O . GLY B 1 314 ? 7.988 -0.225 19.922 1 97.94 314 GLY B O 1
ATOM 5451 N N . ARG B 1 315 ? 7.879 0.382 22.078 1 98.06 315 ARG B N 1
ATOM 5452 C CA . ARG B 1 315 ? 8.93 -0.539 22.5 1 98.06 315 ARG B CA 1
ATOM 5453 C C . ARG B 1 315 ? 8.469 -1.987 22.391 1 98.06 315 ARG B C 1
ATOM 5455 O O . ARG B 1 315 ? 9.242 -2.867 22 1 98.06 315 ARG B O 1
ATOM 5462 N N . PHE B 1 316 ? 7.211 -2.291 22.703 1 98.12 316 PHE B N 1
ATOM 5463 C CA . PHE B 1 316 ? 6.66 -3.631 22.547 1 98.12 316 PHE B CA 1
ATOM 5464 C C . PHE B 1 316 ? 6.547 -4.004 21.078 1 98.12 316 PHE B C 1
ATOM 5466 O O . PHE B 1 316 ? 6.781 -5.152 20.703 1 98.12 316 PHE B O 1
ATOM 5473 N N . ASP B 1 317 ? 6.176 -3.023 20.328 1 97.62 317 ASP B N 1
ATOM 5474 C CA . ASP B 1 317 ? 6.133 -3.268 18.875 1 97.62 317 ASP B CA 1
ATOM 5475 C C . ASP B 1 317 ? 7.512 -3.65 18.344 1 97.62 317 ASP B C 1
ATOM 5477 O O . ASP B 1 317 ? 7.629 -4.492 17.453 1 97.62 317 ASP B O 1
ATOM 5481 N N . ARG B 1 318 ? 8.57 -2.938 18.828 1 97.81 318 ARG B N 1
ATOM 5482 C CA . ARG B 1 318 ? 9.93 -3.264 18.406 1 97.81 318 ARG B CA 1
ATOM 5483 C C . ARG B 1 318 ? 10.25 -4.727 18.688 1 97.81 318 ARG B C 1
ATOM 5485 O O . ARG B 1 318 ? 10.828 -5.414 17.844 1 97.81 318 ARG B O 1
ATOM 5492 N N . GLU B 1 319 ? 9.867 -5.168 19.875 1 97.94 319 GLU B N 1
ATOM 5493 C CA . GLU B 1 319 ? 10.094 -6.566 20.219 1 97.94 319 GLU B CA 1
ATOM 5494 C C . GLU B 1 319 ? 9.297 -7.5 19.312 1 97.94 319 GLU B C 1
ATOM 5496 O O . GLU B 1 319 ? 9.789 -8.547 18.906 1 97.94 319 GLU B O 1
ATOM 5501 N N . ALA B 1 320 ? 8.047 -7.113 19 1 98.19 320 ALA B N 1
ATOM 5502 C CA . ALA B 1 320 ? 7.223 -7.906 18.078 1 98.19 320 ALA B CA 1
ATOM 5503 C C . ALA B 1 320 ? 7.867 -8.008 16.703 1 98.19 320 ALA B C 1
ATOM 5505 O O . ALA B 1 320 ? 7.898 -9.078 16.109 1 98.19 320 ALA B O 1
ATOM 5506 N N . ILE B 1 321 ? 8.414 -6.918 16.25 1 97.75 321 ILE B N 1
ATOM 5507 C CA . ILE B 1 321 ? 9.062 -6.891 14.945 1 97.75 321 ILE B CA 1
ATOM 5508 C C . ILE B 1 321 ? 10.32 -7.754 14.969 1 97.75 321 ILE B C 1
ATOM 5510 O O . ILE B 1 321 ? 10.578 -8.508 14.023 1 97.75 321 ILE B O 1
ATOM 5514 N N . ARG B 1 322 ? 11.086 -7.629 16.047 1 97.75 322 ARG B N 1
ATOM 5515 C CA . ARG B 1 322 ? 12.305 -8.422 16.172 1 97.75 322 ARG B CA 1
ATOM 5516 C C . ARG B 1 322 ? 11.992 -9.914 16.125 1 97.75 322 ARG B C 1
ATOM 5518 O O . ARG B 1 322 ? 12.641 -10.672 15.398 1 97.75 322 ARG B O 1
ATOM 5525 N N . ARG B 1 323 ? 10.969 -10.367 16.844 1 97.94 323 ARG B N 1
ATOM 5526 C CA . ARG B 1 323 ? 10.57 -11.766 16.859 1 97.94 323 ARG B CA 1
ATOM 5527 C C . ARG B 1 323 ? 10.078 -12.211 15.484 1 97.94 323 ARG B C 1
ATOM 5529 O O . ARG B 1 323 ? 10.344 -13.336 15.055 1 97.94 323 ARG B O 1
ATOM 5536 N N . GLU B 1 324 ? 9.336 -11.336 14.875 1 97.62 324 GLU B N 1
ATOM 5537 C CA . GLU B 1 324 ? 8.867 -11.633 13.523 1 97.62 324 GLU B CA 1
ATOM 5538 C C . GLU B 1 324 ? 10.039 -11.828 12.562 1 97.62 324 GLU B C 1
ATOM 5540 O O . GLU B 1 324 ? 10.039 -12.758 11.758 1 97.62 324 GLU B O 1
ATOM 5545 N N . LEU B 1 325 ? 11.086 -10.938 12.633 1 97.19 325 LEU B N 1
ATOM 5546 C CA . LEU B 1 325 ? 12.25 -11.016 11.758 1 97.19 325 LEU B CA 1
ATOM 5547 C C . LEU B 1 325 ? 13.031 -12.297 12.008 1 97.19 325 LEU B C 1
ATOM 5549 O O . LEU B 1 325 ? 13.492 -12.945 11.062 1 97.19 325 LEU B O 1
ATOM 5553 N N . VAL B 1 326 ? 13.133 -12.711 13.273 1 97.56 326 VAL B N 1
ATOM 5554 C CA . VAL B 1 326 ? 13.836 -13.945 13.625 1 97.56 326 VAL B CA 1
ATOM 5555 C C . VAL B 1 326 ? 13.086 -15.141 13.047 1 97.56 326 VAL B C 1
ATOM 5557 O O . VAL B 1 326 ? 13.703 -16.031 12.445 1 97.56 326 VAL B O 1
ATOM 5560 N N . ALA B 1 327 ? 11.781 -15.117 13.195 1 98 327 ALA B N 1
ATOM 5561 C CA . ALA B 1 327 ? 10.969 -16.219 12.672 1 98 327 ALA B CA 1
ATOM 5562 C C . ALA B 1 327 ? 11.062 -16.281 11.148 1 98 327 ALA B C 1
ATOM 5564 O O . ALA B 1 327 ? 11.172 -17.375 10.578 1 98 327 ALA B O 1
ATOM 5565 N N . GLN B 1 328 ? 11.016 -15.195 10.555 1 97.75 328 GLN B N 1
ATOM 5566 C CA . GLN B 1 328 ? 11.109 -15.141 9.094 1 97.75 328 GLN B CA 1
ATOM 5567 C C . GLN B 1 328 ? 12.477 -15.617 8.617 1 97.75 328 GLN B C 1
ATOM 5569 O O . GLN B 1 328 ? 12.578 -16.328 7.613 1 97.75 328 GLN B O 1
ATOM 5574 N N . LEU B 1 329 ? 13.547 -15.164 9.266 1 97.69 329 LEU B N 1
ATOM 5575 C CA . LEU B 1 329 ? 14.891 -15.617 8.906 1 97.69 329 LEU B CA 1
ATOM 5576 C C . LEU B 1 329 ? 15 -17.141 9.023 1 97.69 329 LEU B C 1
ATOM 5578 O O . LEU B 1 329 ? 15.5 -17.797 8.109 1 97.69 329 LEU B O 1
ATOM 5582 N N . ASP B 1 330 ? 14.438 -17.719 10.117 1 97.75 330 ASP B N 1
ATOM 5583 C CA . ASP B 1 330 ? 14.484 -19.172 10.312 1 97.75 330 ASP B CA 1
ATOM 5584 C C . ASP B 1 330 ? 13.711 -19.891 9.219 1 97.75 330 ASP B C 1
ATOM 5586 O O . ASP B 1 330 ? 14.156 -20.938 8.719 1 97.75 330 ASP B O 1
ATOM 5590 N N . ALA B 1 331 ? 12.586 -19.312 8.883 1 97.88 331 ALA B N 1
ATOM 5591 C CA . ALA B 1 331 ? 11.789 -19.906 7.812 1 97.88 331 ALA B CA 1
ATOM 5592 C C . ALA B 1 331 ? 12.523 -19.859 6.48 1 97.88 331 ALA B C 1
ATOM 5594 O O . ALA B 1 331 ? 12.547 -20.828 5.727 1 97.88 331 ALA B O 1
ATOM 5595 N N . ASP B 1 332 ? 13.172 -18.734 6.211 1 97.94 332 ASP B N 1
ATOM 5596 C CA . ASP B 1 332 ? 13.898 -18.562 4.961 1 97.94 332 ASP B CA 1
ATOM 5597 C C . ASP B 1 332 ? 15.109 -19.5 4.898 1 97.94 332 ASP B C 1
ATOM 5599 O O . ASP B 1 332 ? 15.414 -20.062 3.846 1 97.94 332 ASP B O 1
ATOM 5603 N N . LEU B 1 333 ? 15.742 -19.703 6.023 1 97.75 333 LEU B N 1
ATOM 5604 C CA . LEU B 1 333 ? 16.875 -20.609 6.09 1 97.75 333 LEU B CA 1
ATOM 5605 C C . LEU B 1 333 ? 16.438 -22.062 5.883 1 97.75 333 LEU B C 1
ATOM 5607 O O . LEU B 1 333 ? 17.125 -22.844 5.219 1 97.75 333 LEU B O 1
ATOM 5611 N N . ALA B 1 334 ? 15.258 -22.406 6.477 1 98.25 334 ALA B N 1
ATOM 5612 C CA . ALA B 1 334 ? 14.711 -23.75 6.281 1 98.25 334 ALA B CA 1
ATOM 5613 C C . ALA B 1 334 ? 14.383 -24 4.812 1 98.25 334 ALA B C 1
ATOM 5615 O O . ALA B 1 334 ? 14.688 -25.062 4.273 1 98.25 334 ALA B O 1
ATOM 5616 N N . ASP B 1 335 ? 13.828 -23.031 4.211 1 97.69 335 ASP B N 1
ATOM 5617 C CA . ASP B 1 335 ? 13.531 -23.141 2.787 1 97.69 335 ASP B CA 1
ATOM 5618 C C . ASP B 1 335 ? 14.812 -23.297 1.968 1 97.69 335 ASP B C 1
ATOM 5620 O O . ASP B 1 335 ? 14.867 -24.109 1.045 1 97.69 335 ASP B O 1
ATOM 5624 N N . HIS B 1 336 ? 15.828 -22.484 2.264 1 97.5 336 HIS B N 1
ATOM 5625 C CA . HIS B 1 336 ? 17.094 -22.547 1.556 1 97.5 336 HIS B CA 1
ATOM 5626 C C . HIS B 1 336 ? 17.734 -23.922 1.696 1 97.5 336 HIS B C 1
ATOM 5628 O O . HIS B 1 336 ? 18.234 -24.484 0.717 1 97.5 336 HIS B O 1
ATOM 5634 N N . ALA B 1 337 ? 17.672 -24.5 2.906 1 97.31 337 ALA B N 1
ATOM 5635 C CA . ALA B 1 337 ? 18.219 -25.828 3.15 1 97.31 337 ALA B CA 1
ATOM 5636 C C . ALA B 1 337 ? 17.469 -26.891 2.35 1 97.31 337 ALA B C 1
ATOM 5638 O O . ALA B 1 337 ? 18.078 -27.797 1.773 1 97.31 337 ALA B O 1
ATOM 5639 N N . MET B 1 338 ? 16.141 -26.703 2.348 1 98.06 338 MET B N 1
ATOM 5640 C CA . MET B 1 338 ? 15.32 -27.625 1.576 1 98.06 338 MET B CA 1
ATOM 5641 C C . MET B 1 338 ? 15.672 -27.562 0.093 1 98.06 338 MET B C 1
ATOM 5643 O O . MET B 1 338 ? 15.891 -28.594 -0.542 1 98.06 338 MET B O 1
ATOM 5647 N N . HIS B 1 339 ? 15.789 -26.391 -0.481 1 97.69 339 HIS B N 1
ATOM 5648 C CA . HIS B 1 339 ? 16.062 -26.219 -1.903 1 97.69 339 HIS B CA 1
ATOM 5649 C C . HIS B 1 339 ? 17.484 -26.672 -2.24 1 97.69 339 HIS B C 1
ATOM 5651 O O . HIS B 1 339 ? 17.734 -27.219 -3.32 1 97.69 339 HIS B O 1
ATOM 5657 N N . LEU B 1 340 ? 18.438 -26.5 -1.318 1 96.69 340 LEU B N 1
ATOM 5658 C CA . LEU B 1 340 ? 19.797 -26.984 -1.512 1 96.69 340 LEU B CA 1
ATOM 5659 C C . LEU B 1 340 ? 19.812 -28.516 -1.572 1 96.69 340 LEU B C 1
ATOM 5661 O O . LEU B 1 340 ? 20.484 -29.094 -2.428 1 96.69 340 LEU B O 1
ATOM 5665 N N . SER B 1 341 ? 19.047 -29.125 -0.633 1 97.69 341 SER B N 1
ATOM 5666 C CA . SER B 1 341 ? 18.969 -30.578 -0.626 1 97.69 341 SER B CA 1
ATOM 5667 C C . SER B 1 341 ? 18.359 -31.109 -1.926 1 97.69 341 SER B C 1
ATOM 5669 O O . SER B 1 341 ? 18.844 -32.094 -2.496 1 97.69 341 SER B O 1
ATOM 5671 N N . ARG B 1 342 ? 17.391 -30.391 -2.396 1 97.44 342 ARG B N 1
ATOM 5672 C CA . ARG B 1 342 ? 16.734 -30.797 -3.641 1 97.44 342 ARG B CA 1
ATOM 5673 C C . ARG B 1 342 ? 17.672 -30.625 -4.828 1 97.44 342 ARG B C 1
ATOM 5675 O O . ARG B 1 342 ? 17.672 -31.438 -5.75 1 97.44 342 ARG B O 1
ATOM 5682 N N . LEU B 1 343 ? 18.438 -29.562 -4.812 1 97.12 343 LEU B N 1
ATOM 5683 C CA . LEU B 1 343 ? 19.391 -29.328 -5.891 1 97.12 343 LEU B CA 1
ATOM 5684 C C . LEU B 1 343 ? 20.484 -30.391 -5.879 1 97.12 343 LEU B C 1
ATOM 5686 O O . LEU B 1 343 ? 20.844 -30.922 -6.93 1 97.12 343 LEU B O 1
ATOM 5690 N N . ARG B 1 344 ? 20.969 -30.75 -4.695 1 97.19 344 ARG B N 1
ATOM 5691 C CA . ARG B 1 344 ? 21.984 -31.781 -4.57 1 97.19 344 ARG B CA 1
ATOM 5692 C C . ARG B 1 344 ? 21.469 -33.125 -5.082 1 97.19 344 ARG B C 1
ATOM 5694 O O . ARG B 1 344 ? 22.156 -33.812 -5.82 1 97.19 344 ARG B O 1
ATOM 5701 N N . ASN B 1 345 ? 20.203 -33.438 -4.645 1 97.75 345 ASN B N 1
ATOM 5702 C CA . ASN B 1 345 ? 19.594 -34.656 -5.133 1 97.75 345 ASN B CA 1
ATOM 5703 C C . ASN B 1 345 ? 19.469 -34.656 -6.652 1 97.75 345 ASN B C 1
ATOM 5705 O O . ASN B 1 345 ? 19.734 -35.688 -7.305 1 97.75 345 ASN B O 1
ATOM 5709 N N . ALA B 1 346 ? 19.109 -33.531 -7.219 1 97.12 346 ALA B N 1
ATOM 5710 C CA . ALA B 1 346 ? 18.938 -33.438 -8.664 1 97.12 346 ALA B CA 1
ATOM 5711 C C . ALA B 1 346 ? 20.266 -33.594 -9.391 1 97.12 346 ALA B C 1
ATOM 5713 O O . ALA B 1 346 ? 20.375 -34.344 -10.367 1 97.12 346 ALA B O 1
ATOM 5714 N N . ARG B 1 347 ? 21.344 -33 -8.93 1 95.75 347 ARG B N 1
ATOM 5715 C CA . ARG B 1 347 ? 22.625 -32.938 -9.617 1 95.75 347 ARG B CA 1
ATOM 5716 C C . ARG B 1 347 ? 23.438 -34.188 -9.352 1 95.75 347 ARG B C 1
ATOM 5718 O O . ARG B 1 347 ? 24.172 -34.688 -10.219 1 95.75 347 ARG B O 1
ATOM 5725 N N . GLU B 1 348 ? 23.219 -34.75 -8.156 1 96.81 348 GLU B N 1
ATOM 5726 C CA . GLU B 1 348 ? 24.078 -35.875 -7.77 1 96.81 348 GLU B CA 1
ATOM 5727 C C . GLU B 1 348 ? 23.391 -37.188 -8.016 1 96.81 348 GLU B C 1
ATOM 5729 O O . GLU B 1 348 ? 24.062 -38.219 -8.133 1 96.81 348 GLU B O 1
ATOM 5734 N N . THR B 1 349 ? 22.094 -37.156 -8.078 1 96.75 349 THR B N 1
ATOM 5735 C CA . THR B 1 349 ? 21.406 -38.438 -8.172 1 96.75 349 THR B CA 1
ATOM 5736 C C . THR B 1 349 ? 20.484 -38.469 -9.383 1 96.75 349 THR B C 1
ATOM 5738 O O . THR B 1 349 ? 20.672 -39.281 -10.289 1 96.75 349 THR B O 1
ATOM 5741 N N . LEU B 1 350 ? 19.578 -37.531 -9.477 1 95.88 350 LEU B N 1
ATOM 5742 C CA . LEU B 1 350 ? 18.484 -37.625 -10.445 1 95.88 350 LEU B CA 1
ATOM 5743 C C . LEU B 1 350 ? 19.016 -37.469 -11.867 1 95.88 350 LEU B C 1
ATOM 5745 O O . LEU B 1 350 ? 18.672 -38.25 -12.758 1 95.88 350 LEU B O 1
ATOM 5749 N N . VAL B 1 351 ? 19.844 -36.469 -12.125 1 95.88 351 VAL B N 1
ATOM 5750 C CA . VAL B 1 351 ? 20.328 -36.219 -13.477 1 95.88 351 VAL B CA 1
ATOM 5751 C C . VAL B 1 351 ? 21.297 -37.312 -13.898 1 95.88 351 VAL B C 1
ATOM 5753 O O . VAL B 1 351 ? 21.156 -37.875 -14.984 1 95.88 351 VAL B O 1
ATOM 5756 N N . PRO B 1 352 ? 22.203 -37.75 -13.039 1 96.75 352 PRO B N 1
ATOM 5757 C CA . PRO B 1 352 ? 23.094 -38.844 -13.422 1 96.75 352 PRO B CA 1
ATOM 5758 C C . PRO B 1 352 ? 22.344 -40.125 -13.672 1 96.75 352 PRO B C 1
ATOM 5760 O O . PRO B 1 352 ? 22.688 -40.875 -14.602 1 96.75 352 PRO B O 1
ATOM 5763 N N . LEU B 1 353 ? 21.281 -40.438 -12.844 1 95.94 353 LEU B N 1
ATOM 5764 C CA . LEU B 1 353 ? 20.484 -41.625 -13.07 1 95.94 353 LEU B CA 1
ATOM 5765 C C . LEU B 1 353 ? 19.766 -41.562 -14.414 1 95.94 353 LEU B C 1
ATOM 5767 O O . LEU B 1 353 ? 19.703 -42.562 -15.133 1 95.94 353 LEU B O 1
ATOM 5771 N N . ALA B 1 354 ? 19.266 -40.406 -14.703 1 94.5 354 ALA B N 1
ATOM 5772 C CA . ALA B 1 354 ? 18.594 -40.219 -15.992 1 94.5 354 ALA B CA 1
ATOM 5773 C C . ALA B 1 354 ? 19.578 -40.344 -17.156 1 94.5 354 ALA B C 1
ATOM 5775 O O . ALA B 1 354 ? 19.25 -40.906 -18.203 1 94.5 354 ALA B O 1
ATOM 5776 N N . ARG B 1 355 ? 20.781 -39.844 -17.031 1 94 355 ARG B N 1
ATOM 5777 C CA . ARG B 1 355 ? 21.812 -39.938 -18.047 1 94 355 ARG B CA 1
ATOM 5778 C C . ARG B 1 355 ? 22.234 -41.375 -18.266 1 94 355 ARG B C 1
ATOM 5780 O O . ARG B 1 355 ? 22.359 -41.812 -19.406 1 94 355 ARG B O 1
ATOM 5787 N N . HIS B 1 356 ? 22.438 -42.094 -17.172 1 95.06 356 HIS B N 1
ATOM 5788 C CA . HIS B 1 356 ? 22.812 -43.5 -17.25 1 95.06 356 HIS B CA 1
ATOM 5789 C C . HIS B 1 356 ? 21.719 -44.344 -17.922 1 95.06 356 HIS B C 1
ATOM 5791 O O . HIS B 1 356 ? 22.016 -45.188 -18.766 1 95.06 356 HIS B O 1
ATOM 5797 N N . ARG B 1 357 ? 20.516 -44.031 -17.516 1 93.81 357 ARG B N 1
ATOM 5798 C CA . ARG B 1 357 ? 19.391 -44.75 -18.125 1 93.81 357 ARG B CA 1
ATOM 5799 C C . ARG B 1 357 ? 19.344 -44.469 -19.625 1 93.81 357 ARG B C 1
ATOM 5801 O O . ARG B 1 357 ? 19.125 -45.375 -20.422 1 93.81 357 ARG B O 1
ATOM 5808 N N . ALA B 1 358 ? 19.562 -43.25 -20.031 1 89.5 358 ALA B N 1
ATOM 5809 C CA . ALA B 1 358 ? 19.547 -42.875 -21.453 1 89.5 358 ALA B CA 1
ATOM 5810 C C . ALA B 1 358 ? 20.672 -43.562 -22.203 1 89.5 358 ALA B C 1
ATOM 5812 O O . ALA B 1 358 ? 20.484 -44.031 -23.344 1 89.5 358 ALA B O 1
ATOM 5813 N N . GLU B 1 359 ? 21.812 -43.719 -21.609 1 90.88 359 GLU B N 1
ATOM 5814 C CA . GLU B 1 359 ? 22.953 -44.375 -22.219 1 90.88 359 GLU B CA 1
ATOM 5815 C C . GLU B 1 359 ? 22.703 -45.875 -22.391 1 90.88 359 GLU B C 1
ATOM 5817 O O . GLU B 1 359 ? 22.984 -46.438 -23.453 1 90.88 359 GLU B O 1
ATOM 5822 N N . LEU B 1 360 ? 22.125 -46.469 -21.328 1 92.81 360 LEU B N 1
ATOM 5823 C CA . LEU B 1 360 ? 21.828 -47.906 -21.375 1 92.81 360 LEU B CA 1
ATOM 5824 C C . LEU B 1 360 ? 20.781 -48.188 -22.453 1 92.81 360 LEU B C 1
ATOM 5826 O O . LEU B 1 360 ? 20.906 -49.188 -23.203 1 92.81 360 LEU B O 1
ATOM 5830 N N . ASP B 1 361 ? 19.875 -47.312 -22.5 1 88.75 361 ASP B N 1
ATOM 5831 C CA . ASP B 1 361 ? 18.828 -47.531 -23.484 1 88.75 361 ASP B CA 1
ATOM 5832 C C . ASP B 1 361 ? 19.328 -47.25 -24.891 1 88.75 361 ASP B C 1
ATOM 5834 O O . ASP B 1 361 ? 18.891 -47.906 -25.844 1 88.75 361 ASP B O 1
ATOM 5838 N N . ARG B 1 362 ? 20.234 -46.312 -25.109 1 83.44 362 ARG B N 1
ATOM 5839 C CA . ARG B 1 362 ? 20.859 -46.062 -26.406 1 83.44 362 ARG B CA 1
ATOM 5840 C C . ARG B 1 362 ? 21.688 -47.281 -26.859 1 83.44 362 ARG B C 1
ATOM 5842 O O . ARG B 1 362 ? 21.625 -47.688 -28.016 1 83.44 362 ARG B O 1
ATOM 5849 N N . ASP B 1 363 ? 22.391 -47.844 -25.891 1 87.75 363 ASP B N 1
ATOM 5850 C CA . ASP B 1 363 ? 23.188 -49.031 -26.188 1 87.75 363 ASP B CA 1
ATOM 5851 C C . ASP B 1 363 ? 22.297 -50.219 -26.547 1 87.75 363 ASP B C 1
ATOM 5853 O O . ASP B 1 363 ? 22.594 -50.969 -27.469 1 87.75 363 ASP B O 1
ATOM 5857 N N . SER B 1 364 ? 21.25 -50.375 -25.719 1 89.62 364 SER B N 1
ATOM 5858 C CA . SER B 1 364 ? 20.312 -51.469 -25.984 1 89.62 364 SER B CA 1
ATOM 5859 C C . SER B 1 364 ? 19.656 -51.312 -27.344 1 89.62 364 SER B C 1
ATOM 5861 O O . SER B 1 364 ? 19.344 -52.312 -28.016 1 89.62 364 SER B O 1
ATOM 5863 N N . TYR B 1 365 ? 19.422 -50.156 -27.703 1 82.44 365 TYR B N 1
ATOM 5864 C CA . TYR B 1 365 ? 18.875 -49.906 -29.047 1 82.44 365 TYR B CA 1
ATOM 5865 C C . TYR B 1 365 ? 19.891 -50.219 -30.125 1 82.44 365 TYR B C 1
ATOM 5867 O O . TYR B 1 365 ? 19.562 -50.875 -31.125 1 82.44 365 TYR B O 1
ATOM 5875 N N . GLY B 1 366 ? 21.125 -49.781 -29.938 1 77.5 366 GLY B N 1
ATOM 5876 C CA . GLY B 1 366 ? 22.203 -50.125 -30.875 1 77.5 366 GLY B CA 1
ATOM 5877 C C . GLY B 1 366 ? 22.406 -51.594 -31.031 1 77.5 366 GLY B C 1
ATOM 5878 O O . GLY B 1 366 ? 22.75 -52.062 -32.125 1 77.5 366 GLY B O 1
ATOM 5879 N N . ALA B 1 367 ? 22 -52.344 -29.984 1 86.56 367 ALA B N 1
ATOM 5880 C CA . ALA B 1 367 ? 22.141 -53.781 -30 1 86.56 367 ALA B CA 1
ATOM 5881 C C . ALA B 1 367 ? 20.859 -54.469 -30.5 1 86.56 367 ALA B C 1
ATOM 5883 O O . ALA B 1 367 ? 20.797 -55.688 -30.562 1 86.56 367 ALA B O 1
ATOM 5884 N N . GLY B 1 368 ? 19.828 -53.656 -30.75 1 74.88 368 GLY B N 1
ATOM 5885 C CA . GLY B 1 368 ? 18.562 -54.188 -31.266 1 74.88 368 GLY B CA 1
ATOM 5886 C C . GLY B 1 368 ? 17.672 -54.75 -30.188 1 74.88 368 GLY B C 1
ATOM 5887 O O . GLY B 1 368 ? 16.719 -55.469 -30.484 1 74.88 368 GLY B O 1
ATOM 5888 N N . LYS B 1 369 ? 17.938 -54.469 -28.938 1 83.38 369 LYS B N 1
ATOM 5889 C CA . LYS B 1 369 ? 17.203 -55.062 -27.812 1 83.38 369 LYS B CA 1
ATOM 5890 C C . LYS B 1 369 ? 16.125 -54.125 -27.281 1 83.38 369 LYS B C 1
ATOM 5892 O O . LYS B 1 369 ? 15.32 -54.5 -26.438 1 83.38 369 LYS B O 1
ATOM 5897 N N . LEU B 1 370 ? 16.25 -52.906 -27.656 1 77.69 370 LEU B N 1
ATOM 5898 C CA . LEU B 1 370 ? 15.273 -51.875 -27.25 1 77.69 370 LEU B CA 1
ATOM 5899 C C . LEU B 1 370 ? 14.766 -51.094 -28.453 1 77.69 370 LEU B C 1
ATOM 5901 O O . LEU B 1 370 ? 15.508 -50.844 -29.391 1 77.69 370 LEU B O 1
ATOM 5905 N N . ASP B 1 371 ? 13.594 -50.938 -28.406 1 72.62 371 ASP B N 1
ATOM 5906 C CA . ASP B 1 371 ? 13.031 -50.156 -29.5 1 72.62 371 ASP B CA 1
ATOM 5907 C C . ASP B 1 371 ? 13.414 -48.688 -29.391 1 72.62 371 ASP B C 1
ATOM 5909 O O . ASP B 1 371 ? 13.727 -48.219 -28.297 1 72.62 371 ASP B O 1
ATOM 5913 N N . LEU B 1 372 ? 13.398 -48.094 -30.578 1 67.19 372 LEU B N 1
ATOM 5914 C CA . LEU B 1 372 ? 13.844 -46.688 -30.672 1 67.19 372 LEU B CA 1
ATOM 5915 C C . LEU B 1 372 ? 12.992 -45.781 -29.797 1 67.19 372 LEU B C 1
ATOM 5917 O O . LEU B 1 372 ? 13.5 -44.844 -29.188 1 67.19 372 LEU B O 1
ATOM 5921 N N . GLY B 1 373 ? 11.688 -46 -29.75 1 68.12 373 GLY B N 1
ATOM 5922 C CA . GLY B 1 373 ? 10.797 -45.156 -28.953 1 68.12 373 GLY B CA 1
ATOM 5923 C C . GLY B 1 373 ? 11.148 -45.156 -27.484 1 68.12 373 GLY B C 1
ATOM 5924 O O . GLY B 1 373 ? 11.172 -44.094 -26.859 1 68.12 373 GLY B O 1
ATOM 5925 N N . ALA B 1 374 ? 11.414 -46.312 -27.062 1 74.12 374 ALA B N 1
ATOM 5926 C CA . ALA B 1 374 ? 11.789 -46.438 -25.656 1 74.12 374 ALA B CA 1
ATOM 5927 C C . ALA B 1 374 ? 13.102 -45.688 -25.375 1 74.12 374 ALA B C 1
ATOM 5929 O O . ALA B 1 374 ? 13.25 -45.031 -24.344 1 74.12 374 ALA B O 1
ATOM 5930 N N . ALA B 1 375 ? 14 -45.812 -26.312 1 76.75 375 ALA B N 1
ATOM 5931 C CA . ALA B 1 375 ? 15.281 -45.094 -26.156 1 76.75 375 ALA B CA 1
ATOM 5932 C C . ALA B 1 375 ? 15.094 -43.594 -26.203 1 76.75 375 ALA B C 1
ATOM 5934 O O . ALA B 1 375 ? 15.727 -42.875 -25.438 1 76.75 375 ALA B O 1
ATOM 5935 N N . LEU B 1 376 ? 14.25 -43.188 -27.031 1 74.31 376 LEU B N 1
ATOM 5936 C CA . LEU B 1 376 ? 14 -41.75 -27.156 1 74.31 376 LEU B CA 1
ATOM 5937 C C . LEU B 1 376 ? 13.297 -41.219 -25.922 1 74.31 376 LEU B C 1
ATOM 5939 O O . LEU B 1 376 ? 13.547 -40.062 -25.5 1 74.31 376 LEU B O 1
ATOM 5943 N N . LEU B 1 377 ? 12.422 -41.938 -25.266 1 78.38 377 LEU B N 1
ATOM 5944 C CA . LEU B 1 377 ? 11.727 -41.531 -24.047 1 78.38 377 LEU B CA 1
ATOM 5945 C C . LEU B 1 377 ? 12.711 -41.312 -22.906 1 78.38 377 LEU B C 1
ATOM 5947 O O . LEU B 1 377 ? 12.539 -40.406 -22.094 1 78.38 377 LEU B O 1
ATOM 5951 N N . THR B 1 378 ? 13.672 -42.156 -22.953 1 85.12 378 THR B N 1
ATOM 5952 C CA . THR B 1 378 ? 14.68 -42 -21.906 1 85.12 378 THR B CA 1
ATOM 5953 C C . THR B 1 378 ? 15.539 -40.781 -22.156 1 85.12 378 THR B C 1
ATOM 5955 O O . THR B 1 378 ? 15.969 -40.094 -21.203 1 85.12 378 THR B O 1
ATOM 5958 N N . THR B 1 379 ? 15.797 -40.469 -23.406 1 80.56 379 THR B N 1
ATOM 5959 C CA . THR B 1 379 ? 16.516 -39.25 -23.75 1 80.56 379 THR B CA 1
ATOM 5960 C C . THR B 1 379 ? 15.711 -38.031 -23.344 1 80.56 379 THR B C 1
ATOM 5962 O O . THR B 1 379 ? 16.266 -37.031 -22.844 1 80.56 379 THR B O 1
ATOM 5965 N N . LEU B 1 380 ? 14.43 -38.062 -23.516 1 80.19 380 LEU B N 1
ATOM 5966 C CA . LEU B 1 380 ? 13.555 -37 -23.094 1 80.19 380 LEU B CA 1
ATOM 5967 C C . LEU B 1 380 ? 13.531 -36.875 -21.578 1 80.19 380 LEU B C 1
ATOM 5969 O O . LEU B 1 380 ? 13.469 -35.75 -21.047 1 80.19 380 LEU B O 1
ATOM 5973 N N . GLY B 1 381 ? 13.508 -37.969 -20.953 1 87.12 381 GLY B N 1
ATOM 5974 C CA . GLY B 1 381 ? 13.578 -37.969 -19.5 1 87.12 381 GLY B CA 1
ATOM 5975 C C . GLY B 1 381 ? 14.828 -37.281 -18.969 1 87.12 381 GLY B C 1
ATOM 5976 O O . GLY B 1 381 ? 14.766 -36.594 -17.953 1 87.12 381 GLY B O 1
ATOM 5977 N N . LEU B 1 382 ? 15.961 -37.531 -19.672 1 88.75 382 LEU B N 1
ATOM 5978 C CA . LEU B 1 382 ? 17.188 -36.844 -19.297 1 88.75 382 LEU B CA 1
ATOM 5979 C C . LEU B 1 382 ? 17.062 -35.344 -19.469 1 88.75 382 LEU B C 1
ATOM 5981 O O . LEU B 1 382 ? 17.453 -34.562 -18.594 1 88.75 382 LEU B O 1
ATOM 5985 N N . ALA B 1 383 ? 16.516 -34.938 -20.578 1 85.31 383 ALA B N 1
ATOM 5986 C CA . ALA B 1 383 ? 16.328 -33.5 -20.844 1 85.31 383 ALA B CA 1
ATOM 5987 C C . ALA B 1 383 ? 15.422 -32.875 -19.781 1 85.31 383 ALA B C 1
ATOM 5989 O O . ALA B 1 383 ? 15.672 -31.75 -19.344 1 85.31 383 ALA B O 1
ATOM 5990 N N . GLU B 1 384 ? 14.406 -33.531 -19.344 1 88.06 384 GLU B N 1
ATOM 5991 C CA . GLU B 1 384 ? 13.5 -33.062 -18.312 1 88.06 384 GLU B CA 1
ATOM 5992 C C . GLU B 1 384 ? 14.219 -32.938 -16.969 1 88.06 384 GLU B C 1
ATOM 5994 O O . GLU B 1 384 ? 13.977 -31.984 -16.219 1 88.06 384 GLU B O 1
ATOM 5999 N N . ALA B 1 385 ? 14.961 -33.875 -16.766 1 92.31 385 ALA B N 1
ATOM 6000 C CA . ALA B 1 385 ? 15.727 -33.812 -15.523 1 92.31 385 ALA B CA 1
ATOM 6001 C C . ALA B 1 385 ? 16.672 -32.625 -15.492 1 92.31 385 ALA B C 1
ATOM 6003 O O . ALA B 1 385 ? 16.859 -32 -14.445 1 92.31 385 ALA B O 1
ATOM 6004 N N . GLU B 1 386 ? 17.266 -32.375 -16.625 1 91.69 386 GLU B N 1
ATOM 6005 C CA . GLU B 1 386 ? 18.156 -31.219 -16.719 1 91.69 386 GLU B CA 1
ATOM 6006 C C . GLU B 1 386 ? 17.406 -29.906 -16.531 1 91.69 386 GLU B C 1
ATOM 6008 O O . GLU B 1 386 ? 17.891 -29 -15.867 1 91.69 386 GLU B O 1
ATOM 6013 N N . VAL B 1 387 ? 16.234 -29.75 -17.125 1 91.31 387 VAL B N 1
ATOM 6014 C CA . VAL B 1 387 ? 15.398 -28.562 -16.938 1 91.31 387 VAL B CA 1
ATOM 6015 C C . VAL B 1 387 ? 15.023 -28.422 -15.469 1 91.31 387 VAL B C 1
ATOM 6017 O O . VAL B 1 387 ? 15.055 -27.312 -14.922 1 91.31 387 VAL B O 1
ATOM 6020 N N . GLU B 1 388 ? 14.672 -29.484 -14.859 1 93.25 388 GLU B N 1
ATOM 6021 C CA . GLU B 1 388 ? 14.281 -29.469 -13.453 1 93.25 388 GLU B CA 1
ATOM 6022 C C . GLU B 1 388 ? 15.461 -29.078 -12.562 1 93.25 388 GLU B C 1
ATOM 6024 O O . GLU B 1 388 ? 15.281 -28.406 -11.547 1 93.25 388 GLU B O 1
ATOM 6029 N N . ALA B 1 389 ? 16.656 -29.578 -12.93 1 95.38 389 ALA B N 1
ATOM 6030 C CA 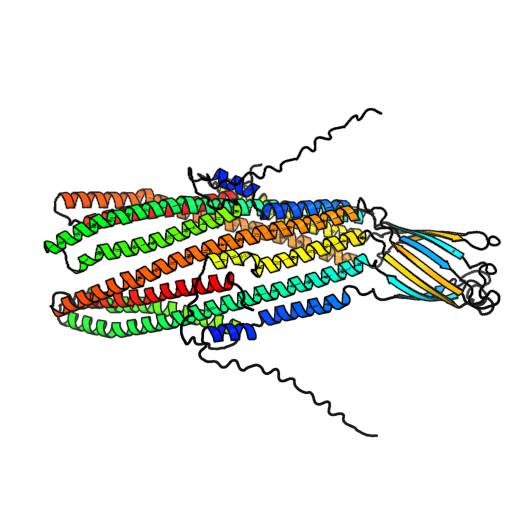. ALA B 1 389 ? 17.844 -29.172 -12.18 1 95.38 389 ALA B CA 1
ATOM 6031 C C . ALA B 1 389 ? 18.047 -27.672 -12.234 1 95.38 389 ALA B C 1
ATOM 6033 O O . ALA B 1 389 ? 18.406 -27.047 -11.227 1 95.38 389 ALA B O 1
ATOM 6034 N N . LEU B 1 390 ? 17.766 -27.062 -13.375 1 94.06 390 LEU B N 1
ATOM 6035 C CA . LEU B 1 390 ? 17.875 -25.625 -13.508 1 94.06 390 LEU B CA 1
ATOM 6036 C C . LEU B 1 390 ? 16.828 -24.922 -12.648 1 94.06 390 LEU B C 1
ATOM 6038 O O . LEU B 1 390 ? 17.109 -23.859 -12.07 1 94.06 390 LEU B O 1
ATOM 6042 N N . ASN B 1 391 ? 15.641 -25.469 -12.555 1 94.94 391 ASN B N 1
ATOM 6043 C CA . ASN B 1 391 ? 14.602 -24.922 -11.688 1 94.94 391 ASN B CA 1
ATOM 6044 C C . ASN B 1 391 ? 15.031 -24.938 -10.227 1 94.94 391 ASN B C 1
ATOM 6046 O O . ASN B 1 391 ? 14.805 -23.969 -9.5 1 94.94 391 ASN B O 1
ATOM 6050 N N . ARG B 1 392 ? 15.57 -26.016 -9.883 1 96.94 392 ARG B N 1
ATOM 6051 C CA . ARG B 1 392 ? 16.016 -26.141 -8.5 1 96.94 392 ARG B CA 1
ATOM 6052 C C . ARG B 1 392 ? 17.172 -25.203 -8.203 1 96.94 392 ARG B C 1
ATOM 6054 O O . ARG B 1 392 ? 17.266 -24.656 -7.094 1 96.94 392 ARG B O 1
ATOM 6061 N N . GLU B 1 393 ? 18.094 -25.062 -9.148 1 96.56 393 GLU B N 1
ATOM 6062 C CA . GLU B 1 393 ? 19.172 -24.078 -9 1 96.56 393 GLU B CA 1
ATOM 6063 C C . GLU B 1 393 ? 18.625 -22.672 -8.836 1 96.56 393 GLU B C 1
ATOM 6065 O O . GLU B 1 393 ? 19.141 -21.891 -8.031 1 96.56 393 GLU B O 1
ATOM 6070 N N . ALA B 1 394 ? 17.594 -22.297 -9.602 1 96.44 394 ALA B N 1
ATOM 6071 C CA . ALA B 1 394 ? 16.953 -21 -9.5 1 96.44 394 ALA B CA 1
ATOM 6072 C C . ALA B 1 394 ? 16.375 -20.781 -8.102 1 96.44 394 ALA B C 1
ATOM 6074 O O . ALA B 1 394 ? 16.484 -19.688 -7.543 1 96.44 394 ALA B O 1
ATOM 6075 N N . ASP B 1 395 ? 15.734 -21.812 -7.543 1 97.06 395 ASP B N 1
ATOM 6076 C CA . ASP B 1 395 ? 15.156 -21.734 -6.203 1 97.06 395 ASP B CA 1
ATOM 6077 C C . ASP B 1 395 ? 16.234 -21.406 -5.164 1 97.06 395 ASP B C 1
ATOM 6079 O O . ASP B 1 395 ? 16.016 -20.562 -4.289 1 97.06 395 ASP B O 1
ATOM 6083 N N . VAL B 1 396 ? 17.344 -22.078 -5.289 1 97.12 396 VAL B N 1
ATOM 6084 C CA . VAL B 1 396 ? 18.453 -21.859 -4.355 1 97.12 396 VAL B CA 1
ATOM 6085 C C . VAL B 1 396 ? 18.984 -20.438 -4.512 1 97.12 396 VAL B C 1
ATOM 6087 O O . VAL B 1 396 ? 19.234 -19.75 -3.52 1 97.12 396 VAL B O 1
ATOM 6090 N N . ALA B 1 397 ? 19.141 -20.016 -5.73 1 96.94 397 ALA B N 1
ATOM 6091 C CA . ALA B 1 397 ? 19.625 -18.656 -5.996 1 96.94 397 ALA B CA 1
ATOM 6092 C C . ALA B 1 397 ? 18.672 -17.609 -5.441 1 96.94 397 ALA B C 1
ATOM 6094 O O . ALA B 1 397 ? 19.094 -16.625 -4.84 1 96.94 397 ALA B O 1
ATOM 6095 N N . ARG B 1 398 ? 17.391 -17.812 -5.617 1 97.56 398 ARG B N 1
ATOM 6096 C CA . ARG B 1 398 ? 16.375 -16.906 -5.098 1 97.56 398 ARG B CA 1
ATOM 6097 C C . ARG B 1 398 ? 16.438 -16.812 -3.578 1 97.56 398 ARG B C 1
ATOM 6099 O O . ARG B 1 398 ? 16.375 -15.727 -3.01 1 97.56 398 ARG B O 1
ATOM 6106 N N . ASP B 1 399 ? 16.578 -17.953 -2.994 1 97.31 399 ASP B N 1
ATOM 6107 C CA . ASP B 1 399 ? 16.688 -18 -1.538 1 97.31 399 ASP B CA 1
ATOM 6108 C C . ASP B 1 399 ? 17.906 -17.203 -1.056 1 97.31 399 ASP B C 1
ATOM 6110 O O . ASP B 1 399 ? 17.797 -16.406 -0.126 1 97.31 399 ASP B O 1
ATOM 6114 N N . ALA B 1 400 ? 19 -17.484 -1.683 1 96.44 400 ALA B N 1
ATOM 6115 C CA . ALA B 1 400 ? 20.25 -16.844 -1.28 1 96.44 400 ALA B CA 1
ATOM 6116 C C . ALA B 1 400 ? 20.141 -15.32 -1.414 1 96.44 400 ALA B C 1
ATOM 6118 O O . ALA B 1 400 ? 20.547 -14.578 -0.513 1 96.44 400 ALA B O 1
ATOM 6119 N N . VAL B 1 401 ? 19.547 -14.867 -2.51 1 96.12 401 VAL B N 1
ATOM 6120 C CA . VAL B 1 401 ? 19.344 -13.445 -2.758 1 96.12 401 VAL B CA 1
ATOM 6121 C C . VAL B 1 401 ? 18.406 -12.859 -1.7 1 96.12 401 VAL B C 1
ATOM 6123 O O . VAL B 1 401 ? 18.719 -11.836 -1.089 1 96.12 401 VAL B O 1
ATOM 6126 N N . ARG B 1 402 ? 17.297 -13.547 -1.446 1 97.06 402 ARG B N 1
ATOM 6127 C CA . ARG B 1 402 ? 16.297 -13.086 -0.478 1 97.06 402 ARG B CA 1
ATOM 6128 C C . ARG B 1 402 ? 16.906 -12.984 0.918 1 97.06 402 ARG B C 1
ATOM 6130 O O . ARG B 1 402 ? 16.75 -11.969 1.6 1 97.06 402 ARG B O 1
ATOM 6137 N N . ILE B 1 403 ? 17.641 -13.984 1.293 1 97.19 403 ILE B N 1
ATOM 6138 C CA . ILE B 1 403 ? 18.188 -14.062 2.645 1 97.19 403 ILE B CA 1
ATOM 6139 C C . ILE B 1 403 ? 19.297 -13.023 2.812 1 97.19 403 ILE B C 1
ATOM 6141 O O . ILE B 1 403 ? 19.297 -12.266 3.785 1 97.19 403 ILE B O 1
ATOM 6145 N N . THR B 1 404 ? 20.188 -12.953 1.885 1 94.88 404 THR B N 1
ATOM 6146 C CA . THR B 1 404 ? 21.359 -12.102 2.021 1 94.88 404 THR B CA 1
ATOM 6147 C C . THR B 1 404 ? 20.969 -10.625 1.957 1 94.88 404 THR B C 1
ATOM 6149 O O . THR B 1 404 ? 21.531 -9.797 2.678 1 94.88 404 THR B O 1
ATOM 6152 N N . ILE B 1 405 ? 19.969 -10.281 1.13 1 94.44 405 ILE B N 1
ATOM 6153 C CA . ILE B 1 405 ? 19.578 -8.883 1.001 1 94.44 405 ILE B CA 1
ATOM 6154 C C . ILE B 1 405 ? 18.688 -8.492 2.172 1 94.44 405 ILE B C 1
ATOM 6156 O O . ILE B 1 405 ? 18.875 -7.43 2.775 1 94.44 405 ILE B O 1
ATOM 6160 N N . THR B 1 406 ? 17.719 -9.344 2.547 1 95.62 406 THR B N 1
ATOM 6161 C CA . THR B 1 406 ? 16.75 -9.008 3.578 1 95.62 406 THR B CA 1
ATOM 6162 C C . THR B 1 406 ? 17.406 -8.938 4.949 1 95.62 406 THR B C 1
ATOM 6164 O O . THR B 1 406 ? 17.078 -8.062 5.758 1 95.62 406 THR B O 1
ATOM 6167 N N . TYR B 1 407 ? 18.391 -9.875 5.184 1 95 407 TYR B N 1
ATOM 6168 C CA . TYR B 1 407 ? 18.906 -9.992 6.539 1 95 407 TYR B CA 1
ATOM 6169 C C . TYR B 1 407 ? 20.391 -9.609 6.594 1 95 407 TYR B C 1
ATOM 6171 O O . TYR B 1 407 ? 21 -9.602 7.668 1 95 407 TYR B O 1
ATOM 6179 N N . GLY B 1 408 ? 20.953 -9.414 5.438 1 88.44 408 GLY B N 1
ATOM 6180 C CA . GLY B 1 408 ? 22.375 -9.094 5.422 1 88.44 408 GLY B CA 1
ATOM 6181 C C . GLY B 1 408 ? 22.672 -7.637 5.734 1 88.44 408 GLY B C 1
ATOM 6182 O O . GLY B 1 408 ? 21.766 -6.801 5.695 1 88.44 408 GLY B O 1
ATOM 6183 N N . GLU B 1 409 ? 23.891 -7.453 6.191 1 71.75 409 GLU B N 1
ATOM 6184 C CA . GLU B 1 409 ? 24.328 -6.105 6.551 1 71.75 409 GLU B CA 1
ATOM 6185 C C . GLU B 1 409 ? 24.594 -5.258 5.309 1 71.75 409 GLU B C 1
ATOM 6187 O O . GLU B 1 409 ? 24.953 -5.785 4.258 1 71.75 409 GLU B O 1
ATOM 6192 N N . GLU B 1 410 ? 23.969 -4.078 5.195 1 61.5 410 GLU B N 1
ATOM 6193 C CA . GLU B 1 410 ? 24.281 -3.127 4.129 1 61.5 410 GLU B CA 1
ATOM 6194 C C . GLU B 1 410 ? 25.734 -2.689 4.176 1 61.5 410 GLU B C 1
ATOM 6196 O O . GLU B 1 410 ? 26.281 -2.418 5.254 1 61.5 410 GLU B O 1
ATOM 6201 N N . ARG B 1 411 ? 26.641 -3.438 3.604 1 44.5 411 ARG B N 1
ATOM 6202 C CA . ARG B 1 411 ? 27.984 -2.857 3.617 1 44.5 411 ARG B CA 1
ATOM 6203 C C . ARG B 1 411 ? 27.953 -1.393 3.191 1 44.5 411 ARG B C 1
ATOM 6205 O O . ARG B 1 411 ? 27.375 -1.056 2.154 1 44.5 411 ARG B O 1
ATOM 6212 N N . PRO B 1 412 ? 28.422 -0.405 4.125 1 38.41 412 PRO B N 1
ATOM 6213 C CA . PRO B 1 412 ? 28.734 0.935 3.627 1 38.41 412 PRO B CA 1
ATOM 6214 C C . PRO B 1 412 ? 29.578 0.906 2.352 1 38.41 412 PRO B C 1
ATOM 6216 O O . PRO B 1 412 ? 30.297 -0.067 2.102 1 38.41 412 PRO B O 1
#

Nearest PDB structures (foldseek):
  5azs-assembly1_C  TM=8.427E-01  e=1.955E-14  Pseudomonas aeruginosa PAO1
  5azs-assembly1_A  TM=8.423E-01  e=2.456E-14  Pseudomonas aeruginosa PAO1
  4k7r-assembly1_A  TM=8.441E-01  e=5.577E-14  Escherichia coli K-12
  6zre-assembly2_B  TM=8.559E-01  e=7.003E-14  Pseudomonas aeruginosa PAO1
  4mt4-assembly1_C  TM=7.992E-01  e=2.456E-14  Campylobacter jejuni

InterPro domains:
  IPR003423 Outer membrane efflux protein [PF02321] (240-404)
  IPR010131 Multidrug resistance outer membrane protein MdtP/Nodulation protein T-like [PTHR30203] (21-401)

pLDDT: mean 88.51, std 14.18, range [27.55, 98.25]

Solvent-accessible surface area (backbone atoms only — not comparable to full-atom values): 41038 Å² total; per-residue (Å²): 138,84,77,75,76,78,77,76,76,76,76,72,77,71,73,76,67,74,77,60,66,64,46,72,31,35,64,69,53,44,37,52,39,23,74,74,52,26,62,70,54,53,53,33,50,48,49,28,50,50,33,52,58,51,32,71,56,40,50,55,70,64,83,64,46,80,45,79,47,79,38,61,67,38,79,60,72,95,42,40,78,36,66,65,74,36,93,63,19,24,45,32,46,28,44,34,41,54,45,70,32,70,58,35,31,51,21,36,32,49,30,30,51,23,46,30,41,35,30,50,24,49,34,50,41,48,51,47,51,52,41,43,56,34,48,47,18,46,51,43,27,44,46,26,51,52,45,42,50,52,48,51,55,52,57,59,54,44,56,58,48,43,52,52,44,53,53,31,47,73,70,64,78,40,60,75,77,57,65,50,46,52,58,53,51,49,52,55,51,49,52,51,44,52,52,34,51,50,49,26,52,51,18,34,51,50,33,22,70,34,40,63,18,87,57,56,37,65,38,84,68,79,80,84,65,82,83,52,68,69,62,36,64,71,38,52,80,73,31,41,70,51,45,30,42,50,21,49,31,46,32,31,49,22,48,28,44,35,35,56,26,64,60,50,47,34,38,33,42,34,40,36,40,29,48,39,37,72,86,64,21,26,27,35,27,42,37,39,36,34,40,43,57,79,57,37,80,50,34,45,46,24,42,27,50,13,31,47,24,42,26,51,14,39,53,27,38,45,52,33,49,50,35,47,50,52,22,50,50,47,28,50,50,27,49,34,53,25,31,44,52,43,29,49,43,29,66,70,40,51,33,52,52,29,46,50,48,24,51,52,32,46,50,33,31,77,70,70,75,35,56,64,67,62,24,50,51,32,46,50,49,29,53,50,39,50,48,49,37,50,52,32,48,44,49,32,44,46,34,35,50,49,51,46,55,70,42,38,78,80,75,129,135,84,78,78,76,77,77,76,76,77,77,72,77,70,76,75,71,73,74,68,67,66,47,72,32,35,65,67,52,43,36,51,39,23,73,74,52,26,35,55,57,53,16,32,50,22,41,28,51,12,32,53,26,37,34,62,25,42,51,56,72,64,64,31,35,40,34,39,32,40,35,42,38,28,70,30,50,89,40,41,79,35,67,66,73,36,90,64,21,26,47,33,46,30,44,34,41,53,44,71,33,69,57,34,32,52,20,36,34,46,29,29,52,22,46,28,41,34,30,50,24,48,36,48,41,50,50,47,51,54,41,44,55,34,48,47,18,46,51,44,28,44,44,26,52,51,43,42,51,52,49,52,54,51,58,60,53,45,57,59,47,43,55,51,45,54,53,32,47,75,72,62,78,43,59,77,74,59,66,49,48,54,59,51,51,49,53,55,51,50,43,51,45,32,51,34,51,22,49,27,44,31,16,33,24,49,33,21,45,33,40,62,21,88,58,53,36,66,39,86,67,79,81,86,63,84,81,53,68,69,62,35,62,72,37,53,78,74,31,42,73,50,45,28,42,51,22,50,30,46,31,30,49,23,48,26,44,35,36,55,27,61,60,49,48,35,39,32,43,34,41,35,39,29,46,39,37,79,90,70,46,68,47,75,48,76,47,78,46,71,51,74,62,81,55,33,82,78,50,44,48,53,52,28,50,51,29,47,50,50,26,51,49,39,54,53,48,46,51,51,51,51,52,50,52,52,51,49,50,52,52,50,50,50,49,34,52,50,31,46,52,51,30,48,43,29,67,69,42,50,35,51,51,27,46,50,51,22,50,52,32,47,50,32,30,76,70,70,76,36,55,65,65,61,24,47,52,31,46,48,47,28,52,50,38,50,46,49,38,49,52,31,48,44,51,30,45,45,36,35,49,50,49,46,56,72,43,37,79,79,76,131